Protein AF-0000000077859752 (afdb_homodimer)

Structure (mmCIF, N/CA/C/O backbone):
data_AF-0000000077859752-model_v1
#
loop_
_entity.id
_entity.type
_entity.pdbx_description
1 polymer 'Putative aspartyl-tRNA synthetase'
#
loop_
_atom_site.group_PDB
_atom_site.id
_atom_site.type_symbol
_atom_site.label_atom_id
_atom_site.label_alt_id
_atom_site.label_comp_id
_atom_site.label_asym_id
_atom_site.label_entity_id
_atom_site.label_seq_id
_atom_site.pdbx_PDB_ins_code
_atom_site.Cartn_x
_atom_site.Cartn_y
_atom_site.Cartn_z
_atom_site.occupancy
_atom_site.B_iso_or_equiv
_atom_site.auth_seq_id
_atom_site.auth_comp_id
_atom_site.auth_asym_id
_atom_site.auth_atom_id
_atom_site.pdbx_PDB_model_num
ATOM 1 N N . MET A 1 1 ? -51.375 60.125 11.898 1 24.7 1 MET A N 1
ATOM 2 C CA . MET A 1 1 ? -51.656 58.812 12.469 1 24.7 1 MET A CA 1
ATOM 3 C C . MET A 1 1 ? -50.688 57.781 11.891 1 24.7 1 MET A C 1
ATOM 5 O O . MET A 1 1 ? -50.75 57.469 10.695 1 24.7 1 MET A O 1
ATOM 9 N N . TYR A 1 2 ? -49.438 57.656 12.375 1 25.83 2 TYR A N 1
ATOM 10 C CA . TYR A 1 2 ? -48.125 57.094 12.039 1 25.83 2 TYR A CA 1
ATOM 11 C C . TYR A 1 2 ? -48.125 55.594 12.078 1 25.83 2 TYR A C 1
ATOM 13 O O . TYR A 1 2 ? -48.344 54.969 13.133 1 25.83 2 TYR A O 1
ATOM 21 N N . LEU A 1 3 ? -48.625 54.844 11.016 1 26.77 3 LEU A N 1
ATOM 22 C CA . LEU A 1 3 ? -48.812 53.406 10.844 1 26.77 3 LEU A CA 1
ATOM 23 C C . LEU A 1 3 ? -47.5 52.656 11.094 1 26.77 3 LEU A C 1
ATOM 25 O O . LEU A 1 3 ? -46.5 52.906 10.422 1 26.77 3 LEU A O 1
ATOM 29 N N . ALA A 1 4 ? -47.188 52.125 12.352 1 27.09 4 ALA A N 1
ATOM 30 C CA . ALA A 1 4 ? -46.062 51.469 12.969 1 27.09 4 ALA A CA 1
ATOM 31 C C . ALA A 1 4 ? -45.688 50.188 12.219 1 27.09 4 ALA A C 1
ATOM 33 O O . ALA A 1 4 ? -46.531 49.281 12.055 1 27.09 4 ALA A O 1
ATOM 34 N N . ARG A 1 5 ? -44.781 50.188 11.211 1 25.86 5 ARG A N 1
ATOM 35 C CA . ARG A 1 5 ? -44.281 49.125 10.336 1 25.86 5 ARG A CA 1
ATOM 36 C C . ARG A 1 5 ? -43.781 47.938 11.133 1 25.86 5 ARG A C 1
ATOM 38 O O . ARG A 1 5 ? -42.844 48.031 11.922 1 25.86 5 ARG A O 1
ATOM 45 N N . ALA A 1 6 ? -44.625 46.938 11.508 1 29.2 6 ALA A N 1
ATOM 46 C CA . ALA A 1 6 ? -44.375 45.75 12.32 1 29.2 6 ALA A CA 1
ATOM 47 C C . ALA A 1 6 ? -43.219 44.938 11.773 1 29.2 6 ALA A C 1
ATOM 49 O O . ALA A 1 6 ? -43.219 44.562 10.602 1 29.2 6 ALA A O 1
ATOM 50 N N . ALA A 1 7 ? -42.062 44.938 12.484 1 27.8 7 ALA A N 1
ATOM 51 C CA . ALA A 1 7 ? -40.75 44.281 12.344 1 27.8 7 ALA A CA 1
ATOM 52 C C . ALA A 1 7 ? -40.906 42.781 12.172 1 27.8 7 ALA A C 1
ATOM 54 O O . ALA A 1 7 ? -41.5 42.094 13.016 1 27.8 7 ALA A O 1
ATOM 55 N N . ARG A 1 8 ? -41.031 42.25 10.977 1 27.91 8 ARG A N 1
ATOM 56 C CA . ARG A 1 8 ? -41.188 40.844 10.648 1 27.91 8 ARG A CA 1
ATOM 57 C C . ARG A 1 8 ? -40.156 40 11.391 1 27.91 8 ARG A C 1
ATOM 59 O O . ARG A 1 8 ? -38.969 40.312 11.406 1 27.91 8 ARG A O 1
ATOM 66 N N . PRO A 1 9 ? -40.562 39.156 12.367 1 27.62 9 PRO A N 1
ATOM 67 C CA . PRO A 1 9 ? -39.656 38.375 13.195 1 27.62 9 PRO A CA 1
ATOM 68 C C . PRO A 1 9 ? -38.656 37.531 12.375 1 27.62 9 PRO A C 1
ATOM 70 O O . PRO A 1 9 ? -39 37.062 11.297 1 27.62 9 PRO A O 1
ATOM 73 N N . SER A 1 10 ? -37.344 37.938 12.344 1 27.72 10 SER A N 1
ATOM 74 C CA . SER A 1 10 ? -36.219 37.25 11.773 1 27.72 10 SER A CA 1
ATOM 75 C C . SER A 1 10 ? -36.281 35.75 12.078 1 27.72 10 SER A C 1
ATOM 77 O O . SER A 1 10 ? -36.344 35.344 13.242 1 27.72 10 SER A O 1
ATOM 79 N N . ARG A 1 11 ? -37.031 34.969 11.328 1 30.77 11 ARG A N 1
ATOM 80 C CA . ARG A 1 11 ? -37.219 33.531 11.406 1 30.77 11 ARG A CA 1
ATOM 81 C C . ARG A 1 11 ? -35.875 32.812 11.633 1 30.77 11 ARG A C 1
ATOM 83 O O . ARG A 1 11 ? -35 32.875 10.781 1 30.77 11 ARG A O 1
ATOM 90 N N . ARG A 1 12 ? -35.469 32.656 12.875 1 31.5 12 ARG A N 1
ATOM 91 C CA . ARG A 1 12 ? -34.344 31.828 13.297 1 31.5 12 ARG A CA 1
ATOM 92 C C . ARG A 1 12 ? -34.406 30.438 12.68 1 31.5 12 ARG A C 1
ATOM 94 O O . ARG A 1 12 ? -35.344 29.672 12.961 1 31.5 12 ARG A O 1
ATOM 101 N N . LEU A 1 13 ? -34.031 30.219 11.453 1 32.56 13 LEU A N 1
ATOM 102 C CA . LEU A 1 13 ? -33.844 28.922 10.828 1 32.56 13 LEU A CA 1
ATOM 103 C C . LEU A 1 13 ? -33.25 27.922 11.82 1 32.56 13 LEU A C 1
ATOM 105 O O . LEU A 1 13 ? -32.188 28.172 12.383 1 32.56 13 LEU A O 1
ATOM 109 N N . CYS A 1 14 ? -34.031 27.281 12.562 1 31.17 14 CYS A N 1
ATOM 110 C CA . CYS A 1 14 ? -33.688 26.25 13.531 1 31.17 14 CYS A CA 1
ATOM 111 C C . CYS A 1 14 ? -32.625 25.297 12.977 1 31.17 14 CYS A C 1
ATOM 113 O O . CYS A 1 14 ? -32.594 25.031 11.773 1 31.17 14 CYS A O 1
ATOM 115 N N . ALA A 1 15 ? -31.656 24.766 13.797 1 35.28 15 ALA A N 1
ATOM 116 C CA . ALA A 1 15 ? -30.312 24.172 13.852 1 35.28 15 ALA A CA 1
ATOM 117 C C . ALA A 1 15 ? -30.312 22.781 13.227 1 35.28 15 ALA A C 1
ATOM 119 O O . ALA A 1 15 ? -29.297 22.062 13.297 1 35.28 15 ALA A O 1
ATOM 120 N N . SER A 1 16 ? -31.5 22.156 12.953 1 36.81 16 SER A N 1
ATOM 121 C CA . SER A 1 16 ? -31.312 20.75 12.625 1 36.81 16 SER A CA 1
ATOM 122 C C . SER A 1 16 ? -31.031 20.547 11.141 1 36.81 16 SER A C 1
ATOM 124 O O . SER A 1 16 ? -31.438 21.375 10.312 1 36.81 16 SER A O 1
ATOM 126 N N . TYR A 1 17 ? -30.141 19.625 10.844 1 40.62 17 TYR A N 1
ATOM 127 C CA . TYR A 1 17 ? -29.906 19.25 9.453 1 40.62 17 TYR A CA 1
ATOM 128 C C . TYR A 1 17 ? -31.219 19.016 8.727 1 40.62 17 TYR A C 1
ATOM 130 O O . TYR A 1 17 ? -31.359 19.359 7.547 1 40.62 17 TYR A O 1
ATOM 138 N N . ILE A 1 18 ? -32.281 18.547 9.461 1 39.97 18 ILE A N 1
ATOM 139 C CA . ILE A 1 18 ? -33.562 18.234 8.852 1 39.97 18 ILE A CA 1
ATOM 140 C C . ILE A 1 18 ? -34.312 19.516 8.516 1 39.97 18 ILE A C 1
ATOM 142 O O . ILE A 1 18 ? -34.906 19.641 7.457 1 39.97 18 ILE A O 1
ATOM 146 N N . GLU A 1 19 ? -34.219 20.406 9.453 1 43.94 19 GLU A N 1
ATOM 147 C CA . GLU A 1 19 ? -34.938 21.641 9.18 1 43.94 19 GLU A CA 1
ATOM 148 C C . GLU A 1 19 ? -34.344 22.391 7.988 1 43.94 19 GLU A C 1
ATOM 150 O O . GLU A 1 19 ? -35.062 22.969 7.188 1 43.94 19 GLU A O 1
ATOM 155 N N . ILE A 1 20 ? -33.062 22.234 7.863 1 45.5 20 ILE A N 1
ATOM 156 C CA . ILE A 1 20 ? -32.438 22.797 6.656 1 45.5 20 ILE A CA 1
ATOM 157 C C . ILE A 1 20 ? -32.938 22.031 5.434 1 45.5 20 ILE A C 1
ATOM 159 O O . ILE A 1 20 ? -33.312 22.641 4.418 1 45.5 20 ILE A O 1
ATOM 163 N N . SER A 1 21 ? -33 20.688 5.562 1 43.78 21 SER A N 1
ATOM 164 C CA . SER A 1 21 ? -33.531 19.891 4.449 1 43.78 21 SER A CA 1
ATOM 165 C C . SER A 1 21 ? -34.969 20.266 4.121 1 43.78 21 SER A C 1
ATOM 167 O O . SER A 1 21 ? -35.312 20.406 2.951 1 43.78 21 SER A O 1
ATOM 169 N N . ASN A 1 22 ? -35.812 20.406 5.074 1 42.97 22 ASN A N 1
ATOM 170 C CA . ASN A 1 22 ? -37.188 20.812 4.852 1 42.97 22 ASN A CA 1
ATOM 171 C C . ASN A 1 22 ? -37.281 22.25 4.316 1 42.97 22 ASN A C 1
ATOM 173 O O . ASN A 1 22 ? -38.188 22.562 3.518 1 42.97 22 ASN A O 1
ATOM 177 N N . TYR A 1 23 ? -36.562 23.125 4.75 1 42.16 23 TYR A N 1
ATOM 178 C CA . TYR A 1 23 ? -36.562 24.5 4.23 1 42.16 23 TYR A CA 1
ATOM 179 C C . TYR A 1 23 ? -36.312 24.5 2.729 1 42.16 23 TYR A C 1
ATOM 181 O O . TYR A 1 23 ? -37 25.188 1.972 1 42.16 23 TYR A O 1
ATOM 189 N N . ILE A 1 24 ? -35.344 23.781 2.238 1 40.5 24 ILE A N 1
ATOM 190 C CA . ILE A 1 24 ? -34.969 23.828 0.828 1 40.5 24 ILE A CA 1
ATOM 191 C C . ILE A 1 24 ? -36.094 23.234 -0.023 1 40.5 24 ILE A C 1
ATOM 193 O O . ILE A 1 24 ? -36.25 23.609 -1.191 1 40.5 24 ILE A O 1
ATOM 197 N N . ARG A 1 25 ? -36.844 22.25 0.517 1 38.56 25 ARG A N 1
ATOM 198 C CA . ARG A 1 25 ? -37.906 21.656 -0.312 1 38.56 25 ARG A CA 1
ATOM 199 C C . ARG A 1 25 ? -39.156 22.531 -0.319 1 38.56 25 ARG A C 1
ATOM 201 O O . ARG A 1 25 ? -40.188 22.125 -0.818 1 38.56 25 ARG A O 1
ATOM 208 N N . GLY A 1 26 ? -39.188 23.781 -0.149 1 37.59 26 GLY A N 1
ATOM 209 C CA . GLY A 1 26 ? -40.312 24.688 -0.266 1 37.59 26 GLY A CA 1
ATOM 210 C C . GLY A 1 26 ? -41.438 24.375 0.689 1 37.59 26 GLY A C 1
ATOM 211 O O . GLY A 1 26 ? -42.562 24.875 0.522 1 37.59 26 GLY A O 1
ATOM 212 N N . ARG A 1 27 ? -41.719 23.203 1.232 1 33.94 27 ARG A N 1
ATOM 213 C CA . ARG A 1 27 ? -42.875 22.953 2.053 1 33.94 27 ARG A CA 1
ATOM 214 C C . ARG A 1 27 ? -42.938 23.922 3.23 1 33.94 27 ARG A C 1
ATOM 216 O O . ARG A 1 27 ? -41.938 24.219 3.85 1 33.94 27 ARG A O 1
ATOM 223 N N . GLU A 1 28 ? -43.969 24.891 3.234 1 33.53 28 GLU A N 1
ATOM 224 C CA . GLU A 1 28 ? -44.469 25.672 4.352 1 33.53 28 GLU A CA 1
ATOM 225 C C . GLU A 1 28 ? -44.438 24.875 5.652 1 33.53 28 GLU A C 1
ATOM 227 O O . GLU A 1 28 ? -45.219 23.953 5.844 1 33.53 28 GLU A O 1
ATOM 232 N N . THR A 1 29 ? -43.469 24.297 6.141 1 32.56 29 THR A N 1
ATOM 233 C CA . THR A 1 29 ? -43.625 23.703 7.465 1 32.56 29 THR A CA 1
ATOM 234 C C . THR A 1 29 ? -44.25 24.719 8.43 1 32.56 29 THR A C 1
ATOM 236 O O . THR A 1 29 ? -43.781 25.844 8.539 1 32.56 29 THR A O 1
ATOM 239 N N . THR A 1 30 ? -45.594 24.734 8.641 1 29.27 30 THR A N 1
ATOM 240 C CA . THR A 1 30 ? -46.062 25.125 9.969 1 29.27 30 THR A CA 1
ATOM 241 C C . THR A 1 30 ? -44.969 24.891 11.016 1 29.27 30 THR A C 1
ATOM 243 O O . THR A 1 30 ? -44.469 23.781 11.164 1 29.27 30 THR A O 1
ATOM 246 N N . LEU A 1 31 ? -44.219 25.844 11.383 1 32.81 31 LEU A N 1
ATOM 247 C CA . LEU A 1 31 ? -43.312 26.078 12.516 1 32.81 31 LEU A CA 1
ATOM 248 C C . LEU A 1 31 ? -43.812 25.344 13.758 1 32.81 31 LEU A C 1
ATOM 250 O O . LEU A 1 31 ? -43.344 25.594 14.867 1 32.81 31 LEU A O 1
ATOM 254 N N . ARG A 1 32 ? -45.125 24.938 13.836 1 28.42 32 ARG A N 1
ATOM 255 C CA . ARG A 1 32 ? -45.656 24.578 15.141 1 28.42 32 ARG A CA 1
ATOM 256 C C . ARG A 1 32 ? -44.844 23.453 15.781 1 28.42 32 ARG A C 1
ATOM 258 O O . ARG A 1 32 ? -44.656 23.438 17 1 28.42 32 ARG A O 1
ATOM 265 N N . THR A 1 33 ? -45.156 22.219 15.375 1 27.95 33 THR A N 1
ATOM 266 C CA . THR A 1 33 ? -44.906 21.203 16.391 1 27.95 33 THR A CA 1
ATOM 267 C C . THR A 1 33 ? -43.406 21.078 16.672 1 27.95 33 THR A C 1
ATOM 269 O O . THR A 1 33 ? -42.594 21.141 15.75 1 27.95 33 THR A O 1
ATOM 272 N N . GLY A 1 34 ? -42.938 21.297 17.859 1 26.88 34 GLY A N 1
ATOM 273 C CA . GLY A 1 34 ? -41.812 21.328 18.781 1 26.88 34 GLY A CA 1
ATOM 274 C C . GLY A 1 34 ? -40.688 20.359 18.406 1 26.88 34 GLY A C 1
ATOM 275 O O . GLY A 1 34 ? -39.5 20.719 18.438 1 26.88 34 GLY A O 1
ATOM 276 N N . LEU A 1 35 ? -41.094 19.047 18.656 1 27.31 35 LEU A N 1
ATOM 277 C CA . LEU A 1 35 ? -40.188 18.094 19.281 1 27.31 35 LEU A CA 1
ATOM 278 C C . LEU A 1 35 ? -38.969 17.828 18.422 1 27.31 35 LEU A C 1
ATOM 280 O O . LEU A 1 35 ? -37.844 17.938 18.891 1 27.31 35 LEU A O 1
ATOM 284 N N . HIS A 1 36 ? -38.969 16.562 17.75 1 31.38 36 HIS A N 1
ATOM 285 C CA . HIS A 1 36 ? -38.031 15.438 17.875 1 31.38 36 HIS A CA 1
ATOM 286 C C . HIS A 1 36 ? -36.906 15.547 16.859 1 31.38 36 HIS A C 1
ATOM 288 O O . HIS A 1 36 ? -35.781 15.039 17.109 1 31.38 36 HIS A O 1
ATOM 294 N N . THR A 1 37 ? -37.094 15.617 15.5 1 33 37 THR A N 1
ATOM 295 C CA . THR A 1 37 ? -35.969 14.93 14.859 1 33 37 THR A CA 1
ATOM 296 C C . THR A 1 37 ? -34.719 15.789 14.906 1 33 37 THR A C 1
ATOM 298 O O . THR A 1 37 ? -34.531 16.656 14.055 1 33 37 THR A O 1
ATOM 301 N N . TYR A 1 38 ? -34.375 16.516 15.711 1 38.09 38 TYR A N 1
ATOM 302 C CA . TYR A 1 38 ? -33.125 17.219 15.984 1 38.09 38 TYR A CA 1
ATOM 303 C C . TYR A 1 38 ? -31.922 16.375 15.562 1 38.09 38 TYR A C 1
ATOM 305 O O . TYR A 1 38 ? -31.516 15.453 16.281 1 38.09 38 TYR A O 1
ATOM 313 N N . ARG A 1 39 ? -31.875 15.688 14.508 1 45.66 39 ARG A N 1
ATOM 314 C CA . ARG A 1 39 ? -30.719 14.906 14.109 1 45.66 39 ARG A CA 1
ATOM 315 C C . ARG A 1 39 ? -29.422 15.688 14.359 1 45.66 39 ARG A C 1
ATOM 317 O O . ARG A 1 39 ? -29.219 16.75 13.773 1 45.66 39 ARG A O 1
ATOM 324 N N . LEU A 1 40 ? -28.797 15.633 15.617 1 52.09 40 LEU A N 1
ATOM 325 C CA . LEU A 1 40 ? -27.859 16.094 16.641 1 52.09 40 LEU A CA 1
ATOM 326 C C . LEU A 1 40 ? -26.422 16.047 16.125 1 52.09 40 LEU A C 1
ATOM 328 O O . LEU A 1 40 ? -25.891 14.984 15.805 1 52.09 40 LEU A O 1
ATOM 332 N N . PHE A 1 41 ? -26.016 17.062 15.328 1 63.28 41 PHE A N 1
ATOM 333 C CA . PHE A 1 41 ? -24.578 17.234 15.148 1 63.28 41 PHE A CA 1
ATOM 334 C C . PHE A 1 41 ? -23.828 16.844 16.422 1 63.28 41 PHE A C 1
ATOM 336 O O . PHE A 1 41 ? -22.734 16.281 16.344 1 63.28 41 PHE A O 1
ATOM 343 N N . GLU A 1 42 ? -24.656 16.984 17.453 1 80.56 42 GLU A N 1
ATOM 344 C CA . GLU A 1 42 ? -24.062 16.578 18.734 1 80.56 42 GLU A CA 1
ATOM 345 C C . GLU A 1 42 ? -24.781 15.344 19.281 1 80.56 42 GLU A C 1
ATOM 347 O O . GLU A 1 42 ? -26.016 15.25 19.219 1 80.56 42 GLU A O 1
ATOM 352 N N . PHE A 1 43 ? -24.156 14.32 19.594 1 87.31 43 PHE A N 1
ATOM 353 C CA . PHE A 1 43 ? -24.688 13.117 20.219 1 87.31 43 PHE A CA 1
ATOM 354 C C . PHE A 1 43 ? -23.844 12.703 21.406 1 87.31 43 PHE A C 1
ATOM 356 O O . PHE A 1 43 ? -22.656 13.008 21.469 1 87.31 43 PHE A O 1
ATOM 363 N N . PRO A 1 44 ? -24.484 12.172 22.391 1 91.94 44 PRO A N 1
ATOM 364 C CA . PRO A 1 44 ? -23.734 11.82 23.594 1 91.94 44 PRO A CA 1
ATOM 365 C C . PRO A 1 44 ? -22.703 10.719 23.359 1 91.94 44 PRO A C 1
ATOM 367 O O . PRO A 1 44 ? -22.969 9.789 22.578 1 91.94 44 PRO A O 1
ATOM 370 N N . PRO A 1 45 ? -21.594 10.883 24.016 1 92.44 45 PRO A N 1
ATOM 371 C CA . PRO A 1 45 ? -20.594 9.82 23.906 1 92.44 45 PRO A CA 1
ATOM 372 C C . PRO A 1 45 ? -21.031 8.508 24.547 1 92.44 45 PRO A C 1
ATOM 374 O O . PRO A 1 45 ? -21.734 8.523 25.562 1 92.44 45 PRO A O 1
ATOM 377 N N . ALA A 1 46 ? -20.609 7.457 23.984 1 94.56 46 ALA A N 1
ATOM 378 C CA . ALA A 1 46 ? -20.922 6.152 24.562 1 94.56 46 ALA A CA 1
ATOM 379 C C . ALA A 1 46 ? -20.172 5.93 25.859 1 94.56 46 ALA A C 1
ATOM 381 O O . ALA A 1 46 ? -19.016 6.328 26 1 94.56 46 ALA A O 1
ATOM 382 N N . THR A 1 47 ? -20.859 5.266 26.781 1 92.38 47 THR A N 1
ATOM 383 C CA . THR A 1 47 ? -20.234 4.934 28.062 1 92.38 47 THR A CA 1
ATOM 384 C C . THR A 1 47 ? -19.203 3.83 27.891 1 92.38 47 THR A C 1
ATOM 386 O O . THR A 1 47 ? -18.156 3.842 28.562 1 92.38 47 THR A O 1
ATOM 389 N N . TYR A 1 48 ? -19.562 2.84 27.109 1 85.12 48 TYR A N 1
ATOM 390 C CA . TYR A 1 48 ? -18.703 1.682 26.844 1 85.12 48 TYR A CA 1
ATOM 391 C C . TYR A 1 48 ? -18.781 1.266 25.375 1 85.12 48 TYR A C 1
ATOM 393 O O . TYR A 1 48 ? -19.766 1.559 24.703 1 85.12 48 TYR A O 1
ATOM 401 N N . ASP A 1 49 ? -17.656 0.664 25.078 1 86.38 49 ASP A N 1
ATOM 402 C CA . ASP A 1 49 ? -17.859 -0.197 23.922 1 86.38 49 ASP A CA 1
ATOM 403 C C . ASP A 1 49 ? -18.609 -1.467 24.297 1 86.38 49 ASP A C 1
ATOM 405 O O . ASP A 1 49 ? -18.688 -1.818 25.484 1 86.38 49 ASP A O 1
ATOM 409 N N . PHE A 1 50 ? -19.188 -2.133 23.391 1 87.25 50 PHE A N 1
ATOM 410 C CA . PHE A 1 50 ? -20.141 -3.217 23.641 1 87.25 50 PHE A CA 1
ATOM 411 C C . PHE A 1 50 ? -19.438 -4.383 24.344 1 87.25 50 PHE A C 1
ATOM 413 O O . PHE A 1 50 ? -20.016 -5.008 25.234 1 87.25 50 PHE A O 1
ATOM 420 N N . GLU A 1 51 ? -18.203 -4.66 23.906 1 86.88 51 GLU A N 1
ATOM 421 C CA . GLU A 1 51 ? -17.484 -5.762 24.547 1 86.88 51 GLU A CA 1
ATOM 422 C C . GLU A 1 51 ? -17.219 -5.469 26.016 1 86.88 51 GLU A C 1
ATOM 424 O O . GLU A 1 51 ? -17.391 -6.34 26.875 1 86.88 51 GLU A O 1
ATOM 429 N N . THR A 1 52 ? -16.844 -4.289 26.25 1 89.06 52 THR A N 1
ATOM 430 C CA . THR A 1 52 ? -16.641 -3.861 27.641 1 89.06 52 THR A CA 1
ATOM 431 C C . THR A 1 52 ? -17.969 -3.84 28.391 1 89.06 52 THR A C 1
ATOM 433 O O . THR A 1 52 ? -18.031 -4.262 29.562 1 89.06 52 THR A O 1
ATOM 436 N N . PHE A 1 53 ? -18.984 -3.422 27.781 1 90.19 53 PHE A N 1
ATOM 437 C CA . PHE A 1 53 ? -20.312 -3.361 28.391 1 90.19 53 PHE A CA 1
ATOM 438 C C . PHE A 1 53 ? -20.781 -4.75 28.797 1 90.19 53 PHE A C 1
ATOM 440 O O . PHE A 1 53 ? -21.234 -4.949 29.922 1 90.19 53 PHE A O 1
ATOM 447 N N . LEU A 1 54 ? -20.625 -5.664 27.906 1 87.81 54 LEU A N 1
ATOM 448 C CA . LEU A 1 54 ? -21.125 -7.016 28.172 1 87.81 54 LEU A CA 1
ATOM 449 C C . LEU A 1 54 ? -20.359 -7.66 29.312 1 87.81 54 LEU A C 1
ATOM 451 O O . LEU A 1 54 ? -20.922 -8.453 30.078 1 87.81 54 LEU A O 1
ATOM 455 N N . SER A 1 55 ? -19.109 -7.238 29.484 1 86.94 55 SER A N 1
ATOM 456 C CA . SER A 1 55 ? -18.266 -7.848 30.5 1 86.94 55 SER A CA 1
ATOM 457 C C . SER A 1 55 ? -18.391 -7.125 31.844 1 86.94 55 SER A C 1
ATOM 459 O O . SER A 1 55 ? -18.219 -7.73 32.906 1 86.94 55 SER A O 1
ATOM 461 N N . GLN A 1 56 ? -18.812 -5.832 31.828 1 88.25 56 GLN A N 1
ATOM 462 C CA . GLN A 1 56 ? -18.703 -5.059 33.062 1 88.25 56 GLN A CA 1
ATOM 463 C C . GLN A 1 56 ? -20.047 -4.492 33.469 1 88.25 56 GLN A C 1
ATOM 465 O O . GLN A 1 56 ? -20.172 -3.914 34.562 1 88.25 56 GLN A O 1
ATOM 470 N N . ALA A 1 57 ? -21 -4.688 32.688 1 87.38 57 ALA A N 1
ATOM 471 C CA . ALA A 1 57 ? -22.297 -4.074 32.969 1 87.38 57 ALA A CA 1
ATOM 472 C C . ALA A 1 57 ? -22.844 -4.566 34.312 1 87.38 57 ALA A C 1
ATOM 474 O O . ALA A 1 57 ? -22.641 -5.727 34.688 1 87.38 57 ALA A O 1
ATOM 475 N N . ALA A 1 58 ? -23.5 -3.643 35.062 1 90.5 58 ALA A N 1
ATOM 476 C CA . ALA A 1 58 ? -24.156 -3.938 36.344 1 90.5 58 ALA A CA 1
ATOM 477 C C . ALA A 1 58 ? -25.609 -3.488 36.312 1 90.5 58 ALA A C 1
ATOM 479 O O . ALA A 1 58 ? -25.953 -2.516 35.625 1 90.5 58 ALA A O 1
ATOM 480 N N . PRO A 1 59 ? -26.359 -4.176 37.062 1 91.56 59 PRO A N 1
ATOM 481 C CA . PRO A 1 59 ? -27.781 -3.795 37.094 1 91.56 59 PRO A CA 1
ATOM 482 C C . PRO A 1 59 ? -28 -2.354 37.531 1 91.56 59 PRO A C 1
ATOM 484 O O . PRO A 1 59 ? -27.312 -1.885 38.469 1 91.56 59 PRO A O 1
ATOM 487 N N . ASP A 1 60 ? -28.844 -1.704 36.844 1 93.12 60 ASP A N 1
ATOM 488 C CA . ASP A 1 60 ? -29.328 -0.37 37.188 1 93.12 60 ASP A CA 1
ATOM 489 C C . ASP A 1 60 ? -28.312 0.699 36.812 1 93.12 60 ASP A C 1
ATOM 491 O O . ASP A 1 60 ? -28.516 1.886 37.062 1 93.12 60 ASP A O 1
ATOM 495 N N . GLN A 1 61 ? -27.297 0.22 36.25 1 94.81 61 GLN A N 1
ATOM 496 C CA . GLN A 1 61 ? -26.312 1.18 35.75 1 94.81 61 GLN A CA 1
ATOM 497 C C . GLN A 1 61 ? -26.859 1.975 34.562 1 94.81 61 GLN A C 1
ATOM 499 O O . GLN A 1 61 ? -27.516 1.415 33.688 1 94.81 61 GLN A O 1
ATOM 504 N N . GLU A 1 62 ? -26.641 3.312 34.656 1 95.81 62 GLU A N 1
ATOM 505 C CA . GLU A 1 62 ? -26.984 4.141 33.5 1 95.81 62 GLU A CA 1
ATOM 506 C C . GLU A 1 62 ? -25.906 4.082 32.438 1 95.81 62 GLU A C 1
ATOM 508 O O . GLU A 1 62 ? -24.719 4.254 32.719 1 95.81 62 GLU A O 1
ATOM 513 N N . VAL A 1 63 ? -26.328 3.846 31.188 1 96.19 63 VAL A N 1
ATOM 514 C CA . VAL A 1 63 ? -25.344 3.711 30.109 1 96.19 63 VAL A CA 1
ATOM 515 C C . VAL A 1 63 ? -25.844 4.41 28.859 1 96.19 63 VAL A C 1
ATOM 517 O O . VAL A 1 63 ? -27.062 4.582 28.672 1 96.19 63 VAL A O 1
ATOM 520 N N . VAL A 1 64 ? -24.969 4.926 28.078 1 96.56 64 VAL A N 1
ATOM 521 C CA . VAL A 1 64 ? -25.219 5.352 26.703 1 96.56 64 VAL A CA 1
ATOM 522 C C . VAL A 1 64 ? -24.531 4.391 25.734 1 96.56 64 VAL A C 1
ATOM 524 O O . VAL A 1 64 ? -23.344 4.129 25.844 1 96.56 64 VAL A O 1
ATOM 527 N N . LEU A 1 65 ? -25.281 3.844 24.828 1 96.12 65 LEU A N 1
ATOM 528 C CA . LEU A 1 65 ? -24.734 2.932 23.812 1 96.12 65 LEU A CA 1
ATOM 529 C C . LEU A 1 65 ? -25.047 3.426 22.406 1 96.12 65 LEU A C 1
ATOM 531 O O . LEU A 1 65 ? -26.047 4.117 22.203 1 96.12 65 LEU A O 1
ATOM 535 N N . HIS A 1 66 ? -24.141 3.18 21.516 1 97 66 HIS A N 1
ATOM 536 C CA . HIS A 1 66 ? -24.328 3.486 20.094 1 97 66 HIS A CA 1
ATOM 537 C C . HIS A 1 66 ? -24.562 2.217 19.281 1 97 66 HIS A C 1
ATOM 539 O O . HIS A 1 66 ? -24 1.163 19.609 1 97 66 HIS A O 1
ATOM 545 N N . GLY A 1 67 ? -25.312 2.311 18.266 1 97.25 67 GLY A N 1
ATOM 546 C CA . GLY A 1 67 ? -25.516 1.176 17.375 1 97.25 67 GLY A CA 1
ATOM 547 C C . GLY A 1 67 ? -26.594 1.418 16.344 1 97.25 67 GLY A C 1
ATOM 548 O O . GLY A 1 67 ? -26.906 2.566 16 1 97.25 67 GLY A O 1
ATOM 549 N N . TYR A 1 68 ? -27.078 0.34 15.75 1 97.25 68 TYR A N 1
ATOM 550 C CA . TYR A 1 68 ? -28.125 0.383 14.742 1 97.25 68 TYR A CA 1
ATOM 551 C C . TYR A 1 68 ? -29.406 -0.252 15.266 1 97.25 68 TYR A C 1
ATOM 553 O O . TYR A 1 68 ? -29.375 -1.34 15.844 1 97.25 68 TYR A O 1
ATOM 561 N N . LEU A 1 69 ? -30.516 0.442 15 1 96.69 69 LEU A N 1
ATOM 562 C CA . LEU A 1 69 ? -31.812 -0.028 15.484 1 96.69 69 LEU A CA 1
ATOM 563 C C . LEU A 1 69 ? -32.312 -1.197 14.641 1 96.69 69 LEU A C 1
ATOM 565 O O . LEU A 1 69 ? -32.219 -1.162 13.414 1 96.69 69 LEU A O 1
ATOM 569 N N . GLY A 1 70 ? -32.812 -2.258 15.312 1 94.75 70 GLY A N 1
ATOM 570 C CA . GLY A 1 70 ? -33.438 -3.359 14.609 1 94.75 70 GLY A CA 1
ATOM 571 C C . GLY A 1 70 ? -34.938 -3.139 14.375 1 94.75 70 GLY A C 1
ATOM 572 O O . GLY A 1 70 ? -35.406 -2.006 14.453 1 94.75 70 GLY A O 1
ATOM 573 N N . VAL A 1 71 ? -35.594 -4.184 14.039 1 92.62 71 VAL A N 1
ATOM 574 C CA . VAL A 1 71 ? -37.031 -4.113 13.812 1 92.62 71 VAL A CA 1
ATOM 575 C C . VAL A 1 71 ? -37.781 -4.098 15.148 1 92.62 71 VAL A C 1
ATOM 577 O O . VAL A 1 71 ? -37.594 -4.992 15.977 1 92.62 71 VAL A O 1
ATOM 580 N N . ARG A 1 72 ? -38.594 -3.125 15.273 1 93.06 72 ARG A N 1
ATOM 581 C CA . ARG A 1 72 ? -39.312 -2.939 16.531 1 93.06 72 ARG A CA 1
ATOM 582 C C . ARG A 1 72 ? -40.469 -3.914 16.625 1 93.06 72 ARG A C 1
ATOM 584 O O . ARG A 1 72 ? -41.188 -4.141 15.641 1 93.06 72 ARG A O 1
ATOM 591 N N . LYS A 1 73 ? -40.656 -4.41 17.797 1 94.06 73 LYS A N 1
ATOM 592 C CA . LYS A 1 73 ? -41.812 -5.262 18.125 1 94.06 73 LYS A CA 1
ATOM 593 C C . LYS A 1 73 ? -42.688 -4.617 19.188 1 94.06 73 LYS A C 1
ATOM 595 O O . LYS A 1 73 ? -42.312 -4.566 20.359 1 94.06 73 LYS A O 1
ATOM 600 N N . ASP A 1 74 ? -43.812 -4.277 18.797 1 92.88 74 ASP A N 1
ATOM 601 C CA . ASP A 1 74 ? -44.781 -3.686 19.719 1 92.88 74 ASP A CA 1
ATOM 602 C C . ASP A 1 74 ? -45.562 -4.77 20.469 1 92.88 74 ASP A C 1
ATOM 604 O O . ASP A 1 74 ? -46.375 -5.477 19.875 1 92.88 74 ASP A O 1
ATOM 608 N N . ILE A 1 75 ? -45.281 -4.922 21.703 1 90.25 75 ILE A N 1
ATOM 609 C CA . ILE A 1 75 ? -45.969 -5.918 22.516 1 90.25 75 ILE A CA 1
ATOM 610 C C . ILE A 1 75 ? -47.344 -5.387 22.953 1 90.25 75 ILE A C 1
ATOM 612 O O . ILE A 1 75 ? -48.312 -6.145 23.016 1 90.25 75 ILE A O 1
ATOM 616 N N . SER A 1 76 ? -47.375 -4.152 23.359 1 91.06 76 SER A N 1
ATOM 617 C CA . SER A 1 76 ? -48.594 -3.434 23.688 1 91.06 76 SER A CA 1
ATOM 618 C C . SER A 1 76 ? -48.5 -1.957 23.328 1 91.06 76 SER A C 1
ATOM 620 O O . SER A 1 76 ? -47.5 -1.526 22.734 1 91.06 76 SER A O 1
ATOM 622 N N . LYS A 1 77 ? -49.562 -1.269 23.641 1 89.81 77 LYS A N 1
ATOM 623 C CA . LYS A 1 77 ? -49.562 0.171 23.391 1 89.81 77 LYS A CA 1
ATOM 624 C C . LYS A 1 77 ? -48.531 0.872 24.281 1 89.81 77 LYS A C 1
ATOM 626 O O . LYS A 1 77 ? -48.094 1.989 23.984 1 89.81 77 LYS A O 1
ATOM 631 N N . LYS A 1 78 ? -48.125 0.184 25.312 1 92.31 78 LYS A N 1
ATOM 632 C CA . LYS A 1 78 ? -47.312 0.849 26.312 1 92.31 78 LYS A CA 1
ATOM 633 C C . LYS A 1 78 ? -45.906 0.218 26.375 1 92.31 78 LYS A C 1
ATOM 635 O O . LYS A 1 78 ? -45.062 0.659 27.156 1 92.31 78 LYS A O 1
ATOM 640 N N . LEU A 1 79 ? -45.719 -0.798 25.562 1 92.56 79 LEU A N 1
ATOM 641 C CA . LEU A 1 79 ? -44.469 -1.547 25.688 1 92.56 79 LEU A CA 1
ATOM 642 C C . LEU A 1 79 ? -43.969 -2.021 24.328 1 92.56 79 LEU A C 1
ATOM 644 O O . LEU A 1 79 ? -44.75 -2.562 23.531 1 92.56 79 LEU A O 1
ATOM 648 N N . ALA A 1 80 ? -42.719 -1.737 24.016 1 94.69 80 ALA A N 1
ATOM 649 C CA . ALA A 1 80 ? -42.094 -2.217 22.797 1 94.69 80 ALA A CA 1
ATOM 650 C C . ALA A 1 80 ? -40.688 -2.773 23.078 1 94.69 80 ALA A C 1
ATOM 652 O O . ALA A 1 80 ? -40 -2.297 23.969 1 94.69 80 ALA A O 1
ATOM 653 N N . PHE A 1 81 ? -40.312 -3.828 22.344 1 94.62 81 PHE A N 1
ATOM 654 C CA . PHE A 1 81 ? -39 -4.398 22.344 1 94.62 81 PHE A CA 1
ATOM 655 C C . PHE A 1 81 ? -38.281 -4.176 21 1 94.62 81 PHE A C 1
ATOM 657 O O . PHE A 1 81 ? -38.938 -4.246 19.953 1 94.62 81 PHE A O 1
ATOM 664 N N . VAL A 1 82 ? -37.125 -3.771 21.047 1 95.81 82 VAL A N 1
ATOM 665 C CA . VAL A 1 82 ? -36.312 -3.648 19.828 1 95.81 82 VAL A CA 1
ATOM 666 C C . VAL A 1 82 ? -34.875 -4.051 20.109 1 95.81 82 VAL A C 1
ATOM 668 O O . VAL A 1 82 ? -34.344 -3.738 21.172 1 95.81 82 VAL A O 1
ATOM 671 N N . ARG A 1 83 ? -34.281 -4.758 19.234 1 95.44 83 ARG A N 1
ATOM 672 C CA . ARG A 1 83 ? -32.875 -5.078 19.375 1 95.44 83 ARG A CA 1
ATOM 673 C C . ARG A 1 83 ? -31.984 -4.02 18.719 1 95.44 83 ARG A C 1
ATOM 675 O O . ARG A 1 83 ? -32.344 -3.455 17.688 1 95.44 83 ARG A O 1
ATOM 682 N N . MET A 1 84 ? -30.891 -3.725 19.312 1 96.25 84 MET A N 1
ATOM 683 C CA . MET A 1 84 ? -29.875 -2.832 18.766 1 96.25 84 MET A CA 1
ATOM 684 C C . MET A 1 84 ? -28.578 -3.586 18.484 1 96.25 84 MET A C 1
ATOM 686 O O . MET A 1 84 ? -28.094 -4.312 19.344 1 96.25 84 MET A O 1
ATOM 690 N N . THR A 1 85 ? -28.109 -3.439 17.312 1 95.94 85 THR A N 1
ATOM 691 C CA . THR A 1 85 ? -26.844 -4.047 16.922 1 95.94 85 THR A CA 1
ATOM 692 C C . THR A 1 85 ? -25.688 -3.057 17.094 1 95.94 85 THR A C 1
ATOM 694 O O . THR A 1 85 ? -25.812 -1.885 16.734 1 95.94 85 THR A O 1
ATOM 697 N N . ASP A 1 86 ? -24.609 -3.516 17.688 1 95.88 86 ASP A N 1
ATOM 698 C CA . ASP A 1 86 ? -23.469 -2.625 17.953 1 95.88 86 ASP A CA 1
ATOM 699 C C . ASP A 1 86 ? -22.812 -2.18 16.656 1 95.88 86 ASP A C 1
ATOM 701 O O . ASP A 1 86 ? -23.062 -2.752 15.594 1 95.88 86 ASP A O 1
ATOM 705 N N . PRO A 1 87 ? -21.891 -1.245 16.656 1 95.81 87 PRO A N 1
ATOM 706 C CA . PRO A 1 87 ? -21.25 -0.719 15.445 1 95.81 87 PRO A CA 1
ATOM 707 C C . PRO A 1 87 ? -20.484 -1.79 14.664 1 95.81 87 PRO A C 1
ATOM 709 O O . PRO A 1 87 ? -20.391 -1.717 13.438 1 95.81 87 PRO A O 1
ATOM 712 N N . THR A 1 88 ? -19.938 -2.852 15.32 1 94.62 88 THR A N 1
ATOM 713 C CA . THR A 1 88 ? -19.172 -3.908 14.648 1 94.62 88 THR A CA 1
ATOM 714 C C . THR A 1 88 ? -20.125 -4.906 13.984 1 94.62 88 THR A C 1
ATOM 716 O O . THR A 1 88 ? -19.688 -5.75 13.203 1 94.62 88 THR A O 1
ATOM 719 N N . MET A 1 89 ? -21.391 -4.828 14.367 1 94 89 MET A N 1
ATOM 720 C CA . MET A 1 89 ? -22.453 -5.684 13.867 1 94 89 MET A CA 1
ATOM 721 C C . MET A 1 89 ? -22.266 -7.121 14.344 1 94 89 MET A C 1
ATOM 723 O O . MET A 1 89 ? -22.781 -8.055 13.734 1 94 89 MET A O 1
ATOM 727 N N . LYS A 1 90 ? -21.578 -7.328 15.438 1 92.12 90 LYS A N 1
ATOM 728 C CA . LYS A 1 90 ? -21.297 -8.664 15.945 1 92.12 90 LYS A CA 1
ATOM 729 C C . LYS A 1 90 ? -22.156 -8.969 17.172 1 92.12 90 LYS A C 1
ATOM 731 O O . LYS A 1 90 ? -22.375 -10.133 17.516 1 92.12 90 LYS A O 1
ATOM 736 N N . HIS A 1 91 ? -22.594 -7.867 17.828 1 92.06 91 HIS A N 1
ATOM 737 C CA . HIS A 1 91 ? -23.359 -8.023 19.062 1 92.06 91 HIS A CA 1
ATOM 738 C C . HIS A 1 91 ? -24.688 -7.289 18.984 1 92.06 91 HIS A C 1
ATOM 740 O O . HIS A 1 91 ? -24.844 -6.336 18.219 1 92.06 91 HIS A O 1
ATOM 746 N N . SER A 1 92 ? -25.656 -7.785 19.703 1 93.25 92 SER A N 1
ATOM 747 C CA . SER A 1 92 ? -26.953 -7.145 19.781 1 93.25 92 SER A CA 1
ATOM 748 C C . SER A 1 92 ? -27.484 -7.152 21.219 1 93.25 92 SER A C 1
ATOM 750 O O . SER A 1 92 ? -27.141 -8.031 22.016 1 93.25 92 SER A O 1
ATOM 752 N N . ILE A 1 93 ? -28.266 -6.191 21.531 1 93.81 93 ILE A N 1
ATOM 753 C CA . ILE A 1 93 ? -28.844 -6.074 22.859 1 93.81 93 ILE A CA 1
ATOM 754 C C . ILE A 1 93 ? -30.312 -5.645 22.75 1 93.81 93 ILE A C 1
ATOM 756 O O . ILE A 1 93 ? -30.688 -4.938 21.812 1 93.81 93 ILE A O 1
ATOM 760 N N . GLN A 1 94 ? -31.094 -6.129 23.641 1 95 94 GLN A N 1
ATOM 761 C CA . GLN A 1 94 ? -32.5 -5.785 23.625 1 95 94 GLN A CA 1
ATOM 762 C C . GLN A 1 94 ? -32.75 -4.449 24.312 1 95 94 GLN A C 1
ATOM 764 O O . GLN A 1 94 ? -32.219 -4.195 25.406 1 95 94 GLN A O 1
ATOM 769 N N . LEU A 1 95 ? -33.531 -3.609 23.688 1 96.19 95 LEU A N 1
ATOM 770 C CA . LEU A 1 95 ? -34.031 -2.363 24.25 1 96.19 95 LEU A CA 1
ATOM 771 C C . LEU A 1 95 ? -35.5 -2.506 24.656 1 96.19 95 LEU A C 1
ATOM 773 O O . LEU A 1 95 ? -36.281 -3.062 23.906 1 96.19 95 LEU A O 1
ATOM 777 N N . VAL A 1 96 ? -35.75 -2.084 25.828 1 95.25 96 VAL A N 1
ATOM 778 C CA . VAL A 1 96 ? -37.125 -2.088 26.328 1 95.25 96 VAL A CA 1
ATOM 779 C C . VAL A 1 96 ? -37.625 -0.654 26.484 1 95.25 96 VAL A C 1
ATOM 781 O O . VAL A 1 96 ? -37.031 0.135 27.219 1 95.25 96 VAL A O 1
ATOM 784 N N . SER A 1 97 ? -38.594 -0.333 25.781 1 94.62 97 SER A N 1
ATOM 785 C CA . SER A 1 97 ? -39.156 1.013 25.828 1 94.62 97 SER A CA 1
ATOM 786 C C . SER A 1 97 ? -40.594 0.99 26.328 1 94.62 97 SER A C 1
ATOM 788 O O . SER A 1 97 ? -41.406 0.167 25.875 1 94.62 97 SER A O 1
ATOM 790 N N . THR A 1 98 ? -40.875 1.881 27.234 1 91.12 98 THR A N 1
ATOM 791 C CA . THR A 1 98 ? -42.219 1.986 27.797 1 91.12 98 THR A CA 1
ATOM 792 C C . THR A 1 98 ? -42.781 3.367 27.531 1 91.12 98 THR A C 1
ATOM 794 O O . THR A 1 98 ? -42.062 4.32 27.25 1 91.12 98 THR A O 1
ATOM 797 N N . ALA A 1 99 ? -44.094 3.523 27.578 1 87 99 ALA A N 1
ATOM 798 C CA . ALA A 1 99 ? -44.812 4.777 27.312 1 87 99 ALA A CA 1
ATOM 799 C C . ALA A 1 99 ? -44.594 5.77 28.453 1 87 99 ALA A C 1
ATOM 801 O O . ALA A 1 99 ? -44.781 6.977 28.281 1 87 99 ALA A O 1
ATOM 802 N N . LYS A 1 100 ? -44.156 5.395 29.562 1 82.81 100 LYS A N 1
ATOM 803 C CA . LYS A 1 100 ? -44.125 6.199 30.781 1 82.81 100 LYS A CA 1
ATOM 804 C C . LYS A 1 100 ? -43.156 7.371 30.609 1 82.81 100 LYS A C 1
ATOM 806 O O . LYS A 1 100 ? -43.375 8.461 31.141 1 82.81 100 LYS A O 1
ATOM 811 N N . ASN A 1 101 ? -42.125 7.285 29.906 1 83.19 101 ASN A N 1
ATOM 812 C CA . ASN A 1 101 ? -41.094 8.328 29.875 1 83.19 101 ASN A CA 1
ATOM 813 C C . ASN A 1 101 ? -40.938 8.914 28.469 1 83.19 101 ASN A C 1
ATOM 815 O O . ASN A 1 101 ? -39.969 9.602 28.188 1 83.19 101 ASN A O 1
ATOM 819 N N . GLY A 1 102 ? -41.844 8.609 27.516 1 85.19 102 GLY A N 1
ATOM 820 C CA . GLY A 1 102 ? -41.844 9.211 26.188 1 85.19 102 GLY A CA 1
ATOM 821 C C . GLY A 1 102 ? -40.875 8.523 25.234 1 85.19 102 GLY A C 1
ATOM 822 O O . GLY A 1 102 ? -40.875 8.836 24.031 1 85.19 102 GLY A O 1
ATOM 823 N N . SER A 1 103 ? -40.094 7.691 25.688 1 87.5 103 SER A N 1
ATOM 824 C CA . SER A 1 103 ? -39.094 7 24.859 1 87.5 103 SER A CA 1
ATOM 825 C C . SER A 1 103 ? -39.781 6.18 23.766 1 87.5 103 SER A C 1
ATOM 827 O O . SER A 1 103 ? -39.25 6.055 22.656 1 87.5 103 SER A O 1
ATOM 829 N N . LEU A 1 104 ? -40.875 5.656 24.078 1 91.19 104 LEU A N 1
ATOM 830 C CA . LEU A 1 104 ? -41.594 4.82 23.125 1 91.19 104 LEU A CA 1
ATOM 831 C C . LEU A 1 104 ? -42.031 5.633 21.906 1 91.19 104 LEU A C 1
ATOM 833 O O . LEU A 1 104 ? -41.906 5.16 20.781 1 91.19 104 LEU A O 1
ATOM 837 N N . GLU A 1 105 ? -42.5 6.805 22.125 1 90.25 105 GLU A N 1
ATOM 838 C CA . GLU A 1 105 ? -42.938 7.676 21.031 1 90.25 105 GLU A CA 1
ATOM 839 C C . GLU A 1 105 ? -41.75 8.023 20.125 1 90.25 105 GLU A C 1
ATOM 841 O O . GLU A 1 105 ? -41.906 8.07 18.891 1 90.25 105 GLU A O 1
ATOM 846 N N . LYS A 1 106 ? -40.625 8.305 20.719 1 89.69 106 LYS A N 1
ATOM 847 C CA . LYS A 1 106 ? -39.406 8.602 19.953 1 89.69 106 LYS A CA 1
ATOM 848 C C . LYS A 1 106 ? -38.969 7.395 19.141 1 89.69 106 LYS A C 1
ATOM 850 O O . LYS A 1 106 ? -38.625 7.527 17.969 1 89.69 106 LYS A O 1
ATOM 855 N N . LEU A 1 107 ? -39.031 6.289 19.734 1 92.31 107 LEU A N 1
ATOM 856 C CA . LEU A 1 107 ? -38.594 5.047 19.109 1 92.31 107 LEU A CA 1
ATOM 857 C C . LEU A 1 107 ? -39.469 4.707 17.906 1 92.31 107 LEU A C 1
ATOM 859 O O . LEU A 1 107 ? -38.969 4.164 16.922 1 92.31 107 LEU A O 1
ATOM 863 N N . LYS A 1 108 ? -40.688 5.016 17.984 1 90.38 108 LYS A N 1
ATOM 864 C CA . LYS A 1 108 ? -41.656 4.707 16.938 1 90.38 108 LYS A CA 1
ATOM 865 C C . LYS A 1 108 ? -41.375 5.52 15.672 1 90.38 108 LYS A C 1
ATOM 867 O O . LYS A 1 108 ? -41.719 5.113 14.57 1 90.38 108 LYS A O 1
ATOM 872 N N . LEU A 1 109 ? -40.656 6.57 15.82 1 90 109 LEU A N 1
ATOM 873 C CA . LEU A 1 109 ? -40.375 7.465 14.703 1 90 109 LEU A CA 1
ATOM 874 C C . LEU A 1 109 ? -39.094 7.047 13.984 1 90 109 LEU A C 1
ATOM 876 O O . LEU A 1 109 ? -38.812 7.527 12.891 1 90 109 LEU A O 1
ATOM 880 N N . ILE A 1 110 ? -38.344 6.184 14.578 1 94.12 110 ILE A N 1
ATOM 881 C CA . ILE A 1 110 ? -37.031 5.793 14.023 1 94.12 110 ILE A CA 1
ATOM 882 C C . ILE A 1 110 ? -37.188 4.484 13.25 1 94.12 110 ILE A C 1
ATOM 884 O O . ILE A 1 110 ? -37.75 3.521 13.758 1 94.12 110 ILE A O 1
ATOM 888 N N . ARG A 1 111 ? -36.688 4.445 12.078 1 94.12 111 ARG A N 1
ATOM 889 C CA . ARG A 1 111 ? -36.781 3.254 11.242 1 94.12 111 ARG A CA 1
ATOM 890 C C . ARG A 1 111 ? -35.656 2.264 11.555 1 94.12 111 ARG A C 1
ATOM 892 O O . ARG A 1 111 ? -34.594 2.658 12.016 1 94.12 111 ARG A O 1
ATOM 899 N N . ALA A 1 112 ? -35.938 1.033 11.188 1 94.62 112 ALA A N 1
ATOM 900 C CA . ALA A 1 112 ? -34.906 -0.002 11.352 1 94.62 112 ALA A CA 1
ATOM 901 C C . ALA A 1 112 ? -33.656 0.312 10.516 1 94.62 112 ALA A C 1
ATOM 903 O O . ALA A 1 112 ? -33.781 0.893 9.43 1 94.62 112 ALA A O 1
ATOM 904 N N . ASN A 1 113 ? -32.5 -0.06 11.016 1 95.19 113 ASN A N 1
ATOM 905 C CA . ASN A 1 113 ? -31.172 0.081 10.383 1 95.19 113 ASN A CA 1
ATOM 906 C C . ASN A 1 113 ? -30.609 1.487 10.562 1 95.19 113 ASN A C 1
ATOM 908 O O . ASN A 1 113 ? -29.484 1.76 10.172 1 95.19 113 ASN A O 1
ATOM 912 N N . SER A 1 114 ? -31.359 2.367 11.242 1 96.19 114 SER A N 1
ATOM 913 C CA . SER A 1 114 ? -30.875 3.709 11.531 1 96.19 114 SER A CA 1
ATOM 914 C C . SER A 1 114 ? -29.844 3.686 12.664 1 96.19 114 SER A C 1
ATOM 916 O O . SER A 1 114 ? -30 2.934 13.633 1 96.19 114 SER A O 1
ATOM 918 N N . PRO A 1 115 ? -28.781 4.441 12.508 1 97 115 PRO A N 1
ATOM 919 C CA . PRO A 1 115 ? -27.875 4.602 13.641 1 97 115 PRO A CA 1
ATOM 920 C C . PRO A 1 115 ? -28.484 5.422 14.773 1 97 115 PRO A C 1
ATOM 922 O O . PRO A 1 115 ? -29.141 6.434 14.523 1 97 115 PRO A O 1
ATOM 925 N N . ILE A 1 116 ? -28.25 4.984 16.047 1 96.12 116 ILE A N 1
ATOM 926 C CA . ILE A 1 116 ? -28.875 5.66 17.188 1 96.12 116 ILE A CA 1
ATOM 927 C C . ILE A 1 116 ? -27.875 5.73 18.344 1 96.12 116 ILE A C 1
ATOM 929 O O . ILE A 1 116 ? -26.891 5 18.375 1 96.12 116 ILE A O 1
ATOM 933 N N . ALA A 1 117 ? -28.094 6.66 19.203 1 95.88 117 ALA A N 1
ATOM 934 C CA . ALA A 1 117 ? -27.547 6.707 20.562 1 95.88 117 ALA A CA 1
ATOM 935 C C . ALA A 1 117 ? -28.641 6.523 21.609 1 95.88 117 ALA A C 1
ATOM 937 O O . ALA A 1 117 ? -29.625 7.266 21.609 1 95.88 117 ALA A O 1
ATOM 938 N N . VAL A 1 118 ? -28.484 5.547 22.469 1 95.69 118 VAL A N 1
ATOM 939 C CA . VAL A 1 118 ? -29.547 5.223 23.422 1 95.69 118 VAL A CA 1
ATOM 940 C C . VAL A 1 118 ? -29.016 5.406 24.844 1 95.69 118 VAL A C 1
ATOM 942 O O . VAL A 1 118 ? -27.906 4.957 25.172 1 95.69 118 VAL A O 1
ATOM 945 N N . ARG A 1 119 ? -29.719 6.141 25.594 1 96.06 119 ARG A N 1
ATOM 946 C CA . ARG A 1 119 ? -29.469 6.266 27.031 1 96.06 119 ARG A CA 1
ATOM 947 C C . ARG A 1 119 ? -30.484 5.48 27.844 1 96.06 119 ARG A C 1
ATOM 949 O O . ARG A 1 119 ? -31.688 5.566 27.578 1 96.06 119 ARG A O 1
ATOM 956 N N . GLY A 1 120 ? -30.016 4.68 28.766 1 96 120 GLY A N 1
ATOM 957 C CA . GLY A 1 120 ? -30.938 3.896 29.578 1 96 120 GLY A CA 1
ATOM 958 C C . GLY A 1 120 ? -30.25 3.219 30.75 1 96 120 GLY A C 1
ATOM 959 O O . GLY A 1 120 ? -29.109 3.537 31.078 1 96 120 GLY A O 1
ATOM 960 N N . ARG A 1 121 ? -31.031 2.305 31.375 1 96.19 121 ARG A N 1
ATOM 961 C CA . ARG A 1 121 ? -30.562 1.57 32.531 1 96.19 121 ARG A CA 1
ATOM 962 C C . ARG A 1 121 ? -30.438 0.08 32.25 1 96.19 121 ARG A C 1
ATOM 964 O O . ARG A 1 121 ? -31.328 -0.502 31.609 1 96.19 121 ARG A O 1
ATOM 971 N N . VAL A 1 122 ? -29.359 -0.438 32.719 1 95.5 122 VAL A N 1
ATOM 972 C CA . VAL A 1 122 ? -29.094 -1.856 32.5 1 95.5 122 VAL A CA 1
ATOM 973 C C . VAL A 1 122 ? -29.984 -2.695 33.406 1 95.5 122 VAL A C 1
ATOM 975 O O . VAL A 1 122 ? -30.125 -2.395 34.594 1 95.5 122 VAL A O 1
ATOM 978 N N . GLN A 1 123 ? -30.625 -3.686 32.781 1 93.81 123 GLN A N 1
ATOM 979 C CA . GLN A 1 123 ? -31.438 -4.633 33.562 1 93.81 123 GLN A CA 1
ATOM 980 C C . GLN A 1 123 ? -31.078 -6.074 33.188 1 93.81 123 GLN A C 1
ATOM 982 O O . GLN A 1 123 ? -30.75 -6.363 32.031 1 93.81 123 GLN A O 1
ATOM 987 N N . ALA A 1 124 ? -31.141 -6.879 34.156 1 88.69 124 ALA A N 1
ATOM 988 C CA . ALA A 1 124 ? -30.969 -8.305 33.875 1 88.69 124 ALA A CA 1
ATOM 989 C C . ALA A 1 124 ? -32.188 -8.867 33.156 1 88.69 124 ALA A C 1
ATOM 991 O O . ALA A 1 124 ? -33.344 -8.531 33.5 1 88.69 124 ALA A O 1
ATOM 992 N N . LYS A 1 125 ? -31.922 -9.578 32.094 1 84.44 125 LYS A N 1
ATOM 993 C CA . LYS A 1 125 ? -33.031 -10.172 31.344 1 84.44 125 LYS A CA 1
ATOM 994 C C . LYS A 1 125 ? -33.688 -11.281 32.156 1 84.44 125 LYS A C 1
ATOM 996 O O . LYS A 1 125 ? -33 -12.078 32.781 1 84.44 125 LYS A O 1
ATOM 1001 N N . GLN A 1 126 ? -35 -11.141 32.281 1 72.38 126 GLN A N 1
ATOM 1002 C CA . GLN A 1 126 ? -35.781 -12.195 32.938 1 72.38 126 GLN A CA 1
ATOM 1003 C C . GLN A 1 126 ? -36.094 -13.336 31.984 1 72.38 126 GLN A C 1
ATOM 1005 O O . GLN A 1 126 ? -36.938 -13.195 31.094 1 72.38 126 GLN A O 1
ATOM 1010 N N . ALA A 1 127 ? -35.094 -14.008 31.422 1 62.12 127 ALA A N 1
ATOM 1011 C CA . ALA A 1 127 ? -35.344 -15.031 30.422 1 62.12 127 ALA A CA 1
ATOM 1012 C C . ALA A 1 127 ? -35.719 -16.359 31.062 1 62.12 127 ALA A C 1
ATOM 1014 O O . ALA A 1 127 ? -35.406 -16.609 32.219 1 62.12 127 ALA A O 1
ATOM 1015 N N . LYS A 1 128 ? -36.656 -17.062 30.172 1 54.44 128 LYS A N 1
ATOM 1016 C CA . LYS A 1 128 ? -37.031 -18.422 30.516 1 54.44 128 LYS A CA 1
ATOM 1017 C C . LYS A 1 128 ? -35.938 -19.406 30.141 1 54.44 128 LYS A C 1
ATOM 1019 O O . LYS A 1 128 ? -35.719 -19.656 28.953 1 54.44 128 LYS A O 1
ATOM 1024 N N . GLY A 1 129 ? -35 -19.656 31 1 58.06 129 GLY A N 1
ATOM 1025 C CA . GLY A 1 129 ? -34.031 -20.766 30.906 1 58.06 129 GLY A CA 1
ATOM 1026 C C . GLY A 1 129 ? -32.594 -20.312 31.031 1 58.06 129 GLY A C 1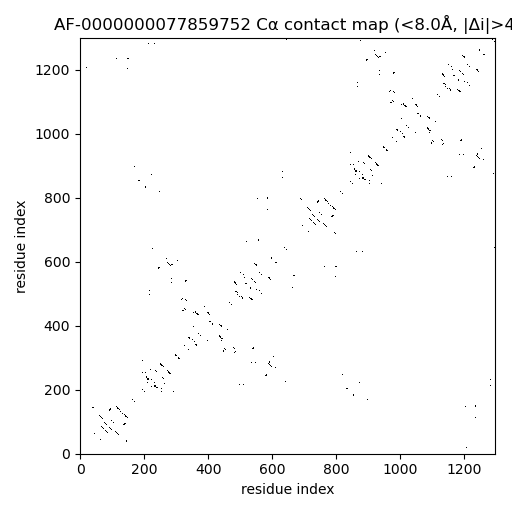
ATOM 1027 O O . GLY A 1 129 ? -32.25 -19.172 30.734 1 58.06 129 GLY A O 1
ATOM 1028 N N . SER A 1 130 ? -31.797 -21.094 31.656 1 57.56 130 SER A N 1
ATOM 1029 C CA . SER A 1 130 ? -30.422 -20.906 32.094 1 57.56 130 SER A CA 1
ATOM 1030 C C . SER A 1 130 ? -29.5 -20.547 30.938 1 57.56 130 SER A C 1
ATOM 1032 O O . SER A 1 130 ? -28.578 -19.734 31.078 1 57.56 130 SER A O 1
ATOM 1034 N N . GLU A 1 131 ? -29.781 -21.031 29.75 1 59.12 131 GLU A N 1
ATOM 1035 C CA . GLU A 1 131 ? -28.828 -20.875 28.641 1 59.12 131 GLU A CA 1
ATOM 1036 C C . GLU A 1 131 ? -28.922 -19.469 28.031 1 59.12 131 GLU A C 1
ATOM 1038 O O . GLU A 1 131 ? -27.906 -18.875 27.688 1 59.12 131 GLU A O 1
ATOM 1043 N N . MET A 1 132 ? -30.031 -18.953 27.891 1 61.03 132 MET A N 1
ATOM 1044 C CA . MET A 1 132 ? -30.234 -17.625 27.312 1 61.03 132 MET A CA 1
ATOM 1045 C C . MET A 1 132 ? -29.703 -16.531 28.234 1 61.03 132 MET A C 1
ATOM 1047 O O . MET A 1 132 ? -29.188 -15.523 27.781 1 61.03 132 MET A O 1
ATOM 1051 N N . GLU A 1 133 ? -29.859 -16.875 29.469 1 61.72 133 GLU A N 1
ATOM 1052 C CA . GLU A 1 133 ? -29.375 -15.914 30.453 1 61.72 133 GLU A CA 1
ATOM 1053 C C . GLU A 1 133 ? -27.859 -15.742 30.359 1 61.72 133 GLU A C 1
ATOM 1055 O O . GLU A 1 133 ? -27.328 -14.664 30.625 1 61.72 133 GLU A O 1
ATOM 1060 N N . LYS A 1 134 ? -27.266 -16.812 29.859 1 64.75 134 LYS A N 1
ATOM 1061 C CA . LYS A 1 134 ? -25.812 -16.766 29.766 1 64.75 134 LYS A CA 1
ATOM 1062 C C . LYS A 1 134 ? -25.375 -16.078 28.469 1 64.75 134 LYS A C 1
ATOM 1064 O O . LYS A 1 134 ? -24.453 -15.266 28.484 1 64.75 134 LYS A O 1
ATOM 1069 N N . THR A 1 135 ? -26.156 -16.234 27.375 1 71 135 THR A N 1
ATOM 1070 C CA . THR A 1 135 ? -25.719 -15.758 26.078 1 71 135 THR A CA 1
ATOM 1071 C C . THR A 1 135 ? -26.203 -14.328 25.828 1 71 135 THR A C 1
ATOM 1073 O O . THR A 1 135 ? -25.562 -13.57 25.094 1 71 135 THR A O 1
ATOM 1076 N N . ASP A 1 136 ? -27.344 -13.945 26.516 1 82.88 136 ASP A N 1
ATOM 1077 C CA . ASP A 1 136 ? -27.984 -12.648 26.359 1 82.88 136 ASP A CA 1
ATOM 1078 C C . ASP A 1 136 ? -28.531 -12.141 27.688 1 82.88 136 ASP A C 1
ATOM 1080 O O . ASP A 1 136 ? -29.734 -11.961 27.844 1 82.88 136 ASP A O 1
ATOM 1084 N N . PRO A 1 137 ? -27.672 -11.781 28.641 1 82.88 137 PRO A N 1
ATOM 1085 C CA . PRO A 1 137 ? -28.062 -11.562 30.031 1 82.88 137 PRO A CA 1
ATOM 1086 C C . PRO A 1 137 ? -28.656 -10.18 30.266 1 82.88 137 PRO A C 1
ATOM 1088 O O . PRO A 1 137 ? -29.359 -9.961 31.266 1 82.88 137 PRO A O 1
ATOM 1091 N N . TRP A 1 138 ? -28.391 -9.281 29.344 1 91.12 138 TRP A N 1
ATOM 1092 C CA . TRP A 1 138 ? -28.719 -7.902 29.688 1 91.12 138 TRP A CA 1
ATOM 1093 C C . TRP A 1 138 ? -29.766 -7.344 28.734 1 91.12 138 TRP A C 1
ATOM 1095 O O . TRP A 1 138 ? -29.891 -7.801 27.594 1 91.12 138 TRP A O 1
ATOM 1105 N N . GLU A 1 139 ? -30.531 -6.445 29.219 1 94.56 139 GLU A N 1
ATOM 1106 C CA . GLU A 1 139 ? -31.391 -5.562 28.438 1 94.56 139 GLU A CA 1
ATOM 1107 C C . GLU A 1 139 ? -31.312 -4.125 28.938 1 94.56 139 GLU A C 1
ATOM 1109 O O . GLU A 1 139 ? -30.828 -3.873 30.031 1 94.56 139 GLU A O 1
ATOM 1114 N N . ILE A 1 140 ? -31.656 -3.225 28.078 1 95.62 140 ILE A N 1
ATOM 1115 C CA . ILE A 1 140 ? -31.594 -1.813 28.438 1 95.62 140 ILE A CA 1
ATOM 1116 C C . ILE A 1 140 ? -33 -1.231 28.516 1 95.62 140 ILE A C 1
ATOM 1118 O O . ILE A 1 140 ? -33.75 -1.267 27.531 1 95.62 140 ILE A O 1
ATOM 1122 N N . GLN A 1 141 ? -33.344 -0.805 29.688 1 95.69 141 GLN A N 1
ATOM 1123 C CA . GLN A 1 141 ? -34.531 0.018 29.797 1 95.69 141 GLN A CA 1
ATOM 1124 C C . GLN A 1 141 ? -34.281 1.427 29.266 1 95.69 141 GLN A C 1
ATOM 1126 O O . GLN A 1 141 ? -33.562 2.211 29.891 1 95.69 141 GLN A O 1
ATOM 1131 N N . VAL A 1 142 ? -34.969 1.812 28.219 1 96.56 142 VAL A N 1
ATOM 1132 C CA . VAL A 1 142 ? -34.656 3.02 27.469 1 96.56 142 VAL A CA 1
ATOM 1133 C C . VAL A 1 142 ? -35.188 4.246 28.188 1 96.56 142 VAL A C 1
ATOM 1135 O O . VAL A 1 142 ? -36.375 4.289 28.531 1 96.56 142 VAL A O 1
ATOM 1138 N N . ASP A 1 143 ? -34.312 5.168 28.422 1 95.31 143 ASP A N 1
ATOM 1139 C CA . ASP A 1 143 ? -34.719 6.473 28.938 1 95.31 143 ASP A CA 1
ATOM 1140 C C . ASP A 1 143 ? -34.844 7.488 27.797 1 95.31 143 ASP A C 1
ATOM 1142 O O . ASP A 1 143 ? -35.75 8.312 27.812 1 95.31 143 ASP A O 1
ATOM 1146 N N . ASP A 1 144 ? -33.938 7.414 26.906 1 93.81 144 ASP A N 1
ATOM 1147 C CA . ASP A 1 144 ? -33.906 8.336 25.766 1 93.81 144 ASP A CA 1
ATOM 1148 C C . ASP A 1 144 ? -33.25 7.699 24.562 1 93.81 144 ASP A C 1
ATOM 1150 O O . ASP A 1 144 ? -32.406 6.816 24.703 1 93.81 144 ASP A O 1
ATOM 1154 N N . VAL A 1 145 ? -33.688 8.125 23.422 1 94.06 145 VAL A N 1
ATOM 1155 C CA . VAL A 1 145 ? -33.125 7.617 22.172 1 94.06 145 VAL A CA 1
ATOM 1156 C C . VAL A 1 145 ? -32.938 8.758 21.188 1 94.06 145 VAL A C 1
ATOM 1158 O O . VAL A 1 145 ? -33.844 9.602 21.031 1 94.06 145 VAL A O 1
ATOM 1161 N N . HIS A 1 146 ? -31.75 8.797 20.578 1 91.94 146 HIS A N 1
ATOM 1162 C CA . HIS A 1 146 ? -31.438 9.789 19.562 1 91.94 146 HIS A CA 1
ATOM 1163 C C . HIS A 1 146 ? -31.156 9.125 18.219 1 91.94 146 HIS A C 1
ATOM 1165 O O . HIS A 1 146 ? -30.219 8.336 18.094 1 91.94 146 HIS A O 1
ATOM 1171 N N . ALA A 1 147 ? -31.984 9.461 17.219 1 93.44 147 ALA A N 1
ATOM 1172 C CA . ALA A 1 147 ? -31.656 9.031 15.867 1 93.44 147 ALA A CA 1
ATOM 1173 C C . ALA A 1 147 ? -30.5 9.859 15.297 1 93.44 147 ALA A C 1
ATOM 1175 O O . ALA A 1 147 ? -30.547 11.094 15.328 1 93.44 147 ALA A O 1
ATOM 1176 N N . LEU A 1 148 ? -29.516 9.242 14.828 1 94.75 148 LEU A N 1
ATOM 1177 C CA . LEU A 1 148 ? -28.344 9.945 14.328 1 94.75 148 LEU A CA 1
ATOM 1178 C C . LEU A 1 148 ? -28.406 10.102 12.812 1 94.75 148 LEU A C 1
ATOM 1180 O O . LEU A 1 148 ? -27.656 10.891 12.234 1 94.75 148 LEU A O 1
ATOM 1184 N N . ASN A 1 149 ? -29.109 9.352 12.117 1 94.31 149 ASN A N 1
ATOM 1185 C CA . ASN A 1 149 ? -29.453 9.375 10.703 1 94.31 149 ASN A CA 1
ATOM 1186 C C . ASN A 1 149 ? -30.703 8.555 10.406 1 94.31 149 ASN A C 1
ATOM 1188 O O . ASN A 1 149 ? -31.188 7.828 11.273 1 94.31 149 ASN A O 1
ATOM 1192 N N . ASP A 1 150 ? -31.266 8.773 9.273 1 92.19 150 ASP A N 1
ATOM 1193 C CA . ASP A 1 150 ? -32.438 7.988 8.859 1 92.19 150 ASP A CA 1
ATOM 1194 C C . ASP A 1 150 ? -32.031 6.887 7.883 1 92.19 150 ASP A C 1
ATOM 1196 O O . ASP A 1 150 ? -30.922 6.906 7.336 1 92.19 150 ASP A O 1
ATOM 1200 N N . PHE A 1 151 ? -32.844 5.934 7.805 1 94.38 151 PHE A N 1
ATOM 1201 C CA . PHE A 1 151 ? -32.719 4.891 6.797 1 94.38 151 PHE A CA 1
ATOM 1202 C C . PHE A 1 151 ? -33.906 4.91 5.836 1 94.38 151 PHE A C 1
ATOM 1204 O O . PHE A 1 151 ? -35.062 4.855 6.266 1 94.38 151 PHE A O 1
ATOM 1211 N N . PRO A 1 152 ? -33.625 5.047 4.602 1 93 152 PRO A N 1
ATOM 1212 C CA . PRO A 1 152 ? -34.719 5.254 3.641 1 93 152 PRO A CA 1
ATOM 1213 C C . PRO A 1 152 ? -35.625 4.047 3.531 1 93 152 PRO A C 1
ATOM 1215 O O . PRO A 1 152 ? -35.188 2.902 3.598 1 93 152 PRO A O 1
ATOM 1218 N N . LYS A 1 153 ? -36.875 4.32 3.176 1 90.38 153 LYS A N 1
ATOM 1219 C CA . LYS A 1 153 ? -37.906 3.291 3.064 1 90.38 153 LYS A CA 1
ATOM 1220 C C . LYS A 1 153 ? -37.719 2.475 1.788 1 90.38 153 LYS A C 1
ATOM 1222 O O . LYS A 1 153 ? -38.156 1.321 1.718 1 90.38 153 LYS A O 1
ATOM 1227 N N . ASP A 1 154 ? -37.062 3.045 0.856 1 91.75 154 ASP A N 1
ATOM 1228 C CA . ASP A 1 154 ? -36.969 2.4 -0.449 1 91.75 154 ASP A CA 1
ATOM 1229 C C . ASP A 1 154 ? -35.844 1.365 -0.46 1 91.75 154 ASP A C 1
ATOM 1231 O O . ASP A 1 154 ? -35.719 0.573 -1.397 1 91.75 154 ASP A O 1
ATOM 1235 N N . ILE A 1 155 ? -35.031 1.352 0.556 1 92.94 155 ILE A N 1
ATOM 1236 C CA . ILE A 1 155 ? -34.031 0.311 0.689 1 92.94 155 ILE A CA 1
ATOM 1237 C C . ILE A 1 155 ? -34.562 -0.832 1.544 1 92.94 155 ILE A C 1
ATOM 1239 O O . ILE A 1 155 ? -34.781 -0.667 2.748 1 92.94 155 ILE A O 1
ATOM 1243 N N . LEU A 1 156 ? -34.781 -1.901 0.995 1 86.88 156 LEU A N 1
ATOM 1244 C CA . LEU A 1 156 ? -35.312 -3.061 1.707 1 86.88 156 LEU A CA 1
ATOM 1245 C C . LEU A 1 156 ? -34.188 -3.988 2.146 1 86.88 156 LEU A C 1
ATOM 1247 O O . LEU A 1 156 ? -33.531 -4.594 1.31 1 86.88 156 LEU A O 1
ATOM 1251 N N . MET A 1 157 ? -34.062 -4.059 3.389 1 84.38 157 MET A N 1
ATOM 1252 C CA . MET A 1 157 ? -33 -4.902 3.969 1 84.38 157 MET A CA 1
ATOM 1253 C C . MET A 1 157 ? -33.594 -6.219 4.469 1 84.38 157 MET A C 1
ATOM 1255 O O . MET A 1 157 ? -34.062 -6.301 5.598 1 84.38 157 MET A O 1
ATOM 1259 N N . LYS A 1 158 ? -33.844 -7.102 3.68 1 74.06 158 LYS A N 1
ATOM 1260 C CA . LYS A 1 158 ? -34.344 -8.414 4.09 1 74.06 158 LYS A CA 1
ATOM 1261 C C . LYS A 1 158 ? -33.219 -9.445 4.074 1 74.06 158 LYS A C 1
ATOM 1263 O O . LYS A 1 158 ? -32.188 -9.234 3.449 1 74.06 158 LYS A O 1
ATOM 1268 N N . SER A 1 159 ? -33.438 -10.508 4.812 1 69.62 159 SER A N 1
ATOM 1269 C CA . SER A 1 159 ? -32.438 -11.547 4.957 1 69.62 159 SER A CA 1
ATOM 1270 C C . SER A 1 159 ? -32.031 -12.117 3.605 1 69.62 159 SER A C 1
ATOM 1272 O O . SER A 1 159 ? -30.875 -12.516 3.41 1 69.62 159 SER A O 1
ATOM 1274 N N . ASP A 1 160 ? -32.875 -12.047 2.684 1 75.88 160 ASP A N 1
ATOM 1275 C CA . ASP A 1 160 ? -32.594 -12.711 1.409 1 75.88 160 ASP A CA 1
ATOM 1276 C C . ASP A 1 160 ? -32.312 -11.695 0.312 1 75.88 160 ASP A C 1
ATOM 1278 O O . ASP A 1 160 ? -32.156 -12.055 -0.858 1 75.88 160 ASP A O 1
ATOM 1282 N N . THR A 1 161 ? -32.156 -10.469 0.817 1 82.62 161 THR A N 1
ATOM 1283 C CA . THR A 1 161 ? -31.906 -9.445 -0.198 1 82.62 161 THR A CA 1
ATOM 1284 C C . THR A 1 161 ? -30.484 -9.547 -0.748 1 82.62 161 THR A C 1
ATOM 1286 O O . THR A 1 161 ? -29.531 -9.617 0.017 1 82.62 161 THR A O 1
ATOM 1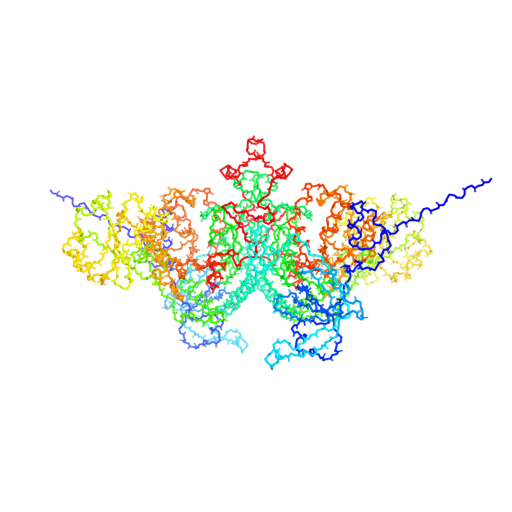289 N N . VAL A 1 162 ? -30.484 -9.758 -2.031 1 86.81 162 VAL A N 1
ATOM 1290 C CA . VAL A 1 162 ? -29.188 -9.742 -2.725 1 86.81 162 VAL A CA 1
ATOM 1291 C C . VAL A 1 162 ? -29 -8.398 -3.426 1 86.81 162 VAL A C 1
ATOM 1293 O O . VAL A 1 162 ? -29.734 -8.07 -4.359 1 86.81 162 VAL A O 1
ATOM 1296 N N . PHE A 1 163 ? -28.109 -7.617 -2.922 1 92.94 163 PHE A N 1
ATOM 1297 C CA . PHE A 1 163 ? -27.844 -6.305 -3.504 1 92.94 163 PHE A CA 1
ATOM 1298 C C . PHE A 1 163 ? -26.906 -6.418 -4.695 1 92.94 163 PHE A C 1
ATOM 1300 O O . PHE A 1 163 ? -25.984 -7.246 -4.691 1 92.94 163 PHE A O 1
ATOM 1307 N N . ALA A 1 164 ? -27.141 -5.562 -5.652 1 92.62 164 ALA A N 1
ATOM 1308 C CA . ALA A 1 164 ? -26.297 -5.5 -6.844 1 92.62 164 ALA A CA 1
ATOM 1309 C C . ALA A 1 164 ? -24.938 -4.879 -6.52 1 92.62 164 ALA A C 1
ATOM 1311 O O . ALA A 1 164 ? -24.766 -4.227 -5.484 1 92.62 164 ALA A O 1
ATOM 1312 N N . PRO A 1 165 ? -23.969 -5.059 -7.469 1 90.31 165 PRO A N 1
ATOM 1313 C CA . PRO A 1 165 ? -22.641 -4.504 -7.27 1 90.31 165 PRO A CA 1
ATOM 1314 C C . PRO A 1 165 ? -22.641 -2.982 -7.137 1 90.31 165 PRO A C 1
ATOM 1316 O O . PRO A 1 165 ? -21.766 -2.416 -6.465 1 90.31 165 PRO A O 1
ATOM 1319 N N . LYS A 1 166 ? -23.578 -2.324 -7.695 1 93.88 166 LYS A N 1
ATOM 1320 C CA . LYS A 1 166 ? -23.656 -0.869 -7.609 1 93.88 166 LYS A CA 1
ATOM 1321 C C . LYS A 1 166 ? -23.984 -0.419 -6.188 1 93.88 166 LYS A C 1
ATOM 1323 O O . LYS A 1 166 ? -23.812 0.754 -5.848 1 93.88 166 LYS A O 1
ATOM 1328 N N . HIS A 1 167 ? -24.453 -1.359 -5.383 1 95.88 167 HIS A N 1
ATOM 1329 C CA . HIS A 1 167 ? -24.734 -1.085 -3.977 1 95.88 167 HIS A CA 1
ATOM 1330 C C . HIS A 1 167 ? -23.797 -1.868 -3.064 1 95.88 167 HIS A C 1
ATOM 1332 O O . HIS A 1 167 ? -24.234 -2.479 -2.088 1 95.88 167 HIS A O 1
ATOM 1338 N N . ARG A 1 168 ? -22.516 -1.899 -3.426 1 96.75 168 ARG A N 1
ATOM 1339 C CA . ARG A 1 168 ? -21.516 -2.654 -2.682 1 96.75 168 ARG A CA 1
ATOM 1340 C C . ARG A 1 168 ? -21.547 -2.289 -1.201 1 96.75 168 ARG A C 1
ATOM 1342 O O . ARG A 1 168 ? -21.312 -3.141 -0.342 1 96.75 168 ARG A O 1
ATOM 1349 N N . TYR A 1 169 ? -21.859 -1.022 -0.779 1 97.06 169 TYR A N 1
ATOM 1350 C CA . TYR A 1 169 ? -21.922 -0.605 0.617 1 97.06 169 TYR A CA 1
ATOM 1351 C C . TYR A 1 169 ? -23.047 -1.338 1.347 1 97.06 169 TYR A C 1
ATOM 1353 O O . TYR A 1 169 ? -22.906 -1.677 2.525 1 97.06 169 TYR A O 1
ATOM 1361 N N . LEU A 1 170 ? -24.125 -1.638 0.668 1 96.69 170 LEU A N 1
ATOM 1362 C CA . LEU A 1 170 ? -25.219 -2.398 1.258 1 96.69 170 LEU A CA 1
ATOM 1363 C C . LEU A 1 170 ? -24.875 -3.881 1.338 1 96.69 170 LEU A C 1
ATOM 1365 O O . LEU A 1 170 ? -25.266 -4.562 2.289 1 96.69 170 LEU A O 1
ATOM 1369 N N . GLN A 1 171 ? -24.125 -4.418 0.274 1 95.69 171 GLN A N 1
ATOM 1370 C CA . GLN A 1 171 ? -23.656 -5.797 0.353 1 95.69 171 GLN A CA 1
ATOM 1371 C C . GLN A 1 171 ? -22.828 -6.023 1.617 1 95.69 171 GLN A C 1
ATOM 1373 O O . GLN A 1 171 ? -23.062 -6.988 2.35 1 95.69 171 GLN A O 1
ATOM 1378 N N . LEU A 1 172 ? -21.938 -5.137 1.84 1 95.81 172 LEU A N 1
ATOM 1379 C CA . LEU A 1 172 ? -21.062 -5.238 3.006 1 95.81 172 LEU A CA 1
ATOM 1380 C C . LEU A 1 172 ? -21.875 -5.125 4.297 1 95.81 172 LEU A C 1
ATOM 1382 O O . LEU A 1 172 ? -21.609 -5.848 5.262 1 95.81 172 LEU A O 1
ATOM 1386 N N . ARG A 1 173 ? -22.812 -4.254 4.289 1 94.25 173 ARG A N 1
ATOM 1387 C CA . ARG A 1 173 ? -23.594 -3.996 5.496 1 94.25 173 ARG A CA 1
ATOM 1388 C C . ARG A 1 173 ? -24.422 -5.223 5.895 1 94.25 173 ARG A C 1
ATOM 1390 O O . ARG A 1 173 ? -24.531 -5.531 7.082 1 94.25 173 ARG A O 1
ATOM 1397 N N . VAL A 1 174 ? -24.953 -5.934 4.922 1 93 174 VAL A N 1
ATOM 1398 C CA . VAL A 1 174 ? -25.891 -7.004 5.219 1 93 174 VAL A CA 1
ATOM 1399 C C . VAL A 1 174 ? -25.141 -8.336 5.344 1 93 174 VAL A C 1
ATOM 1401 O O . VAL A 1 174 ? -25.562 -9.219 6.094 1 93 174 VAL A O 1
ATOM 1404 N N . ASP A 1 175 ? -24.078 -8.484 4.641 1 93.38 175 ASP A N 1
ATOM 1405 C CA . ASP A 1 175 ? -23.391 -9.766 4.551 1 93.38 175 ASP A CA 1
ATOM 1406 C C . ASP A 1 175 ? -22.234 -9.844 5.543 1 93.38 175 ASP A C 1
ATOM 1408 O O . ASP A 1 175 ? -21.141 -9.336 5.277 1 93.38 175 ASP A O 1
ATOM 1412 N N . SER A 1 176 ? -22.453 -10.578 6.602 1 94.19 176 SER A N 1
ATOM 1413 C CA . SER A 1 176 ? -21.422 -10.711 7.621 1 94.19 176 SER A CA 1
ATOM 1414 C C . SER A 1 176 ? -20.203 -11.461 7.082 1 94.19 176 SER A C 1
ATOM 1416 O O . SER A 1 176 ? -19.078 -11.219 7.523 1 94.19 176 SER A O 1
ATOM 1418 N N . GLU A 1 177 ? -20.422 -12.344 6.094 1 95.19 177 GLU A N 1
ATOM 1419 C CA . GLU A 1 177 ? -19.312 -13.102 5.527 1 95.19 177 GLU A CA 1
ATOM 1420 C C . GLU A 1 177 ? -18.328 -12.195 4.797 1 95.19 177 GLU A C 1
ATOM 1422 O O . GLU A 1 177 ? -17.125 -12.406 4.848 1 95.19 177 GLU A O 1
ATOM 1427 N N . LEU A 1 178 ? -18.844 -11.18 4.145 1 96.31 178 LEU A N 1
ATOM 1428 C CA . LEU A 1 178 ? -17.984 -10.227 3.449 1 96.31 178 LEU A CA 1
ATOM 1429 C C . LEU A 1 178 ? -17.172 -9.414 4.441 1 96.31 178 LEU A C 1
ATOM 1431 O O . LEU A 1 178 ? -15.969 -9.195 4.234 1 96.31 178 LEU A O 1
ATOM 1435 N N . ARG A 1 179 ? -17.766 -8.961 5.504 1 97.06 179 ARG A N 1
ATOM 1436 C CA . ARG A 1 179 ? -17.062 -8.203 6.531 1 97.06 179 ARG A CA 1
ATOM 1437 C C . ARG A 1 179 ? -16 -9.055 7.207 1 97.06 179 ARG A C 1
ATOM 1439 O O . ARG A 1 179 ? -14.883 -8.594 7.453 1 97.06 179 ARG A O 1
ATOM 1446 N N . GLU A 1 180 ? -16.375 -10.273 7.496 1 97.5 180 GLU A N 1
ATOM 1447 C CA . GLU A 1 180 ? -15.43 -11.18 8.141 1 97.5 180 GLU A CA 1
ATOM 1448 C C . GLU A 1 180 ? -14.266 -11.508 7.211 1 97.5 180 GLU A C 1
ATOM 1450 O O . GLU A 1 180 ? -13.133 -11.695 7.664 1 97.5 180 GLU A O 1
ATOM 1455 N N . ALA A 1 181 ? -14.555 -11.609 5.934 1 98.38 181 ALA A N 1
ATOM 1456 C CA . ALA A 1 181 ? -13.484 -11.852 4.969 1 98.38 181 ALA A CA 1
ATOM 1457 C C . ALA A 1 181 ? -12.461 -10.719 4.996 1 98.38 181 ALA A C 1
ATOM 1459 O O . ALA A 1 181 ? -11.258 -10.969 4.895 1 98.38 181 ALA A O 1
ATOM 1460 N N . LEU A 1 182 ? -12.938 -9.492 5.133 1 98.44 182 LEU A N 1
ATOM 1461 C CA . LEU A 1 182 ? -12.039 -8.352 5.191 1 98.44 182 LEU A CA 1
ATOM 1462 C C . LEU A 1 182 ? -11.203 -8.383 6.465 1 98.44 182 LEU A C 1
ATOM 1464 O O . LEU A 1 182 ? -10.016 -8.039 6.441 1 98.44 182 LEU A O 1
ATOM 1468 N N . ARG A 1 183 ? -11.812 -8.75 7.574 1 97.94 183 ARG A N 1
ATOM 1469 C CA . ARG A 1 183 ? -11.07 -8.891 8.828 1 97.94 183 ARG A CA 1
ATOM 1470 C C . ARG A 1 183 ? -10.039 -10.008 8.727 1 97.94 183 ARG A C 1
ATOM 1472 O O . ARG A 1 183 ? -8.906 -9.852 9.18 1 97.94 183 ARG A O 1
ATOM 1479 N N . PHE A 1 184 ? -10.477 -11.141 8.141 1 98.56 184 PHE A N 1
ATOM 1480 C CA . PHE A 1 184 ? -9.586 -12.273 7.93 1 98.56 184 PHE A CA 1
ATOM 1481 C C . PHE A 1 184 ? -8.398 -11.867 7.07 1 98.56 184 PHE A C 1
ATOM 1483 O O . PHE A 1 184 ? -7.254 -12.227 7.367 1 98.56 184 PHE A O 1
ATOM 1490 N N . ARG A 1 185 ? -8.664 -11.141 6.031 1 98.75 185 ARG A N 1
ATOM 1491 C CA . ARG A 1 185 ? -7.621 -10.641 5.141 1 98.75 185 ARG A CA 1
ATOM 1492 C C . ARG A 1 185 ? -6.582 -9.836 5.91 1 98.75 185 ARG A C 1
ATOM 1494 O O . ARG A 1 185 ? -5.379 -9.992 5.691 1 98.75 185 ARG A O 1
ATOM 1501 N N . ALA A 1 186 ? -7.023 -8.961 6.758 1 98.5 186 ALA A N 1
ATOM 1502 C CA . ALA A 1 186 ? -6.125 -8.164 7.586 1 98.5 186 ALA A CA 1
ATOM 1503 C C . ALA A 1 186 ? -5.27 -9.055 8.484 1 98.5 186 ALA A C 1
ATOM 1505 O O . ALA A 1 186 ? -4.09 -8.781 8.703 1 98.5 186 ALA A O 1
ATOM 1506 N N . GLN A 1 187 ? -5.844 -10.086 9.008 1 98.44 187 GLN A N 1
ATOM 1507 C CA . GLN A 1 187 ? -5.102 -11.023 9.844 1 98.44 187 GLN A CA 1
ATOM 1508 C C . GLN A 1 187 ? -4.016 -11.734 9.047 1 98.44 187 GLN A C 1
ATOM 1510 O O . GLN A 1 187 ? -2.895 -11.906 9.531 1 98.44 187 GLN A O 1
ATOM 1515 N N . VAL A 1 188 ? -4.398 -12.188 7.852 1 98.81 188 VAL A N 1
ATOM 1516 C CA . VAL A 1 188 ? -3.432 -12.844 6.977 1 98.81 188 VAL A CA 1
ATOM 1517 C C . VAL A 1 188 ? -2.25 -11.914 6.719 1 98.81 188 VAL A C 1
ATOM 1519 O O . VAL A 1 188 ? -1.094 -12.344 6.77 1 98.81 188 VAL A O 1
ATOM 1522 N N . HIS A 1 189 ? -2.584 -10.656 6.445 1 98.69 189 HIS A N 1
ATOM 1523 C CA . HIS A 1 189 ? -1.562 -9.641 6.234 1 98.69 189 HIS A CA 1
ATOM 1524 C C . HIS A 1 189 ? -0.59 -9.586 7.41 1 98.69 189 HIS A C 1
ATOM 1526 O O . HIS A 1 189 ? 0.627 -9.594 7.211 1 98.69 189 HIS A O 1
ATOM 1532 N N . ASN A 1 190 ? -1.066 -9.547 8.594 1 98.44 190 ASN A N 1
ATOM 1533 C CA . ASN A 1 190 ? -0.257 -9.422 9.797 1 98.44 190 ASN A CA 1
ATOM 1534 C C . ASN A 1 190 ? 0.636 -10.641 10.008 1 98.44 190 ASN A C 1
ATOM 1536 O O . ASN A 1 190 ? 1.811 -10.5 10.352 1 98.44 190 ASN A O 1
ATOM 1540 N N . ILE A 1 191 ? 0.093 -11.789 9.789 1 98.62 191 ILE A N 1
ATOM 1541 C CA . ILE A 1 191 ? 0.831 -13.023 10.023 1 98.62 191 ILE A CA 1
ATOM 1542 C C . ILE A 1 191 ? 1.972 -13.141 9.016 1 98.62 191 ILE A C 1
ATOM 1544 O O . ILE A 1 191 ? 3.084 -13.539 9.367 1 98.62 191 ILE A O 1
ATOM 1548 N N . CYS A 1 192 ? 1.688 -12.836 7.754 1 98.75 192 CYS A N 1
ATOM 1549 C CA . CYS A 1 192 ? 2.74 -12.852 6.746 1 98.75 192 CYS A CA 1
ATOM 1550 C C . CYS A 1 192 ? 3.891 -11.93 7.148 1 98.75 192 CYS A C 1
ATOM 1552 O O . CYS A 1 192 ? 5.059 -12.32 7.066 1 98.75 192 CYS A O 1
ATOM 1554 N N . LYS A 1 193 ? 3.521 -10.734 7.52 1 98.19 193 LYS A N 1
ATOM 1555 C CA . LYS A 1 193 ? 4.512 -9.742 7.926 1 98.19 193 LYS A CA 1
ATOM 1556 C C . LYS A 1 193 ? 5.348 -10.25 9.094 1 98.19 193 LYS A C 1
ATOM 1558 O O . LYS A 1 193 ? 6.578 -10.172 9.07 1 98.19 193 LYS A O 1
ATOM 1563 N N . GLU A 1 194 ? 4.715 -10.758 10.078 1 98 194 GLU A N 1
ATOM 1564 C CA . GLU A 1 194 ? 5.398 -11.258 11.266 1 98 194 GLU A CA 1
ATOM 1565 C C . GLU A 1 194 ? 6.379 -12.375 10.914 1 98 194 GLU A C 1
ATOM 1567 O O . GLU A 1 194 ? 7.508 -12.391 11.406 1 98 194 GLU A O 1
ATOM 1572 N N . GLU A 1 195 ? 5.957 -13.297 10.062 1 98.56 195 GLU A N 1
ATOM 1573 C CA . GLU A 1 195 ? 6.805 -14.422 9.672 1 98.56 195 GLU A CA 1
ATOM 1574 C C . GLU A 1 195 ? 8.062 -13.938 8.953 1 98.56 195 GLU A C 1
ATOM 1576 O O . GLU A 1 195 ? 9.156 -14.438 9.211 1 98.56 195 GLU A O 1
ATOM 1581 N N . LEU A 1 196 ? 7.906 -13.023 8.086 1 98.75 196 LEU A N 1
ATOM 1582 C CA . LEU A 1 196 ? 9.023 -12.516 7.301 1 98.75 196 LEU A CA 1
ATOM 1583 C C . LEU A 1 196 ? 9.977 -11.703 8.172 1 98.75 196 LEU A C 1
ATOM 1585 O O . LEU A 1 196 ? 11.203 -11.828 8.047 1 98.75 196 LEU A O 1
ATOM 1589 N N . GLU A 1 197 ? 9.445 -10.906 9.078 1 98.19 197 GLU A N 1
ATOM 1590 C CA . GLU A 1 197 ? 10.273 -10.023 9.906 1 98.19 197 GLU A CA 1
ATOM 1591 C C . GLU A 1 197 ? 10.977 -10.812 11.008 1 98.19 197 GLU A C 1
ATOM 1593 O O . GLU A 1 197 ? 11.906 -10.305 11.633 1 98.19 197 GLU A O 1
ATOM 1598 N N . GLN A 1 198 ? 10.609 -12.031 11.203 1 97 198 GLN A N 1
ATOM 1599 C CA . GLN A 1 198 ? 11.258 -12.898 12.188 1 97 198 GLN A CA 1
ATOM 1600 C C . GLN A 1 198 ? 12.383 -13.711 11.547 1 97 198 GLN A C 1
ATOM 1602 O O . GLN A 1 198 ? 13.148 -14.375 12.25 1 97 198 GLN A O 1
ATOM 1607 N N . CYS A 1 199 ? 12.461 -13.617 10.234 1 96.56 199 CYS A N 1
ATOM 1608 C CA . CYS A 1 199 ? 13.562 -14.305 9.547 1 96.56 199 CYS A CA 1
ATOM 1609 C C . CYS A 1 199 ? 14.906 -13.734 9.984 1 96.56 199 CYS A C 1
ATOM 1611 O O . CYS A 1 199 ? 14.969 -12.68 10.625 1 96.56 199 CYS A O 1
ATOM 1613 N N . ARG A 1 200 ? 16.031 -14.516 9.555 1 92.81 200 ARG A N 1
ATOM 1614 C CA . ARG A 1 200 ? 17.391 -14.086 9.812 1 92.81 200 ARG A CA 1
ATOM 1615 C C . ARG A 1 200 ? 18.234 -14.156 8.539 1 92.81 200 ARG A C 1
ATOM 1617 O O . ARG A 1 200 ? 18.5 -15.25 8.031 1 92.81 200 ARG A O 1
ATOM 1624 N N . PRO A 1 201 ? 18.688 -13.016 8.094 1 94.56 201 PRO A N 1
ATOM 1625 C CA . PRO A 1 201 ? 18.344 -11.656 8.5 1 94.56 201 PRO A CA 1
ATOM 1626 C C . PRO A 1 201 ? 16.859 -11.328 8.289 1 94.56 201 PRO A C 1
ATOM 1628 O O . PRO A 1 201 ? 16.203 -11.969 7.469 1 94.56 201 PRO A O 1
ATOM 1631 N N . ALA A 1 202 ? 16.375 -10.32 9.008 1 96.88 202 ALA A N 1
ATOM 1632 C CA . ALA A 1 202 ? 14.961 -9.938 8.953 1 96.88 202 ALA A CA 1
ATOM 1633 C C . ALA A 1 202 ? 14.625 -9.266 7.625 1 96.88 202 ALA A C 1
ATOM 1635 O O . ALA A 1 202 ? 15.414 -8.469 7.109 1 96.88 202 ALA A O 1
ATOM 1636 N N . PHE A 1 203 ? 13.508 -9.664 7.066 1 98.69 203 PHE A N 1
ATOM 1637 C CA . PHE A 1 203 ? 12.977 -8.906 5.941 1 98.69 203 PHE A CA 1
ATOM 1638 C C . PHE A 1 203 ? 12.562 -7.504 6.383 1 98.69 203 PHE A C 1
ATOM 1640 O O . PHE A 1 203 ? 12.156 -7.305 7.531 1 98.69 203 PHE A O 1
ATOM 1647 N N . VAL A 1 204 ? 12.672 -6.566 5.488 1 98.5 204 VAL A N 1
ATOM 1648 C CA . VAL A 1 204 ? 12.281 -5.184 5.746 1 98.5 204 VAL A CA 1
ATOM 1649 C C . VAL A 1 204 ? 11.219 -4.746 4.734 1 98.5 204 VAL A C 1
ATOM 1651 O O . VAL A 1 204 ? 11.375 -4.969 3.531 1 98.5 204 VAL A O 1
ATOM 1654 N N . GLU A 1 205 ? 10.141 -4.207 5.234 1 98.62 205 GLU A N 1
ATOM 1655 C CA . GLU A 1 205 ? 9.109 -3.678 4.348 1 98.62 205 GLU A CA 1
ATOM 1656 C C . GLU A 1 205 ? 9.555 -2.373 3.697 1 98.62 205 GLU A C 1
ATOM 1658 O O . GLU A 1 205 ? 9.773 -1.372 4.387 1 98.62 205 GLU A O 1
ATOM 1663 N N . ILE A 1 206 ? 9.688 -2.355 2.377 1 98.62 206 ILE A N 1
ATOM 1664 C CA . ILE A 1 206 ? 10.109 -1.167 1.643 1 98.62 206 ILE A CA 1
ATOM 1665 C C . ILE A 1 206 ? 9.117 -0.877 0.519 1 98.62 206 ILE A C 1
ATOM 1667 O O . ILE A 1 206 ? 8.852 -1.741 -0.321 1 98.62 206 ILE A O 1
ATOM 1671 N N . GLU A 1 207 ? 8.57 0.291 0.531 1 97.5 207 GLU A N 1
ATOM 1672 C CA . GLU A 1 207 ? 7.625 0.72 -0.497 1 97.5 207 GLU A CA 1
ATOM 1673 C C . GLU A 1 207 ? 8.352 1.174 -1.76 1 97.5 207 GLU A C 1
ATOM 1675 O O . GLU A 1 207 ? 9.344 1.896 -1.683 1 97.5 207 GLU A O 1
ATOM 1680 N N . THR A 1 208 ? 7.883 0.754 -2.898 1 98 208 THR A N 1
ATOM 1681 C CA . THR A 1 208 ? 8.445 1.172 -4.176 1 98 208 THR A CA 1
ATOM 1682 C C . THR A 1 208 ? 7.461 2.053 -4.941 1 98 208 THR A C 1
ATOM 1684 O O . THR A 1 208 ? 6.254 1.991 -4.703 1 98 208 THR A O 1
ATOM 1687 N N . PRO A 1 209 ? 7.902 2.838 -5.852 1 97.25 209 PRO A N 1
ATOM 1688 C CA . PRO A 1 209 ? 7.051 3.777 -6.582 1 97.25 209 PRO A CA 1
ATOM 1689 C C . PRO A 1 209 ? 6.016 3.076 -7.461 1 97.25 209 PRO A C 1
ATOM 1691 O O . PRO A 1 209 ? 6.285 1.997 -7.996 1 97.25 209 PRO A O 1
ATOM 1694 N N . LEU A 1 210 ? 4.887 3.793 -7.609 1 97.88 210 LEU A N 1
ATOM 1695 C CA . LEU A 1 210 ? 3.852 3.332 -8.531 1 97.88 210 LEU A CA 1
ATOM 1696 C C . LEU A 1 210 ? 3.865 4.148 -9.82 1 97.88 210 LEU A C 1
ATOM 1698 O O . LEU A 1 210 ? 3.34 3.707 -10.844 1 97.88 210 LEU A O 1
ATOM 1702 N N . LEU A 1 211 ? 4.305 5.363 -9.742 1 97.19 211 LEU A N 1
ATOM 1703 C CA . LEU A 1 211 ? 4.535 6.148 -10.953 1 97.19 211 LEU A CA 1
ATOM 1704 C C . LEU A 1 211 ? 5.887 5.801 -11.578 1 97.19 211 LEU A C 1
ATOM 1706 O O . LEU A 1 211 ? 6.879 6.5 -11.344 1 97.19 211 LEU A O 1
ATOM 1710 N N . PHE A 1 212 ? 5.938 4.773 -12.336 1 95.94 212 PHE A N 1
ATOM 1711 C CA . PHE A 1 212 ? 7.125 4.215 -12.969 1 95.94 212 PHE A CA 1
ATOM 1712 C C . PHE A 1 212 ? 7.148 4.531 -14.461 1 95.94 212 PHE A C 1
ATOM 1714 O O . PHE A 1 212 ? 6.406 5.402 -14.93 1 95.94 212 PHE A O 1
ATOM 1721 N N . LYS A 1 213 ? 8.07 3.998 -15.156 1 93 213 LYS A N 1
ATOM 1722 C CA . LYS A 1 213 ? 8.133 4.172 -16.609 1 93 213 LYS A CA 1
ATOM 1723 C C . LYS A 1 213 ? 7.566 2.953 -17.328 1 93 213 LYS A C 1
ATOM 1725 O O . LYS A 1 213 ? 7.445 1.876 -16.75 1 93 213 LYS A O 1
ATOM 1730 N N . SER A 1 214 ? 7.184 3.113 -18.562 1 88.81 214 SER A N 1
ATOM 1731 C CA . SER A 1 214 ? 6.719 2.004 -19.391 1 88.81 214 SER A CA 1
ATOM 1732 C C . SER A 1 214 ? 7.867 1.087 -19.781 1 88.81 214 SER A C 1
ATOM 1734 O O . SER A 1 214 ? 8.883 1.55 -20.312 1 88.81 214 SER A O 1
ATOM 1736 N N . THR A 1 215 ? 7.746 -0.135 -19.391 1 81.19 215 THR A N 1
ATOM 1737 C CA . THR A 1 215 ? 8.703 -1.155 -19.797 1 81.19 215 THR A CA 1
ATOM 1738 C C . THR A 1 215 ? 7.984 -2.406 -20.297 1 81.19 215 THR A C 1
ATOM 1740 O O . THR A 1 215 ? 6.953 -2.795 -19.734 1 81.19 215 THR A O 1
ATOM 1743 N N . PRO A 1 216 ? 8.445 -2.988 -21.344 1 73.69 216 PRO A N 1
ATOM 1744 C CA . PRO A 1 216 ? 7.785 -4.188 -21.875 1 73.69 216 PRO A CA 1
ATOM 1745 C C . PRO A 1 216 ? 8.062 -5.434 -21.047 1 73.69 216 PRO A C 1
ATOM 1747 O O . PRO A 1 216 ? 9.008 -6.176 -21.328 1 73.69 216 PRO A O 1
ATOM 1750 N N . GLU A 1 217 ? 7.285 -5.699 -20.047 1 68.12 217 GLU A N 1
ATOM 1751 C CA . GLU A 1 217 ? 7.555 -6.852 -19.203 1 68.12 217 GLU A CA 1
ATOM 1752 C C . GLU A 1 217 ? 6.559 -7.977 -19.469 1 68.12 217 GLU A C 1
ATOM 1754 O O . GLU A 1 217 ? 6.684 -9.07 -18.906 1 68.12 217 GLU A O 1
ATOM 1759 N N . GLY A 1 218 ? 5.617 -7.836 -20.234 1 67.25 218 GLY A N 1
ATOM 1760 C CA . GLY A 1 218 ? 4.711 -8.938 -20.516 1 67.25 218 GLY A CA 1
ATOM 1761 C C . GLY A 1 218 ? 3.27 -8.5 -20.688 1 67.25 218 GLY A C 1
ATOM 1762 O O . GLY A 1 218 ? 2.617 -8.852 -21.672 1 67.25 218 GLY A O 1
ATOM 1763 N N . ALA A 1 219 ? 2.742 -7.859 -19.672 1 69.31 219 ALA A N 1
ATOM 1764 C CA . ALA A 1 219 ? 1.353 -7.414 -19.719 1 69.31 219 ALA A CA 1
ATOM 1765 C C . ALA A 1 219 ? 1.26 -5.961 -20.188 1 69.31 219 ALA A C 1
ATOM 1767 O O . ALA A 1 219 ? 2.26 -5.242 -20.188 1 69.31 219 ALA A O 1
ATOM 1768 N N . ARG A 1 220 ? 0.023 -5.621 -20.594 1 82 220 ARG A N 1
ATOM 1769 C CA . ARG A 1 220 ? -0.197 -4.23 -20.969 1 82 220 ARG A CA 1
ATOM 1770 C C . ARG A 1 220 ? -0.259 -3.332 -19.734 1 82 220 ARG A C 1
ATOM 1772 O O . ARG A 1 220 ? -0.868 -3.695 -18.734 1 82 220 ARG A O 1
ATOM 1779 N N . GLU A 1 221 ? 0.351 -2.246 -19.844 1 89.75 221 GLU A N 1
ATOM 1780 C CA . GLU A 1 221 ? 0.445 -1.317 -18.719 1 89.75 221 GLU A CA 1
ATOM 1781 C C . GLU A 1 221 ? -0.565 -0.181 -18.859 1 89.75 221 GLU A C 1
ATOM 1783 O O . GLU A 1 221 ? -0.953 0.181 -19.969 1 89.75 221 GLU A O 1
ATOM 1788 N N . PHE A 1 222 ? -1.008 0.356 -17.703 1 94.81 222 PHE A N 1
ATOM 1789 C CA . PHE A 1 222 ? -1.766 1.602 -17.688 1 94.81 222 PHE A CA 1
ATOM 1790 C C . PHE A 1 222 ? -0.835 2.805 -17.781 1 94.81 222 PHE A C 1
ATOM 1792 O O . PHE A 1 222 ? 0.174 2.877 -17.078 1 94.81 222 PHE A O 1
ATOM 1799 N N . LEU A 1 223 ? -1.158 3.705 -18.641 1 96.19 223 LEU A N 1
ATOM 1800 C CA . LEU A 1 223 ? -0.362 4.918 -18.781 1 96.19 223 LEU A CA 1
ATOM 1801 C C . LEU A 1 223 ? -0.938 6.051 -17.922 1 96.19 223 LEU A C 1
ATOM 1803 O O . LEU A 1 223 ? -2.152 6.125 -17.734 1 96.19 223 LEU A O 1
ATOM 1807 N N . VAL A 1 224 ? -0.099 6.922 -17.406 1 97.38 224 VAL A N 1
ATOM 1808 C CA . VAL A 1 224 ? -0.468 8.109 -16.641 1 97.38 224 VAL A CA 1
ATOM 1809 C C . VAL A 1 224 ? 0.176 9.344 -17.266 1 97.38 224 VAL A C 1
ATOM 1811 O O . VAL A 1 224 ? 1.297 9.719 -16.906 1 97.38 224 VAL A O 1
ATOM 1814 N N . PRO A 1 225 ? -0.488 10.031 -18.094 1 96.25 225 PRO A N 1
ATOM 1815 C CA . PRO A 1 225 ? 0.068 11.211 -18.766 1 96.25 225 PRO A CA 1
ATOM 1816 C C . PRO A 1 225 ? 0.514 12.289 -17.781 1 96.25 225 PRO A C 1
ATOM 1818 O O . PRO A 1 225 ? -0.085 12.438 -16.703 1 96.25 225 PRO A O 1
ATOM 1821 N N . THR A 1 226 ? 1.556 13.008 -18.172 1 95.31 226 THR A N 1
ATOM 1822 C CA . THR A 1 226 ? 2.055 14.102 -17.344 1 95.31 226 THR A CA 1
ATOM 1823 C C . THR A 1 226 ? 1.825 15.453 -18.031 1 95.31 226 THR A C 1
ATOM 1825 O O . THR A 1 226 ? 1.398 15.5 -19.188 1 95.31 226 THR A O 1
ATOM 1828 N N . ARG A 1 227 ? 2.105 16.547 -17.328 1 93.31 227 ARG A N 1
ATOM 1829 C CA . ARG A 1 227 ? 1.933 17.891 -17.859 1 93.31 227 ARG A CA 1
ATOM 1830 C C . ARG A 1 227 ? 3.01 18.203 -18.891 1 93.31 227 ARG A C 1
ATOM 1832 O O . ARG A 1 227 ? 2.891 19.172 -19.641 1 93.31 227 ARG A O 1
ATOM 1839 N N . LYS A 1 228 ? 4.062 17.453 -18.875 1 93.19 228 LYS A N 1
ATOM 1840 C CA . LYS A 1 228 ? 5.055 17.578 -19.938 1 93.19 228 LYS A CA 1
ATOM 1841 C C . LYS A 1 228 ? 4.605 16.859 -21.203 1 93.19 228 LYS A C 1
ATOM 1843 O O . LYS A 1 228 ? 4.379 15.648 -21.188 1 93.19 228 LYS A O 1
ATOM 1848 N N . LYS A 1 229 ? 4.562 17.562 -22.266 1 94.88 229 LYS A N 1
ATOM 1849 C CA . LYS A 1 229 ? 3.99 17.078 -23.531 1 94.88 229 LYS A CA 1
ATOM 1850 C C . LYS A 1 229 ? 4.68 15.805 -23.984 1 94.88 229 LYS A C 1
ATOM 1852 O O . LYS A 1 229 ? 5.906 15.75 -24.078 1 94.88 229 LYS A O 1
ATOM 1857 N N . GLY A 1 230 ? 3.912 14.781 -24.172 1 95 230 GLY A N 1
ATOM 1858 C CA . GLY A 1 230 ? 4.387 13.547 -24.781 1 95 230 GLY A CA 1
ATOM 1859 C C . GLY A 1 230 ? 4.949 12.562 -23.766 1 95 230 GLY A C 1
ATOM 1860 O O . GLY A 1 230 ? 5.289 11.43 -24.125 1 95 230 GLY A O 1
ATOM 1861 N N . LEU A 1 231 ? 5.066 12.953 -22.547 1 95.81 231 LEU A N 1
ATOM 1862 C CA . LEU A 1 231 ? 5.656 12.094 -21.531 1 95.81 231 LEU A CA 1
ATOM 1863 C C . LEU A 1 231 ? 4.578 11.516 -20.625 1 95.81 231 LEU A C 1
ATOM 1865 O O . LEU A 1 231 ? 3.594 12.195 -20.312 1 95.81 231 LEU A O 1
ATOM 1869 N N . ALA A 1 232 ? 4.742 10.281 -20.188 1 96.62 232 ALA A N 1
ATOM 1870 C CA . ALA A 1 232 ? 3.805 9.617 -19.281 1 96.62 232 ALA A CA 1
ATOM 1871 C C . ALA A 1 232 ? 4.535 8.68 -18.328 1 96.62 232 ALA A C 1
ATOM 1873 O O . ALA A 1 232 ? 5.594 8.148 -18.656 1 96.62 232 ALA A O 1
ATOM 1874 N N . TYR A 1 233 ? 3.998 8.594 -17.109 1 97.19 233 TYR A N 1
ATOM 1875 C CA . TYR A 1 233 ? 4.336 7.457 -16.266 1 97.19 233 TYR A CA 1
ATOM 1876 C C . TYR A 1 233 ? 3.576 6.207 -16.688 1 97.19 233 TYR A C 1
ATOM 1878 O O . TYR A 1 233 ? 2.717 6.27 -17.578 1 97.19 233 TYR A O 1
ATOM 1886 N N . ALA A 1 234 ? 3.891 5.098 -16.141 1 96.44 234 ALA A N 1
ATOM 1887 C CA . ALA A 1 234 ? 3.156 3.842 -16.281 1 96.44 234 ALA A CA 1
ATOM 1888 C C . ALA A 1 234 ? 3.002 3.148 -14.93 1 96.44 234 ALA A C 1
ATOM 1890 O O . ALA A 1 234 ? 3.936 3.125 -14.125 1 96.44 234 ALA A O 1
ATOM 1891 N N . LEU A 1 235 ? 1.751 2.738 -14.641 1 97.19 235 LEU A N 1
ATOM 1892 C CA . LEU A 1 235 ? 1.544 1.962 -13.422 1 97.19 235 LEU A CA 1
ATOM 1893 C C . LEU A 1 235 ? 2.178 0.581 -13.547 1 97.19 235 LEU A C 1
ATOM 1895 O O . LEU A 1 235 ? 2.014 -0.095 -14.562 1 97.19 235 LEU A O 1
ATOM 1899 N N . PRO A 1 236 ? 2.898 0.151 -12.547 1 95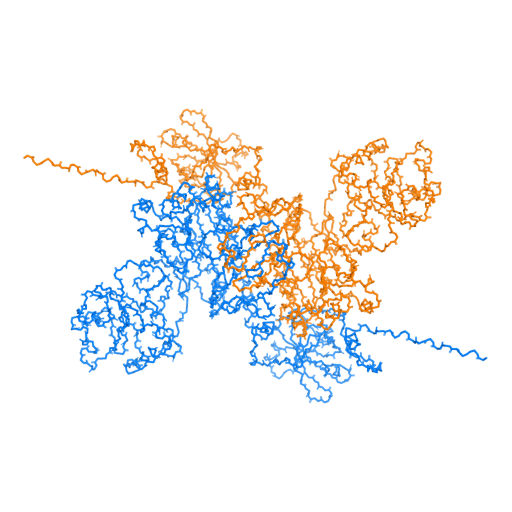.88 236 PRO A N 1
ATOM 1900 C CA . PRO A 1 236 ? 3.699 -1.068 -12.68 1 95.88 236 PRO A CA 1
ATOM 1901 C C . PRO A 1 236 ? 2.855 -2.338 -12.594 1 95.88 236 PRO A C 1
ATOM 1903 O O . PRO A 1 236 ? 1.907 -2.404 -11.805 1 95.88 236 PRO A O 1
ATOM 1906 N N . GLN A 1 237 ? 3.25 -3.357 -13.398 1 93.25 237 GLN A N 1
ATOM 1907 C CA . GLN A 1 237 ? 2.639 -4.68 -13.32 1 93.25 237 GLN A CA 1
ATOM 1908 C C . GLN A 1 237 ? 3.129 -5.441 -12.086 1 93.25 237 GLN A C 1
ATOM 1910 O O . GLN A 1 237 ? 2.475 -6.379 -11.625 1 93.25 237 GLN A O 1
ATOM 1915 N N . SER A 1 238 ? 4.266 -5.152 -11.648 1 94.25 238 SER A N 1
ATOM 1916 C CA . SER A 1 238 ? 4.922 -5.664 -10.453 1 94.25 238 SER A CA 1
ATOM 1917 C C . SER A 1 238 ? 6.117 -4.797 -10.062 1 94.25 238 SER A C 1
ATOM 1919 O O . SER A 1 238 ? 6.602 -4.004 -10.867 1 94.25 238 SER A O 1
ATOM 1921 N N . PRO A 1 239 ? 6.621 -4.914 -8.836 1 96.5 239 PRO A N 1
ATOM 1922 C CA . PRO A 1 239 ? 7.789 -4.125 -8.445 1 96.5 239 PRO A CA 1
ATOM 1923 C C . PRO A 1 239 ? 9.109 -4.805 -8.805 1 96.5 239 PRO A C 1
ATOM 1925 O O . PRO A 1 239 ? 10.117 -4.613 -8.117 1 96.5 239 PRO A O 1
ATOM 1928 N N . GLN A 1 240 ? 9.164 -5.621 -9.805 1 95.75 240 GLN A N 1
ATOM 1929 C CA . GLN A 1 240 ? 10.266 -6.523 -10.125 1 95.75 240 GLN A CA 1
ATOM 1930 C C . GLN A 1 240 ? 11.578 -5.758 -10.297 1 95.75 240 GLN A C 1
ATOM 1932 O O . GLN A 1 240 ? 12.594 -6.129 -9.711 1 95.75 240 GLN A O 1
ATOM 1937 N N . GLN A 1 241 ? 11.602 -4.688 -11.023 1 96.5 241 GLN A N 1
ATOM 1938 C CA . GLN A 1 241 ? 12.844 -3.969 -11.281 1 96.5 241 GLN A CA 1
ATOM 1939 C C . GLN A 1 241 ? 13.352 -3.279 -10.016 1 96.5 241 GLN A C 1
ATOM 1941 O O . GLN A 1 241 ? 14.547 -3.332 -9.711 1 96.5 241 GLN A O 1
ATOM 1946 N N . TYR A 1 242 ? 12.453 -2.654 -9.25 1 97.88 242 TYR A N 1
ATOM 1947 C CA . TYR A 1 242 ? 12.852 -1.952 -8.031 1 97.88 242 TYR A CA 1
ATOM 1948 C C . TYR A 1 242 ? 13.391 -2.926 -6.992 1 97.88 242 TYR A C 1
ATOM 1950 O O . TYR A 1 242 ? 14.328 -2.607 -6.254 1 97.88 242 TYR A O 1
ATOM 1958 N N . LYS A 1 243 ? 12.695 -4.066 -6.844 1 98.12 243 LYS A N 1
ATOM 1959 C CA . LYS A 1 243 ? 13.18 -4.996 -5.824 1 98.12 243 LYS A CA 1
ATOM 1960 C C . LYS A 1 243 ? 14.562 -5.535 -6.18 1 98.12 243 LYS A C 1
ATOM 1962 O O . LYS A 1 243 ? 15.375 -5.801 -5.297 1 98.12 243 LYS A O 1
ATOM 1967 N N . GLN A 1 244 ? 14.914 -5.715 -7.496 1 98.19 244 GLN A N 1
ATOM 1968 C CA . GLN A 1 244 ? 16.266 -6.09 -7.898 1 98.19 244 GLN A CA 1
ATOM 1969 C C . GLN A 1 244 ? 17.25 -4.973 -7.598 1 98.19 244 GLN A C 1
ATOM 1971 O O . GLN A 1 244 ? 18.359 -5.23 -7.125 1 98.19 244 GLN A O 1
ATOM 1976 N N . ILE A 1 245 ? 16.844 -3.771 -7.836 1 98.38 245 ILE A N 1
ATOM 1977 C CA . ILE A 1 245 ? 17.703 -2.627 -7.555 1 98.38 245 ILE A CA 1
ATOM 1978 C C . ILE A 1 245 ? 18.016 -2.566 -6.062 1 98.38 245 ILE A C 1
ATOM 1980 O O . ILE A 1 245 ? 19.125 -2.229 -5.668 1 98.38 245 ILE A O 1
ATOM 1984 N N . LEU A 1 246 ? 17.031 -2.848 -5.258 1 98.69 246 LEU A N 1
ATOM 1985 C CA . LEU A 1 246 ? 17.234 -2.867 -3.814 1 98.69 246 LEU A CA 1
ATOM 1986 C C . LEU A 1 246 ? 18.297 -3.887 -3.432 1 98.69 246 LEU A C 1
ATOM 1988 O O . LEU A 1 246 ? 19.094 -3.652 -2.516 1 98.69 246 LEU A O 1
ATOM 1992 N N . MET A 1 247 ? 18.375 -5.094 -4.117 1 98.44 247 MET A N 1
ATOM 1993 C CA . MET A 1 247 ? 19.422 -6.078 -3.865 1 98.44 247 MET A CA 1
ATOM 1994 C C . MET A 1 247 ? 20.812 -5.5 -4.172 1 98.44 247 MET A C 1
ATOM 1996 O O . MET A 1 247 ? 21.75 -5.684 -3.4 1 98.44 247 MET A O 1
ATOM 2000 N N . ALA A 1 248 ? 20.875 -4.793 -5.23 1 97.44 248 ALA A N 1
ATOM 2001 C CA . ALA A 1 248 ? 22.125 -4.148 -5.621 1 97.44 248 ALA A CA 1
ATOM 2002 C C . ALA A 1 248 ? 22.5 -3.043 -4.641 1 97.44 248 ALA A C 1
ATOM 2004 O O . ALA A 1 248 ? 23.672 -2.682 -4.527 1 97.44 248 ALA A O 1
ATOM 2005 N N . SER A 1 249 ? 21.516 -2.498 -3.908 1 97.25 249 SER A N 1
ATOM 2006 C CA . SER A 1 249 ? 21.672 -1.342 -3.033 1 97.25 249 SER A CA 1
ATOM 2007 C C . SER A 1 249 ? 22.109 -1.767 -1.634 1 97.25 249 SER A C 1
ATOM 2009 O O . SER A 1 249 ? 22.25 -0.93 -0.738 1 97.25 249 SER A O 1
ATOM 2011 N N . GLY A 1 250 ? 22.312 -3.014 -1.441 1 95.88 250 GLY A N 1
ATOM 2012 C CA . GLY A 1 250 ? 22.734 -3.482 -0.135 1 95.88 250 GLY A CA 1
ATOM 2013 C C . GLY A 1 250 ? 21.594 -3.754 0.815 1 95.88 250 GLY A C 1
ATOM 2014 O O . GLY A 1 250 ? 21.75 -3.674 2.035 1 95.88 250 GLY A O 1
ATOM 2015 N N . ILE A 1 251 ? 20.422 -4 0.323 1 97.88 251 ILE A N 1
ATOM 2016 C CA . ILE A 1 251 ? 19.266 -4.434 1.101 1 97.88 251 ILE A CA 1
ATOM 2017 C C . ILE A 1 251 ? 19.031 -5.926 0.883 1 97.88 251 ILE A C 1
ATOM 2019 O O . ILE A 1 251 ? 18.375 -6.32 -0.08 1 97.88 251 ILE A O 1
ATOM 2023 N N . PRO A 1 252 ? 19.391 -6.711 1.79 1 97.62 252 PRO A N 1
ATOM 2024 C CA . PRO A 1 252 ? 19.469 -8.148 1.505 1 97.62 252 PRO A CA 1
ATOM 2025 C C . PRO A 1 252 ? 18.109 -8.836 1.553 1 97.62 252 PRO A C 1
ATOM 2027 O O . PRO A 1 252 ? 17.938 -9.93 1.009 1 97.62 252 PRO A O 1
ATOM 2030 N N . ARG A 1 253 ? 17.172 -8.289 2.32 1 98.44 253 ARG A N 1
ATOM 2031 C CA . ARG A 1 253 ? 15.836 -8.852 2.498 1 98.44 253 ARG A CA 1
ATOM 2032 C C . ARG A 1 253 ? 14.773 -7.777 2.334 1 98.44 253 ARG A C 1
ATOM 2034 O O . ARG A 1 253 ? 14.68 -6.852 3.146 1 98.44 253 ARG A O 1
ATOM 2041 N N . TYR A 1 254 ? 14.008 -7.961 1.312 1 98.5 254 TYR A N 1
ATOM 2042 C CA . TYR A 1 254 ? 12.93 -7.031 0.977 1 98.5 254 TYR A CA 1
ATOM 2043 C C . TYR A 1 254 ? 11.586 -7.746 0.944 1 98.5 254 TYR A C 1
ATOM 2045 O O . TYR A 1 254 ? 11.484 -8.875 0.471 1 98.5 254 TYR A O 1
ATOM 2053 N N . TYR A 1 255 ? 10.547 -7.098 1.455 1 98.81 255 TYR A N 1
ATOM 2054 C CA . TYR A 1 255 ? 9.188 -7.496 1.104 1 98.81 255 TYR A CA 1
ATOM 2055 C C . TYR A 1 255 ? 8.266 -6.285 1.03 1 98.81 255 TYR A C 1
ATOM 2057 O O . TYR A 1 255 ? 8.625 -5.195 1.481 1 98.81 255 TYR A O 1
ATOM 2065 N N . GLN A 1 256 ? 7.121 -6.469 0.399 1 98.56 256 GLN A N 1
ATOM 2066 C CA . GLN A 1 256 ? 6.094 -5.441 0.269 1 98.56 256 GLN A CA 1
ATOM 2067 C C . GLN A 1 256 ? 4.75 -6.055 -0.121 1 98.56 256 GLN A C 1
ATOM 2069 O O . GLN A 1 256 ? 4.703 -7.016 -0.892 1 98.56 256 GLN A O 1
ATOM 2074 N N . PHE A 1 257 ? 3.688 -5.566 0.523 1 98.5 257 PHE A N 1
ATOM 2075 C CA . PHE A 1 257 ? 2.383 -5.773 -0.097 1 98.5 257 PHE A CA 1
ATOM 2076 C C . PHE A 1 257 ? 2.158 -4.777 -1.229 1 98.5 257 PHE A C 1
ATOM 2078 O O . PHE A 1 257 ? 1.648 -3.68 -1.003 1 98.5 257 PHE A O 1
ATOM 2085 N N . ALA A 1 258 ? 2.506 -5.207 -2.4 1 98.31 258 ALA A N 1
ATOM 2086 C CA . ALA A 1 258 ? 2.605 -4.32 -3.555 1 98.31 258 ALA A CA 1
ATOM 2087 C C . ALA A 1 258 ? 1.278 -4.238 -4.305 1 98.31 258 ALA A C 1
ATOM 2089 O O . ALA A 1 258 ? 0.656 -5.266 -4.586 1 98.31 258 ALA A O 1
ATOM 2090 N N . ARG A 1 259 ? 0.844 -3.014 -4.57 1 97.75 259 ARG A N 1
ATOM 2091 C CA . ARG A 1 259 ? -0.25 -2.816 -5.516 1 97.75 259 ARG A CA 1
ATOM 2092 C C . ARG A 1 259 ? 0.241 -2.938 -6.953 1 97.75 259 ARG A C 1
ATOM 2094 O O . ARG A 1 259 ? 1.227 -2.305 -7.336 1 97.75 259 ARG A O 1
ATOM 2101 N N . CYS A 1 260 ? -0.402 -3.725 -7.75 1 96.88 260 CYS A N 1
ATOM 2102 C CA . CYS A 1 260 ? -0.014 -3.984 -9.133 1 96.88 260 CYS A CA 1
ATOM 2103 C C . CYS A 1 260 ? -1.173 -3.715 -10.086 1 96.88 260 CYS A C 1
ATOM 2105 O O . CYS A 1 260 ? -2.336 -3.77 -9.688 1 96.88 260 CYS A O 1
ATOM 2107 N N . PHE A 1 261 ? -0.857 -3.461 -11.367 1 96.06 261 PHE A N 1
ATOM 2108 C CA . PHE A 1 261 ? -1.854 -3.057 -12.352 1 96.06 261 PHE A CA 1
ATOM 2109 C C . PHE A 1 261 ? -1.636 -3.781 -13.68 1 96.06 261 PHE A C 1
ATOM 2111 O O . PHE A 1 261 ? -0.515 -3.828 -14.188 1 96.06 261 PHE A O 1
ATOM 2118 N N . ARG A 1 262 ? -2.574 -4.344 -14.172 1 91.75 262 ARG A N 1
ATOM 2119 C CA . ARG A 1 262 ? -2.535 -4.973 -15.492 1 91.75 262 ARG A CA 1
ATOM 2120 C C . ARG A 1 262 ? -3.777 -4.617 -16.297 1 91.75 262 ARG A C 1
ATOM 2122 O O . ARG A 1 262 ? -4.902 -4.883 -15.875 1 91.75 262 ARG A O 1
ATOM 2129 N N . ASP A 1 263 ? -3.58 -3.986 -17.406 1 90.44 263 ASP A N 1
ATOM 2130 C CA . ASP A 1 263 ? -4.688 -3.611 -18.281 1 90.44 263 ASP A CA 1
ATOM 2131 C C . ASP A 1 263 ? -5.133 -4.793 -19.141 1 90.44 263 ASP A C 1
ATOM 2133 O O . ASP A 1 263 ? -4.926 -4.801 -20.359 1 90.44 263 ASP A O 1
ATOM 2137 N N . GLU A 1 264 ? -5.645 -5.746 -18.531 1 82.19 264 GLU A N 1
ATOM 2138 C CA . GLU A 1 264 ? -6.176 -6.961 -19.141 1 82.19 264 GLU A CA 1
ATOM 2139 C C . GLU A 1 264 ? -7.648 -7.152 -18.797 1 82.19 264 GLU A C 1
ATOM 2141 O O . GLU A 1 264 ? -8.172 -6.48 -17.891 1 82.19 264 GLU A O 1
ATOM 2146 N N . ASP A 1 265 ? -8.25 -7.973 -19.547 1 76.75 265 ASP A N 1
ATOM 2147 C CA . ASP A 1 265 ? -9.656 -8.25 -19.266 1 76.75 265 ASP A CA 1
ATOM 2148 C C . ASP A 1 265 ? -9.82 -8.969 -17.922 1 76.75 265 ASP A C 1
ATOM 2150 O O . ASP A 1 265 ? -9.008 -9.836 -17.578 1 76.75 265 ASP A O 1
ATOM 2154 N N . LEU A 1 266 ? -10.922 -8.641 -17.312 1 75.88 266 LEU A N 1
ATOM 2155 C CA . LEU A 1 266 ? -11.188 -9.164 -15.977 1 75.88 266 LEU A CA 1
ATOM 2156 C C . LEU A 1 266 ? -11.711 -10.594 -16.047 1 75.88 266 LEU A C 1
ATOM 2158 O O . LEU A 1 266 ? -12.352 -10.984 -17.031 1 75.88 266 LEU A O 1
ATOM 2162 N N . ARG A 1 267 ? -11.344 -11.367 -15.055 1 74.25 267 ARG A N 1
ATOM 2163 C CA . ARG A 1 267 ? -11.844 -12.711 -14.773 1 74.25 267 ARG A CA 1
ATOM 2164 C C . ARG A 1 267 ? -12.133 -12.883 -13.281 1 74.25 267 ARG A C 1
ATOM 2166 O O . ARG A 1 267 ? -11.977 -11.938 -12.5 1 74.25 267 ARG A O 1
ATOM 2173 N N . ALA A 1 268 ? -12.734 -13.984 -12.945 1 75.12 268 ALA A N 1
ATOM 2174 C CA . ALA A 1 268 ? -13.086 -14.266 -11.555 1 75.12 268 ALA A CA 1
ATOM 2175 C C . ALA A 1 268 ? -11.867 -14.133 -10.641 1 75.12 268 ALA A C 1
ATOM 2177 O O . ALA A 1 268 ? -12 -13.727 -9.484 1 75.12 268 ALA A O 1
ATOM 2178 N N . ASP A 1 269 ? -10.781 -14.328 -11.125 1 79.06 269 ASP A N 1
ATOM 2179 C CA . ASP A 1 269 ? -9.594 -14.328 -10.281 1 79.06 269 ASP A CA 1
ATOM 2180 C C . ASP A 1 269 ? -8.641 -13.203 -10.672 1 79.06 269 ASP A C 1
ATOM 2182 O O . ASP A 1 269 ? -7.465 -13.227 -10.305 1 79.06 269 ASP A O 1
ATOM 2186 N N . ARG A 1 270 ? -9.195 -12.32 -11.445 1 85.56 270 ARG A N 1
ATOM 2187 C CA . ARG A 1 270 ? -8.297 -11.281 -11.945 1 85.56 270 ARG A CA 1
ATOM 2188 C C . ARG A 1 270 ? -8.938 -9.906 -11.828 1 85.56 270 ARG A C 1
ATOM 2190 O O . ARG A 1 270 ? -10.109 -9.727 -12.172 1 85.56 270 ARG A O 1
ATOM 2197 N N . GLN A 1 271 ? -8.273 -9.023 -11.219 1 93.88 271 GLN A N 1
ATOM 2198 C CA . GLN A 1 271 ? -8.609 -7.609 -11.102 1 93.88 271 GLN A CA 1
ATOM 2199 C C . GLN A 1 271 ? -7.59 -6.734 -11.82 1 93.88 271 GLN A C 1
ATOM 2201 O O . GLN A 1 271 ? -6.41 -7.078 -11.898 1 93.88 271 GLN A O 1
ATOM 2206 N N . PRO A 1 272 ? -7.977 -5.633 -12.461 1 94.5 272 PRO A N 1
ATOM 2207 C CA . PRO A 1 272 ? -7.004 -4.746 -13.102 1 94.5 272 PRO A CA 1
ATOM 2208 C C . PRO A 1 272 ? -6.008 -4.152 -12.109 1 94.5 272 PRO A C 1
ATOM 2210 O O . PRO A 1 272 ? -4.898 -3.775 -12.492 1 94.5 272 PRO A O 1
ATOM 2213 N N . GLU A 1 273 ? -6.43 -3.971 -10.914 1 96.31 273 GLU A N 1
ATOM 2214 C CA . GLU A 1 273 ? -5.555 -3.639 -9.797 1 96.31 273 GLU A CA 1
ATOM 2215 C C . GLU A 1 273 ? -5.648 -4.688 -8.695 1 96.31 273 GLU A C 1
ATOM 2217 O O . GLU A 1 273 ? -6.742 -5.109 -8.32 1 96.31 273 GLU A O 1
ATOM 2222 N N . PHE A 1 274 ? -4.578 -5.219 -8.266 1 96.44 274 PHE A N 1
ATOM 2223 C CA . PHE A 1 274 ? -4.562 -6.297 -7.285 1 96.44 274 PHE A CA 1
ATOM 2224 C C . PHE A 1 274 ? -3.34 -6.188 -6.383 1 96.44 274 PHE A C 1
ATOM 2226 O O . PHE A 1 274 ? -2.473 -5.34 -6.602 1 96.44 274 PHE A O 1
ATOM 2233 N N . THR A 1 275 ? -3.328 -6.91 -5.258 1 98.19 275 THR A N 1
ATOM 2234 C CA . THR A 1 275 ? -2.252 -6.852 -4.277 1 98.19 275 THR A CA 1
ATOM 2235 C C . THR A 1 275 ? -1.441 -8.148 -4.289 1 98.19 275 THR A C 1
ATOM 2237 O O . THR A 1 275 ? -2.006 -9.234 -4.367 1 98.19 275 THR A O 1
ATOM 2240 N N . GLN A 1 276 ? -0.136 -8.008 -4.297 1 98 276 GLN A N 1
ATOM 2241 C CA . GLN A 1 276 ? 0.785 -9.133 -4.176 1 98 276 GLN A CA 1
ATOM 2242 C C . GLN A 1 276 ? 1.663 -8.992 -2.938 1 98 276 GLN A C 1
ATOM 2244 O O . GLN A 1 276 ? 2.041 -7.883 -2.559 1 98 276 GLN A O 1
ATOM 2249 N N . LEU A 1 277 ? 1.875 -10.102 -2.236 1 98.75 277 LEU A N 1
ATOM 2250 C CA . LEU A 1 277 ? 3.004 -10.141 -1.314 1 98.75 277 LEU A CA 1
ATOM 2251 C C . LEU A 1 277 ? 4.305 -10.438 -2.059 1 98.75 277 LEU A C 1
ATOM 2253 O O . LEU A 1 277 ? 4.547 -11.57 -2.469 1 98.75 277 LEU A O 1
ATOM 2257 N N . ASP A 1 278 ? 5.09 -9.43 -2.199 1 98.69 278 ASP A N 1
ATOM 2258 C CA . ASP A 1 278 ? 6.32 -9.5 -2.986 1 98.69 278 ASP A CA 1
ATOM 2259 C C . ASP A 1 278 ? 7.547 -9.555 -2.082 1 98.69 278 ASP A C 1
ATOM 2261 O O . ASP A 1 278 ? 7.613 -8.859 -1.066 1 98.69 278 ASP A O 1
ATOM 2265 N N . LEU A 1 279 ? 8.492 -10.445 -2.361 1 98.81 279 LEU A N 1
ATOM 2266 C CA . LEU A 1 279 ? 9.719 -10.523 -1.574 1 98.81 279 LEU A CA 1
ATOM 2267 C C . LEU A 1 279 ? 10.922 -10.797 -2.469 1 98.81 279 LEU A C 1
ATOM 2269 O O . LEU A 1 279 ? 10.773 -11.297 -3.584 1 98.81 279 LEU A O 1
ATOM 2273 N N . GLU A 1 280 ? 12.055 -10.422 -2.08 1 98.75 280 GLU A N 1
ATOM 2274 C CA . GLU A 1 280 ? 13.336 -10.625 -2.746 1 98.75 280 GLU A CA 1
ATOM 2275 C C . GLU A 1 280 ? 14.469 -10.797 -1.734 1 98.75 280 GLU A C 1
ATOM 2277 O O . GLU A 1 280 ? 14.453 -10.18 -0.667 1 98.75 280 GLU A O 1
ATOM 2282 N N . MET A 1 281 ? 15.391 -11.672 -2.074 1 98.19 281 MET A N 1
ATOM 2283 C CA . MET A 1 281 ? 16.5 -12.008 -1.188 1 98.19 281 MET A CA 1
ATOM 2284 C C . MET A 1 281 ? 17.828 -12 -1.946 1 98.19 281 MET A C 1
ATOM 2286 O O . MET A 1 281 ? 17.953 -12.617 -3.004 1 98.19 281 MET A O 1
ATOM 2290 N N . SER A 1 282 ? 18.812 -11.328 -1.41 1 97.88 282 SER A N 1
ATOM 2291 C CA . SER A 1 282 ? 20.141 -11.406 -1.996 1 97.88 282 SER A CA 1
ATOM 2292 C C . SER A 1 282 ? 20.922 -12.586 -1.437 1 97.88 282 SER A C 1
ATOM 2294 O O . SER A 1 282 ? 20.594 -13.117 -0.374 1 97.88 282 SER A O 1
ATOM 2296 N N . PHE A 1 283 ? 21.969 -13.023 -2.172 1 96.81 283 PHE A N 1
ATOM 2297 C CA . PHE A 1 283 ? 22.766 -14.195 -1.839 1 96.81 283 PHE A CA 1
ATOM 2298 C C . PHE A 1 283 ? 21.875 -15.406 -1.609 1 96.81 283 PHE A C 1
ATOM 2300 O O . PHE A 1 283 ? 22.016 -16.125 -0.618 1 96.81 283 PHE A O 1
ATOM 2307 N N . ALA A 1 284 ? 20.922 -15.539 -2.518 1 96.19 284 ALA A N 1
ATOM 2308 C CA . ALA A 1 284 ? 19.891 -16.562 -2.352 1 96.19 284 ALA A CA 1
ATOM 2309 C C . ALA A 1 284 ? 19.609 -17.266 -3.674 1 96.19 284 ALA A C 1
ATOM 2311 O O . ALA A 1 284 ? 19.781 -16.688 -4.746 1 96.19 284 ALA A O 1
ATOM 2312 N N . THR A 1 285 ? 19.156 -18.469 -3.58 1 94.5 285 THR A N 1
ATOM 2313 C CA . THR A 1 285 ? 18.703 -19.266 -4.715 1 94.5 285 THR A CA 1
ATOM 2314 C C . THR A 1 285 ? 17.203 -19.484 -4.656 1 94.5 285 THR A C 1
ATOM 2316 O O . THR A 1 285 ? 16.547 -19.031 -3.715 1 94.5 285 THR A O 1
ATOM 2319 N N . GLY A 1 286 ? 16.719 -20.172 -5.684 1 95.94 286 GLY A N 1
ATOM 2320 C CA . GLY A 1 286 ? 15.312 -20.531 -5.676 1 95.94 286 GLY A CA 1
ATOM 2321 C C . GLY A 1 286 ? 14.914 -21.375 -4.488 1 95.94 286 GLY A C 1
ATOM 2322 O O . GLY A 1 286 ? 13.82 -21.219 -3.943 1 95.94 286 GLY A O 1
ATOM 2323 N N . ASP A 1 287 ? 15.805 -22.219 -4.066 1 95.69 287 ASP A N 1
ATOM 2324 C CA . ASP A 1 287 ? 15.547 -23.094 -2.922 1 95.69 287 ASP A CA 1
ATOM 2325 C C . ASP A 1 287 ? 15.312 -22.266 -1.653 1 95.69 287 ASP A C 1
ATOM 2327 O O . ASP A 1 287 ? 14.453 -22.609 -0.842 1 95.69 287 ASP A O 1
ATOM 2331 N N . ASP A 1 288 ? 16.109 -21.234 -1.487 1 96.56 288 ASP A N 1
ATOM 2332 C CA . ASP A 1 288 ? 15.969 -20.359 -0.327 1 96.56 288 ASP A CA 1
ATOM 2333 C C . ASP A 1 288 ? 14.602 -19.688 -0.314 1 96.56 288 ASP A C 1
ATOM 2335 O O . ASP A 1 288 ? 13.969 -19.578 0.738 1 96.56 288 ASP A O 1
ATOM 2339 N N . VAL A 1 289 ? 14.164 -19.25 -1.47 1 98.25 289 VAL A N 1
ATOM 2340 C CA . VAL A 1 289 ? 12.883 -18.562 -1.591 1 98.25 289 VAL A CA 1
ATOM 2341 C C . VAL A 1 289 ? 11.742 -19.531 -1.289 1 98.25 289 VAL A C 1
ATOM 2343 O O . VAL A 1 289 ? 10.82 -19.188 -0.542 1 98.25 289 VAL A O 1
ATOM 2346 N N . MET A 1 290 ? 11.805 -20.734 -1.863 1 98.5 290 MET A N 1
ATOM 2347 C CA . MET A 1 290 ? 10.758 -21.734 -1.645 1 98.5 290 MET A CA 1
ATOM 2348 C C . MET A 1 290 ? 10.641 -22.078 -0.165 1 98.5 290 MET A C 1
ATOM 2350 O O . MET A 1 290 ? 9.539 -22.188 0.367 1 98.5 290 MET A O 1
ATOM 2354 N N . ARG A 1 291 ? 11.758 -22.219 0.507 1 97.75 291 ARG A N 1
ATOM 2355 C CA . ARG A 1 291 ? 11.742 -22.5 1.938 1 97.75 291 ARG A CA 1
ATOM 2356 C C . ARG A 1 291 ? 11.094 -21.359 2.719 1 97.75 291 ARG A C 1
ATOM 2358 O O . ARG A 1 291 ? 10.32 -21.609 3.652 1 97.75 291 ARG A O 1
ATOM 2365 N N . THR A 1 292 ? 11.453 -20.141 2.371 1 98.31 292 THR A N 1
ATOM 2366 C CA . THR A 1 292 ? 10.891 -18.969 3.029 1 98.31 292 THR A CA 1
ATOM 2367 C C . THR A 1 292 ? 9.375 -18.922 2.852 1 98.31 292 THR A C 1
ATOM 2369 O O . THR A 1 292 ? 8.641 -18.703 3.814 1 98.31 292 THR A O 1
ATOM 2372 N N . VAL A 1 293 ? 8.914 -19.188 1.652 1 98.69 293 VAL A N 1
ATOM 2373 C CA . VAL A 1 293 ? 7.488 -19.125 1.337 1 98.69 293 VAL A CA 1
ATOM 2374 C C . VAL A 1 293 ? 6.758 -20.266 2.049 1 98.69 293 VAL A C 1
ATOM 2376 O O . VAL A 1 293 ? 5.641 -20.078 2.535 1 98.69 293 VAL A O 1
ATOM 2379 N N . GLU A 1 294 ? 7.363 -21.453 2.066 1 98.62 294 GLU A N 1
ATOM 2380 C CA . GLU A 1 294 ? 6.785 -22.562 2.824 1 98.62 294 GLU A CA 1
ATOM 2381 C C . GLU A 1 294 ? 6.59 -22.172 4.289 1 98.62 294 GLU A C 1
ATOM 2383 O O . GLU A 1 294 ? 5.598 -22.562 4.91 1 98.62 294 GLU A O 1
ATOM 2388 N N . GLY A 1 295 ? 7.555 -21.453 4.824 1 98.25 295 GLY A N 1
ATOM 2389 C CA . GLY A 1 295 ? 7.402 -20.953 6.184 1 98.25 295 GLY A CA 1
ATOM 2390 C C . GLY A 1 295 ? 6.191 -20.062 6.367 1 98.25 295 GLY A C 1
ATOM 2391 O O . GLY A 1 295 ? 5.461 -20.203 7.352 1 98.25 295 GLY A O 1
ATOM 2392 N N . ILE A 1 296 ? 5.945 -19.172 5.457 1 98.62 296 ILE A N 1
ATOM 2393 C CA . ILE A 1 296 ? 4.789 -18.281 5.488 1 98.62 296 ILE A CA 1
ATOM 2394 C C . ILE A 1 296 ? 3.504 -19.109 5.469 1 98.62 296 ILE A C 1
ATOM 2396 O O . ILE A 1 296 ? 2.615 -18.906 6.301 1 98.62 296 ILE A O 1
ATOM 2400 N N . ILE A 1 297 ? 3.432 -20.047 4.5 1 98.62 297 ILE A N 1
ATOM 2401 C CA . ILE A 1 297 ? 2.234 -20.859 4.312 1 98.62 297 ILE A CA 1
ATOM 2402 C C . ILE A 1 297 ? 1.964 -21.688 5.57 1 98.62 297 ILE A C 1
ATOM 2404 O O . ILE A 1 297 ? 0.828 -21.75 6.043 1 98.62 297 ILE A O 1
ATOM 2408 N N . ARG A 1 298 ? 2.969 -22.281 6.113 1 98.31 298 ARG A N 1
ATOM 2409 C CA . ARG A 1 298 ? 2.811 -23.109 7.312 1 98.31 298 ARG A CA 1
ATOM 2410 C C . ARG A 1 298 ? 2.303 -22.266 8.484 1 98.31 298 ARG A C 1
ATOM 2412 O O . ARG A 1 298 ? 1.427 -22.703 9.234 1 98.31 298 ARG A O 1
ATOM 2419 N N . ARG A 1 299 ? 2.854 -21.078 8.641 1 98.19 299 ARG A N 1
ATOM 2420 C CA . ARG A 1 299 ? 2.41 -20.203 9.719 1 98.19 299 ARG A CA 1
ATOM 2421 C C . ARG A 1 299 ? 0.954 -19.797 9.531 1 98.19 299 ARG A C 1
ATOM 2423 O O . ARG A 1 299 ? 0.18 -19.766 10.492 1 98.19 299 ARG A O 1
ATOM 2430 N N . LEU A 1 300 ? 0.581 -19.469 8.344 1 98.69 300 LEU A N 1
ATOM 2431 C CA . LEU A 1 300 ? -0.793 -19.078 8.039 1 98.69 300 LEU A CA 1
ATOM 2432 C C . LEU A 1 300 ? -1.762 -20.203 8.367 1 98.69 300 LEU A C 1
ATOM 2434 O O . LEU A 1 300 ? -2.773 -20 9.039 1 98.69 300 LEU A O 1
ATOM 2438 N N . TRP A 1 301 ? -1.455 -21.406 7.887 1 98.31 301 TRP A N 1
ATOM 2439 C CA . TRP A 1 301 ? -2.363 -22.531 8.047 1 98.31 301 TRP A CA 1
ATOM 2440 C C . TRP A 1 301 ? -2.414 -23 9.492 1 98.31 301 TRP A C 1
ATOM 2442 O O . TRP A 1 301 ? -3.463 -23.438 9.977 1 98.31 301 TRP A O 1
ATOM 2452 N N . SER A 1 302 ? -1.34 -22.891 10.188 1 97.56 302 SER A N 1
ATOM 2453 C CA . SER A 1 302 ? -1.33 -23.281 11.594 1 97.56 302 SER A CA 1
ATOM 2454 C C . SER A 1 302 ? -2.078 -22.281 12.461 1 97.56 302 SER A C 1
ATOM 2456 O O . SER A 1 302 ? -2.672 -22.641 13.477 1 97.56 302 SER A O 1
ATOM 2458 N N . SER A 1 303 ? -2.109 -21.047 12.023 1 97.88 303 SER A N 1
ATOM 2459 C CA . SER A 1 303 ? -2.689 -19.984 12.844 1 97.88 303 SER A CA 1
ATOM 2460 C C . SER A 1 303 ? -4.172 -19.797 12.539 1 97.88 303 SER A C 1
ATOM 2462 O O . SER A 1 303 ? -4.957 -19.453 13.43 1 97.88 303 SER A O 1
ATOM 2464 N N . LEU A 1 304 ? -4.551 -19.984 11.289 1 98.12 304 LEU A N 1
ATOM 2465 C CA . LEU A 1 304 ? -5.867 -19.484 10.906 1 98.12 304 LEU A CA 1
ATOM 2466 C C . LEU A 1 304 ? -6.738 -20.609 10.359 1 98.12 304 LEU A C 1
ATOM 2468 O O . LEU A 1 304 ? -7.953 -20.453 10.219 1 98.12 304 LEU A O 1
ATOM 2472 N N . MET A 1 305 ? -6.117 -21.719 9.969 1 97.38 305 MET A N 1
ATOM 2473 C CA . MET A 1 305 ? -6.871 -22.797 9.336 1 97.38 305 MET A CA 1
ATOM 2474 C C . MET A 1 305 ? -7.051 -23.969 10.289 1 97.38 305 MET A C 1
ATOM 2476 O O . MET A 1 305 ? -6.32 -24.094 11.273 1 97.38 305 MET A O 1
ATOM 2480 N N . LYS A 1 306 ? -8.023 -24.766 10.008 1 94.81 306 LYS A N 1
ATOM 2481 C CA . LYS A 1 306 ? -8.312 -25.938 10.828 1 94.81 306 LYS A CA 1
ATOM 2482 C C . LYS A 1 306 ? -7.195 -26.984 10.711 1 94.81 306 LYS A C 1
ATOM 2484 O O . LYS A 1 306 ? -6.742 -27.516 11.719 1 94.81 306 LYS A O 1
ATOM 2489 N N . ASP A 1 307 ? -6.789 -27.219 9.453 1 92.94 307 ASP A N 1
ATOM 2490 C CA . ASP A 1 307 ? -5.738 -28.188 9.195 1 92.94 307 ASP A CA 1
ATOM 2491 C C . ASP A 1 307 ? -4.426 -27.516 8.82 1 92.94 307 ASP A C 1
ATOM 2493 O O . ASP A 1 307 ? -4.414 -26.594 7.992 1 92.94 307 ASP A O 1
ATOM 2497 N N . PRO A 1 308 ? -3.357 -28.031 9.375 1 93.69 308 PRO A N 1
ATOM 2498 C CA . PRO A 1 308 ? -2.057 -27.422 9.07 1 93.69 308 PRO A CA 1
ATOM 2499 C C . PRO A 1 308 ? -1.543 -27.812 7.684 1 93.69 308 PRO A C 1
ATOM 2501 O O . PRO A 1 308 ? -1.972 -28.812 7.113 1 93.69 308 PRO A O 1
ATOM 2504 N N . ALA A 1 309 ? -0.644 -27.016 7.168 1 94.81 309 ALA A N 1
ATOM 2505 C CA . ALA A 1 309 ? 0.098 -27.359 5.961 1 94.81 309 ALA A CA 1
ATOM 2506 C C . ALA A 1 309 ? 1.138 -28.438 6.25 1 94.81 309 ALA A C 1
ATOM 2508 O O . ALA A 1 309 ? 1.479 -28.688 7.41 1 94.81 309 ALA A O 1
ATOM 2509 N N . PRO A 1 310 ? 1.655 -29.047 5.234 1 91.94 310 PRO A N 1
ATOM 2510 C CA . PRO A 1 310 ? 2.654 -30.109 5.445 1 91.94 310 PRO A CA 1
ATOM 2511 C C . PRO A 1 310 ? 3.887 -29.609 6.195 1 91.94 310 PRO A C 1
ATOM 2513 O O . PRO A 1 310 ? 4.352 -28.484 5.949 1 91.94 310 PRO A O 1
ATOM 2516 N N . SER A 1 311 ? 4.453 -30.391 7.051 1 90.62 311 SER A N 1
ATOM 2517 C CA . SER A 1 311 ? 5.609 -30.016 7.855 1 90.62 311 SER A CA 1
ATOM 2518 C C . SER A 1 311 ? 6.895 -30.047 7.031 1 90.62 311 SER A C 1
ATOM 2520 O O . SER A 1 311 ? 7.809 -29.266 7.258 1 90.62 311 SER A O 1
ATOM 2522 N N . GLY A 1 312 ? 7.012 -30.922 6.066 1 91.12 312 GLY A N 1
ATOM 2523 C CA . GLY A 1 312 ? 8.195 -31.016 5.227 1 91.12 312 GLY A CA 1
ATOM 2524 C C . GLY A 1 312 ? 8.102 -30.172 3.973 1 91.12 312 GLY A C 1
ATOM 2525 O O . GLY A 1 312 ? 7.117 -29.453 3.771 1 91.12 312 GLY A O 1
ATOM 2526 N N . PRO A 1 313 ? 9.203 -30.172 3.213 1 96.19 313 PRO A N 1
ATOM 2527 C CA . PRO A 1 313 ? 9.164 -29.422 1.953 1 96.19 313 PRO A CA 1
ATOM 2528 C C . PRO A 1 313 ? 7.992 -29.812 1.06 1 96.19 313 PRO A C 1
ATOM 2530 O O . PRO A 1 313 ? 7.633 -31 1.001 1 96.19 313 PRO A O 1
ATOM 2533 N N . PHE A 1 314 ? 7.379 -28.891 0.46 1 98.19 314 PHE A N 1
ATOM 2534 C CA . PHE A 1 314 ? 6.301 -29.188 -0.477 1 98.19 314 PHE A CA 1
ATOM 2535 C C . PHE A 1 314 ? 6.812 -30.016 -1.651 1 98.19 314 PHE A C 1
ATOM 2537 O O . PHE A 1 314 ? 7.973 -29.875 -2.049 1 98.19 314 PHE A O 1
ATOM 2544 N N . HIS A 1 315 ? 5.988 -30.844 -2.143 1 97.31 315 HIS A N 1
ATOM 2545 C CA . HIS A 1 315 ? 6.344 -31.688 -3.281 1 97.31 315 HIS A CA 1
ATOM 2546 C C . HIS A 1 315 ? 6.703 -30.844 -4.5 1 97.31 315 HIS A C 1
ATOM 2548 O O . HIS A 1 315 ? 6.027 -29.859 -4.801 1 97.31 315 HIS A O 1
ATOM 2554 N N . ARG A 1 316 ? 7.801 -31.219 -5.141 1 98.19 316 ARG A N 1
ATOM 2555 C CA . ARG A 1 316 ? 8.234 -30.516 -6.348 1 98.19 316 ARG A CA 1
ATOM 2556 C C . ARG A 1 316 ? 7.969 -31.359 -7.59 1 98.19 316 ARG A C 1
ATOM 2558 O O . ARG A 1 316 ? 8.273 -32.562 -7.609 1 98.19 316 ARG A O 1
ATOM 2565 N N . VAL A 1 317 ? 7.344 -30.781 -8.586 1 98.38 317 VAL A N 1
ATOM 2566 C CA . VAL A 1 317 ? 7.066 -31.422 -9.867 1 98.38 317 VAL A CA 1
ATOM 2567 C C . VAL A 1 317 ? 7.633 -30.578 -11 1 98.38 317 VAL A C 1
ATOM 2569 O O . VAL A 1 317 ? 7.402 -29.375 -11.062 1 98.38 317 VAL A O 1
ATOM 2572 N N . ALA A 1 318 ? 8.391 -31.172 -11.852 1 98.25 318 ALA A N 1
ATOM 2573 C CA . ALA A 1 318 ? 8.914 -30.438 -13.008 1 98.25 318 ALA A CA 1
ATOM 2574 C C . ALA A 1 318 ? 7.789 -30.062 -13.961 1 98.25 318 ALA A C 1
ATOM 2576 O O . ALA A 1 318 ? 6.812 -30.797 -14.117 1 98.25 318 ALA A O 1
ATOM 2577 N N . TYR A 1 319 ? 7.945 -28.938 -14.617 1 98.06 319 TYR A N 1
ATOM 2578 C CA . TYR A 1 319 ? 6.992 -28.469 -15.609 1 98.06 319 TYR A CA 1
ATOM 2579 C C . TYR A 1 319 ? 6.652 -29.562 -16.609 1 98.06 319 TYR A C 1
ATOM 2581 O O . TYR A 1 319 ? 5.477 -29.812 -16.891 1 98.06 319 TYR A O 1
ATOM 2589 N N . GLN A 1 320 ? 7.609 -30.297 -17.094 1 97.38 320 GLN A N 1
ATOM 2590 C CA . GLN A 1 320 ? 7.406 -31.359 -18.078 1 97.38 320 GLN A CA 1
ATOM 2591 C C . GLN A 1 320 ? 6.539 -32.469 -17.516 1 97.38 320 GLN A C 1
ATOM 2593 O O . GLN A 1 320 ? 5.664 -33 -18.203 1 97.38 320 GLN A O 1
ATOM 2598 N N . ASP A 1 321 ? 6.816 -32.781 -16.312 1 98.19 321 ASP A N 1
ATOM 2599 C CA . ASP A 1 321 ? 6.039 -33.844 -15.664 1 98.19 321 ASP A CA 1
ATOM 2600 C C . ASP A 1 321 ? 4.598 -33.406 -15.422 1 98.19 321 ASP A C 1
ATOM 2602 O O . ASP A 1 321 ? 3.664 -34.188 -15.617 1 98.19 321 ASP A O 1
ATOM 2606 N N . ALA A 1 322 ? 4.457 -32.188 -14.961 1 98.44 322 ALA A N 1
ATOM 2607 C CA . ALA A 1 322 ? 3.117 -31.672 -14.703 1 98.44 322 ALA A CA 1
ATOM 2608 C C . ALA A 1 322 ? 2.281 -31.656 -15.984 1 98.44 322 ALA A C 1
ATOM 2610 O O . ALA A 1 322 ? 1.117 -32.062 -15.969 1 98.44 322 ALA A O 1
ATOM 2611 N N . MET A 1 323 ? 2.91 -31.203 -17.047 1 98.19 323 MET A N 1
ATOM 2612 C CA . MET A 1 323 ? 2.213 -31.125 -18.328 1 98.19 323 MET A CA 1
ATOM 2613 C C . MET A 1 323 ? 1.887 -32.531 -18.859 1 98.19 323 MET A C 1
ATOM 2615 O O . MET A 1 323 ? 0.808 -32.75 -19.406 1 98.19 323 MET A O 1
ATOM 2619 N N . SER A 1 324 ? 2.766 -33.438 -18.688 1 98 324 SER A N 1
ATOM 2620 C CA . SER A 1 324 ? 2.59 -34.812 -19.188 1 98 324 SER A CA 1
ATOM 2621 C C . SER A 1 324 ? 1.553 -35.562 -18.375 1 98 324 SER A C 1
ATOM 2623 O O . SER A 1 324 ? 0.737 -36.312 -18.922 1 98 324 SER A O 1
ATOM 2625 N N . ARG A 1 325 ? 1.553 -35.375 -17.125 1 98 325 ARG A N 1
ATOM 2626 C CA . ARG A 1 325 ? 0.738 -36.188 -16.234 1 98 325 ARG A CA 1
ATOM 2627 C C . ARG A 1 325 ? -0.631 -35.562 -16 1 98 325 ARG A C 1
ATOM 2629 O O . ARG A 1 325 ? -1.608 -36.25 -15.734 1 98 325 ARG A O 1
ATOM 2636 N N . TYR A 1 326 ? -0.649 -34.219 -16.078 1 98.31 326 TYR A N 1
ATOM 2637 C CA . TYR A 1 326 ? -1.896 -33.562 -15.703 1 98.31 326 TYR A CA 1
ATOM 2638 C C . TYR A 1 326 ? -2.365 -32.625 -16.797 1 98.31 326 TYR A C 1
ATOM 2640 O O . TYR A 1 326 ? -3.498 -32.125 -16.766 1 98.31 326 TYR A O 1
ATOM 2648 N N . GLY A 1 327 ? -1.505 -32.312 -17.781 1 98.19 327 GLY A N 1
ATOM 2649 C CA . GLY A 1 327 ? -1.848 -31.406 -18.859 1 98.19 327 GLY A CA 1
ATOM 2650 C C . GLY A 1 327 ? -1.964 -29.969 -18.422 1 98.19 327 GLY A C 1
ATOM 2651 O O . GLY A 1 327 ? -2.697 -29.188 -19.016 1 98.19 327 GLY A O 1
ATOM 2652 N N . SER A 1 328 ? -1.372 -29.594 -17.328 1 98.31 328 SER A N 1
ATOM 2653 C CA . SER A 1 328 ? -1.45 -28.25 -16.766 1 98.31 328 SER A CA 1
ATOM 2654 C C . SER A 1 328 ? -0.206 -27.906 -15.945 1 98.31 328 SER A C 1
ATOM 2656 O O . SER A 1 328 ? 0.347 -28.781 -15.266 1 98.31 328 SER A O 1
ATOM 2658 N N . ASP A 1 329 ? 0.172 -26.594 -16.047 1 97.88 329 ASP A N 1
ATOM 2659 C CA . ASP A 1 329 ? 1.29 -26.141 -15.227 1 97.88 329 ASP A CA 1
ATOM 2660 C C . ASP A 1 329 ? 0.82 -25.781 -13.82 1 97.88 329 ASP A C 1
ATOM 2662 O O . ASP A 1 329 ? 1.613 -25.328 -12.992 1 97.88 329 ASP A O 1
ATOM 2666 N N . LYS A 1 330 ? -0.394 -25.891 -13.594 1 98.12 330 LYS A N 1
ATOM 2667 C CA . LYS A 1 330 ? -0.965 -25.703 -12.258 1 98.12 330 LYS A CA 1
ATOM 2668 C C . LYS A 1 330 ? -2.016 -26.766 -11.961 1 98.12 330 LYS A C 1
ATOM 2670 O O . LYS A 1 330 ? -3.191 -26.453 -11.773 1 98.12 330 LYS A O 1
ATOM 2675 N N . PRO A 1 331 ? -1.658 -27.953 -11.82 1 97.88 331 PRO A N 1
ATOM 2676 C CA . PRO A 1 331 ? -2.594 -29.078 -11.688 1 97.88 331 PRO A CA 1
ATOM 2677 C C . PRO A 1 331 ? -3.248 -29.141 -10.312 1 97.88 331 PRO A C 1
ATOM 2679 O O . PRO A 1 331 ? -2.633 -28.75 -9.312 1 97.88 331 PRO A O 1
ATOM 2682 N N . ASP A 1 332 ? -4.441 -29.5 -10.281 1 97.38 332 ASP A N 1
ATOM 2683 C CA . ASP A 1 332 ? -5.043 -30 -9.047 1 97.38 332 ASP A CA 1
ATOM 2684 C C . ASP A 1 332 ? -4.844 -31.516 -8.922 1 97.38 332 ASP A C 1
ATOM 2686 O O . ASP A 1 332 ? -5.586 -32.281 -9.523 1 97.38 332 ASP A O 1
ATOM 2690 N N . THR A 1 333 ? -3.955 -31.859 -8.164 1 96.31 333 THR A N 1
ATOM 2691 C CA . THR A 1 333 ? -3.557 -33.281 -8.094 1 96.31 333 THR A CA 1
ATOM 2692 C C . THR A 1 333 ? -4.562 -34.062 -7.285 1 96.31 333 THR A C 1
ATOM 2694 O O . THR A 1 333 ? -4.48 -35.312 -7.23 1 96.31 333 THR A O 1
ATOM 2697 N N . ARG A 1 334 ? -5.543 -33.469 -6.625 1 94.31 334 ARG A N 1
ATOM 2698 C CA . ARG A 1 334 ? -6.559 -34.156 -5.84 1 94.31 334 ARG A CA 1
ATOM 2699 C C . ARG A 1 334 ? -7.512 -34.938 -6.742 1 94.31 334 ARG A C 1
ATOM 2701 O O . ARG A 1 334 ? -8.211 -35.844 -6.281 1 94.31 334 ARG A O 1
ATOM 2708 N N . PHE A 1 335 ? -7.496 -34.594 -8.07 1 94.06 335 PHE A N 1
ATOM 2709 C CA . PHE A 1 335 ? -8.445 -35.188 -9.008 1 94.06 335 PHE A CA 1
ATOM 2710 C C . PHE A 1 335 ? -8.031 -36.594 -9.367 1 94.06 335 PHE A C 1
ATOM 2712 O O . PHE A 1 335 ? -8.852 -37.406 -9.82 1 94.06 335 PHE A O 1
ATOM 2719 N N . GLY A 1 336 ? -6.746 -36.812 -9.273 1 93.5 336 GLY A N 1
ATOM 2720 C CA . GLY A 1 336 ? -6.234 -38 -9.93 1 93.5 336 GLY A CA 1
ATOM 2721 C C . GLY A 1 336 ? -6.273 -37.906 -11.445 1 93.5 336 GLY A C 1
ATOM 2722 O O . GLY A 1 336 ? -5.734 -36.969 -12.023 1 93.5 336 GLY A O 1
ATOM 2723 N N . MET A 1 337 ? -6.98 -38.844 -12.062 1 96.31 337 MET A N 1
ATOM 2724 C CA . MET A 1 337 ? -7.18 -38.781 -13.508 1 96.31 337 MET A CA 1
ATOM 2725 C C . MET A 1 337 ? -5.875 -38.469 -14.219 1 96.31 337 MET A C 1
ATOM 2727 O O . MET A 1 337 ? -5.828 -37.531 -15.039 1 96.31 337 MET A O 1
ATOM 2731 N N . GLU A 1 338 ? -4.84 -39.125 -13.938 1 97.75 338 GLU A N 1
ATOM 2732 C CA . GLU A 1 338 ? -3.549 -38.812 -14.547 1 97.75 338 GLU A CA 1
ATOM 2733 C C . GLU A 1 338 ? -3.531 -39.188 -16.031 1 97.75 338 GLU A C 1
ATOM 2735 O O . GLU A 1 338 ? -4.156 -40.188 -16.422 1 97.75 338 GLU A O 1
ATOM 2740 N N . ILE A 1 339 ? -2.809 -38.469 -16.781 1 98.38 339 ILE A N 1
ATOM 2741 C CA . ILE A 1 339 ? -2.74 -38.625 -18.234 1 98.38 339 ILE A CA 1
ATOM 2742 C C . ILE A 1 339 ? -1.556 -39.5 -18.609 1 98.38 339 ILE A C 1
ATOM 2744 O O . ILE A 1 339 ? -0.483 -39.406 -18.016 1 98.38 339 ILE A O 1
ATOM 2748 N N . SER A 1 340 ? -1.769 -40.375 -19.578 1 97.62 340 SER A N 1
ATOM 2749 C CA . SER A 1 340 ? -0.708 -41.188 -20.141 1 97.62 340 SER A CA 1
ATOM 2750 C C . SER A 1 340 ? -0.692 -41.125 -21.656 1 97.62 340 SER A C 1
ATOM 2752 O O . SER A 1 340 ? -1.743 -41 -22.297 1 97.62 340 SER A O 1
ATOM 2754 N N . ARG A 1 341 ? 0.462 -41.188 -22.188 1 96.81 341 ARG A N 1
ATOM 2755 C CA . ARG A 1 341 ? 0.605 -41.219 -23.641 1 96.81 341 ARG A CA 1
ATOM 2756 C C . ARG A 1 341 ? 0.437 -42.656 -24.156 1 96.81 341 ARG A C 1
ATOM 2758 O O . ARG A 1 341 ? 1.002 -43.594 -23.594 1 96.81 341 ARG A O 1
ATOM 2765 N N . ILE A 1 342 ? -0.375 -42.875 -25.328 1 95.62 342 ILE A N 1
ATOM 2766 C CA . ILE A 1 342 ? -0.663 -44.25 -25.75 1 95.62 342 ILE A CA 1
ATOM 2767 C C . ILE A 1 342 ? -0.667 -44.312 -27.281 1 95.62 342 ILE A C 1
ATOM 2769 O O . ILE A 1 342 ? -1.169 -45.281 -27.844 1 95.62 342 ILE A O 1
ATOM 2773 N N . ASP A 1 343 ? -0.216 -43.312 -27.938 1 92.38 343 ASP A N 1
ATOM 2774 C CA . ASP A 1 343 ? -0.292 -43.312 -29.391 1 92.38 343 ASP A CA 1
ATOM 2775 C C . ASP A 1 343 ? 0.392 -44.531 -30 1 92.38 343 ASP A C 1
ATOM 2777 O O . ASP A 1 343 ? -0.067 -45.062 -31 1 92.38 343 ASP A O 1
ATOM 2781 N N . TYR A 1 344 ? 1.346 -45.062 -29.375 1 90.69 344 TYR A N 1
ATOM 2782 C CA . TYR A 1 344 ? 2.121 -46.188 -29.906 1 90.69 344 TYR A CA 1
ATOM 2783 C C . TYR A 1 344 ? 1.325 -47.5 -29.812 1 90.69 344 TYR A C 1
ATOM 2785 O O . TYR A 1 344 ? 1.658 -48.469 -30.484 1 90.69 344 TYR A O 1
ATOM 2793 N N . LEU A 1 345 ? 0.269 -47.5 -29.031 1 91.12 345 LEU A N 1
ATOM 2794 C CA . LEU A 1 345 ? -0.518 -48.719 -28.812 1 91.12 345 LEU A CA 1
ATOM 2795 C C . LEU A 1 345 ? -1.73 -48.75 -29.734 1 91.12 345 LEU A C 1
ATOM 2797 O O . LEU A 1 345 ? -2.336 -49.812 -29.922 1 91.12 345 LEU A O 1
ATOM 2801 N N . LEU A 1 346 ? -2.059 -47.688 -30.406 1 92.88 346 LEU A N 1
ATOM 2802 C CA . LEU A 1 346 ? -3.357 -47.594 -31.062 1 92.88 346 LEU A CA 1
ATOM 2803 C C . LEU A 1 346 ? -3.252 -47.938 -32.531 1 92.88 346 LEU A C 1
ATOM 2805 O O . LEU A 1 346 ? -2.254 -47.594 -33.188 1 92.88 346 LEU A O 1
ATOM 2809 N N . PRO A 1 347 ? -4.324 -48.531 -33 1 91.62 347 PRO A N 1
ATOM 2810 C CA . PRO A 1 347 ? -4.359 -48.75 -34.469 1 91.62 347 PRO A CA 1
ATOM 2811 C C . PRO A 1 347 ? -4.473 -47.438 -35.25 1 91.62 347 PRO A C 1
ATOM 2813 O O . PRO A 1 347 ? -5.129 -46.5 -34.812 1 91.62 347 PRO A O 1
ATOM 2816 N N . VAL A 1 348 ? -3.953 -47.438 -36.375 1 91 348 VAL A N 1
ATOM 2817 C CA . VAL A 1 348 ? -3.9 -46.25 -37.25 1 91 348 VAL A CA 1
ATOM 2818 C C . VAL A 1 348 ? -5.316 -45.781 -37.562 1 91 348 VAL A C 1
ATOM 2820 O O . VAL A 1 348 ? -5.578 -44.594 -37.656 1 91 348 VAL A O 1
ATOM 2823 N N . ASP A 1 349 ? -6.184 -46.75 -37.75 1 90.88 349 ASP A N 1
ATOM 2824 C CA . ASP A 1 349 ? -7.562 -46.469 -38.125 1 90.88 349 ASP A CA 1
ATOM 2825 C C . ASP A 1 349 ? -8.25 -45.625 -37.031 1 90.88 349 ASP A C 1
ATOM 2827 O O . ASP A 1 349 ? -8.984 -44.688 -37.344 1 90.88 349 ASP A O 1
ATOM 2831 N N . LEU A 1 350 ? -8.008 -46.031 -35.875 1 92.81 350 LEU A N 1
ATOM 2832 C CA . LEU A 1 350 ? -8.609 -45.281 -34.75 1 92.81 350 LEU A CA 1
ATOM 2833 C C . LEU A 1 350 ? -8.023 -43.875 -34.656 1 92.81 350 LEU A C 1
ATOM 2835 O O . LEU A 1 350 ? -8.758 -42.906 -34.438 1 92.81 350 LEU A O 1
ATOM 2839 N N . VAL A 1 351 ? -6.734 -43.719 -34.781 1 93.75 351 VAL A N 1
ATOM 2840 C CA . VAL A 1 351 ? -6.047 -42.438 -34.688 1 93.75 351 VAL A CA 1
ATOM 2841 C C . VAL A 1 351 ? -6.59 -41.5 -35.75 1 93.75 351 VAL A C 1
ATOM 2843 O O . VAL A 1 351 ? -6.816 -40.312 -35.5 1 93.75 351 VAL A O 1
ATOM 2846 N N . GLN A 1 352 ? -6.867 -42 -36.938 1 92.38 352 GLN A N 1
ATOM 2847 C CA . GLN A 1 352 ? -7.375 -41.219 -38.031 1 92.38 352 GLN A CA 1
ATOM 2848 C C . GLN A 1 352 ? -8.805 -40.75 -37.781 1 92.38 352 GLN A C 1
ATOM 2850 O O . GLN A 1 352 ? -9.234 -39.688 -38.25 1 92.38 352 GLN A O 1
ATOM 2855 N N . LYS A 1 353 ? -9.445 -41.5 -37 1 91.56 353 LYS A N 1
ATOM 2856 C CA . LYS A 1 353 ? -10.836 -41.156 -36.719 1 91.56 353 LYS A CA 1
ATOM 2857 C C . LYS A 1 353 ? -10.922 -40.094 -35.656 1 91.56 353 LYS A C 1
ATOM 2859 O O . LYS A 1 353 ? -11.875 -39.312 -35.625 1 91.56 353 LYS A O 1
ATOM 2864 N N . ILE A 1 354 ? -9.906 -40.062 -34.781 1 92.81 354 ILE A N 1
ATOM 2865 C CA . ILE A 1 354 ? -10.039 -39.125 -33.656 1 92.81 354 ILE A CA 1
ATOM 2866 C C . ILE A 1 354 ? -9.266 -37.844 -33.938 1 92.81 354 ILE A C 1
ATOM 2868 O O . ILE A 1 354 ? -9.383 -36.875 -33.188 1 92.81 354 ILE A O 1
ATOM 2872 N N . SER A 1 355 ? -8.438 -37.781 -35 1 95.56 355 SER A N 1
ATOM 2873 C CA . SER A 1 355 ? -7.66 -36.562 -35.281 1 95.56 355 SER A CA 1
ATOM 2874 C C . SER A 1 355 ? -7.348 -36.438 -36.75 1 95.56 355 SER A C 1
ATOM 2876 O O . SER A 1 355 ? -7.113 -37.406 -37.438 1 95.56 355 SER A O 1
ATOM 2878 N N . PRO A 1 356 ? -7.309 -35.219 -37.312 1 94.81 356 PRO A N 1
ATOM 2879 C CA . PRO A 1 356 ? -6.879 -34.969 -38.688 1 94.81 356 PRO A CA 1
ATOM 2880 C C . PRO A 1 356 ? -5.359 -34.938 -38.812 1 94.81 356 PRO A C 1
ATOM 2882 O O . PRO A 1 356 ? -4.844 -34.875 -39.938 1 94.81 356 PRO A O 1
ATOM 2885 N N . LEU A 1 357 ? -4.703 -35 -37.75 1 94.94 357 LEU A N 1
ATOM 2886 C CA . LEU A 1 357 ? -3.248 -34.906 -37.75 1 94.94 357 LEU A CA 1
ATOM 2887 C C . LEU A 1 357 ? -2.635 -36.219 -38.281 1 94.94 357 LEU A C 1
ATOM 2889 O O . LEU A 1 357 ? -3.145 -37.312 -38 1 94.94 357 LEU A O 1
ATOM 2893 N N . THR A 1 358 ? -1.557 -36.219 -38.969 1 91.25 358 THR A N 1
ATOM 2894 C CA . THR A 1 358 ? -0.932 -37.375 -39.594 1 91.25 358 THR A CA 1
ATOM 2895 C C . THR A 1 358 ? -0.203 -38.219 -38.562 1 91.25 358 THR A C 1
ATOM 2897 O O . THR A 1 358 ? -0.32 -39.469 -38.562 1 91.25 358 THR A O 1
ATOM 2900 N N . THR A 1 359 ? 0.547 -37.562 -37.719 1 92.19 359 THR A N 1
ATOM 2901 C CA . THR A 1 359 ? 1.288 -38.281 -36.688 1 92.19 359 THR A CA 1
ATOM 2902 C C . THR A 1 359 ? 1.112 -37.625 -35.312 1 92.19 359 THR A C 1
ATOM 2904 O O . THR A 1 359 ? 2.074 -37.094 -34.75 1 92.19 359 THR A O 1
ATOM 2907 N N . PRO A 1 360 ? -0.062 -37.719 -34.781 1 96.31 360 PRO A N 1
ATOM 2908 C CA . PRO A 1 360 ? -0.314 -37.031 -33.531 1 96.31 360 PRO A CA 1
ATOM 2909 C C . PRO A 1 360 ? 0.151 -37.844 -32.312 1 96.31 360 PRO A C 1
ATOM 2911 O O . PRO A 1 360 ? 0.352 -39.062 -32.406 1 96.31 360 PRO A O 1
ATOM 2914 N N . ILE A 1 361 ? 0.395 -37.125 -31.234 1 97.06 361 ILE A N 1
ATOM 2915 C CA . ILE A 1 361 ? 0.411 -37.719 -29.922 1 97.06 361 ILE A CA 1
ATOM 2916 C C . ILE A 1 361 ? -1.019 -38 -29.469 1 97.06 361 ILE A C 1
ATOM 2918 O O . ILE A 1 361 ? -1.915 -37.188 -29.672 1 97.06 361 ILE A O 1
ATOM 2922 N N . VAL A 1 362 ? -1.252 -39.156 -28.938 1 97.19 362 VAL A N 1
ATOM 2923 C CA . VAL A 1 362 ? -2.551 -39.469 -28.344 1 97.19 362 VAL A CA 1
ATOM 2924 C C . VAL A 1 362 ? -2.387 -39.781 -26.859 1 97.19 362 VAL A C 1
ATOM 2926 O O . VAL A 1 362 ? -1.538 -40.594 -26.484 1 97.19 362 VAL A O 1
ATOM 2929 N N . GLU A 1 363 ? -3.158 -39.094 -26.078 1 98 363 GLU A N 1
ATOM 2930 C CA . GLU A 1 363 ? -3.105 -39.25 -24.625 1 98 363 GLU A CA 1
ATOM 2931 C C . GLU A 1 363 ? -4.445 -39.719 -24.062 1 98 363 GLU A C 1
ATOM 2933 O O . GLU A 1 363 ? -5.477 -39.594 -24.719 1 98 363 GLU A O 1
ATOM 2938 N N . VAL A 1 364 ? -4.336 -40.312 -22.828 1 97.94 364 VAL A N 1
ATOM 2939 C CA . VAL A 1 364 ? -5.539 -40.906 -22.266 1 97.94 364 VAL A CA 1
ATOM 2940 C C . VAL A 1 364 ? -5.602 -40.625 -20.766 1 97.94 364 VAL A C 1
ATOM 2942 O O . VAL A 1 364 ? -4.566 -40.5 -20.109 1 97.94 364 VAL A O 1
ATOM 2945 N N . PHE A 1 365 ? -6.816 -40.469 -20.188 1 98.12 365 PHE A N 1
ATOM 2946 C CA . PHE A 1 365 ? -7.074 -40.531 -18.75 1 98.12 365 PHE A CA 1
ATOM 2947 C C . PHE A 1 365 ? -8.422 -41.188 -18.484 1 98.12 365 PHE A C 1
ATOM 2949 O O . PHE A 1 365 ? -9.211 -41.406 -19.406 1 98.12 365 PHE A O 1
ATOM 2956 N N . LYS A 1 366 ? -8.664 -41.562 -17.266 1 97.81 366 LYS A N 1
ATOM 2957 C CA . LYS A 1 366 ? -9.938 -42.188 -16.906 1 97.81 366 LYS A CA 1
ATOM 2958 C C . LYS A 1 366 ? -10.648 -41.375 -15.828 1 97.81 366 LYS A C 1
ATOM 2960 O O . LYS A 1 366 ? -10 -40.75 -14.984 1 97.81 366 LYS A O 1
ATOM 2965 N N . LEU A 1 367 ? -11.898 -41.312 -15.906 1 97.44 367 LEU A N 1
ATOM 2966 C CA . LEU A 1 367 ? -12.766 -40.875 -14.828 1 97.44 367 LEU A CA 1
ATOM 2967 C C . LEU A 1 367 ? -13.445 -42.062 -14.156 1 97.44 367 LEU A C 1
ATOM 2969 O O . LEU A 1 367 ? -14.125 -42.844 -14.812 1 97.44 367 LEU A O 1
ATOM 2973 N N . GLU A 1 368 ? -13.25 -42.156 -12.945 1 95.5 368 GLU A N 1
ATOM 2974 C CA . GLU A 1 368 ? -13.75 -43.312 -12.203 1 95.5 368 GLU A CA 1
ATOM 2975 C C . GLU A 1 368 ? -15.281 -43.375 -12.234 1 95.5 368 GLU A C 1
ATOM 2977 O O . GLU A 1 368 ? -15.938 -42.344 -12.172 1 95.5 368 GLU A O 1
ATOM 2982 N N . ASN A 1 369 ? -15.781 -44.5 -12.18 1 90.12 369 ASN A N 1
ATOM 2983 C CA . ASN A 1 369 ? -17.219 -44.75 -12.25 1 90.12 369 ASN A CA 1
ATOM 2984 C C . ASN A 1 369 ? -17.922 -44.281 -10.977 1 90.12 369 ASN A C 1
ATOM 2986 O O . ASN A 1 369 ? -17.266 -43.875 -10.008 1 90.12 369 ASN A O 1
ATOM 2990 N N . ASN A 1 370 ? -19.141 -44.156 -11.117 1 88.38 370 ASN A N 1
ATOM 2991 C CA . ASN A 1 370 ? -20.016 -43.938 -9.977 1 88.38 370 ASN A CA 1
ATOM 2992 C C . ASN A 1 370 ? -20.906 -45.156 -9.719 1 88.38 370 ASN A C 1
ATOM 2994 O O . ASN A 1 370 ? -21.984 -45.25 -10.312 1 88.38 370 ASN A O 1
ATOM 2998 N N . ASP A 1 371 ? -20.656 -46 -8.828 1 90.44 371 ASP A N 1
ATOM 2999 C CA . ASP A 1 371 ? -21.453 -47.156 -8.406 1 90.44 371 ASP A CA 1
ATOM 3000 C C . ASP A 1 371 ? -21.469 -48.219 -9.492 1 90.44 371 ASP A C 1
ATOM 3002 O O . ASP A 1 371 ? -22.516 -48.844 -9.742 1 90.44 371 ASP A O 1
ATOM 3006 N N . ASN A 1 372 ? -20.453 -48.281 -10.273 1 92.44 372 ASN A N 1
ATOM 3007 C CA . ASN A 1 372 ? -20.328 -49.312 -11.297 1 92.44 372 ASN A CA 1
ATOM 3008 C C . ASN A 1 372 ? -21.531 -49.312 -12.242 1 92.44 372 ASN A C 1
ATOM 3010 O O . ASN A 1 372 ? -22.125 -50.375 -12.508 1 92.44 372 ASN A O 1
ATOM 3014 N N . ASP A 1 373 ? -21.859 -48.125 -12.664 1 94.62 373 ASP A N 1
ATOM 3015 C CA . ASP A 1 373 ? -23.016 -47.969 -13.531 1 94.62 373 ASP A CA 1
ATOM 3016 C C . ASP A 1 373 ? -22.625 -47.344 -14.859 1 94.62 373 ASP A C 1
ATOM 3018 O O . ASP A 1 373 ? -22.625 -46.094 -15 1 94.62 373 ASP A O 1
ATOM 3022 N N . PRO A 1 374 ? -22.422 -48.156 -15.828 1 96.06 374 PRO A N 1
ATOM 3023 C CA . PRO A 1 374 ? -22.031 -47.625 -17.141 1 96.06 374 PRO A CA 1
ATOM 3024 C C . PRO A 1 374 ? -23.094 -46.75 -17.75 1 96.06 374 PRO A C 1
ATOM 3026 O O . PRO A 1 374 ? -22.781 -45.812 -18.5 1 96.06 374 PRO A O 1
ATOM 3029 N N . SER A 1 375 ? -24.344 -47 -17.5 1 95.75 375 SER A N 1
ATOM 3030 C CA . SER A 1 375 ? -25.438 -46.219 -18.047 1 95.75 375 SER A CA 1
ATOM 3031 C C . SER A 1 375 ? -25.422 -44.781 -17.484 1 95.75 375 SER A C 1
ATOM 3033 O O . SER A 1 375 ? -25.625 -43.812 -18.219 1 95.75 375 SER A O 1
ATOM 3035 N N . ALA A 1 376 ? -25.172 -44.75 -16.219 1 96.19 376 ALA A N 1
ATOM 3036 C CA . ALA A 1 376 ? -25.062 -43.438 -15.57 1 96.19 376 ALA A CA 1
ATOM 3037 C C . ALA A 1 376 ? -23.906 -42.656 -16.141 1 96.19 376 ALA A C 1
ATOM 3039 O O . ALA A 1 376 ? -24.016 -41.438 -16.328 1 96.19 376 ALA A O 1
ATOM 3040 N N . MET A 1 377 ? -22.844 -43.281 -16.344 1 97.19 377 MET A N 1
ATOM 3041 C CA . MET A 1 377 ? -21.672 -42.625 -16.906 1 97.19 377 MET A CA 1
ATOM 3042 C C . MET A 1 377 ? -21.953 -42.125 -18.328 1 97.19 377 MET A C 1
ATOM 3044 O O . MET A 1 377 ? -21.578 -41.031 -18.688 1 97.19 377 MET A O 1
ATOM 3048 N N . SER A 1 378 ? -22.594 -42.969 -19.109 1 96.62 378 SER A N 1
ATOM 3049 C CA . SER A 1 378 ? -22.938 -42.594 -20.469 1 96.62 378 SER A CA 1
ATOM 3050 C C . SER A 1 378 ? -23.828 -41.375 -20.516 1 96.62 378 SER A C 1
ATOM 3052 O O . SER A 1 378 ? -23.656 -40.5 -21.359 1 96.62 378 SER A O 1
ATOM 3054 N N . GLU A 1 379 ? -24.703 -41.375 -19.609 1 96.94 379 GLU A N 1
ATOM 3055 C CA . GLU A 1 379 ? -25.594 -40.219 -19.516 1 96.94 379 GLU A CA 1
ATOM 3056 C C . GLU A 1 379 ? -24.844 -38.938 -19.125 1 96.94 379 GLU A C 1
ATOM 3058 O O . GLU A 1 379 ? -25.047 -37.875 -19.703 1 96.94 379 GLU A O 1
ATOM 3063 N N . PHE A 1 380 ? -24.016 -39.094 -18.156 1 97 380 PHE A N 1
ATOM 3064 C CA . PHE A 1 380 ? -23.234 -37.969 -17.656 1 97 380 PHE A CA 1
ATOM 3065 C C . PHE A 1 380 ? -22.375 -37.344 -18.766 1 97 380 PHE A C 1
ATOM 3067 O O . PHE A 1 380 ? -22.422 -36.156 -19 1 97 380 PHE A O 1
ATOM 3074 N N . ILE A 1 381 ? -21.625 -38.188 -19.469 1 97.5 381 ILE A N 1
ATOM 3075 C CA . ILE A 1 381 ? -20.672 -37.719 -20.453 1 97.5 381 ILE A CA 1
ATOM 3076 C C . ILE A 1 381 ? -21.406 -37.125 -21.656 1 97.5 381 ILE A C 1
ATOM 3078 O O . ILE A 1 381 ? -20.969 -36.156 -22.25 1 97.5 381 ILE A O 1
ATOM 3082 N N . THR A 1 382 ? -22.531 -37.719 -22.047 1 97.12 382 THR A N 1
ATOM 3083 C CA . THR A 1 382 ? -23.344 -37.188 -23.141 1 97.12 382 THR A CA 1
ATOM 3084 C C . THR A 1 382 ? -23.875 -35.781 -22.781 1 97.12 382 THR A C 1
ATOM 3086 O O . THR A 1 382 ? -23.797 -34.875 -23.609 1 97.12 382 THR A O 1
ATOM 3089 N N . GLN A 1 383 ? -24.344 -35.688 -21.594 1 97.12 383 GLN A N 1
ATOM 3090 C CA . GLN A 1 383 ? -24.844 -34.406 -21.125 1 97.12 383 GLN A CA 1
ATOM 3091 C C . GLN A 1 383 ? -23.75 -33.344 -21.125 1 97.12 383 GLN A C 1
ATOM 3093 O O . GLN A 1 383 ? -23.969 -32.188 -21.5 1 97.12 383 GLN A O 1
ATOM 3098 N N . PHE A 1 384 ? -22.609 -33.75 -20.688 1 97.5 384 PHE A N 1
ATOM 3099 C CA . PHE A 1 384 ? -21.484 -32.812 -20.641 1 97.5 384 PHE A CA 1
ATOM 3100 C C . PHE A 1 384 ? -21.094 -32.375 -22.047 1 97.5 384 PHE A C 1
ATOM 3102 O O . PHE A 1 384 ? -20.953 -31.172 -22.312 1 97.5 384 PHE A O 1
ATOM 3109 N N . LEU A 1 385 ? -20.891 -33.25 -22.984 1 97.06 385 LEU A N 1
ATOM 3110 C CA . LEU A 1 385 ? -20.406 -32.969 -24.328 1 97.06 385 LEU A CA 1
ATOM 3111 C C . LEU A 1 385 ? -21.438 -32.156 -25.094 1 97.06 385 LEU A C 1
ATOM 3113 O O . LEU A 1 385 ? -21.078 -31.359 -25.984 1 97.06 385 LEU A O 1
ATOM 3117 N N . ASP A 1 386 ? -22.688 -32.281 -24.703 1 96.12 386 ASP A N 1
ATOM 3118 C CA . ASP A 1 386 ? -23.75 -31.547 -25.375 1 96.12 386 ASP A CA 1
ATOM 3119 C C . ASP A 1 386 ? -23.953 -30.172 -24.734 1 96.12 386 ASP A C 1
ATOM 3121 O O . ASP A 1 386 ? -24.688 -29.328 -25.266 1 96.12 386 ASP A O 1
ATOM 3125 N N . SER A 1 387 ? -23.328 -29.969 -23.641 1 96.06 387 SER A N 1
ATOM 3126 C CA . SER A 1 387 ? -23.453 -28.703 -22.922 1 96.06 387 SER A CA 1
ATOM 3127 C C . SER A 1 387 ? -22.531 -27.641 -23.516 1 96.06 387 SER A C 1
ATOM 3129 O O . SER A 1 387 ? -21.625 -27.938 -24.281 1 96.06 387 SER A O 1
ATOM 3131 N N . PRO A 1 388 ? -22.75 -26.391 -23.172 1 94.06 388 PRO A N 1
ATOM 3132 C CA . PRO A 1 388 ? -21.859 -25.297 -23.594 1 94.06 388 PRO A CA 1
ATOM 3133 C C . PRO A 1 388 ? -20.422 -25.484 -23.094 1 94.06 388 PRO A C 1
ATOM 3135 O O . PRO A 1 388 ? -19.469 -25.094 -23.781 1 94.06 388 PRO A O 1
ATOM 3138 N N . ALA A 1 389 ? -20.281 -26.109 -22 1 93.5 389 ALA A N 1
ATOM 3139 C CA . ALA A 1 389 ? -18.969 -26.344 -21.422 1 93.5 389 ALA A CA 1
ATOM 3140 C C . ALA A 1 389 ? -18.188 -27.375 -22.234 1 93.5 389 ALA A C 1
ATOM 3142 O O . ALA A 1 389 ? -16.953 -27.344 -22.297 1 93.5 389 ALA A O 1
ATOM 3143 N N . GLY A 1 390 ? -18.859 -28.25 -22.859 1 95.38 390 GLY A N 1
ATOM 3144 C CA . GLY A 1 390 ? -18.234 -29.328 -23.625 1 95.38 390 GLY A CA 1
ATOM 3145 C C . GLY A 1 390 ? -18 -28.969 -25.078 1 95.38 390 GLY A C 1
ATOM 3146 O O . GLY A 1 390 ? -17.172 -29.594 -25.75 1 95.38 390 GLY A O 1
ATOM 3147 N N . ALA A 1 391 ? -18.625 -27.984 -25.578 1 95.44 391 ALA A N 1
ATOM 3148 C CA . ALA A 1 391 ? -18.641 -27.625 -27 1 95.44 391 ALA A CA 1
ATOM 3149 C C . ALA A 1 391 ? -17.234 -27.312 -27.484 1 95.44 391 ALA A C 1
ATOM 3151 O O . ALA A 1 391 ? -16.828 -27.75 -28.578 1 95.44 391 ALA A O 1
ATOM 3152 N N . PRO A 1 392 ? -16.453 -26.594 -26.734 1 95.5 392 PRO A N 1
ATOM 3153 C CA . PRO A 1 392 ? -15.109 -26.266 -27.219 1 95.5 392 PRO A CA 1
ATOM 3154 C C . PRO A 1 392 ? -14.25 -27.5 -27.438 1 95.5 392 PRO A C 1
ATOM 3156 O O . PRO A 1 392 ? -13.359 -27.5 -28.297 1 95.5 392 PRO A O 1
ATOM 3159 N N . PHE A 1 393 ? -14.531 -28.5 -26.75 1 96.56 393 PHE A N 1
ATOM 3160 C CA . PHE A 1 393 ? -13.727 -29.703 -26.875 1 96.56 393 PHE A CA 1
ATOM 3161 C C . PHE A 1 393 ? -14.148 -30.516 -28.094 1 96.56 393 PHE A C 1
ATOM 3163 O O . PHE A 1 393 ? -13.312 -31.125 -28.766 1 96.56 393 PHE A O 1
ATOM 3170 N N . ASN A 1 394 ? -15.383 -30.438 -28.406 1 95 394 ASN A N 1
ATOM 3171 C CA . ASN A 1 394 ? -15.883 -31.078 -29.625 1 95 394 ASN A CA 1
ATOM 3172 C C . ASN A 1 394 ? -15.336 -30.406 -30.875 1 95 394 ASN A C 1
ATOM 3174 O O . ASN A 1 394 ? -15.133 -31.062 -31.906 1 95 394 ASN A O 1
ATOM 3178 N N . GLU A 1 395 ? -15.102 -29.188 -30.734 1 95 395 GLU A N 1
ATOM 3179 C CA . GLU A 1 395 ? -14.711 -28.375 -31.891 1 95 395 GLU A CA 1
ATOM 3180 C C . GLU A 1 395 ? -13.195 -28.203 -31.953 1 95 395 GLU A C 1
ATOM 3182 O O . GLU A 1 395 ? -12.688 -27.375 -32.719 1 95 395 GLU A O 1
ATOM 3187 N N . ASN A 1 396 ? -12.5 -28.938 -31.156 1 95.5 396 ASN A N 1
ATOM 3188 C CA . ASN A 1 396 ? -11.039 -28.891 -31.188 1 95.5 396 ASN A CA 1
ATOM 3189 C C . ASN A 1 396 ? -10.5 -29.188 -32.594 1 95.5 396 ASN A C 1
ATOM 3191 O O . ASN A 1 396 ? -10.742 -30.266 -33.125 1 95.5 396 ASN A O 1
ATOM 3195 N N . PRO A 1 397 ? -9.734 -28.266 -33.219 1 93.88 397 PRO A N 1
ATOM 3196 C CA . PRO A 1 397 ? -9.242 -28.453 -34.594 1 93.88 397 PRO A CA 1
ATOM 3197 C C . PRO A 1 397 ? -8.289 -29.656 -34.688 1 93.88 397 PRO A C 1
ATOM 3199 O O . PRO A 1 397 ? -8.109 -30.188 -35.781 1 93.88 397 PRO A O 1
ATOM 3202 N N . GLU A 1 398 ? -7.688 -30.031 -33.594 1 94.81 398 GLU A N 1
ATOM 3203 C CA . GLU A 1 398 ? -6.762 -31.156 -33.625 1 94.81 398 GLU A CA 1
ATOM 3204 C C . GLU A 1 398 ? -7.496 -32.469 -33.406 1 94.81 398 GLU A C 1
ATOM 3206 O O . GLU A 1 398 ? -6.883 -33.531 -33.438 1 94.81 398 GLU A O 1
ATOM 3211 N N . GLY A 1 399 ? -8.805 -32.375 -33.25 1 95 399 GLY A N 1
ATOM 3212 C CA . GLY A 1 399 ? -9.641 -33.531 -33.062 1 95 399 GLY A CA 1
ATOM 3213 C C . GLY A 1 399 ? -10.43 -33.531 -31.766 1 95 399 GLY A C 1
ATOM 3214 O O . GLY A 1 399 ? -9.922 -33.062 -30.734 1 95 399 GLY A O 1
ATOM 3215 N N . GLY A 1 400 ? -11.562 -34 -31.828 1 95.06 400 GLY A N 1
ATOM 3216 C CA . GLY A 1 400 ? -12.367 -34.125 -30.625 1 95.06 400 GLY A CA 1
ATOM 3217 C C . GLY A 1 400 ? -11.93 -35.312 -29.766 1 95.06 400 GLY A C 1
ATOM 3218 O O . GLY A 1 400 ? -11.094 -36.125 -30.172 1 95.06 400 GLY A O 1
ATOM 3219 N N . PRO A 1 401 ? -12.516 -35.375 -28.625 1 97.31 401 PRO A N 1
ATOM 3220 C CA . PRO A 1 401 ? -12.102 -36.469 -27.719 1 97.31 401 PRO A CA 1
ATOM 3221 C C . PRO A 1 401 ? -12.695 -37.812 -28.125 1 97.31 401 PRO A C 1
ATOM 3223 O O . PRO A 1 401 ? -13.828 -37.875 -28.594 1 97.31 401 PRO A O 1
ATOM 3226 N N . GLY A 1 402 ? -11.906 -38.875 -27.984 1 96.31 402 GLY A N 1
ATOM 3227 C CA . GLY A 1 402 ? -12.43 -40.219 -28.016 1 96.31 402 GLY A CA 1
ATOM 3228 C C . GLY A 1 402 ? -13.008 -40.688 -26.688 1 96.31 402 GLY A C 1
ATOM 3229 O O . GLY A 1 402 ? -12.32 -40.688 -25.672 1 96.31 402 GLY A O 1
ATOM 3230 N N . ILE A 1 403 ? -14.266 -41.125 -26.75 1 96.88 403 ILE A N 1
ATOM 3231 C CA . ILE A 1 403 ? -14.977 -41.406 -25.516 1 96.88 403 ILE A CA 1
ATOM 3232 C C . ILE A 1 403 ? -15.383 -42.875 -25.484 1 96.88 403 ILE A C 1
ATOM 3234 O O . ILE A 1 403 ? -16.031 -43.375 -26.406 1 96.88 403 ILE A O 1
ATOM 3238 N N . PHE A 1 404 ? -15.023 -43.5 -24.391 1 96.5 404 PHE A N 1
ATOM 3239 C CA . PHE A 1 404 ? -15.406 -44.906 -24.203 1 96.5 404 PHE A CA 1
ATOM 3240 C C . PHE A 1 404 ? -15.859 -45.125 -22.766 1 96.5 404 PHE A C 1
ATOM 3242 O O . PHE A 1 404 ? -15.273 -44.594 -21.828 1 96.5 404 PHE A O 1
ATOM 3249 N N . VAL A 1 405 ? -16.891 -45.906 -22.641 1 96.75 405 VAL A N 1
ATOM 3250 C CA . VAL A 1 405 ? -17.328 -46.344 -21.312 1 96.75 405 VAL A CA 1
ATOM 3251 C C . VAL A 1 405 ? -17.031 -47.844 -21.125 1 96.75 405 VAL A C 1
ATOM 3253 O O . VAL A 1 405 ? -17.469 -48.656 -21.922 1 96.75 405 VAL A O 1
ATOM 3256 N N . TYR A 1 406 ? -16.297 -48.094 -20.109 1 96.56 406 TYR A N 1
ATOM 3257 C CA . TYR A 1 406 ? -15.93 -49.469 -19.844 1 96.56 406 TYR A CA 1
ATOM 3258 C C . TYR A 1 406 ? -17.141 -50.281 -19.359 1 96.56 406 TYR A C 1
ATOM 3260 O O . TYR A 1 406 ? -17.703 -49.969 -18.297 1 96.56 406 TYR A O 1
ATOM 3268 N N . ASP A 1 407 ? -17.5 -51.188 -20.109 1 95.75 407 ASP A N 1
ATOM 3269 C CA . ASP A 1 407 ? -18.641 -52.031 -19.812 1 95.75 407 ASP A CA 1
ATOM 3270 C C . ASP A 1 407 ? -18.297 -53.5 -19.953 1 95.75 407 ASP A C 1
ATOM 3272 O O . ASP A 1 407 ? -18.219 -54.031 -21.062 1 95.75 407 ASP A O 1
ATOM 3276 N N . ALA A 1 408 ? -18.156 -54.188 -18.844 1 91.44 408 ALA A N 1
ATOM 3277 C CA . ALA A 1 408 ? -17.719 -55.594 -18.812 1 91.44 408 ALA A CA 1
ATOM 3278 C C . ALA A 1 408 ? -18.734 -56.5 -19.531 1 91.44 408 ALA A C 1
ATOM 3280 O O . ALA A 1 408 ? -18.406 -57.625 -19.891 1 91.44 408 ALA A O 1
ATOM 3281 N N . LYS A 1 409 ? -19.906 -56.031 -19.828 1 93.25 409 LYS A N 1
ATOM 3282 C CA . LYS A 1 409 ? -20.953 -56.844 -20.453 1 93.25 409 LYS A CA 1
ATOM 3283 C C . LYS A 1 409 ? -20.875 -56.75 -21.969 1 93.25 409 LYS A C 1
ATOM 3285 O O . LYS A 1 409 ? -21.547 -57.531 -22.672 1 93.25 409 LYS A O 1
ATOM 3290 N N . LYS A 1 410 ? -20.078 -55.969 -22.422 1 93.19 410 LYS A N 1
ATOM 3291 C CA . LYS A 1 410 ? -19.953 -55.781 -23.859 1 93.19 410 LYS A CA 1
ATOM 3292 C C . LYS A 1 410 ? -18.703 -56.438 -24.406 1 93.19 410 LYS A C 1
ATOM 3294 O O . LYS A 1 410 ? -17.766 -56.75 -23.656 1 93.19 410 LYS A O 1
ATOM 3299 N N . PRO A 1 411 ? -18.734 -56.656 -25.703 1 90.81 411 PRO A N 1
ATOM 3300 C CA . PRO A 1 411 ? -17.516 -57.188 -26.312 1 90.81 411 PRO A CA 1
ATOM 3301 C C . PRO A 1 411 ? -16.297 -56.312 -26.078 1 90.81 411 PRO A C 1
ATOM 3303 O O . PRO A 1 411 ? -16.359 -55.094 -26.297 1 90.81 411 PRO A O 1
ATOM 3306 N N . LEU A 1 412 ? -15.297 -57 -25.672 1 93.44 412 LEU A N 1
ATOM 3307 C CA . LEU A 1 412 ? -14.047 -56.312 -25.328 1 93.44 412 LEU A CA 1
ATOM 3308 C C . LEU A 1 412 ? -14.297 -55.156 -24.375 1 93.44 412 LEU A C 1
ATOM 3310 O O . LEU A 1 412 ? -13.695 -54.094 -24.5 1 93.44 412 LEU A O 1
ATOM 3314 N N . CYS A 1 413 ? -15.383 -55.312 -23.609 1 93.75 413 CYS A N 1
ATOM 3315 C CA . CYS A 1 413 ? -15.758 -54.375 -22.547 1 93.75 413 CYS A CA 1
ATOM 3316 C C . CYS A 1 413 ? -16.062 -53 -23.125 1 93.75 413 CYS A C 1
ATOM 3318 O O . CYS A 1 413 ? -15.789 -52 -22.469 1 93.75 413 CYS A O 1
ATOM 3320 N N . GLY A 1 414 ? -16.422 -52.906 -24.328 1 91.31 414 GLY A N 1
ATOM 3321 C CA . GLY A 1 414 ? -16.781 -51.656 -24.953 1 91.31 414 GLY A CA 1
ATOM 3322 C C . GLY A 1 414 ? -15.633 -51 -25.688 1 91.31 414 GLY A C 1
ATOM 3323 O O . GLY A 1 414 ? -15.773 -49.875 -26.203 1 91.31 414 GLY A O 1
ATOM 3324 N N . LEU A 1 415 ? -14.414 -51.656 -25.859 1 94.12 415 LEU A N 1
ATOM 3325 C CA . LEU A 1 415 ? -13.203 -51.062 -26.422 1 94.12 415 LEU A CA 1
ATOM 3326 C C . LEU A 1 415 ? -12.852 -51.688 -27.766 1 94.12 415 LEU A C 1
ATOM 3328 O O . LEU A 1 415 ? -11.688 -51.719 -28.156 1 94.12 415 LEU A O 1
ATOM 3332 N N . THR A 1 416 ? -13.805 -52.094 -28.469 1 90.31 416 THR A N 1
ATOM 3333 C CA . THR A 1 416 ? -13.594 -52.75 -29.734 1 90.31 416 THR A CA 1
ATOM 3334 C C . THR A 1 416 ? -12.805 -51.875 -30.703 1 90.31 416 THR A C 1
ATOM 3336 O O . THR A 1 416 ? -11.875 -52.344 -31.359 1 90.31 416 THR A O 1
ATOM 3339 N N . PRO A 1 417 ? -13.141 -50.594 -30.766 1 89.75 417 PRO A N 1
ATOM 3340 C CA . PRO A 1 417 ? -12.422 -49.75 -31.703 1 89.75 417 PRO A CA 1
ATOM 3341 C C . PRO A 1 417 ? -10.945 -49.594 -31.359 1 89.75 417 PRO A C 1
ATOM 3343 O O . PRO A 1 417 ? -10.133 -49.219 -32.219 1 89.75 417 PRO A O 1
ATOM 3346 N N . VAL A 1 418 ? -10.547 -49.844 -30.141 1 91.62 418 VAL A N 1
ATOM 3347 C CA . VAL A 1 418 ? -9.172 -49.688 -29.672 1 91.62 418 VAL A CA 1
ATOM 3348 C C . VAL A 1 418 ? -8.336 -50.906 -30.031 1 91.62 418 VAL A C 1
ATOM 3350 O O . VAL A 1 418 ? -7.109 -50.812 -30.125 1 91.62 418 VAL A O 1
ATOM 3353 N N . GLY A 1 419 ? -8.977 -51.969 -30.297 1 88.31 419 GLY A N 1
ATOM 3354 C CA . GLY A 1 419 ? -8.281 -53.219 -30.625 1 88.31 419 GLY A CA 1
ATOM 3355 C C . GLY A 1 419 ? -7.961 -54.062 -29.391 1 88.31 419 GLY A C 1
ATOM 3356 O O . GLY A 1 419 ? -7.844 -53.531 -28.281 1 88.31 419 GLY A O 1
ATOM 3357 N N . PHE A 1 420 ? -7.73 -55.25 -29.625 1 89.94 420 PHE A N 1
ATOM 3358 C CA . PHE A 1 420 ? -7.562 -56.219 -28.547 1 89.94 420 PHE A CA 1
ATOM 3359 C C . PHE A 1 420 ? -6.309 -55.906 -27.734 1 89.94 420 PHE A C 1
ATOM 3361 O O . PHE A 1 420 ? -6.363 -55.812 -26.5 1 89.94 420 PHE A O 1
ATOM 3368 N N . GLU A 1 421 ? -5.266 -55.75 -28.438 1 89.75 421 GLU A N 1
ATOM 3369 C CA . GLU A 1 421 ? -3.99 -55.531 -27.766 1 89.75 421 GLU A CA 1
ATOM 3370 C C . GLU A 1 421 ? -4.012 -54.219 -26.969 1 89.75 421 GLU A C 1
ATOM 3372 O O . GLU A 1 421 ? -3.592 -54.188 -25.812 1 89.75 421 GLU A O 1
ATOM 3377 N N . ALA A 1 422 ? -4.457 -53.219 -27.562 1 91.75 422 ALA A N 1
ATOM 3378 C CA . ALA A 1 422 ? -4.52 -51.906 -26.922 1 91.75 422 ALA A CA 1
ATOM 3379 C C . ALA A 1 422 ? -5.504 -51.938 -25.75 1 91.75 422 ALA A C 1
ATOM 3381 O O . ALA A 1 422 ? -5.273 -51.281 -24.734 1 91.75 422 ALA A O 1
ATOM 3382 N N . ALA A 1 423 ? -6.543 -52.594 -25.859 1 93.56 423 ALA A N 1
ATOM 3383 C CA . ALA A 1 423 ? -7.547 -52.688 -24.812 1 93.56 423 ALA A CA 1
ATOM 3384 C C . ALA A 1 423 ? -6.973 -53.344 -23.547 1 93.56 423 ALA A C 1
ATOM 3386 O O . ALA A 1 423 ? -7.223 -52.906 -22.438 1 93.56 423 ALA A O 1
ATOM 3387 N N . GLU A 1 424 ? -6.254 -54.406 -23.812 1 92 424 GLU A N 1
ATOM 3388 C CA . GLU A 1 424 ? -5.629 -55.094 -22.688 1 92 424 GLU A CA 1
ATOM 3389 C C . GLU A 1 424 ? -4.629 -54.219 -21.969 1 92 424 GLU A C 1
ATOM 3391 O O . GLU A 1 424 ? -4.582 -54.188 -20.734 1 92 424 GLU A O 1
ATOM 3396 N N . HIS A 1 425 ? -3.918 -53.531 -22.703 1 93.69 425 HIS A N 1
ATOM 3397 C CA . HIS A 1 425 ? -2.932 -52.625 -22.141 1 93.69 425 HIS A CA 1
ATOM 3398 C C . HIS A 1 425 ? -3.607 -51.469 -21.375 1 93.69 425 HIS A C 1
ATOM 3400 O O . HIS A 1 425 ? -3.135 -51.094 -20.297 1 93.69 425 HIS A O 1
ATOM 3406 N N . LEU A 1 426 ? -4.609 -50.969 -21.906 1 94.44 426 LEU A N 1
ATOM 3407 C CA . LEU A 1 426 ? -5.352 -49.875 -21.281 1 94.44 426 LEU A CA 1
ATOM 3408 C C . LEU A 1 426 ? -5.949 -50.344 -19.953 1 94.44 426 LEU A C 1
ATOM 3410 O O . LEU A 1 426 ? -5.992 -49.562 -18.984 1 94.44 426 LEU A O 1
ATOM 3414 N N . GLU A 1 427 ? -6.496 -51.5 -19.953 1 93.69 427 GLU A N 1
ATOM 3415 C CA . GLU A 1 427 ? -7.086 -52.031 -18.734 1 93.69 427 GLU A CA 1
ATOM 3416 C C . GLU A 1 427 ? -6.059 -52.125 -17.609 1 93.69 427 GLU A C 1
ATOM 3418 O O . GLU A 1 427 ? -6.371 -51.781 -16.453 1 93.69 427 GLU A O 1
ATOM 3423 N N . GLU A 1 428 ? -4.918 -52.562 -18 1 93.62 428 GLU A N 1
ATOM 3424 C CA . GLU A 1 428 ? -3.85 -52.656 -17.016 1 93.62 428 GLU A CA 1
ATOM 3425 C C . GLU A 1 428 ? -3.324 -51.281 -16.625 1 93.62 428 GLU A C 1
ATOM 3427 O O . GLU A 1 428 ? -3.148 -50.969 -15.445 1 93.62 428 GLU A O 1
ATOM 3432 N N . LEU A 1 429 ? -3.076 -50.438 -17.609 1 94.19 429 LEU A N 1
ATOM 3433 C CA . LEU A 1 429 ? -2.498 -49.125 -17.422 1 94.19 429 LEU A CA 1
ATOM 3434 C C . LEU A 1 429 ? -3.402 -48.25 -16.547 1 94.19 429 LEU A C 1
ATOM 3436 O O . LEU A 1 429 ? -2.92 -47.5 -15.688 1 94.19 429 LEU A O 1
ATOM 3440 N N . LEU A 1 430 ? -4.719 -48.312 -16.719 1 96.12 430 LEU A N 1
ATOM 3441 C CA . LEU A 1 430 ? -5.668 -47.438 -16.078 1 96.12 430 LEU A CA 1
ATOM 3442 C C . LEU A 1 430 ? -6.438 -48.156 -14.977 1 96.12 430 LEU A C 1
ATOM 3444 O O . LEU A 1 430 ? -7.246 -47.531 -14.273 1 96.12 430 LEU A O 1
ATOM 3448 N N . ASP A 1 431 ? -6.191 -49.438 -14.766 1 94.81 431 ASP A N 1
ATOM 3449 C CA . ASP A 1 431 ? -6.93 -50.219 -13.789 1 94.81 431 ASP A CA 1
ATOM 3450 C C . ASP A 1 431 ? -8.438 -50 -13.945 1 94.81 431 ASP A C 1
ATOM 3452 O O . ASP A 1 431 ? -9.117 -49.625 -12.992 1 94.81 431 ASP A O 1
ATOM 3456 N N . LEU A 1 432 ? -8.953 -50.344 -15.047 1 95.69 432 LEU A N 1
ATOM 3457 C CA . LEU A 1 432 ? -10.32 -50.031 -15.453 1 95.69 432 LEU A CA 1
ATOM 3458 C C . LEU A 1 432 ? -11.32 -50.906 -14.695 1 95.69 432 LEU A C 1
ATOM 3460 O O . LEU A 1 432 ? -11.062 -52.062 -14.438 1 95.69 432 LEU A O 1
ATOM 3464 N N . ASP A 1 433 ? -12.398 -50.281 -14.336 1 94.88 433 ASP A N 1
ATOM 3465 C CA . ASP A 1 433 ? -13.531 -50.969 -13.688 1 94.88 433 ASP A CA 1
ATOM 3466 C C . ASP A 1 433 ? -14.836 -50.656 -14.43 1 94.88 433 ASP A C 1
ATOM 3468 O O . ASP A 1 433 ? -14.922 -49.656 -15.172 1 94.88 433 ASP A O 1
ATOM 3472 N N . HIS A 1 434 ? -15.852 -51.531 -14.109 1 95.88 434 HIS A N 1
ATOM 3473 C CA . HIS A 1 434 ? -17.156 -51.406 -14.75 1 95.88 434 HIS A CA 1
ATOM 3474 C C . HIS A 1 434 ? -17.766 -50.031 -14.531 1 95.88 434 HIS A C 1
ATOM 3476 O O . HIS A 1 434 ? -17.969 -49.594 -13.383 1 95.88 434 HIS A O 1
ATOM 3482 N N . GLY A 1 435 ? -17.922 -49.281 -15.602 1 96.62 435 GLY A N 1
ATOM 3483 C CA . GLY A 1 435 ? -18.531 -47.969 -15.523 1 96.62 435 GLY A CA 1
ATOM 3484 C C . GLY A 1 435 ? -17.531 -46.844 -15.633 1 96.62 435 GLY A C 1
ATOM 3485 O O . GLY A 1 435 ? -17.922 -45.656 -15.688 1 96.62 435 GLY A O 1
ATOM 3486 N N . ASP A 1 436 ? -16.297 -47.125 -15.766 1 97.62 436 ASP A N 1
ATOM 3487 C CA . ASP A 1 436 ? -15.281 -46.094 -15.898 1 97.62 436 ASP A CA 1
ATOM 3488 C C . ASP A 1 436 ? -15.375 -45.375 -17.266 1 97.62 436 ASP A C 1
ATOM 3490 O O . ASP A 1 436 ? -15.789 -46 -18.25 1 97.62 436 ASP A O 1
ATOM 3494 N N . LEU A 1 437 ? -15.008 -44.156 -17.219 1 97.88 437 LEU A N 1
ATOM 3495 C CA . LEU A 1 437 ? -14.938 -43.406 -18.469 1 97.88 437 LEU A CA 1
ATOM 3496 C C . LEU A 1 437 ? -13.5 -43.312 -18.969 1 97.88 437 LEU A C 1
ATOM 3498 O O . LEU A 1 437 ? -12.586 -43 -18.203 1 97.88 437 LEU A O 1
ATOM 3502 N N . ILE A 1 438 ? -13.297 -43.656 -20.219 1 97.62 438 ILE A N 1
ATOM 3503 C CA . ILE A 1 438 ? -12 -43.5 -20.859 1 97.62 438 ILE A CA 1
ATOM 3504 C C . ILE A 1 438 ? -12.047 -42.375 -21.875 1 97.62 438 ILE A C 1
ATOM 3506 O O . ILE A 1 438 ? -12.883 -42.344 -22.781 1 97.62 438 ILE A O 1
ATOM 3510 N N . VAL A 1 439 ? -11.094 -41.438 -21.688 1 98 439 VAL A N 1
ATOM 3511 C CA . VAL A 1 439 ? -11.07 -40.25 -22.562 1 98 439 VAL A CA 1
ATOM 3512 C C . VAL A 1 439 ? -9.742 -40.188 -23.312 1 98 439 VAL A C 1
ATOM 3514 O O . VAL A 1 439 ? -8.672 -40.188 -22.703 1 98 439 VAL A O 1
ATOM 3517 N N . LEU A 1 440 ? -9.789 -40.188 -24.625 1 97.31 440 LEU A N 1
ATOM 3518 C CA . LEU A 1 440 ? -8.625 -40.031 -25.5 1 97.31 440 LEU A CA 1
ATOM 3519 C C . LEU A 1 440 ? -8.602 -38.625 -26.125 1 97.31 440 LEU A C 1
ATOM 3521 O O . LEU A 1 440 ? -9.648 -38.094 -26.5 1 97.31 440 LEU A O 1
ATOM 3525 N N . GLN A 1 441 ? -7.438 -38.062 -26.25 1 97.94 441 GLN A N 1
ATOM 3526 C CA . GLN A 1 441 ? -7.277 -36.781 -26.922 1 97.94 441 GLN A CA 1
ATOM 3527 C C . GLN A 1 441 ? -5.965 -36.719 -27.703 1 97.94 441 GLN A C 1
ATOM 3529 O O . GLN A 1 441 ? -4.91 -37.062 -27.172 1 97.94 441 GLN A O 1
ATOM 3534 N N . ALA A 1 442 ? -6.055 -36.406 -28.969 1 97.12 442 ALA A N 1
ATOM 3535 C CA . ALA A 1 442 ? -4.875 -36.25 -29.812 1 97.12 442 ALA A CA 1
ATOM 3536 C C . ALA A 1 442 ? -4.359 -34.812 -29.766 1 97.12 442 ALA A C 1
ATOM 3538 O O . ALA A 1 442 ? -5.125 -33.875 -29.531 1 97.12 442 ALA A O 1
ATOM 3539 N N . ARG A 1 443 ? -3.061 -34.594 -29.953 1 96.25 443 ARG A N 1
ATOM 3540 C CA . ARG A 1 443 ? -2.447 -33.281 -30.094 1 96.25 443 ARG A CA 1
ATOM 3541 C C . ARG A 1 443 ? -1.234 -33.344 -31.016 1 96.25 443 ARG A C 1
ATOM 3543 O O . ARG A 1 443 ? -0.721 -34.438 -31.312 1 96.25 443 ARG A O 1
ATOM 3550 N N . LYS A 1 444 ? -0.788 -32.219 -31.453 1 94.94 444 LYS A N 1
ATOM 3551 C CA . LYS A 1 444 ? 0.377 -32.125 -32.312 1 94.94 444 LYS A CA 1
ATOM 3552 C C . LYS A 1 444 ? 1.62 -32.688 -31.641 1 94.94 444 LYS A C 1
ATOM 3554 O O . LYS A 1 444 ? 1.829 -32.5 -30.438 1 94.94 444 LYS A O 1
ATOM 3559 N N . GLN A 1 445 ? 2.404 -33.375 -32.438 1 94.56 445 GLN A N 1
ATOM 3560 C CA . GLN A 1 445 ? 3.682 -33.875 -31.938 1 94.56 445 GLN A CA 1
ATOM 3561 C C . GLN A 1 445 ? 4.695 -32.75 -31.797 1 94.56 445 GLN A C 1
ATOM 3563 O O . GLN A 1 445 ? 5.566 -32.562 -32.656 1 94.56 445 GLN A O 1
ATOM 3568 N N . ALA A 1 446 ? 4.668 -32.031 -30.703 1 91.88 446 ALA A N 1
ATOM 3569 C CA . ALA A 1 446 ? 5.508 -30.875 -30.391 1 91.88 446 ALA A CA 1
ATOM 3570 C C . ALA A 1 446 ? 5.785 -30.781 -28.891 1 91.88 446 ALA A C 1
ATOM 3572 O O . ALA A 1 446 ? 5.043 -31.344 -28.094 1 91.88 446 ALA A O 1
ATOM 3573 N N . PRO A 1 447 ? 6.922 -30.125 -28.547 1 91.81 447 PRO A N 1
ATOM 3574 C CA . PRO A 1 447 ? 7.172 -29.922 -27.125 1 91.81 447 PRO A CA 1
ATOM 3575 C C . PRO A 1 447 ? 6.051 -29.141 -26.422 1 91.81 447 PRO A C 1
ATOM 3577 O O . PRO A 1 447 ? 5.328 -28.391 -27.078 1 91.81 447 PRO A O 1
ATOM 3580 N N . PHE A 1 448 ? 5.922 -29.391 -25.125 1 94.25 448 PHE A N 1
ATOM 3581 C CA . PHE A 1 448 ? 4.926 -28.656 -24.359 1 94.25 448 PHE A CA 1
ATOM 3582 C C . PHE A 1 448 ? 5.223 -27.156 -24.375 1 94.25 448 PHE A C 1
ATOM 3584 O O . PHE A 1 448 ? 6.387 -26.75 -24.328 1 94.25 448 PHE A O 1
ATOM 3591 N N . ALA A 1 449 ? 4.207 -26.406 -24.5 1 90 449 ALA A N 1
ATOM 3592 C CA . ALA A 1 449 ? 4.281 -24.953 -24.406 1 90 449 ALA A CA 1
ATOM 3593 C C . ALA A 1 449 ? 3.027 -24.375 -23.75 1 90 449 ALA A C 1
ATOM 3595 O O . ALA A 1 449 ? 1.935 -24.922 -23.906 1 90 449 ALA A O 1
ATOM 3596 N N . GLY A 1 450 ? 3.27 -23.359 -22.969 1 89.94 450 GLY A N 1
ATOM 3597 C CA . GLY A 1 450 ? 2.123 -22.703 -22.375 1 89.94 450 GLY A CA 1
ATOM 3598 C C . GLY A 1 450 ? 1.701 -23.312 -21.047 1 89.94 450 GLY A C 1
ATOM 3599 O O . GLY A 1 450 ? 2.488 -24.016 -20.406 1 89.94 450 GLY A O 1
ATOM 3600 N N . GLY A 1 451 ? 0.42 -23 -20.719 1 93.81 451 GLY A N 1
ATOM 3601 C CA . GLY A 1 451 ? -0.004 -23.328 -19.375 1 93.81 451 GLY A CA 1
ATOM 3602 C C . GLY A 1 451 ? -0.85 -24.594 -19.297 1 93.81 451 GLY A C 1
ATOM 3603 O O . GLY A 1 451 ? -1.017 -25.172 -18.234 1 93.81 451 GLY A O 1
ATOM 3604 N N . SER A 1 452 ? -1.379 -25.047 -20.5 1 96.38 452 SER A N 1
ATOM 3605 C CA . SER A 1 452 ? -2.213 -26.234 -20.484 1 96.38 452 SER A CA 1
ATOM 3606 C C . SER A 1 452 ? -2.299 -26.875 -21.859 1 96.38 452 SER A C 1
ATOM 3608 O O . SER A 1 452 ? -1.884 -26.281 -22.859 1 96.38 452 SER A O 1
ATOM 3610 N N . THR A 1 453 ? -2.77 -28.125 -21.922 1 96.69 453 THR A N 1
ATOM 3611 C CA . THR A 1 453 ? -3.064 -28.891 -23.125 1 96.69 453 THR A CA 1
ATOM 3612 C C . THR A 1 453 ? -4.566 -29.125 -23.266 1 96.69 453 THR A C 1
ATOM 3614 O O . THR A 1 453 ? -5.309 -29 -22.297 1 96.69 453 THR A O 1
ATOM 3617 N N . PRO A 1 454 ? -4.98 -29.453 -24.422 1 96.31 454 PRO A N 1
ATOM 3618 C CA . PRO A 1 454 ? -6.41 -29.734 -24.594 1 96.31 454 PRO A CA 1
ATOM 3619 C C . PRO A 1 454 ? -6.918 -30.828 -23.656 1 96.31 454 PRO A C 1
ATOM 3621 O O . PRO A 1 454 ? -8.008 -30.703 -23.094 1 96.31 454 PRO A O 1
ATOM 3624 N N . ILE A 1 455 ? -6.168 -31.875 -23.531 1 97.88 455 ILE A N 1
ATOM 3625 C CA . ILE A 1 455 ? -6.613 -32.969 -22.672 1 97.88 455 ILE A CA 1
ATOM 3626 C C . ILE A 1 455 ? -6.641 -32.5 -21.219 1 97.88 455 ILE A C 1
ATOM 3628 O O . ILE A 1 455 ? -7.496 -32.938 -20.438 1 97.88 455 ILE A O 1
ATOM 3632 N N . GLY A 1 456 ? -5.648 -31.703 -20.828 1 98.06 456 GLY A N 1
ATOM 3633 C CA . GLY A 1 456 ? -5.656 -31.141 -19.484 1 98.06 456 GLY A CA 1
ATOM 3634 C C . GLY A 1 456 ? -6.875 -30.281 -19.203 1 98.06 456 GLY A C 1
ATOM 3635 O O . GLY A 1 456 ? -7.453 -30.344 -18.125 1 98.06 456 GLY A O 1
ATOM 3636 N N . ASP A 1 457 ? -7.25 -29.469 -20.172 1 97.62 457 ASP A N 1
ATOM 3637 C CA . ASP A 1 457 ? -8.438 -28.625 -20.047 1 97.62 457 ASP A CA 1
ATOM 3638 C C . ASP A 1 457 ? -9.703 -29.469 -19.922 1 97.62 457 ASP A C 1
ATOM 3640 O O . ASP A 1 457 ? -10.602 -29.156 -19.141 1 97.62 457 ASP A O 1
ATOM 3644 N N . LEU A 1 458 ? -9.742 -30.438 -20.719 1 97.75 458 LEU A N 1
ATOM 3645 C CA . LEU A 1 458 ? -10.875 -31.359 -20.688 1 97.75 458 LEU A CA 1
ATOM 3646 C C . LEU A 1 458 ? -10.977 -32.031 -19.328 1 97.75 458 LEU A C 1
ATOM 3648 O O . LEU A 1 458 ? -12.07 -32.188 -18.781 1 97.75 458 LEU A O 1
ATOM 3652 N N . ARG A 1 459 ? -9.844 -32.5 -18.859 1 97.81 459 ARG A N 1
ATOM 3653 C CA . ARG A 1 459 ? -9.758 -33.125 -17.547 1 97.81 459 ARG A CA 1
ATOM 3654 C C . ARG A 1 459 ? -10.359 -32.219 -16.469 1 97.81 459 ARG A C 1
ATOM 3656 O O . ARG A 1 459 ? -11.18 -32.688 -15.664 1 97.81 459 ARG A O 1
ATOM 3663 N N . ARG A 1 460 ? -10.008 -31.031 -16.453 1 96.69 460 ARG A N 1
ATOM 3664 C CA . ARG A 1 460 ? -10.492 -30.062 -15.477 1 96.69 460 ARG A CA 1
ATOM 3665 C C . ARG A 1 460 ? -11.992 -29.812 -15.648 1 96.69 460 ARG A C 1
ATOM 3667 O O . ARG A 1 460 ? -12.734 -29.75 -14.664 1 96.69 460 ARG A O 1
ATOM 3674 N N . ALA A 1 461 ? -12.438 -29.609 -16.875 1 97.12 461 ALA A N 1
ATOM 3675 C CA . ALA A 1 461 ? -13.844 -29.328 -17.172 1 97.12 461 ALA A CA 1
ATOM 3676 C C . ALA A 1 461 ? -14.734 -30.5 -16.766 1 97.12 461 ALA A C 1
ATOM 3678 O O . ALA A 1 461 ? -15.82 -30.297 -16.219 1 97.12 461 ALA A O 1
ATOM 3679 N N . LEU A 1 462 ? -14.273 -31.656 -17.047 1 97.25 462 LEU A N 1
ATOM 3680 C CA . LEU A 1 462 ? -15.039 -32.844 -16.703 1 97.25 462 LEU A CA 1
ATOM 3681 C C . LEU A 1 462 ? -15.172 -33 -15.195 1 97.25 462 LEU A C 1
ATOM 3683 O O . LEU A 1 462 ? -16.234 -33.375 -14.688 1 97.25 462 LEU A O 1
ATOM 3687 N N . HIS A 1 463 ? -14.086 -32.844 -14.57 1 96.94 463 HIS A N 1
ATOM 3688 C CA . HIS A 1 463 ? -14.141 -32.906 -13.109 1 96.94 463 HIS A CA 1
ATOM 3689 C C . HIS A 1 463 ? -15.117 -31.875 -12.547 1 96.94 463 HIS A C 1
ATOM 3691 O O . HIS A 1 463 ? -15.922 -32.188 -11.664 1 96.94 463 HIS A O 1
ATOM 3697 N N . SER A 1 464 ? -15.031 -30.688 -12.984 1 95.69 464 SER A N 1
ATOM 3698 C CA . SER A 1 464 ? -15.93 -29.625 -12.539 1 95.69 464 SER A CA 1
ATOM 3699 C C . SER A 1 464 ? -17.391 -29.984 -12.781 1 95.69 464 SER A C 1
ATOM 3701 O O . SER A 1 464 ? -18.234 -29.797 -11.914 1 95.69 464 SER A O 1
ATOM 3703 N N . ALA A 1 465 ? -17.672 -30.5 -13.93 1 96.69 465 ALA A N 1
ATOM 3704 C CA . ALA A 1 465 ? -19.031 -30.922 -14.273 1 96.69 465 ALA A CA 1
ATOM 3705 C C . ALA A 1 465 ? -19.5 -32.062 -13.367 1 96.69 465 ALA A C 1
ATOM 3707 O O . ALA A 1 465 ? -20.672 -32.062 -12.961 1 96.69 465 ALA A O 1
ATOM 3708 N N . ALA A 1 466 ? -18.625 -32.969 -13.133 1 96.75 466 ALA A N 1
ATOM 3709 C CA . ALA A 1 466 ? -18.969 -34.125 -12.281 1 96.75 466 ALA A CA 1
ATOM 3710 C C . ALA A 1 466 ? -19.328 -33.656 -10.867 1 96.75 466 ALA A C 1
ATOM 3712 O O . ALA A 1 466 ? -20.266 -34.156 -10.266 1 96.75 466 ALA A O 1
ATOM 3713 N N . VAL A 1 467 ? -18.625 -32.719 -10.406 1 95.38 467 VAL A N 1
ATOM 3714 C CA . VAL A 1 467 ? -18.859 -32.219 -9.062 1 95.38 467 VAL A CA 1
ATOM 3715 C C . VAL A 1 467 ? -20.141 -31.375 -9.031 1 95.38 467 VAL A C 1
ATOM 3717 O O . VAL A 1 467 ? -20.984 -31.547 -8.148 1 95.38 467 VAL A O 1
ATOM 3720 N N . THR A 1 468 ? -20.297 -30.531 -9.969 1 95 468 THR A N 1
ATOM 3721 C CA . THR A 1 468 ? -21.438 -29.625 -10.016 1 95 468 THR A CA 1
ATOM 3722 C C . THR A 1 468 ? -22.75 -30.391 -10.18 1 95 468 THR A C 1
ATOM 3724 O O . THR A 1 468 ? -23.781 -29.984 -9.633 1 95 468 THR A O 1
ATOM 3727 N N . SER A 1 469 ? -22.688 -31.5 -10.875 1 94.81 469 SER A N 1
ATOM 3728 C CA . SER A 1 469 ? -23.891 -32.312 -11.117 1 94.81 469 SER A CA 1
ATOM 3729 C C . SER A 1 469 ? -24.141 -33.281 -9.977 1 94.81 469 SER A C 1
ATOM 3731 O O . SER A 1 469 ? -25.172 -33.969 -9.938 1 94.81 469 SER A O 1
ATOM 3733 N N . GLY A 1 470 ? -23.172 -33.438 -9.117 1 94.12 470 GLY A N 1
ATOM 3734 C CA . GLY A 1 470 ? -23.297 -34.344 -8.008 1 94.12 470 GLY A CA 1
ATOM 3735 C C . GLY A 1 470 ? -22.844 -35.75 -8.352 1 94.12 470 GLY A C 1
ATOM 3736 O O . GLY A 1 470 ? -23.016 -36.688 -7.555 1 94.12 470 GLY A O 1
ATOM 3737 N N . PHE A 1 471 ? -22.344 -35.906 -9.555 1 95.19 471 PHE A N 1
ATOM 3738 C CA . PHE A 1 471 ? -21.875 -37.219 -9.992 1 95.19 471 PHE A CA 1
ATOM 3739 C C . PHE A 1 471 ? -20.688 -37.688 -9.141 1 95.19 471 PHE A C 1
ATOM 3741 O O . PHE A 1 471 ? -20.562 -38.875 -8.859 1 95.19 471 PHE A O 1
ATOM 3748 N N . LYS A 1 472 ? -19.812 -36.75 -8.781 1 94.44 472 LYS A N 1
ATOM 3749 C CA . LYS A 1 472 ? -18.688 -37 -7.879 1 94.44 472 LYS A CA 1
ATOM 3750 C C . LYS A 1 472 ? -18.656 -35.969 -6.75 1 94.44 472 LYS A C 1
ATOM 3752 O O . LYS A 1 472 ? -19.141 -34.844 -6.918 1 94.44 472 LYS A O 1
ATOM 3757 N N . PRO A 1 473 ? -18.156 -36.312 -5.641 1 94.62 473 PRO A N 1
ATOM 3758 C CA . PRO A 1 473 ? -17.984 -35.344 -4.578 1 94.62 473 PRO A CA 1
ATOM 3759 C C . PRO A 1 473 ? -16.844 -34.344 -4.855 1 94.62 473 PRO A C 1
ATOM 3761 O O . PRO A 1 473 ? -15.891 -34.719 -5.555 1 94.62 473 PRO A O 1
ATOM 3764 N N . ALA A 1 474 ? -16.984 -33.156 -4.309 1 94.06 474 ALA A N 1
ATOM 3765 C CA . ALA A 1 474 ? -15.898 -32.188 -4.41 1 94.06 474 ALA A CA 1
ATOM 3766 C C . ALA A 1 474 ? -14.664 -32.656 -3.645 1 94.06 474 ALA A C 1
ATOM 3768 O O . ALA A 1 474 ? -14.781 -33.25 -2.57 1 94.06 474 ALA A O 1
ATOM 3769 N N . PRO A 1 475 ? -13.5 -32.344 -4.254 1 93.81 475 PRO A N 1
ATOM 3770 C CA . PRO A 1 475 ? -12.289 -32.719 -3.51 1 93.81 475 PRO A CA 1
ATOM 3771 C C . PRO A 1 475 ? -12.148 -31.906 -2.213 1 93.81 475 PRO A C 1
ATOM 3773 O O . PRO A 1 475 ? -12.609 -30.781 -2.125 1 93.81 475 PRO A O 1
ATOM 3776 N N . THR A 1 476 ? -11.508 -32.531 -1.227 1 92.5 476 THR A N 1
ATOM 3777 C CA . THR A 1 476 ? -11.344 -31.875 0.07 1 92.5 476 THR A CA 1
ATOM 3778 C C . THR A 1 476 ? -9.867 -31.641 0.364 1 92.5 476 THR A C 1
ATOM 3780 O O . THR A 1 476 ? -8.992 -32.25 -0.25 1 92.5 476 THR A O 1
ATOM 3783 N N . GLY A 1 477 ? -9.625 -30.656 1.236 1 93.31 477 GLY A N 1
ATOM 3784 C CA . GLY A 1 477 ? -8.273 -30.406 1.708 1 93.31 477 GLY A CA 1
ATOM 3785 C C . GLY A 1 477 ? -7.473 -29.516 0.776 1 93.31 477 GLY A C 1
ATOM 3786 O O . GLY A 1 477 ? -8.008 -28.984 -0.2 1 93.31 477 GLY A O 1
ATOM 3787 N N . PHE A 1 478 ? -6.195 -29.297 1.148 1 96.38 478 PHE A N 1
ATOM 3788 C CA . PHE A 1 478 ? -5.27 -28.469 0.387 1 96.38 478 PHE A CA 1
ATOM 3789 C C . PHE A 1 478 ? -4.07 -29.281 -0.085 1 96.38 478 PHE A C 1
ATOM 3791 O O . PHE A 1 478 ? -3.438 -29.984 0.709 1 96.38 478 PHE A O 1
ATOM 3798 N N . ASP A 1 479 ? -3.836 -29.266 -1.319 1 96.69 479 ASP A N 1
ATOM 3799 C CA . ASP A 1 479 ? -2.658 -29.906 -1.896 1 96.69 479 ASP A CA 1
ATOM 3800 C C . ASP A 1 479 ? -1.649 -28.875 -2.381 1 96.69 479 ASP A C 1
ATOM 3802 O O . ASP A 1 479 ? -1.896 -28.172 -3.365 1 96.69 479 ASP A O 1
ATOM 3806 N N . PHE A 1 480 ? -0.498 -28.844 -1.668 1 97.94 480 PHE A N 1
ATOM 3807 C CA . PHE A 1 480 ? 0.547 -27.859 -1.953 1 97.94 480 PHE A CA 1
ATOM 3808 C C . PHE A 1 480 ? 1.634 -28.469 -2.83 1 97.94 480 PHE A C 1
ATOM 3810 O O . PHE A 1 480 ? 2.207 -29.516 -2.486 1 97.94 480 PHE A O 1
ATOM 3817 N N . LEU A 1 481 ? 2.023 -27.828 -3.943 1 97.38 481 LEU A N 1
ATOM 3818 C CA . LEU A 1 481 ? 3.133 -28.328 -4.746 1 97.38 481 LEU A CA 1
ATOM 3819 C C . LEU A 1 481 ? 3.855 -27.188 -5.453 1 97.38 481 LEU A C 1
ATOM 3821 O O . LEU A 1 481 ? 3.25 -26.156 -5.746 1 97.38 481 LEU A O 1
ATOM 3825 N N . TRP A 1 482 ? 5.102 -27.359 -5.609 1 98.75 482 TRP A N 1
ATOM 3826 C CA . TRP A 1 482 ? 5.914 -26.469 -6.438 1 98.75 482 TRP A CA 1
ATOM 3827 C C . TRP A 1 482 ? 6.035 -27.016 -7.859 1 98.75 482 TRP A C 1
ATOM 3829 O O . TRP A 1 482 ? 6.371 -28.188 -8.055 1 98.75 482 TRP A O 1
ATOM 3839 N N . ILE A 1 483 ? 5.691 -26.25 -8.859 1 98.75 483 ILE A N 1
ATOM 3840 C CA . ILE A 1 483 ? 6.09 -26.547 -10.227 1 98.75 483 ILE A CA 1
ATOM 3841 C C . ILE A 1 483 ? 7.43 -25.891 -10.539 1 98.75 483 ILE A C 1
ATOM 3843 O O . ILE A 1 483 ? 7.566 -24.672 -10.406 1 98.75 483 ILE A O 1
ATOM 3847 N N . VAL A 1 484 ? 8.414 -26.688 -10.938 1 98.38 484 VAL A N 1
ATOM 3848 C CA . VAL A 1 484 ? 9.773 -26.172 -11.141 1 98.38 484 VAL A CA 1
ATOM 3849 C C . VAL A 1 484 ? 10.25 -26.547 -12.547 1 98.38 484 VAL A C 1
ATOM 3851 O O . VAL A 1 484 ? 9.539 -27.203 -13.297 1 98.38 484 VAL A O 1
ATOM 3854 N N . ASP A 1 485 ? 11.391 -26.016 -12.953 1 97.31 485 ASP A N 1
ATOM 3855 C CA . ASP A 1 485 ? 12.094 -26.359 -14.188 1 97.31 485 ASP A CA 1
ATOM 3856 C C . ASP A 1 485 ? 11.273 -25.969 -15.414 1 97.31 485 ASP A C 1
ATOM 3858 O O . ASP A 1 485 ? 11.109 -26.766 -16.344 1 97.31 485 ASP A O 1
ATOM 3862 N N . PHE A 1 486 ? 10.75 -24.781 -15.352 1 97.62 486 PHE A N 1
ATOM 3863 C CA . PHE A 1 486 ? 10.078 -24.234 -16.516 1 97.62 486 PHE A CA 1
ATOM 3864 C C . PHE A 1 486 ? 11.07 -23.969 -17.641 1 97.62 486 PHE A C 1
ATOM 3866 O O . PHE A 1 486 ? 12.258 -23.719 -17.375 1 97.62 486 PHE A O 1
ATOM 3873 N N . PRO A 1 487 ? 10.586 -24.062 -18.906 1 96.19 487 PRO A N 1
ATOM 3874 C CA . PRO A 1 487 ? 11.453 -23.531 -19.953 1 96.19 487 PRO A CA 1
ATOM 3875 C C . PRO A 1 487 ? 11.727 -22.031 -19.766 1 96.19 487 PRO A C 1
ATOM 3877 O O . PRO A 1 487 ? 10.836 -21.281 -19.391 1 96.19 487 PRO A O 1
ATOM 3880 N N . LEU A 1 488 ? 12.93 -21.625 -19.969 1 95.81 488 LEU A N 1
ATOM 3881 C CA . LEU A 1 488 ? 13.273 -20.203 -19.844 1 95.81 488 LEU A CA 1
ATOM 3882 C C . LEU A 1 488 ? 12.562 -19.375 -20.906 1 95.81 488 LEU A C 1
ATOM 3884 O O . LEU A 1 488 ? 12.156 -18.25 -20.656 1 95.81 488 LEU A O 1
ATOM 3888 N N . PHE A 1 489 ? 12.406 -19.938 -22.109 1 93.5 489 PHE A N 1
ATOM 3889 C CA . PHE A 1 489 ? 11.758 -19.266 -23.219 1 93.5 489 PHE A CA 1
ATOM 3890 C C . PHE A 1 489 ? 10.609 -20.109 -23.766 1 93.5 489 PHE A C 1
ATOM 3892 O O . PHE A 1 489 ? 10.656 -21.344 -23.734 1 93.5 489 PHE A O 1
ATOM 3899 N N . SER A 1 490 ? 9.625 -19.469 -24.156 1 90.69 490 SER A N 1
ATOM 3900 C CA . SER A 1 490 ? 8.469 -20.078 -24.797 1 90.69 490 SER A CA 1
ATOM 3901 C C . SER A 1 490 ? 8.172 -19.422 -26.141 1 90.69 490 SER A C 1
ATOM 3903 O O . SER A 1 490 ? 8.508 -18.266 -26.359 1 90.69 490 SER A O 1
ATOM 3905 N N . PRO A 1 491 ? 7.594 -20.203 -27.016 1 86.62 491 PRO A N 1
ATOM 3906 C CA . PRO A 1 491 ? 7.191 -19.578 -28.266 1 86.62 491 PRO A CA 1
ATOM 3907 C C . PRO A 1 491 ? 6.238 -18.406 -28.062 1 86.62 491 PRO A C 1
ATOM 3909 O O . PRO A 1 491 ? 5.371 -18.453 -27.188 1 86.62 491 PRO A O 1
ATOM 3912 N N . SER A 1 492 ? 6.523 -17.375 -28.844 1 79.88 492 SER A N 1
ATOM 3913 C CA . SER A 1 492 ? 5.684 -16.188 -28.734 1 79.88 492 SER A CA 1
ATOM 3914 C C . SER A 1 492 ? 4.285 -16.453 -29.281 1 79.88 492 SER A C 1
ATOM 3916 O O . SER A 1 492 ? 4.113 -17.266 -30.203 1 79.88 492 SER A O 1
ATOM 3918 N N . SER A 1 493 ? 3.363 -16.016 -28.547 1 69.19 493 SER A N 1
ATOM 3919 C CA . SER A 1 493 ? 1.986 -16.094 -29.016 1 69.19 493 SER A CA 1
ATOM 3920 C C . SER A 1 493 ? 1.415 -14.711 -29.297 1 69.19 493 SER A C 1
ATOM 3922 O O . SER A 1 493 ? 1.876 -13.719 -28.734 1 69.19 493 SER A O 1
ATOM 3924 N N . ASP A 1 494 ? 0.531 -14.523 -30.281 1 57.22 494 ASP A N 1
ATOM 3925 C CA . ASP A 1 494 ? -0.11 -13.258 -30.641 1 57.22 494 ASP A CA 1
ATOM 3926 C C . ASP A 1 494 ? -0.906 -12.695 -29.469 1 57.22 494 ASP A C 1
ATOM 3928 O O . ASP A 1 494 ? -1.175 -11.492 -29.422 1 57.22 494 ASP A O 1
ATOM 3932 N N . ALA A 1 495 ? -1.362 -13.531 -28.719 1 52.38 495 ALA A N 1
ATOM 3933 C CA . ALA A 1 495 ? -2.297 -13.109 -27.672 1 52.38 495 ALA A CA 1
ATOM 3934 C C . ALA A 1 495 ? -1.588 -12.297 -26.594 1 52.38 495 ALA A C 1
ATOM 3936 O O . ALA A 1 495 ? -2.23 -11.578 -25.828 1 52.38 495 ALA A O 1
ATOM 3937 N N . GLU A 1 496 ? -0.406 -12.477 -26.469 1 56.38 496 GLU A N 1
ATOM 3938 C CA . GLU A 1 496 ? 0.308 -11.773 -25.406 1 56.38 496 GLU A CA 1
ATOM 3939 C C . GLU A 1 496 ? 1.391 -10.859 -25.969 1 56.38 496 GLU A C 1
ATOM 3941 O O . GLU A 1 496 ? 2.166 -11.273 -26.844 1 56.38 496 GLU A O 1
ATOM 3946 N N . PRO A 1 497 ? 1.223 -9.492 -25.578 1 57.06 497 PRO A N 1
ATOM 3947 C CA . PRO A 1 497 ? 2.271 -8.602 -26.078 1 57.06 497 PRO A CA 1
ATOM 3948 C C . PRO A 1 497 ? 3.668 -9.023 -25.625 1 57.06 497 PRO A C 1
ATOM 3950 O O . PRO A 1 497 ? 3.854 -9.43 -24.484 1 57.06 497 PRO A O 1
ATOM 3953 N N . GLY A 1 498 ? 4.293 -9.852 -26.359 1 59.22 498 GLY A N 1
ATOM 3954 C CA . GLY A 1 498 ? 5.652 -10.266 -26.062 1 59.22 498 GLY A CA 1
ATOM 3955 C C . GLY A 1 498 ? 6.492 -9.156 -25.453 1 59.22 498 GLY A C 1
ATOM 3956 O O . GLY A 1 498 ? 5.953 -8.195 -24.906 1 59.22 498 GLY A O 1
ATOM 3957 N N . GLN A 1 499 ? 7.676 -9.391 -24.984 1 66.5 499 GLN A N 1
ATOM 3958 C CA . GLN A 1 499 ? 8.656 -8.508 -24.375 1 66.5 499 GLN A CA 1
ATOM 3959 C C . GLN A 1 499 ? 9.375 -7.664 -25.422 1 66.5 499 GLN A C 1
ATOM 3961 O O . GLN A 1 499 ? 10.508 -7.238 -25.219 1 66.5 499 GLN A O 1
ATOM 3966 N N . GLY A 1 500 ? 8.641 -7.59 -26.609 1 64.69 500 GLY A N 1
ATOM 3967 C CA . GLY A 1 500 ? 9.148 -6.699 -27.641 1 64.69 500 GLY A CA 1
ATOM 3968 C C . GLY A 1 500 ? 10.281 -7.309 -28.438 1 64.69 500 GLY A C 1
ATOM 3969 O O . GLY A 1 500 ? 10.984 -6.602 -29.172 1 64.69 500 GLY A O 1
ATOM 3970 N N . GLY A 1 501 ? 10.523 -8.633 -28.297 1 73 501 GLY A N 1
ATOM 3971 C CA . GLY A 1 501 ? 11.586 -9.281 -29.047 1 73 501 GLY A CA 1
ATOM 3972 C C . GLY A 1 501 ? 11.141 -9.781 -30.406 1 73 501 GLY A C 1
ATOM 3973 O O . GLY A 1 501 ? 9.938 -9.945 -30.641 1 73 501 GLY A O 1
ATOM 3974 N N . ALA A 1 502 ? 12.141 -9.93 -31.266 1 73.06 502 ALA A N 1
ATOM 3975 C CA . ALA A 1 502 ? 11.844 -10.32 -32.656 1 73.06 502 ALA A CA 1
ATOM 3976 C C . ALA A 1 502 ? 12.242 -11.773 -32.906 1 73.06 502 ALA A C 1
ATOM 3978 O O . ALA A 1 502 ? 12.188 -12.242 -34.031 1 73.06 502 ALA A O 1
ATOM 3979 N N . ALA A 1 503 ? 12.602 -12.531 -31.906 1 80.06 503 ALA A N 1
ATOM 3980 C CA . ALA A 1 503 ? 13.164 -13.867 -32.094 1 80.06 503 ALA A CA 1
ATOM 3981 C C . ALA A 1 503 ? 12.062 -14.914 -32.219 1 80.06 503 ALA A C 1
ATOM 3983 O O . ALA A 1 503 ? 12.344 -16.078 -32.469 1 80.06 503 ALA A O 1
ATOM 3984 N N . GLY A 1 504 ? 10.828 -14.508 -32 1 83.62 504 GLY A N 1
ATOM 3985 C CA . GLY A 1 504 ? 9.734 -15.469 -32 1 83.62 504 GLY A CA 1
ATOM 3986 C C . GLY A 1 504 ? 9.602 -16.234 -30.703 1 83.62 504 GLY A C 1
ATOM 3987 O O . GLY A 1 504 ? 8.812 -17.172 -30.609 1 83.62 504 GLY A O 1
ATOM 3988 N N . ILE A 1 505 ? 10.461 -15.922 -29.781 1 87.06 505 ILE A N 1
ATOM 3989 C CA . ILE A 1 505 ? 10.383 -16.5 -28.438 1 87.06 505 ILE A CA 1
ATOM 3990 C C . ILE A 1 505 ? 10.312 -15.391 -27.391 1 87.06 505 ILE A C 1
ATOM 3992 O O . ILE A 1 505 ? 10.75 -14.266 -27.656 1 87.06 505 ILE A O 1
ATOM 3996 N N . SER A 1 506 ? 9.688 -15.68 -26.312 1 87.75 506 SER A N 1
ATOM 3997 C CA . SER A 1 506 ? 9.602 -14.781 -25.156 1 87.75 506 SER A CA 1
ATOM 3998 C C . SER A 1 506 ? 9.984 -15.5 -23.875 1 87.75 506 SER A C 1
ATOM 4000 O O . SER A 1 506 ? 9.945 -16.734 -23.812 1 87.75 506 SER A O 1
ATOM 4002 N N . SER A 1 507 ? 10.445 -14.742 -22.969 1 89.31 507 SER A N 1
ATOM 4003 C CA . SER A 1 507 ? 10.695 -15.352 -21.656 1 89.31 507 SER A CA 1
ATOM 4004 C C . SER A 1 507 ? 9.398 -15.891 -21.047 1 89.31 507 SER A C 1
ATOM 4006 O O . SER A 1 507 ? 8.359 -15.227 -21.094 1 89.31 507 SER A O 1
ATOM 4008 N N . THR A 1 508 ? 9.477 -17.062 -20.5 1 89.25 508 THR A N 1
ATOM 4009 C CA . THR A 1 508 ? 8.289 -17.719 -19.969 1 89.25 508 THR A CA 1
ATOM 4010 C C . THR A 1 508 ? 7.762 -16.969 -18.75 1 89.25 508 THR A C 1
ATOM 4012 O O . THR A 1 508 ? 6.566 -16.672 -18.656 1 89.25 508 THR A O 1
ATOM 4015 N N . HIS A 1 509 ? 8.594 -16.688 -17.797 1 88.69 509 HIS A N 1
ATOM 4016 C CA . HIS A 1 509 ? 8.219 -15.938 -16.609 1 88.69 509 HIS A CA 1
ATOM 4017 C C . HIS A 1 509 ? 8.391 -14.438 -16.828 1 88.69 509 HIS A C 1
ATOM 4019 O O . HIS A 1 509 ? 7.406 -13.711 -17.016 1 88.69 509 HIS A O 1
ATOM 4025 N N . HIS A 1 510 ? 9.555 -13.906 -16.875 1 88.06 510 HIS A N 1
ATOM 4026 C CA . HIS A 1 510 ? 9.953 -12.555 -17.25 1 88.06 510 HIS A CA 1
ATOM 4027 C C . HIS A 1 510 ? 11.398 -12.508 -17.719 1 88.06 510 HIS A C 1
ATOM 4029 O O . HIS A 1 510 ? 12.156 -13.461 -17.5 1 88.06 510 HIS A O 1
ATOM 4035 N N . PRO A 1 511 ? 11.797 -11.477 -18.359 1 90.44 511 PRO A N 1
ATOM 4036 C CA . PRO A 1 511 ? 13.102 -11.445 -19.016 1 90.44 511 PRO A CA 1
ATOM 4037 C C . PRO A 1 511 ? 14.266 -11.461 -18.031 1 90.44 511 PRO A C 1
ATOM 4039 O O . PRO A 1 511 ? 15.422 -11.633 -18.438 1 90.44 511 PRO A O 1
ATOM 4042 N N . PHE A 1 512 ? 14.023 -11.32 -16.766 1 94.69 512 PHE A N 1
ATOM 4043 C CA . PHE A 1 512 ? 15.078 -11.219 -15.773 1 94.69 512 PHE A CA 1
ATOM 4044 C C . PHE A 1 512 ? 15.344 -12.562 -15.117 1 94.69 512 PHE A C 1
ATOM 4046 O O . PHE A 1 512 ? 16.172 -12.672 -14.211 1 94.69 512 PHE A O 1
ATOM 4053 N N . THR A 1 513 ? 14.719 -13.625 -15.594 1 95.19 513 THR A N 1
ATOM 4054 C CA . THR A 1 513 ? 14.812 -14.953 -15 1 95.19 513 THR A CA 1
ATOM 4055 C C . THR A 1 513 ? 16.125 -15.625 -15.398 1 95.19 513 THR A C 1
ATOM 4057 O O . THR A 1 513 ? 16.5 -15.633 -16.578 1 95.19 513 THR A O 1
ATOM 4060 N N . ALA A 1 514 ? 16.781 -16.234 -14.453 1 94.94 514 ALA A N 1
ATOM 4061 C CA . ALA A 1 514 ? 18.062 -16.891 -14.68 1 94.94 514 ALA A CA 1
ATOM 4062 C C . ALA A 1 514 ? 17.875 -18.328 -15.156 1 94.94 514 ALA A C 1
ATOM 4064 O O . ALA A 1 514 ? 16.906 -18.984 -14.805 1 94.94 514 ALA A O 1
ATOM 4065 N N . PRO A 1 515 ? 18.859 -18.766 -16.047 1 93.06 515 PRO A N 1
ATOM 4066 C CA . PRO A 1 515 ? 18.922 -20.203 -16.281 1 93.06 515 PRO A CA 1
ATOM 4067 C C . PRO A 1 515 ? 19.188 -21 -15.008 1 93.06 515 PRO A C 1
ATOM 4069 O O . PRO A 1 515 ? 19.766 -20.469 -14.055 1 93.06 515 PRO A O 1
ATOM 4072 N N . LYS A 1 516 ? 18.859 -22.188 -15.016 1 92.75 516 LYS A N 1
ATOM 4073 C CA . LYS A 1 516 ? 18.906 -22.984 -13.797 1 92.75 516 LYS A CA 1
ATOM 4074 C C . LYS A 1 516 ? 20.328 -23.438 -13.5 1 92.75 516 LYS A C 1
ATOM 4076 O O . LYS A 1 516 ? 20.766 -23.438 -12.344 1 92.75 516 LYS A O 1
ATOM 4081 N N . THR A 1 517 ? 21.047 -23.938 -14.508 1 87.62 517 THR A N 1
ATOM 4082 C CA . THR A 1 517 ? 22.375 -24.5 -14.312 1 87.62 517 THR A CA 1
ATOM 4083 C C . THR A 1 517 ? 23.359 -23.906 -15.32 1 87.62 517 THR A C 1
ATOM 4085 O O . THR A 1 517 ? 22.969 -23.234 -16.266 1 87.62 517 THR A O 1
ATOM 4088 N N . ALA A 1 518 ? 24.594 -24.203 -15.055 1 82.19 518 ALA A N 1
ATOM 4089 C CA . ALA A 1 518 ? 25.641 -23.797 -15.984 1 82.19 518 ALA A CA 1
ATOM 4090 C C . ALA A 1 518 ? 25.422 -24.406 -17.359 1 82.19 518 ALA A C 1
ATOM 4092 O O . ALA A 1 518 ? 25.703 -23.781 -18.391 1 82.19 518 ALA A O 1
ATOM 4093 N N . ALA A 1 519 ? 24.969 -25.609 -17.375 1 84.44 519 ALA A N 1
ATOM 4094 C CA . ALA A 1 519 ? 24.688 -26.297 -18.641 1 84.44 519 ALA A CA 1
ATOM 4095 C C . ALA A 1 519 ? 23.609 -25.547 -19.422 1 84.44 519 ALA A C 1
ATOM 4097 O O . ALA A 1 519 ? 23.656 -25.5 -20.656 1 84.44 519 ALA A O 1
ATOM 4098 N N . ASP A 1 520 ? 22.656 -25 -18.75 1 89.81 520 ASP A N 1
ATOM 4099 C CA . ASP A 1 520 ? 21.594 -24.234 -19.391 1 89.81 520 ASP A CA 1
ATOM 4100 C C . ASP A 1 520 ? 22.141 -22.938 -19.984 1 89.81 520 ASP A C 1
ATOM 4102 O O . ASP A 1 520 ? 21.656 -22.469 -21.031 1 89.81 520 ASP A O 1
ATOM 4106 N N . VAL A 1 521 ? 23.047 -22.391 -19.328 1 84.44 521 VAL A N 1
ATOM 4107 C CA . VAL A 1 521 ? 23.656 -21.172 -19.828 1 84.44 521 VAL A CA 1
ATOM 4108 C C . VAL A 1 521 ? 24.328 -21.438 -21.172 1 84.44 521 VAL A C 1
ATOM 4110 O O . VAL A 1 521 ? 24.266 -20.609 -22.094 1 84.44 521 VAL A O 1
ATOM 4113 N N . ASP A 1 522 ? 24.891 -22.594 -21.297 1 83.25 522 ASP A N 1
ATOM 4114 C CA . ASP A 1 522 ? 25.594 -22.984 -22.516 1 83.25 522 ASP A CA 1
ATOM 4115 C C . ASP A 1 522 ? 24.625 -23.109 -23.688 1 83.25 522 ASP A C 1
ATOM 4117 O O . ASP A 1 522 ? 25 -22.938 -24.844 1 83.25 522 ASP A O 1
ATOM 4121 N N . LEU A 1 523 ? 23.484 -23.359 -23.344 1 89 523 LEU A N 1
ATOM 4122 C CA . LEU A 1 523 ? 22.469 -23.594 -24.375 1 89 523 LEU A CA 1
ATOM 4123 C C . LEU A 1 523 ? 21.844 -22.281 -24.828 1 89 523 LEU A C 1
ATOM 4125 O O . LEU A 1 523 ? 21.141 -22.25 -25.844 1 89 523 LEU A O 1
ATOM 4129 N N . LEU A 1 524 ? 22.094 -21.141 -24.172 1 87.88 524 LEU A N 1
ATOM 4130 C CA . LEU A 1 524 ? 21.406 -19.875 -24.406 1 87.88 524 LEU A CA 1
ATOM 4131 C C . LEU A 1 524 ? 21.531 -19.453 -25.859 1 87.88 524 LEU A C 1
ATOM 4133 O O . LEU A 1 524 ? 20.547 -18.984 -26.453 1 87.88 524 LEU A O 1
ATOM 4137 N N . LEU A 1 525 ? 22.703 -19.641 -26.438 1 84.06 525 LEU A N 1
ATOM 4138 C CA . LEU A 1 525 ? 22.938 -19.156 -27.781 1 84.06 525 LEU A CA 1
ATOM 4139 C C . LEU A 1 525 ? 22.734 -20.266 -28.812 1 84.06 525 LEU A C 1
ATOM 4141 O O . LEU A 1 525 ? 22.344 -20 -29.953 1 84.06 525 LEU A O 1
ATOM 4145 N N . SER A 1 526 ? 22.953 -21.5 -28.406 1 87.69 526 SER A N 1
ATOM 4146 C CA . SER A 1 526 ? 22.875 -22.609 -29.359 1 87.69 526 SER A CA 1
ATOM 4147 C C . SER A 1 526 ? 21.453 -23.125 -29.5 1 87.69 526 SER A C 1
ATOM 4149 O O . SER A 1 526 ? 21 -23.406 -30.609 1 87.69 526 SER A O 1
ATOM 4151 N N . ASP A 1 527 ? 20.828 -23.266 -28.375 1 91 527 ASP A N 1
ATOM 4152 C CA . ASP A 1 527 ? 19.469 -23.797 -28.406 1 91 527 ASP A CA 1
ATOM 4153 C C . ASP A 1 527 ? 18.641 -23.203 -27.266 1 91 527 ASP A C 1
ATOM 4155 O O . ASP A 1 527 ? 18.266 -23.922 -26.328 1 91 527 ASP A O 1
ATOM 4159 N N . PRO A 1 528 ? 18.219 -21.984 -27.406 1 90.94 528 PRO A N 1
ATOM 4160 C CA . PRO A 1 528 ? 17.531 -21.281 -26.312 1 90.94 528 PRO A CA 1
ATOM 4161 C C . PRO A 1 528 ? 16.234 -21.984 -25.891 1 90.94 528 PRO A C 1
ATOM 4163 O O . PRO A 1 528 ? 15.836 -21.891 -24.734 1 90.94 528 PRO A O 1
ATOM 4166 N N . THR A 1 529 ? 15.555 -22.734 -26.672 1 89.69 529 THR A N 1
ATOM 4167 C CA . THR A 1 529 ? 14.266 -23.359 -26.375 1 89.69 529 THR A CA 1
ATOM 4168 C C . THR A 1 529 ? 14.445 -24.547 -25.422 1 89.69 529 THR A C 1
ATOM 4170 O O . THR A 1 529 ? 13.469 -25.031 -24.859 1 89.69 529 THR A O 1
ATOM 4173 N N . LYS A 1 530 ? 15.695 -24.969 -25.25 1 92.06 530 LYS A N 1
ATOM 4174 C CA . LYS A 1 530 ? 15.969 -26.109 -24.375 1 92.06 530 LYS A CA 1
ATOM 4175 C C . LYS A 1 530 ? 16.469 -25.641 -23.016 1 92.06 530 LYS A C 1
ATOM 4177 O O . LYS A 1 530 ? 16.672 -26.453 -22.109 1 92.06 530 LYS A O 1
ATOM 4182 N N . VAL A 1 531 ? 16.641 -24.359 -22.875 1 94.31 531 VAL A N 1
ATOM 4183 C CA . VAL A 1 531 ? 17.172 -23.828 -21.641 1 94.31 531 VAL A CA 1
ATOM 4184 C C . VAL A 1 531 ? 16.125 -23.938 -20.531 1 94.31 531 VAL A C 1
ATOM 4186 O O . VAL A 1 531 ? 14.969 -23.547 -20.734 1 94.31 531 VAL A O 1
ATOM 4189 N N . VAL A 1 532 ? 16.5 -24.531 -19.406 1 95.44 532 VAL A N 1
ATOM 4190 C CA . VAL A 1 532 ? 15.641 -24.641 -18.234 1 95.44 532 VAL A CA 1
ATOM 4191 C C . VAL A 1 532 ? 15.875 -23.453 -17.312 1 95.44 532 VAL A C 1
ATOM 4193 O O . VAL A 1 532 ? 17.016 -23.062 -17.062 1 95.44 532 VAL A O 1
ATOM 4196 N N . ALA A 1 533 ? 14.789 -22.844 -16.859 1 96.06 533 ALA A N 1
ATOM 4197 C CA . ALA A 1 533 ? 14.852 -21.656 -16 1 96.06 533 ALA A CA 1
ATOM 4198 C C . ALA A 1 533 ? 14.852 -22.047 -14.531 1 96.06 533 ALA A C 1
ATOM 4200 O O . ALA A 1 533 ? 14.266 -23.062 -14.148 1 96.06 533 ALA A O 1
ATOM 4201 N N . ASP A 1 534 ? 15.555 -21.25 -13.672 1 95.5 534 ASP A N 1
ATOM 4202 C CA . ASP A 1 534 ? 15.32 -21.312 -12.234 1 95.5 534 ASP A CA 1
ATOM 4203 C C . ASP A 1 534 ? 14.016 -20.609 -11.859 1 95.5 534 ASP A C 1
ATOM 4205 O O . ASP A 1 534 ? 14.039 -19.562 -11.211 1 95.5 534 ASP A O 1
ATOM 4209 N N . HIS A 1 535 ? 12.938 -21.109 -12.305 1 97.19 535 HIS A N 1
ATOM 4210 C CA . HIS A 1 535 ? 11.555 -20.641 -12.203 1 97.19 535 HIS A CA 1
ATOM 4211 C C . HIS A 1 535 ? 10.711 -21.625 -11.398 1 97.19 535 HIS A C 1
ATOM 4213 O O . HIS A 1 535 ? 10.805 -22.844 -11.594 1 97.19 535 HIS A O 1
ATOM 4219 N N . TYR A 1 536 ? 9.953 -21.141 -10.445 1 98.56 536 TYR A N 1
ATOM 4220 C CA . TYR A 1 536 ? 9.148 -21.984 -9.57 1 98.56 536 TYR A CA 1
ATOM 4221 C C . TYR A 1 536 ? 7.812 -21.328 -9.266 1 98.56 536 TYR A C 1
ATOM 4223 O O . TYR A 1 536 ? 7.754 -20.141 -8.953 1 98.56 536 TYR A O 1
ATOM 4231 N N . ASP A 1 537 ? 6.738 -22.062 -9.352 1 98.62 537 ASP A N 1
ATOM 4232 C CA . ASP A 1 537 ? 5.387 -21.609 -9.031 1 98.62 537 ASP A CA 1
ATOM 4233 C C . ASP A 1 537 ? 4.801 -22.438 -7.883 1 98.62 537 ASP A C 1
ATOM 4235 O O . ASP A 1 537 ? 4.891 -23.656 -7.875 1 98.62 537 ASP A O 1
ATOM 4239 N N . LEU A 1 538 ? 4.262 -21.75 -6.941 1 98.81 538 LEU A N 1
ATOM 4240 C CA . LEU A 1 538 ? 3.496 -22.438 -5.906 1 98.81 538 LEU A CA 1
ATOM 4241 C C . LEU A 1 538 ? 2.049 -22.641 -6.348 1 98.81 538 LEU A C 1
ATOM 4243 O O . LEU A 1 538 ? 1.339 -21.672 -6.625 1 98.81 538 LEU A O 1
ATOM 4247 N N . VAL A 1 539 ? 1.638 -23.891 -6.395 1 98.62 539 VAL A N 1
ATOM 4248 C CA . VAL A 1 539 ? 0.285 -24.25 -6.805 1 98.62 539 VAL A CA 1
ATOM 4249 C C . VAL A 1 539 ? -0.445 -24.938 -5.652 1 98.62 539 VAL A C 1
ATOM 4251 O O . VAL A 1 539 ? 0.097 -25.844 -5.02 1 98.62 539 VAL A O 1
ATOM 4254 N N . VAL A 1 540 ? -1.647 -24.469 -5.359 1 98.06 540 VAL A N 1
ATOM 4255 C CA . VAL A 1 540 ? -2.504 -25.094 -4.355 1 98.06 540 VAL A CA 1
ATOM 4256 C C . VAL A 1 540 ? -3.885 -25.359 -4.945 1 98.06 540 VAL A C 1
ATOM 4258 O O . VAL A 1 540 ? -4.574 -24.422 -5.379 1 98.06 540 VAL A O 1
ATOM 4261 N N . ASN A 1 541 ? -4.273 -26.594 -4.988 1 96.56 541 ASN A N 1
ATOM 4262 C CA . ASN A 1 541 ? -5.586 -26.984 -5.488 1 96.56 541 ASN A CA 1
ATOM 4263 C C . ASN A 1 541 ? -5.828 -26.469 -6.902 1 96.56 541 ASN A C 1
ATOM 4265 O O . ASN A 1 541 ? -6.898 -25.938 -7.195 1 96.56 541 ASN A O 1
ATOM 4269 N N . GLY A 1 542 ? -4.805 -26.484 -7.746 1 96.25 542 GLY A N 1
ATOM 4270 C CA . GLY A 1 542 ? -4.957 -26.094 -9.133 1 96.25 542 GLY A CA 1
ATOM 4271 C C . GLY A 1 542 ? -4.848 -24.594 -9.344 1 96.25 542 GLY A C 1
ATOM 4272 O O . GLY A 1 542 ? -5.035 -24.094 -10.461 1 96.25 542 GLY A O 1
ATOM 4273 N N . VAL A 1 543 ? -4.578 -23.828 -8.289 1 95.81 543 VAL A N 1
ATOM 4274 C CA . VAL A 1 543 ? -4.441 -22.375 -8.359 1 95.81 543 VAL A CA 1
ATOM 4275 C C . VAL A 1 543 ? -2.975 -21.984 -8.203 1 95.81 543 VAL A C 1
ATOM 4277 O O . VAL A 1 543 ? -2.318 -22.391 -7.238 1 95.81 543 VAL A O 1
ATOM 4280 N N . GLU A 1 544 ? -2.486 -21.266 -9.188 1 96.88 544 GLU A N 1
ATOM 4281 C CA . GLU A 1 544 ? -1.163 -20.672 -9.008 1 96.88 544 GLU A CA 1
ATOM 4282 C C . GLU A 1 544 ? -1.198 -19.547 -7.98 1 96.88 544 GLU A C 1
ATOM 4284 O O . GLU A 1 544 ? -1.621 -18.422 -8.289 1 96.88 544 GLU A O 1
ATOM 4289 N N . LEU A 1 545 ? -0.708 -19.719 -6.852 1 97.06 545 LEU A N 1
ATOM 4290 C CA . LEU A 1 545 ? -0.739 -18.734 -5.773 1 97.06 545 LEU A CA 1
ATOM 4291 C C . LEU A 1 545 ? 0.386 -17.719 -5.934 1 97.06 545 LEU A C 1
ATOM 4293 O O . LEU A 1 545 ? 0.267 -16.578 -5.48 1 97.06 545 LEU A O 1
ATOM 4297 N N . GLY A 1 546 ? 1.451 -18.266 -6.426 1 97.56 546 GLY A N 1
ATOM 4298 C CA . GLY A 1 546 ? 2.586 -17.375 -6.598 1 97.56 546 GLY A CA 1
ATOM 4299 C C . GLY A 1 546 ? 3.648 -17.922 -7.527 1 97.56 546 GLY A C 1
ATOM 4300 O O . GLY A 1 546 ? 3.74 -19.141 -7.719 1 97.56 546 GLY A O 1
ATOM 4301 N N . GLY A 1 547 ? 4.422 -17.031 -8.086 1 97.69 547 GLY A N 1
ATOM 4302 C CA . GLY A 1 547 ? 5.531 -17.359 -8.961 1 97.69 547 GLY A CA 1
ATOM 4303 C C . GLY A 1 547 ? 6.793 -16.578 -8.656 1 97.69 547 GLY A C 1
ATOM 4304 O O . GLY A 1 547 ? 6.723 -15.414 -8.227 1 97.69 547 GLY A O 1
ATOM 4305 N N . GLY A 1 548 ? 7.887 -17.25 -8.844 1 98 548 GLY A N 1
ATOM 4306 C CA . GLY A 1 548 ? 9.18 -16.625 -8.602 1 98 548 GLY A CA 1
ATOM 4307 C C . GLY A 1 548 ? 10.297 -17.219 -9.43 1 98 548 GLY A C 1
ATOM 4308 O O . GLY A 1 548 ? 10.078 -18.172 -10.188 1 98 548 GLY A O 1
ATOM 4309 N N . SER A 1 549 ? 11.422 -16.594 -9.383 1 98.06 549 SER A N 1
ATOM 4310 C CA . SER A 1 549 ? 12.617 -17.078 -10.07 1 98.06 549 SER A CA 1
ATOM 4311 C C . SER A 1 549 ? 13.875 -16.453 -9.469 1 98.06 549 SER A C 1
ATOM 4313 O O . SER A 1 549 ? 13.805 -15.469 -8.734 1 98.06 549 SER A O 1
ATOM 4315 N N . ARG A 1 550 ? 14.938 -17.156 -9.68 1 97.31 550 ARG A N 1
ATOM 4316 C CA . ARG A 1 550 ? 16.219 -16.5 -9.516 1 97.31 550 ARG A CA 1
ATOM 4317 C C . ARG A 1 550 ? 16.484 -15.523 -10.664 1 97.31 550 ARG A C 1
ATOM 4319 O O . ARG A 1 550 ? 16.109 -15.789 -11.805 1 97.31 550 ARG A O 1
ATOM 4326 N N . ARG A 1 551 ? 17.125 -14.398 -10.336 1 97.25 551 ARG A N 1
ATOM 4327 C CA . ARG A 1 551 ? 17.312 -13.352 -11.336 1 97.25 551 ARG A CA 1
ATOM 4328 C C . ARG A 1 551 ? 18.703 -13.453 -11.969 1 97.25 551 ARG A C 1
ATOM 4330 O O . ARG A 1 551 ? 19.625 -14.023 -11.375 1 97.25 551 ARG A O 1
ATOM 4337 N N . ILE A 1 552 ? 18.781 -12.961 -13.156 1 95.06 552 ILE A N 1
ATOM 4338 C CA . ILE A 1 552 ? 20.094 -12.695 -13.75 1 95.06 552 ILE A CA 1
ATOM 4339 C C . ILE A 1 552 ? 20.719 -11.484 -13.078 1 95.06 552 ILE A C 1
ATOM 4341 O O . ILE A 1 552 ? 20.266 -10.352 -13.266 1 95.06 552 ILE A O 1
ATOM 4345 N N . HIS A 1 553 ? 21.719 -11.734 -12.273 1 95.5 553 HIS A N 1
ATOM 4346 C CA . HIS A 1 553 ? 22.266 -10.633 -11.492 1 95.5 553 HIS A CA 1
ATOM 4347 C C . HIS A 1 553 ? 23.484 -10.016 -12.188 1 95.5 553 HIS A C 1
ATOM 4349 O O . HIS A 1 553 ? 23.938 -8.945 -11.797 1 95.5 553 HIS A O 1
ATOM 4355 N N . ASP A 1 554 ? 23.953 -10.641 -13.266 1 92.44 554 ASP A N 1
ATOM 4356 C CA . ASP A 1 554 ? 25.062 -10.125 -14.055 1 92.44 554 ASP A CA 1
ATOM 4357 C C . ASP A 1 554 ? 24.562 -9.273 -15.227 1 92.44 554 ASP A C 1
ATOM 4359 O O . ASP A 1 554 ? 23.812 -9.758 -16.078 1 92.44 554 ASP A O 1
ATOM 4363 N N . ALA A 1 555 ? 25.047 -8.07 -15.328 1 94.88 555 ALA A N 1
ATOM 4364 C CA . ALA A 1 555 ? 24.547 -7.121 -16.312 1 94.88 555 ALA A CA 1
ATOM 4365 C C . ALA A 1 555 ? 24.844 -7.602 -17.734 1 94.88 555 ALA A C 1
ATOM 4367 O O . ALA A 1 555 ? 24.031 -7.434 -18.641 1 94.88 555 ALA A O 1
ATOM 4368 N N . ALA A 1 556 ? 25.984 -8.109 -17.938 1 90 556 ALA A N 1
ATOM 4369 C CA . ALA A 1 556 ? 26.391 -8.555 -19.266 1 90 556 ALA A CA 1
ATOM 4370 C C . ALA A 1 556 ? 25.516 -9.711 -19.75 1 90 556 ALA A C 1
ATOM 4372 O O . ALA A 1 556 ? 25.109 -9.742 -20.906 1 90 556 ALA A O 1
ATOM 4373 N N . VAL A 1 557 ? 25.281 -10.664 -18.859 1 89.5 557 VAL A N 1
ATOM 4374 C CA . VAL A 1 557 ? 24.438 -11.797 -19.203 1 89.5 557 VAL A CA 1
ATOM 4375 C C . VAL A 1 557 ? 23.016 -11.312 -19.469 1 89.5 557 VAL A C 1
ATOM 4377 O O . VAL A 1 557 ? 22.359 -11.773 -20.422 1 89.5 557 VAL A O 1
ATOM 4380 N N . GLN A 1 558 ? 22.516 -10.445 -18.656 1 93.56 558 GLN A N 1
ATOM 4381 C CA . GLN A 1 558 ? 21.188 -9.883 -18.844 1 93.56 558 GLN A CA 1
ATOM 4382 C C . GLN A 1 558 ? 21.062 -9.211 -20.219 1 93.56 558 GLN A C 1
ATOM 4384 O O . GLN A 1 558 ? 20.078 -9.414 -20.922 1 93.56 558 GLN A O 1
ATOM 4389 N N . GLU A 1 559 ? 22.031 -8.445 -20.531 1 93.06 559 GLU A N 1
ATOM 4390 C CA . GLU A 1 559 ? 22.047 -7.754 -21.812 1 93.06 559 GLU A CA 1
ATOM 4391 C C . GLU A 1 559 ? 22.109 -8.75 -22.969 1 93.06 559 GLU A C 1
ATOM 4393 O O . GLU A 1 559 ? 21.453 -8.562 -24 1 93.06 559 GLU A O 1
ATOM 4398 N N . LEU A 1 560 ? 22.906 -9.75 -22.844 1 90.19 560 LEU A N 1
ATOM 4399 C CA . LEU A 1 560 ? 23.047 -10.781 -23.859 1 90.19 560 LEU A CA 1
ATOM 4400 C C . LEU A 1 560 ? 21.703 -11.445 -24.141 1 90.19 560 LEU A C 1
ATOM 4402 O O . LEU A 1 560 ? 21.328 -11.625 -25.312 1 90.19 560 LEU A O 1
ATOM 4406 N N . ILE A 1 561 ? 21.047 -11.836 -23.125 1 91 561 ILE A N 1
ATOM 4407 C CA . ILE A 1 561 ? 19.766 -12.516 -23.281 1 91 561 ILE A CA 1
ATOM 4408 C C . ILE A 1 561 ? 18.781 -11.586 -23.984 1 91 561 ILE A C 1
ATOM 4410 O O . ILE A 1 561 ? 18.094 -12 -24.922 1 91 561 ILE A O 1
ATOM 4414 N N . MET A 1 562 ? 18.719 -10.344 -23.594 1 91.62 562 MET A N 1
ATOM 4415 C CA . MET A 1 562 ? 17.781 -9.391 -24.188 1 91.62 562 MET A CA 1
ATOM 4416 C C . MET A 1 562 ? 18.141 -9.102 -25.641 1 91.62 562 MET A C 1
ATOM 4418 O O . MET A 1 562 ? 17.266 -9.094 -26.516 1 91.62 562 MET A O 1
ATOM 4422 N N . ARG A 1 563 ? 19.375 -8.93 -25.891 1 91.56 563 ARG A N 1
ATOM 4423 C CA . ARG A 1 563 ? 19.844 -8.516 -27.219 1 91.56 563 ARG A CA 1
ATOM 4424 C C . ARG A 1 563 ? 19.938 -9.703 -28.172 1 91.56 563 ARG A C 1
ATOM 4426 O O . ARG A 1 563 ? 19.406 -9.656 -29.266 1 91.56 563 ARG A O 1
ATOM 4433 N N . ASP A 1 564 ? 20.594 -10.75 -27.75 1 90.56 564 ASP A N 1
ATOM 4434 C CA . ASP A 1 564 ? 21.016 -11.812 -28.672 1 90.56 564 ASP A CA 1
ATOM 4435 C C . ASP A 1 564 ? 20.016 -12.961 -28.672 1 90.56 564 ASP A C 1
ATOM 4437 O O . ASP A 1 564 ? 19.859 -13.648 -29.688 1 90.56 564 ASP A O 1
ATOM 4441 N N . VAL A 1 565 ? 19.438 -13.219 -27.594 1 90.94 565 VAL A N 1
ATOM 4442 C CA . VAL A 1 565 ? 18.5 -14.336 -27.516 1 90.94 565 VAL A CA 1
ATOM 4443 C C . VAL A 1 565 ? 17.094 -13.867 -27.875 1 90.94 565 VAL A C 1
ATOM 4445 O O . VAL A 1 565 ? 16.469 -14.375 -28.812 1 90.94 565 VAL A O 1
ATO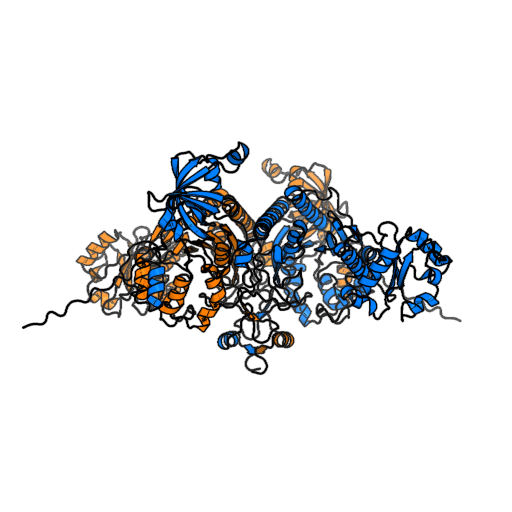M 4448 N N . LEU A 1 566 ? 16.641 -12.812 -27.172 1 89.62 566 LEU A N 1
ATOM 4449 C CA . LEU A 1 566 ? 15.281 -12.305 -27.391 1 89.62 566 LEU A CA 1
ATOM 4450 C C . LEU A 1 566 ? 15.25 -11.336 -28.562 1 89.62 566 LEU A C 1
ATOM 4452 O O . LEU A 1 566 ? 14.172 -11.016 -29.078 1 89.62 566 LEU A O 1
ATOM 4456 N N . LYS A 1 567 ? 16.422 -10.844 -28.984 1 90.31 567 LYS A N 1
ATOM 4457 C CA . LYS A 1 567 ? 16.562 -9.938 -30.125 1 90.31 567 LYS A CA 1
ATOM 4458 C C . LYS A 1 567 ? 15.75 -8.664 -29.906 1 90.31 567 LYS A C 1
ATOM 4460 O O . LYS A 1 567 ? 15.023 -8.227 -30.812 1 90.31 567 LYS A O 1
ATOM 4465 N N . MET A 1 568 ? 15.906 -8.18 -28.719 1 88.06 568 MET A N 1
ATOM 4466 C CA . MET A 1 568 ? 15.273 -6.902 -28.406 1 88.06 568 MET A CA 1
ATOM 4467 C C . MET A 1 568 ? 15.945 -5.762 -29.172 1 88.06 568 MET A C 1
ATOM 4469 O O . MET A 1 568 ? 17.172 -5.688 -29.203 1 88.06 568 MET A O 1
ATOM 4473 N N . PRO A 1 569 ? 15.148 -4.914 -29.781 1 88 569 PRO A N 1
ATOM 4474 C CA . PRO A 1 569 ? 15.766 -3.752 -30.422 1 88 569 PRO A CA 1
ATOM 4475 C C . PRO A 1 569 ? 16.516 -2.859 -29.438 1 88 569 PRO A C 1
ATOM 4477 O O . PRO A 1 569 ? 16.219 -2.861 -28.25 1 88 569 PRO A O 1
ATOM 4480 N N . ALA A 1 570 ? 17.406 -2.105 -29.938 1 88.12 570 ALA A N 1
ATOM 4481 C CA . ALA A 1 570 ? 18.281 -1.261 -29.141 1 88.12 570 ALA A CA 1
ATOM 4482 C C . ALA A 1 570 ? 17.469 -0.26 -28.312 1 88.12 570 ALA A C 1
ATOM 4484 O O . ALA A 1 570 ? 17.812 0.036 -27.172 1 88.12 570 ALA A O 1
ATOM 4485 N N . GLU A 1 571 ? 16.453 0.255 -28.875 1 84 571 GLU A N 1
ATOM 4486 C CA . GLU A 1 571 ? 15.617 1.238 -28.188 1 84 571 GLU A CA 1
ATOM 4487 C C . GLU A 1 571 ? 14.93 0.627 -26.969 1 84 571 GLU A C 1
ATOM 4489 O O . GLU A 1 571 ? 14.82 1.271 -25.938 1 84 571 GLU A O 1
ATOM 4494 N N . ARG A 1 572 ? 14.531 -0.549 -27.125 1 83.81 572 ARG A N 1
ATOM 4495 C CA . ARG A 1 572 ? 13.859 -1.244 -26.031 1 83.81 572 ARG A CA 1
ATOM 4496 C C . ARG A 1 572 ? 14.859 -1.666 -24.969 1 83.81 572 ARG A C 1
ATOM 4498 O O . ARG A 1 572 ? 14.531 -1.689 -23.781 1 83.81 572 ARG A O 1
ATOM 4505 N N . LEU A 1 573 ? 15.992 -2.047 -25.438 1 88.44 573 LEU A N 1
ATOM 4506 C CA . LEU A 1 573 ? 17.047 -2.398 -24.5 1 88.44 573 LEU A CA 1
ATOM 4507 C C . LEU A 1 573 ? 17.406 -1.212 -23.609 1 88.44 573 LEU A C 1
ATOM 4509 O O . LEU A 1 573 ? 17.672 -1.382 -22.406 1 88.44 573 LEU A O 1
ATOM 4513 N N . ALA A 1 574 ? 17.359 -0.063 -24.156 1 88.94 574 ALA A N 1
ATOM 4514 C CA . ALA A 1 574 ? 17.703 1.163 -23.453 1 88.94 574 ALA A CA 1
ATOM 4515 C C . ALA A 1 574 ? 16.703 1.436 -22.328 1 88.94 574 ALA A C 1
ATOM 4517 O O . ALA A 1 574 ? 17.047 2.08 -21.328 1 88.94 574 ALA A O 1
ATOM 4518 N N . ASP A 1 575 ? 15.531 0.914 -22.469 1 88.38 575 ASP A N 1
ATOM 4519 C CA . ASP A 1 575 ? 14.5 1.076 -21.453 1 88.38 575 ASP A CA 1
ATOM 4520 C C . ASP A 1 575 ? 14.898 0.375 -20.156 1 88.38 575 ASP A C 1
ATOM 4522 O O . ASP A 1 575 ? 14.336 0.659 -19.094 1 88.38 575 ASP A O 1
ATOM 4526 N N . PHE A 1 576 ? 15.883 -0.498 -20.203 1 92.88 576 PHE A N 1
ATOM 4527 C CA . PHE A 1 576 ? 16.297 -1.264 -19.031 1 92.88 576 PHE A CA 1
ATOM 4528 C C . PHE A 1 576 ? 17.672 -0.823 -18.547 1 92.88 576 PHE A C 1
ATOM 4530 O O . PHE A 1 576 ? 18.281 -1.485 -17.703 1 92.88 576 PHE A O 1
ATOM 4537 N N . SER A 1 577 ? 18.156 0.326 -19.031 1 94.38 577 SER A N 1
ATOM 4538 C CA . SER A 1 577 ? 19.5 0.791 -18.719 1 94.38 577 SER A CA 1
ATOM 4539 C C . SER A 1 577 ? 19.688 0.985 -17.219 1 94.38 577 SER A C 1
ATOM 4541 O O . SER A 1 577 ? 20.75 0.694 -16.672 1 94.38 577 SER A O 1
ATOM 4543 N N . HIS A 1 578 ? 18.688 1.545 -16.531 1 95.31 578 HIS A N 1
ATOM 4544 C CA . HIS A 1 578 ? 18.766 1.769 -15.094 1 95.31 578 HIS A CA 1
ATOM 4545 C C . HIS A 1 578 ? 19 0.46 -14.352 1 95.31 578 HIS A C 1
ATOM 4547 O O . HIS A 1 578 ? 19.797 0.41 -13.406 1 95.31 578 HIS A O 1
ATOM 4553 N N . LEU A 1 579 ? 18.312 -0.582 -14.727 1 96.31 579 LEU A N 1
ATOM 4554 C CA . LEU A 1 579 ? 18.469 -1.883 -14.086 1 96.31 579 LEU A CA 1
ATOM 4555 C C . LEU A 1 579 ? 19.859 -2.457 -14.375 1 96.31 579 LEU A C 1
ATOM 4557 O O . LEU A 1 579 ? 20.516 -2.965 -13.477 1 96.31 579 LEU A O 1
ATOM 4561 N N . LEU A 1 580 ? 20.297 -2.369 -15.664 1 96.19 580 LEU A N 1
ATOM 4562 C CA . LEU A 1 580 ? 21.609 -2.877 -16.047 1 96.19 580 LEU A CA 1
ATOM 4563 C C . LEU A 1 580 ? 22.719 -2.168 -15.289 1 96.19 580 LEU A C 1
ATOM 4565 O O . LEU A 1 580 ? 23.688 -2.801 -14.867 1 96.19 580 LEU A O 1
ATOM 4569 N N . ASP A 1 581 ? 22.516 -0.907 -15.07 1 96.38 581 ASP A N 1
ATOM 4570 C CA . ASP A 1 581 ? 23.5 -0.135 -14.305 1 96.38 581 ASP A CA 1
ATOM 4571 C C . ASP A 1 581 ? 23.562 -0.619 -12.852 1 96.38 581 ASP A C 1
ATOM 4573 O O . ASP A 1 581 ? 24.656 -0.726 -12.281 1 96.38 581 ASP A O 1
ATOM 4577 N N . ALA A 1 582 ? 22.453 -0.866 -12.289 1 97.25 582 ALA A N 1
ATOM 4578 C CA . ALA A 1 582 ? 22.422 -1.361 -10.914 1 97.25 582 ALA A CA 1
ATOM 4579 C C . ALA A 1 582 ? 23.047 -2.748 -10.812 1 97.25 582 ALA A C 1
ATOM 4581 O O . ALA A 1 582 ? 23.781 -3.039 -9.867 1 97.25 582 ALA A O 1
ATOM 4582 N N . LEU A 1 583 ? 22.781 -3.621 -11.797 1 97 583 LEU A N 1
ATOM 4583 C CA . LEU A 1 583 ? 23.297 -4.984 -11.797 1 97 583 LEU A CA 1
ATOM 4584 C C . LEU A 1 583 ? 24.812 -4.992 -11.938 1 97 583 LEU A C 1
ATOM 4586 O O . LEU A 1 583 ? 25.5 -5.805 -11.312 1 97 583 LEU A O 1
ATOM 4590 N N . ARG A 1 584 ? 25.391 -4.141 -12.727 1 96 584 ARG A N 1
ATOM 4591 C CA . ARG A 1 584 ? 26.828 -4.137 -12.984 1 96 584 ARG A CA 1
ATOM 4592 C C . ARG A 1 584 ? 27.609 -3.682 -11.75 1 96 584 ARG A C 1
ATOM 4594 O O . ARG A 1 584 ? 28.797 -3.955 -11.625 1 96 584 ARG A O 1
ATOM 4601 N N . ALA A 1 585 ? 26.859 -3.023 -10.852 1 96 585 ALA A N 1
ATOM 4602 C CA . ALA A 1 585 ? 27.516 -2.465 -9.672 1 96 585 ALA A CA 1
ATOM 4603 C C . ALA A 1 585 ? 27.562 -3.49 -8.539 1 96 585 ALA A C 1
ATOM 4605 O O . ALA A 1 585 ? 27.125 -3.213 -7.418 1 96 585 ALA A O 1
ATOM 4606 N N . GLY A 1 586 ? 28.109 -4.648 -8.867 1 95.75 586 GLY A N 1
ATOM 4607 C CA . GLY A 1 586 ? 28.344 -5.664 -7.848 1 95.75 586 GLY A CA 1
ATOM 4608 C C . GLY A 1 586 ? 27.047 -6.234 -7.281 1 95.75 586 GLY A C 1
ATOM 4609 O O . GLY A 1 586 ? 26.953 -6.492 -6.078 1 95.75 586 GLY A O 1
ATOM 4610 N N . CYS A 1 587 ? 25.969 -6.344 -8.023 1 97.19 587 CYS A N 1
ATOM 4611 C CA . CYS A 1 587 ? 24.734 -6.938 -7.547 1 97.19 587 CYS A CA 1
ATOM 4612 C C . CYS A 1 587 ? 24.922 -8.406 -7.195 1 97.19 587 CYS A C 1
ATOM 4614 O O . CYS A 1 587 ? 25.438 -9.18 -8 1 97.19 587 CYS A O 1
ATOM 4616 N N . PRO A 1 588 ? 24.578 -8.844 -6.008 1 97.56 588 PRO A N 1
ATOM 4617 C CA . PRO A 1 588 ? 24.703 -10.25 -5.641 1 97.56 588 PRO A CA 1
ATOM 4618 C C . PRO A 1 588 ? 23.656 -11.133 -6.309 1 97.56 588 PRO A C 1
ATOM 4620 O O . PRO A 1 588 ? 22.641 -10.625 -6.785 1 97.56 588 PRO A O 1
ATOM 4623 N N . PRO A 1 589 ? 23.953 -12.438 -6.395 1 96.69 589 PRO A N 1
ATOM 4624 C CA . PRO A 1 589 ? 22.859 -13.312 -6.797 1 96.69 589 PRO A CA 1
ATOM 4625 C C . PRO A 1 589 ? 21.609 -13.156 -5.914 1 96.69 589 PRO A C 1
ATOM 4627 O O . PRO A 1 589 ? 21.734 -12.953 -4.703 1 96.69 589 PRO A O 1
ATOM 4630 N N . HIS A 1 590 ? 20.484 -13.109 -6.523 1 98.06 590 HIS A N 1
ATOM 4631 C CA . HIS A 1 590 ? 19.266 -12.898 -5.75 1 98.06 590 HIS A CA 1
ATOM 4632 C C . HIS A 1 590 ? 18.078 -13.586 -6.398 1 98.06 590 HIS A C 1
ATOM 4634 O O . HIS A 1 590 ? 18.125 -13.961 -7.574 1 98.06 590 HIS A O 1
ATOM 4640 N N . ALA A 1 591 ? 17.125 -13.852 -5.648 1 98.25 591 ALA A N 1
ATOM 4641 C CA . ALA A 1 591 ? 15.906 -14.547 -6.043 1 98.25 591 ALA A CA 1
ATOM 4642 C C . ALA A 1 591 ? 14.695 -14.031 -5.266 1 98.25 591 ALA A C 1
ATOM 4644 O O . ALA A 1 591 ? 14.852 -13.391 -4.223 1 98.25 591 ALA A O 1
ATOM 4645 N N . GLY A 1 592 ? 13.531 -14.242 -5.832 1 98.38 592 GLY A N 1
ATOM 4646 C CA . GLY A 1 592 ? 12.328 -13.742 -5.188 1 98.38 592 GLY A CA 1
ATOM 4647 C C . GLY A 1 592 ? 11.062 -14.422 -5.68 1 98.38 592 GLY A C 1
ATOM 4648 O O . GLY A 1 592 ? 11.125 -15.398 -6.43 1 98.38 592 GLY A O 1
ATOM 4649 N N . LEU A 1 593 ? 9.992 -13.953 -5.195 1 98.62 593 LEU A N 1
ATOM 4650 C CA . LEU A 1 593 ? 8.672 -14.477 -5.516 1 98.62 593 LEU A CA 1
ATOM 4651 C C . LEU A 1 593 ? 7.578 -13.484 -5.133 1 98.62 593 LEU A C 1
ATOM 4653 O O . LEU A 1 593 ? 7.793 -12.617 -4.277 1 98.62 593 LEU A O 1
ATOM 4657 N N . ALA A 1 594 ? 6.426 -13.555 -5.809 1 98.5 594 ALA A N 1
ATOM 4658 C CA . ALA A 1 594 ? 5.227 -12.82 -5.418 1 98.5 594 ALA A CA 1
ATOM 4659 C C . ALA A 1 594 ? 4.039 -13.758 -5.23 1 98.5 594 ALA A C 1
ATOM 4661 O O . ALA A 1 594 ? 3.76 -14.602 -6.09 1 98.5 594 ALA A O 1
ATOM 4662 N N . LEU A 1 595 ? 3.393 -13.68 -4.105 1 98.62 595 LEU A N 1
ATOM 4663 C CA . LEU A 1 595 ? 2.127 -14.367 -3.865 1 98.62 595 LEU A CA 1
ATOM 4664 C C . LEU A 1 595 ? 0.947 -13.461 -4.207 1 98.62 595 LEU A C 1
ATOM 4666 O O . LEU A 1 595 ? 0.903 -12.305 -3.787 1 98.62 595 LEU A O 1
ATOM 4670 N N . GLY A 1 596 ? 0.073 -13.977 -5.074 1 98.06 596 GLY A N 1
ATOM 4671 C CA . GLY A 1 596 ? -1.171 -13.242 -5.215 1 98.06 596 GLY A CA 1
ATOM 4672 C C . GLY A 1 596 ? -1.962 -13.148 -3.922 1 98.06 596 GLY A C 1
ATOM 4673 O O . GLY A 1 596 ? -2.646 -14.102 -3.541 1 98.06 596 GLY A O 1
ATOM 4674 N N . PHE A 1 597 ? -1.929 -12.094 -3.281 1 98.56 597 PHE A N 1
ATOM 4675 C CA . PHE A 1 597 ? -2.473 -11.945 -1.936 1 98.56 597 PHE A CA 1
ATOM 4676 C C . PHE A 1 597 ? -3.982 -12.164 -1.937 1 98.56 597 PHE A C 1
ATOM 4678 O O . PHE A 1 597 ? -4.523 -12.812 -1.042 1 98.56 597 PHE A O 1
ATOM 4685 N N . ASP A 1 598 ? -4.68 -11.57 -2.918 1 98 598 ASP A N 1
ATOM 4686 C CA . ASP A 1 598 ? -6.129 -11.727 -3.037 1 98 598 ASP A CA 1
ATOM 4687 C C . ASP A 1 598 ? -6.504 -13.195 -3.232 1 98 598 ASP A C 1
ATOM 4689 O O . ASP A 1 598 ? -7.426 -13.695 -2.584 1 98 598 ASP A O 1
ATOM 4693 N N . ARG A 1 599 ? -5.766 -13.852 -4.09 1 97.25 599 ARG A N 1
ATOM 4694 C CA . ARG A 1 599 ? -6.02 -15.266 -4.348 1 97.25 599 ARG A CA 1
ATOM 4695 C C . ARG A 1 599 ? -5.738 -16.109 -3.111 1 97.25 599 ARG A C 1
ATOM 4697 O O . ARG A 1 599 ? -6.453 -17.078 -2.84 1 97.25 599 ARG A O 1
ATOM 4704 N N . LEU A 1 600 ? -4.672 -15.789 -2.436 1 98.5 600 LEU A N 1
ATOM 4705 C CA . LEU A 1 600 ? -4.32 -16.5 -1.213 1 98.5 600 LEU A CA 1
ATOM 4706 C C . LEU A 1 600 ? -5.469 -16.469 -0.209 1 98.5 600 LEU A C 1
ATOM 4708 O O . LEU A 1 600 ? -5.879 -17.5 0.318 1 98.5 600 LEU A O 1
ATOM 4712 N N . VAL A 1 601 ? -6.004 -15.297 0.028 1 98.5 601 VAL A N 1
ATOM 4713 C CA . VAL A 1 601 ? -7.082 -15.125 0.997 1 98.5 601 VAL A CA 1
ATOM 4714 C C . VAL A 1 601 ? -8.336 -15.852 0.514 1 98.5 601 VAL A C 1
ATOM 4716 O O . VAL A 1 601 ? -9 -16.531 1.293 1 98.5 601 VAL A O 1
ATOM 4719 N N . ALA A 1 602 ? -8.656 -15.688 -0.782 1 97.88 602 ALA A N 1
ATOM 4720 C CA . ALA A 1 602 ? -9.82 -16.359 -1.343 1 97.88 602 ALA A CA 1
ATOM 4721 C C . ALA A 1 602 ? -9.711 -17.875 -1.192 1 97.88 602 ALA A C 1
ATOM 4723 O O . ALA A 1 602 ? -10.68 -18.531 -0.806 1 97.88 602 ALA A O 1
ATOM 4724 N N . LEU A 1 603 ? -8.531 -18.391 -1.488 1 97.19 603 LEU A N 1
ATOM 4725 C CA . LEU A 1 603 ? -8.289 -19.828 -1.384 1 97.19 603 LEU A CA 1
ATOM 4726 C C . LEU A 1 603 ? -8.453 -20.297 0.0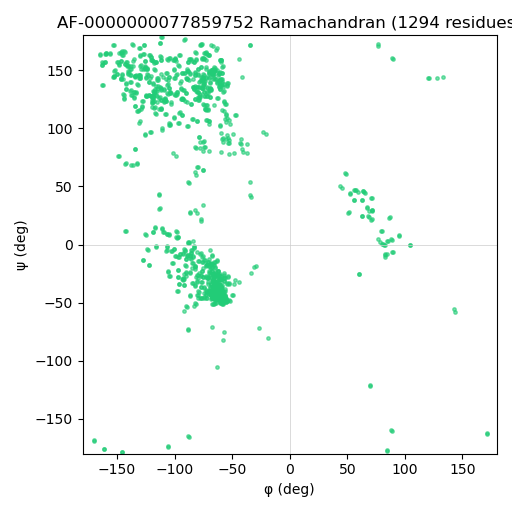55 1 97.19 603 LEU A C 1
ATOM 4728 O O . LEU A 1 603 ? -9.102 -21.312 0.308 1 97.19 603 LEU A O 1
ATOM 4732 N N . MET A 1 604 ? -7.895 -19.641 0.993 1 98.06 604 MET A N 1
ATOM 4733 C CA . MET A 1 604 ? -7.953 -20.016 2.402 1 98.06 604 MET A CA 1
ATOM 4734 C C . MET A 1 604 ? -9.391 -20.031 2.902 1 98.06 604 MET A C 1
ATOM 4736 O O . MET A 1 604 ? -9.766 -20.891 3.711 1 98.06 604 MET A O 1
ATOM 4740 N N . LEU A 1 605 ? -10.203 -19.094 2.352 1 97.44 605 LEU A N 1
ATOM 4741 C CA . LEU A 1 605 ? -11.578 -18.969 2.812 1 97.44 605 LEU A CA 1
ATOM 4742 C C . LEU A 1 605 ? -12.516 -19.844 1.97 1 97.44 605 LEU A C 1
ATOM 4744 O O . LEU A 1 605 ? -13.719 -19.875 2.219 1 97.44 605 LEU A O 1
ATOM 4748 N N . GLY A 1 606 ? -11.969 -20.453 0.954 1 95 606 GLY A N 1
ATOM 4749 C CA . GLY A 1 606 ? -12.766 -21.297 0.082 1 95 606 GLY A CA 1
ATOM 4750 C C . GLY A 1 606 ? -13.719 -20.516 -0.802 1 95 606 GLY A C 1
ATOM 4751 O O . GLY A 1 606 ? -14.836 -20.953 -1.076 1 95 606 GLY A O 1
ATOM 4752 N N . LYS A 1 607 ? -13.289 -19.281 -1.116 1 95 607 LYS A N 1
ATOM 4753 C CA . LYS A 1 607 ? -14.102 -18.453 -2 1 95 607 LYS A CA 1
ATOM 4754 C C . LYS A 1 607 ? -13.75 -18.703 -3.465 1 95 607 LYS A C 1
ATOM 4756 O O . LYS A 1 607 ? -12.586 -18.922 -3.801 1 95 607 LYS A O 1
ATOM 4761 N N . GLU A 1 608 ? -14.672 -18.562 -4.363 1 90.5 608 GLU A N 1
ATOM 4762 C CA . GLU A 1 608 ? -14.477 -18.812 -5.789 1 90.5 608 GLU A CA 1
ATOM 4763 C C . GLU A 1 608 ? -13.945 -17.578 -6.5 1 90.5 608 GLU A C 1
ATOM 4765 O O . GLU A 1 608 ? -13.328 -17.672 -7.562 1 90.5 608 GLU A O 1
ATOM 4770 N N . SER A 1 609 ? -14.211 -16.438 -5.91 1 93.56 609 SER A N 1
ATOM 4771 C CA . SER A 1 609 ? -13.828 -15.188 -6.551 1 93.56 609 SER A CA 1
ATOM 4772 C C . SER A 1 609 ? -13.062 -14.281 -5.582 1 93.56 609 SER A C 1
ATOM 4774 O O . SER A 1 609 ? -13.414 -14.195 -4.402 1 93.56 609 SER A O 1
ATOM 4776 N N . VAL A 1 610 ? -12.086 -13.602 -6.18 1 95.69 610 VAL A N 1
ATOM 4777 C CA . VAL A 1 610 ? -11.328 -12.672 -5.348 1 95.69 610 VAL A CA 1
ATOM 4778 C C . VAL A 1 610 ? -12.203 -11.469 -4.988 1 95.69 610 VAL A C 1
ATOM 4780 O O . VAL A 1 610 ? -11.875 -10.711 -4.074 1 95.69 610 VAL A O 1
ATOM 4783 N N . ARG A 1 611 ? -13.328 -11.219 -5.641 1 94.56 611 ARG A N 1
ATOM 4784 C CA . ARG A 1 611 ? -14.242 -10.117 -5.352 1 94.56 611 ARG A CA 1
ATOM 4785 C C . ARG A 1 611 ? -14.82 -10.242 -3.943 1 94.56 611 ARG A C 1
ATOM 4787 O O . ARG A 1 611 ? -15.203 -9.242 -3.334 1 94.56 611 ARG A O 1
ATOM 4794 N N . ASP A 1 612 ? -14.812 -11.461 -3.414 1 96.38 612 ASP A N 1
ATOM 4795 C CA . ASP A 1 612 ? -15.422 -11.727 -2.117 1 96.38 612 ASP A CA 1
ATOM 4796 C C . ASP A 1 612 ? -14.453 -11.43 -0.978 1 96.38 612 ASP A C 1
ATOM 4798 O O . ASP A 1 612 ? -14.82 -11.508 0.196 1 96.38 612 ASP A O 1
ATOM 4802 N N . VAL A 1 613 ? -13.219 -11.078 -1.33 1 97.88 613 VAL A N 1
ATOM 4803 C CA . VAL A 1 613 ? -12.234 -10.828 -0.278 1 97.88 613 VAL A CA 1
ATOM 4804 C C . VAL A 1 613 ? -11.633 -9.438 -0.456 1 97.88 613 VAL A C 1
ATOM 4806 O O . VAL A 1 613 ? -10.633 -9.102 0.188 1 97.88 613 VAL A O 1
ATOM 4809 N N . ILE A 1 614 ? -12.156 -8.664 -1.342 1 96.94 614 ILE A N 1
ATOM 4810 C CA . ILE A 1 614 ? -11.766 -7.285 -1.611 1 96.94 614 ILE A CA 1
ATOM 4811 C C . ILE A 1 614 ? -12.914 -6.344 -1.262 1 96.94 614 ILE A C 1
ATOM 4813 O O . ILE A 1 614 ? -14.078 -6.652 -1.53 1 96.94 614 ILE A O 1
ATOM 4817 N N . ALA A 1 615 ? -12.641 -5.188 -0.693 1 97.81 615 ALA A N 1
ATOM 4818 C CA . ALA A 1 615 ? -13.688 -4.281 -0.221 1 97.81 615 ALA A CA 1
ATOM 4819 C C . ALA A 1 615 ? -14.492 -3.713 -1.389 1 97.81 615 ALA A C 1
ATOM 4821 O O . ALA A 1 615 ? -15.719 -3.729 -1.368 1 97.81 615 ALA A O 1
ATOM 4822 N N . PHE A 1 616 ? -13.773 -3.268 -2.426 1 97.38 616 PHE A N 1
ATOM 4823 C CA . PHE A 1 616 ? -14.422 -2.631 -3.566 1 97.38 616 PHE A CA 1
ATOM 4824 C C . PHE A 1 616 ? -13.859 -3.172 -4.875 1 97.38 616 PHE A C 1
ATOM 4826 O O . PHE A 1 616 ? -13.086 -2.492 -5.551 1 97.38 616 PHE A O 1
ATOM 4833 N N . PRO A 1 617 ? -14.281 -4.277 -5.383 1 95.56 617 PRO A N 1
ATOM 4834 C CA . PRO A 1 617 ? -13.75 -4.906 -6.594 1 95.56 617 PRO A CA 1
ATOM 4835 C C . PRO A 1 617 ? -14.289 -4.27 -7.871 1 95.56 617 PRO A C 1
ATOM 4837 O O . PRO A 1 617 ? -15.383 -3.689 -7.863 1 95.56 617 PRO A O 1
ATOM 4840 N N . LYS A 1 618 ? -13.539 -4.301 -8.93 1 95.19 618 LYS A N 1
ATOM 4841 C CA . LYS A 1 618 ? -14.031 -3.994 -10.266 1 95.19 618 LYS A CA 1
ATOM 4842 C C . LYS A 1 618 ? -14.828 -5.164 -10.836 1 95.19 618 LYS A C 1
ATOM 4844 O O . LYS A 1 618 ? -14.633 -6.312 -10.438 1 95.19 618 LYS A O 1
ATOM 4849 N N . ILE A 1 619 ? -15.703 -4.82 -11.672 1 89.44 619 ILE A N 1
ATOM 4850 C CA . ILE A 1 619 ? -16.531 -5.867 -12.266 1 89.44 619 ILE A CA 1
ATOM 4851 C C . ILE A 1 619 ? -16.547 -5.719 -13.781 1 89.44 619 ILE A C 1
ATOM 4853 O O . ILE A 1 619 ? -16.156 -4.672 -14.312 1 89.44 619 ILE A O 1
ATOM 4857 N N . GLY A 1 620 ? -16.938 -6.762 -14.461 1 79.19 620 GLY A N 1
ATOM 4858 C CA . GLY A 1 620 ? -17.094 -6.75 -15.906 1 79.19 620 GLY A CA 1
ATOM 4859 C C . GLY A 1 620 ? -15.781 -6.832 -16.656 1 79.19 620 GLY A C 1
ATOM 4860 O O . GLY A 1 620 ? -14.711 -6.621 -16.062 1 79.19 620 GLY A O 1
ATOM 4861 N N . LYS A 1 621 ? -15.836 -6.996 -17.891 1 76.19 621 LYS A N 1
ATOM 4862 C CA . LYS A 1 621 ? -14.656 -7.168 -18.734 1 76.19 621 LYS A CA 1
ATOM 4863 C C . LYS A 1 621 ? -13.844 -5.879 -18.828 1 76.19 621 LYS A C 1
ATOM 4865 O O . LYS A 1 621 ? -12.617 -5.914 -18.922 1 76.19 621 LYS A O 1
ATOM 4870 N N . GLY A 1 622 ? -14.5 -4.762 -18.594 1 80.75 622 GLY A N 1
ATOM 4871 C CA . GLY A 1 622 ? -13.828 -3.49 -18.797 1 80.75 622 GLY A CA 1
ATOM 4872 C C . GLY A 1 622 ? -13.266 -2.883 -17.531 1 80.75 622 GLY A C 1
ATOM 4873 O O . GLY A 1 622 ? -12.734 -1.772 -17.547 1 80.75 622 GLY A O 1
ATOM 4874 N N . GLY A 1 623 ? -13.336 -3.605 -16.438 1 89.88 623 GLY A N 1
ATOM 4875 C CA . GLY A 1 623 ? -12.781 -3.086 -15.203 1 89.88 623 GLY A CA 1
ATOM 4876 C C . GLY A 1 623 ? -13.594 -1.943 -14.625 1 89.88 623 GLY A C 1
ATOM 4877 O O . GLY A 1 623 ? -13.023 -0.972 -14.117 1 89.88 623 GLY A O 1
ATOM 4878 N N . GLU A 1 624 ? -14.852 -2.004 -14.664 1 91.56 624 GLU A N 1
ATOM 4879 C CA . GLU A 1 624 ? -15.727 -0.94 -14.188 1 91.56 624 GLU A CA 1
ATOM 4880 C C . GLU A 1 624 ? -16.047 -1.115 -12.703 1 91.56 624 GLU A C 1
ATOM 4882 O O . GLU A 1 624 ? -16.094 -2.24 -12.203 1 91.56 624 GLU A O 1
ATOM 4887 N N . ASP A 1 625 ? -16.125 -0.061 -12.031 1 93.81 625 ASP A N 1
ATOM 4888 C CA . ASP A 1 625 ? -16.719 0.009 -10.703 1 93.81 625 ASP A CA 1
ATOM 4889 C C . ASP A 1 625 ? -18.094 0.649 -10.75 1 93.81 625 ASP A C 1
ATOM 4891 O O . ASP A 1 625 ? -18.219 1.875 -10.781 1 93.81 625 ASP A O 1
ATOM 4895 N N . GLN A 1 626 ? -19.078 -0.131 -10.641 1 92.25 626 GLN A N 1
ATOM 4896 C CA . GLN A 1 626 ? -20.453 0.333 -10.844 1 92.25 626 GLN A CA 1
ATOM 4897 C C . GLN A 1 626 ? -20.891 1.222 -9.688 1 92.25 626 GLN A C 1
ATOM 4899 O O . GLN A 1 626 ? -21.781 2.061 -9.852 1 92.25 626 GLN A O 1
ATOM 4904 N N . MET A 1 627 ? -20.328 0.982 -8.539 1 94.94 627 MET A N 1
ATOM 4905 C CA . MET A 1 627 ? -20.75 1.768 -7.379 1 94.94 627 MET A CA 1
ATOM 4906 C C . MET A 1 627 ? -20.344 3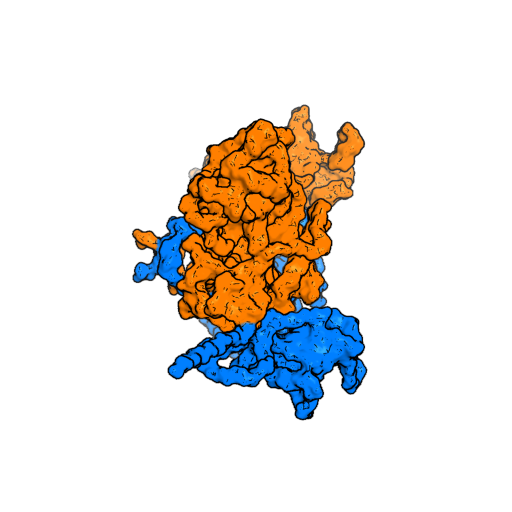.23 -7.543 1 94.94 627 MET A C 1
ATOM 4908 O O . MET A 1 627 ? -21.172 4.129 -7.348 1 94.94 627 MET A O 1
ATOM 4912 N N . VAL A 1 628 ? -19.109 3.473 -7.996 1 95 628 VAL A N 1
ATOM 4913 C CA . VAL A 1 628 ? -18.625 4.844 -8.078 1 95 628 VAL A CA 1
ATOM 4914 C C . VAL A 1 628 ? -18.672 5.32 -9.531 1 95 628 VAL A C 1
ATOM 4916 O O . VAL A 1 628 ? -18.375 6.484 -9.82 1 95 628 VAL A O 1
ATOM 4919 N N . LYS A 1 629 ? -19.016 4.441 -10.445 1 92.56 629 LYS A N 1
ATOM 4920 C CA . LYS A 1 629 ? -19.109 4.754 -11.867 1 92.56 629 LYS A CA 1
ATOM 4921 C C . LYS A 1 629 ? -17.75 5.152 -12.445 1 92.56 629 LYS A C 1
ATOM 4923 O O . LYS A 1 629 ? -17.625 6.203 -13.07 1 92.56 629 LYS A O 1
ATOM 4928 N N . ALA A 1 630 ? -16.75 4.445 -12.156 1 94.12 630 ALA A N 1
ATOM 4929 C CA . ALA A 1 630 ? -15.406 4.566 -12.711 1 94.12 630 ALA A CA 1
ATOM 4930 C C . ALA A 1 630 ? -15.164 3.523 -13.797 1 94.12 630 ALA A C 1
ATOM 4932 O O . ALA A 1 630 ? -15.617 2.381 -13.68 1 94.12 630 ALA A O 1
ATOM 4933 N N . PRO A 1 631 ? -14.445 3.814 -14.883 1 94.94 631 PRO A N 1
ATOM 4934 C CA . PRO A 1 631 ? -13.867 5.102 -15.273 1 94.94 631 PRO A CA 1
ATOM 4935 C C . PRO A 1 631 ? -14.922 6.121 -15.688 1 94.94 631 PRO A C 1
ATOM 4937 O O . PRO A 1 631 ? -16.094 5.77 -15.867 1 94.94 631 PRO A O 1
ATOM 4940 N N . SER A 1 632 ? -14.523 7.375 -15.711 1 93.81 632 SER A N 1
ATOM 4941 C CA . SER A 1 632 ? -15.438 8.461 -16.062 1 93.81 632 SER A CA 1
ATOM 4942 C C . SER A 1 632 ? -14.938 9.234 -17.281 1 93.81 632 SER A C 1
ATOM 4944 O O . SER A 1 632 ? -13.773 9.109 -17.656 1 93.81 632 SER A O 1
ATOM 4946 N N . PRO A 1 633 ? -15.805 10.008 -17.969 1 93 633 PRO A N 1
ATOM 4947 C CA . PRO A 1 633 ? -15.406 10.758 -19.156 1 93 633 PRO A CA 1
ATOM 4948 C C . PRO A 1 633 ? -14.352 11.82 -18.844 1 93 633 PRO A C 1
ATOM 4950 O O . PRO A 1 633 ? -14.422 12.484 -17.812 1 93 633 PRO A O 1
ATOM 4953 N N . MET A 1 634 ? -13.398 11.945 -19.719 1 92.44 634 MET A N 1
ATOM 4954 C CA . MET A 1 634 ? -12.398 13.008 -19.609 1 92.44 634 MET A CA 1
ATOM 4955 C C . MET A 1 634 ? -12.938 14.312 -20.188 1 92.44 634 MET A C 1
ATOM 4957 O O . MET A 1 634 ? -13.555 14.32 -21.25 1 92.44 634 MET A O 1
ATOM 4961 N N . THR A 1 635 ? -12.711 15.367 -19.5 1 89.31 635 THR A N 1
ATOM 4962 C CA . THR A 1 635 ? -13.117 16.672 -20 1 89.31 635 THR A CA 1
ATOM 4963 C C . THR A 1 635 ? -12.086 17.203 -21 1 89.31 635 THR A C 1
ATOM 4965 O O . THR A 1 635 ? -10.938 16.781 -21 1 89.31 635 THR A O 1
ATOM 4968 N N . LYS A 1 636 ? -12.523 18.141 -21.844 1 91.06 636 LYS A N 1
ATOM 4969 C CA . LYS A 1 636 ? -11.609 18.797 -22.781 1 91.06 636 LYS A CA 1
ATOM 4970 C C . LYS A 1 636 ? -10.492 19.531 -22.031 1 91.06 636 LYS A C 1
ATOM 4972 O O . LYS A 1 636 ? -9.344 19.516 -22.484 1 91.06 636 LYS A O 1
ATOM 4977 N N . GLU A 1 637 ? -10.812 20.172 -20.938 1 87.88 637 GLU A N 1
ATOM 4978 C CA . GLU A 1 637 ? -9.836 20.906 -20.125 1 87.88 637 GLU A CA 1
ATOM 4979 C C . GLU A 1 637 ? -8.773 19.969 -19.562 1 87.88 637 GLU A C 1
ATOM 4981 O O . GLU A 1 637 ? -7.59 20.297 -19.547 1 87.88 637 GLU A O 1
ATOM 4986 N N . ALA A 1 638 ? -9.234 18.859 -19.125 1 89 638 ALA A N 1
ATOM 4987 C CA . ALA A 1 638 ? -8.305 17.859 -18.578 1 89 638 ALA A CA 1
ATOM 4988 C C . ALA A 1 638 ? -7.355 17.359 -19.656 1 89 638 ALA A C 1
ATOM 4990 O O . ALA A 1 638 ? -6.156 17.188 -19.422 1 89 638 ALA A O 1
ATOM 4991 N N . LEU A 1 639 ? -7.91 17.094 -20.844 1 94.06 639 LEU A N 1
ATOM 4992 C CA . LEU A 1 639 ? -7.102 16.625 -21.969 1 94.06 639 LEU A CA 1
ATOM 4993 C C . LEU A 1 639 ? -6.066 17.656 -22.359 1 94.06 639 LEU A C 1
ATOM 4995 O O . LEU A 1 639 ? -4.91 17.328 -22.625 1 94.06 639 LEU A O 1
ATOM 4999 N N . GLU A 1 640 ? -6.457 18.875 -22.359 1 92.88 640 GLU A N 1
ATOM 5000 C CA . GLU A 1 640 ? -5.559 19.969 -22.734 1 92.88 640 GLU A CA 1
ATOM 5001 C C . GLU A 1 640 ? -4.402 20.094 -21.734 1 92.88 640 GLU A C 1
ATOM 5003 O O . GLU A 1 640 ? -3.277 20.406 -22.125 1 92.88 640 GLU A O 1
ATOM 5008 N N . THR A 1 641 ? -4.688 19.922 -20.484 1 91.06 641 THR A N 1
ATOM 5009 C CA . THR A 1 641 ? -3.672 19.984 -19.438 1 91.06 641 THR A CA 1
ATOM 5010 C C . THR A 1 641 ? -2.527 19.031 -19.734 1 91.06 641 THR A C 1
ATOM 5012 O O . THR A 1 641 ? -1.368 19.312 -19.438 1 91.06 641 THR A O 1
ATOM 5015 N N . TYR A 1 642 ? -2.834 17.891 -20.344 1 93.94 642 TYR A N 1
ATOM 5016 C CA . TYR A 1 642 ? -1.833 16.875 -20.609 1 93.94 642 TYR A CA 1
ATOM 5017 C C . TYR A 1 642 ? -1.442 16.844 -22.078 1 93.94 642 TYR A C 1
ATOM 5019 O O . TYR A 1 642 ? -0.812 15.898 -22.547 1 93.94 642 TYR A O 1
ATOM 5027 N N . HIS A 1 643 ? -1.935 17.859 -22.812 1 95.62 643 HIS A N 1
ATOM 5028 C CA . HIS A 1 643 ? -1.606 18.031 -24.234 1 95.62 643 HIS A CA 1
ATOM 5029 C C . HIS A 1 643 ? -2.105 16.859 -25.062 1 95.62 643 HIS A C 1
ATOM 5031 O O . HIS A 1 643 ? -1.382 16.344 -25.922 1 95.62 643 HIS A O 1
ATOM 5037 N N . LEU A 1 644 ? -3.275 16.375 -24.703 1 95.94 644 LEU A N 1
ATOM 5038 C CA . LEU A 1 644 ? -3.863 15.219 -25.375 1 95.94 644 LEU A CA 1
ATOM 5039 C C . LEU A 1 644 ? -5.184 15.602 -26.047 1 95.94 644 LEU A C 1
ATOM 5041 O O . LEU A 1 644 ? -5.793 16.609 -25.703 1 95.94 644 LEU A O 1
ATOM 5045 N N . GLN A 1 645 ? -5.586 14.898 -27.016 1 94.94 645 GLN A N 1
ATOM 5046 C CA . GLN A 1 645 ? -6.898 14.961 -27.641 1 94.94 645 GLN A CA 1
ATOM 5047 C C . GLN A 1 645 ? -7.371 13.57 -28.062 1 94.94 645 GLN A C 1
ATOM 5049 O O . GLN A 1 645 ? -6.559 12.648 -28.219 1 94.94 645 GLN A O 1
ATOM 5054 N N . LEU A 1 646 ? -8.719 13.43 -28.156 1 94.44 646 LEU A N 1
ATOM 5055 C CA . LEU A 1 646 ? -9.258 12.148 -28.609 1 94.44 646 LEU A CA 1
ATOM 5056 C C . LEU A 1 646 ? -9.086 11.992 -30.109 1 94.44 646 LEU A C 1
ATOM 5058 O O . LEU A 1 646 ? -9.234 12.961 -30.859 1 94.44 646 LEU A O 1
ATOM 5062 N N . THR A 1 647 ? -8.766 10.797 -30.422 1 91.31 647 THR A N 1
ATOM 5063 C CA . THR A 1 647 ? -8.641 10.555 -31.859 1 91.31 647 THR A CA 1
ATOM 5064 C C . THR A 1 647 ? -9.953 10.859 -32.562 1 91.31 647 THR A C 1
ATOM 5066 O O . THR A 1 647 ? -11.031 10.539 -32.062 1 91.31 647 THR A O 1
ATOM 5069 N N . GLY A 1 648 ? -9.914 11.469 -33.75 1 81.44 648 GLY A N 1
ATOM 5070 C CA . GLY A 1 648 ? -11.078 11.789 -34.562 1 81.44 648 GLY A CA 1
ATOM 5071 C C . GLY A 1 648 ? -11.766 13.07 -34.156 1 81.44 648 GLY A C 1
ATOM 5072 O O . GLY A 1 648 ? -12.727 13.508 -34.781 1 81.44 648 GLY A O 1
ATOM 5073 N N . GLU A 1 649 ? -11.406 13.711 -33.062 1 74 649 GLU A N 1
ATOM 5074 C CA . GLU A 1 649 ? -11.992 14.977 -32.656 1 74 649 GLU A CA 1
ATOM 5075 C C . GLU A 1 649 ? -11 16.125 -32.812 1 74 649 GLU A C 1
ATOM 5077 O O . GLU A 1 649 ? -9.789 15.922 -32.719 1 74 649 GLU A O 1
ATOM 5082 N N . MET B 1 1 ? 42.75 -41.188 -54.281 1 24.28 1 MET B N 1
ATOM 5083 C CA . MET B 1 1 ? 43.406 -40.75 -53.062 1 24.28 1 MET B CA 1
ATOM 5084 C C . MET B 1 1 ? 42.531 -39.75 -52.312 1 24.28 1 MET B C 1
ATOM 5086 O O . MET B 1 1 ? 42.281 -38.656 -52.781 1 24.28 1 MET B O 1
ATOM 5090 N N . TYR B 1 2 ? 41.5 -40.125 -51.5 1 26.84 2 TYR B N 1
ATOM 5091 C CA . TYR B 1 2 ? 40.281 -39.688 -50.875 1 26.84 2 TYR B CA 1
ATOM 5092 C C . TYR B 1 2 ? 40.531 -38.781 -49.688 1 26.84 2 TYR B C 1
ATOM 5094 O O . TYR B 1 2 ? 41.156 -39.188 -48.719 1 26.84 2 TYR B O 1
ATOM 5102 N N . LEU B 1 3 ? 40.812 -37.406 -49.875 1 26.33 3 LEU B N 1
ATOM 5103 C CA . LEU B 1 3 ? 41.25 -36.375 -48.938 1 26.33 3 LEU B CA 1
ATOM 5104 C C . LEU B 1 3 ? 40.219 -36.219 -47.812 1 26.33 3 LEU B C 1
ATOM 5106 O O . LEU B 1 3 ? 39.031 -35.938 -48.062 1 26.33 3 LEU B O 1
ATOM 5110 N N . ALA B 1 4 ? 40.375 -36.875 -46.625 1 28.36 4 ALA B N 1
ATOM 5111 C CA . ALA B 1 4 ? 39.594 -37.031 -45.375 1 28.36 4 ALA B CA 1
ATOM 5112 C C . ALA B 1 4 ? 39.312 -35.656 -44.75 1 28.36 4 ALA B C 1
ATOM 5114 O O . ALA B 1 4 ? 40.25 -34.938 -44.375 1 28.36 4 ALA B O 1
ATOM 5115 N N . ARG B 1 5 ? 38.188 -34.938 -45.031 1 25.84 5 ARG B N 1
ATOM 5116 C CA . ARG B 1 5 ? 37.719 -33.625 -44.594 1 25.84 5 ARG B CA 1
ATOM 5117 C C . ARG B 1 5 ? 37.656 -33.531 -43.062 1 25.84 5 ARG B C 1
ATOM 5119 O O . ARG B 1 5 ? 36.938 -34.281 -42.406 1 25.84 5 ARG B O 1
ATOM 5126 N N . ALA B 1 6 ? 38.688 -33.094 -42.375 1 28.94 6 ALA B N 1
ATOM 5127 C CA . ALA B 1 6 ? 38.906 -33 -40.938 1 28.94 6 ALA B CA 1
ATOM 5128 C C . ALA B 1 6 ? 37.812 -32.188 -40.281 1 28.94 6 ALA B C 1
ATOM 5130 O O . ALA B 1 6 ? 37.531 -31.031 -40.656 1 28.94 6 ALA B O 1
ATOM 5131 N N . ALA B 1 7 ? 36.875 -32.812 -39.5 1 26.95 7 ALA B N 1
ATOM 5132 C CA . ALA B 1 7 ? 35.719 -32.438 -38.719 1 26.95 7 ALA B CA 1
ATOM 5133 C C . ALA B 1 7 ? 36.062 -31.344 -37.719 1 26.95 7 ALA B C 1
ATOM 5135 O O . ALA B 1 7 ? 36.969 -31.5 -36.906 1 26.95 7 ALA B O 1
ATOM 5136 N N . ARG B 1 8 ? 35.938 -30.078 -38 1 27.38 8 ARG B N 1
ATOM 5137 C CA . ARG B 1 8 ? 36.188 -28.906 -37.188 1 27.38 8 ARG B CA 1
ATOM 5138 C C . ARG B 1 8 ? 35.562 -29.062 -35.812 1 27.38 8 ARG B C 1
ATOM 5140 O O . ARG B 1 8 ? 34.375 -29.422 -35.688 1 27.38 8 ARG B O 1
ATOM 5147 N N . PRO B 1 9 ? 36.312 -29.188 -34.719 1 27.06 9 PRO B N 1
ATOM 5148 C CA . PRO B 1 9 ? 35.812 -29.438 -33.375 1 27.06 9 PRO B CA 1
ATOM 5149 C C . PRO B 1 9 ? 34.781 -28.406 -32.938 1 27.06 9 PRO B C 1
ATOM 5151 O O . PRO B 1 9 ? 34.875 -27.234 -33.281 1 27.06 9 PRO B O 1
ATOM 5154 N N . SER B 1 10 ? 33.469 -28.781 -32.906 1 27.44 10 SER B N 1
ATOM 5155 C CA . SER B 1 10 ? 32.312 -28.062 -32.375 1 27.44 10 SER B CA 1
ATOM 5156 C C . SER B 1 10 ? 32.656 -27.359 -31.062 1 27.44 10 SER B C 1
ATOM 5158 O O . SER B 1 10 ? 33.094 -28 -30.094 1 27.44 10 SER B O 1
ATOM 5160 N N . ARG B 1 11 ? 33.312 -26.203 -31.094 1 30.78 11 ARG B N 1
ATOM 5161 C CA . ARG B 1 11 ? 33.719 -25.344 -29.984 1 30.78 11 ARG B CA 1
ATOM 5162 C C . ARG B 1 11 ? 32.594 -25.234 -28.953 1 30.78 11 ARG B C 1
ATOM 5164 O O . ARG B 1 11 ? 31.531 -24.703 -29.25 1 30.78 11 ARG B O 1
ATOM 5171 N N . ARG B 1 12 ? 32.594 -26.109 -27.984 1 31.62 12 ARG B N 1
ATOM 5172 C CA . ARG B 1 12 ? 31.734 -26.078 -26.812 1 31.62 12 ARG B CA 1
ATOM 5173 C C . ARG B 1 12 ? 31.812 -24.734 -26.109 1 31.62 12 ARG B C 1
ATOM 5175 O O . ARG B 1 12 ? 32.875 -24.344 -25.609 1 31.62 12 ARG B O 1
ATOM 5182 N N . LEU B 1 13 ? 31.188 -23.703 -26.562 1 32.62 13 LEU B N 1
ATOM 5183 C CA . LEU B 1 13 ? 30.969 -22.422 -25.891 1 32.62 13 LEU B CA 1
ATOM 5184 C C . LEU B 1 13 ? 30.719 -22.641 -24.406 1 32.62 13 LEU B C 1
ATOM 5186 O O . LEU B 1 13 ? 29.719 -23.25 -24.016 1 32.62 13 LEU B O 1
ATOM 5190 N N . CYS B 1 14 ? 31.688 -22.859 -23.641 1 30 14 CYS B N 1
ATOM 5191 C CA . CYS B 1 14 ? 31.703 -23.047 -22.188 1 30 14 CYS B CA 1
ATOM 5192 C C . CYS B 1 14 ? 30.812 -22.031 -21.5 1 30 14 CYS B C 1
ATOM 5194 O O . CYS B 1 14 ? 30.625 -20.922 -22 1 30 14 CYS B O 1
ATOM 5196 N N . ALA B 1 15 ? 30.344 -22.281 -20.188 1 34.41 15 ALA B N 1
ATOM 5197 C CA . ALA B 1 15 ? 29.266 -22.125 -19.219 1 34.41 15 ALA B CA 1
ATOM 5198 C C . ALA B 1 15 ? 29.281 -20.719 -18.609 1 34.41 15 ALA B C 1
ATOM 5200 O O . ALA B 1 15 ? 28.469 -20.406 -17.734 1 34.41 15 ALA B O 1
ATOM 5201 N N . SER B 1 16 ? 30.469 -19.969 -18.578 1 36.72 16 SER B N 1
ATOM 5202 C CA . SER B 1 16 ? 30.391 -18.859 -17.641 1 36.72 16 SER B CA 1
ATOM 5203 C C . SER B 1 16 ? 29.734 -17.641 -18.266 1 36.72 16 SER B C 1
ATOM 5205 O O . SER B 1 16 ? 29.766 -17.469 -19.484 1 36.72 16 SER B O 1
ATOM 5207 N N . TYR B 1 17 ? 28.953 -16.938 -17.469 1 39.97 17 TYR B N 1
ATOM 5208 C CA . TYR B 1 17 ? 28.391 -15.672 -17.922 1 39.97 17 TYR B CA 1
ATOM 5209 C C . TYR B 1 17 ? 29.453 -14.781 -18.531 1 39.97 17 TYR B C 1
ATOM 5211 O O . TYR B 1 17 ? 29.219 -14.094 -19.531 1 39.97 17 TYR B O 1
ATOM 5219 N N . ILE B 1 18 ? 30.703 -14.859 -17.984 1 39.41 18 ILE B N 1
ATOM 5220 C CA . ILE B 1 18 ? 31.781 -14.008 -18.469 1 39.41 18 ILE B CA 1
ATOM 5221 C C . ILE B 1 18 ? 32.25 -14.477 -19.859 1 39.41 18 ILE B C 1
ATOM 5223 O O . ILE B 1 18 ? 32.5 -13.664 -20.734 1 39.41 18 ILE B O 1
ATOM 5227 N N . GLU B 1 19 ? 32.312 -15.773 -19.953 1 43.31 19 GLU B N 1
ATOM 5228 C CA . GLU B 1 19 ? 32.781 -16.25 -21.25 1 43.31 19 GLU B CA 1
ATOM 5229 C C . GLU B 1 19 ? 31.781 -15.906 -22.359 1 43.31 19 GLU B C 1
ATOM 5231 O O . GLU B 1 19 ? 32.188 -15.562 -23.469 1 43.31 19 GLU B O 1
ATOM 5236 N N . ILE B 1 20 ? 30.562 -15.953 -21.984 1 44.88 20 ILE B N 1
ATOM 5237 C CA . ILE B 1 20 ? 29.578 -15.469 -22.953 1 44.88 20 ILE B CA 1
ATOM 5238 C C . ILE B 1 20 ? 29.812 -13.984 -23.219 1 44.88 20 ILE B C 1
ATOM 5240 O O . ILE B 1 20 ? 29.781 -13.539 -24.375 1 44.88 20 ILE B O 1
ATOM 5244 N N . SER B 1 21 ? 30.094 -13.219 -22.109 1 43.69 21 SER B N 1
ATOM 5245 C CA . SER B 1 21 ? 30.375 -11.805 -22.312 1 43.69 21 SER B CA 1
ATOM 5246 C C . SER B 1 21 ? 31.609 -11.594 -23.188 1 43.69 21 SER B C 1
ATOM 5248 O O . SER B 1 21 ? 31.594 -10.742 -24.078 1 43.69 21 SER B O 1
ATOM 5250 N N . ASN B 1 22 ? 32.688 -12.289 -22.953 1 42.69 22 ASN B N 1
ATOM 5251 C CA . ASN B 1 22 ? 33.875 -12.188 -23.781 1 42.69 22 ASN B CA 1
ATOM 5252 C C . ASN B 1 22 ? 33.625 -12.695 -25.203 1 42.69 22 ASN B C 1
ATOM 5254 O O . ASN B 1 22 ? 34.219 -12.18 -26.156 1 42.69 22 ASN B O 1
ATOM 5258 N N . TYR B 1 23 ? 32.969 -13.703 -25.422 1 41.53 23 TYR B N 1
ATOM 5259 C CA . TYR B 1 23 ? 32.656 -14.203 -26.75 1 41.53 23 TYR B CA 1
ATOM 5260 C C . TYR B 1 23 ? 31.969 -13.125 -27.594 1 41.53 23 TYR B C 1
ATOM 5262 O O . TYR B 1 23 ? 32.312 -12.914 -28.75 1 41.53 23 TYR B O 1
ATOM 5270 N N . ILE B 1 24 ? 30.984 -12.43 -27.047 1 40.16 24 ILE B N 1
ATOM 5271 C CA . ILE B 1 24 ? 30.234 -11.453 -27.844 1 40.16 24 ILE B CA 1
ATOM 5272 C C . ILE B 1 24 ? 31.156 -10.289 -28.219 1 40.16 24 ILE B C 1
ATOM 5274 O O . ILE B 1 24 ? 30.938 -9.633 -29.234 1 40.16 24 ILE B O 1
ATOM 5278 N N . ARG B 1 25 ? 32.156 -9.945 -27.375 1 38.41 25 ARG B N 1
ATOM 5279 C CA . ARG B 1 25 ? 32.969 -8.797 -27.719 1 38.41 25 ARG B CA 1
ATOM 5280 C C . ARG B 1 25 ? 34.062 -9.188 -28.719 1 38.41 25 ARG B C 1
ATOM 5282 O O . ARG B 1 25 ? 35 -8.406 -28.984 1 38.41 25 ARG B O 1
ATOM 5289 N N . GLY B 1 26 ? 34 -10.117 -29.594 1 37.31 26 GLY B N 1
ATOM 5290 C CA . GLY B 1 26 ? 34.906 -10.469 -30.656 1 37.31 26 GLY B CA 1
ATOM 5291 C C . GLY B 1 26 ? 36.281 -10.836 -30.141 1 37.31 26 GLY B C 1
ATOM 5292 O O . GLY B 1 26 ? 37.25 -10.883 -30.922 1 37.31 26 GLY B O 1
ATOM 5293 N N . ARG B 1 27 ? 36.875 -10.453 -29.016 1 34.31 27 ARG B N 1
ATOM 5294 C CA . ARG B 1 27 ? 38.25 -10.773 -28.672 1 34.31 27 ARG B CA 1
ATOM 5295 C C . ARG B 1 27 ? 38.5 -12.281 -28.719 1 34.31 27 ARG B C 1
ATOM 5297 O O . ARG B 1 27 ? 37.625 -13.062 -28.297 1 34.31 27 ARG B O 1
ATOM 5304 N N . GLU B 1 28 ? 39.344 -12.812 -29.688 1 33.41 28 GLU B N 1
ATOM 5305 C CA . GLU B 1 28 ? 40.031 -14.094 -29.781 1 33.41 28 GLU B CA 1
ATOM 5306 C C . GLU B 1 28 ? 40.469 -14.578 -28.406 1 33.41 28 GLU B C 1
ATOM 5308 O O . GLU B 1 28 ? 41.469 -14.109 -27.859 1 33.41 28 GLU B O 1
ATOM 5313 N N . THR B 1 29 ? 39.812 -14.547 -27.344 1 32.12 29 THR B N 1
ATOM 5314 C CA . THR B 1 29 ? 40.469 -15.133 -26.172 1 32.12 29 THR B CA 1
ATOM 5315 C C . THR B 1 29 ? 40.969 -16.531 -26.484 1 32.12 29 THR B C 1
ATOM 5317 O O . THR B 1 29 ? 40.25 -17.344 -27.078 1 32.12 29 THR B O 1
ATOM 5320 N N . THR B 1 30 ? 42.281 -16.766 -26.703 1 29.38 30 THR B N 1
ATOM 5321 C CA . THR B 1 30 ? 42.938 -18.031 -26.328 1 29.38 30 THR B CA 1
ATOM 5322 C C . THR B 1 30 ? 42.125 -18.75 -25.266 1 29.38 30 THR B C 1
ATOM 5324 O O . THR B 1 30 ? 41.875 -18.188 -24.188 1 29.38 30 THR B O 1
ATOM 5327 N N . LEU B 1 31 ? 41.281 -19.656 -25.531 1 32.81 31 LEU B N 1
ATOM 5328 C CA . LEU B 1 31 ? 40.594 -20.734 -24.828 1 32.81 31 LEU B CA 1
ATOM 5329 C C . LEU B 1 31 ? 41.469 -21.25 -23.672 1 32.81 31 LEU B C 1
ATOM 5331 O O . LEU B 1 31 ? 41.188 -22.312 -23.109 1 32.81 31 LEU B O 1
ATOM 5335 N N . ARG B 1 32 ? 42.812 -21 -23.641 1 28.69 32 ARG B N 1
ATOM 5336 C CA . ARG B 1 32 ? 43.656 -21.766 -22.75 1 28.69 32 ARG B CA 1
ATOM 5337 C C . ARG B 1 32 ? 43.188 -21.641 -21.297 1 28.69 32 ARG B C 1
ATOM 5339 O O . ARG B 1 32 ? 43.344 -22.578 -20.516 1 28.69 32 ARG B O 1
ATOM 5346 N N . THR B 1 33 ? 43.438 -20.516 -20.656 1 28.48 33 THR B N 1
ATOM 5347 C CA . THR B 1 33 ? 43.5 -20.703 -19.219 1 28.48 33 THR B CA 1
ATOM 5348 C C . THR B 1 33 ? 42.125 -21 -18.641 1 28.48 33 THR B C 1
ATOM 5350 O O . THR B 1 33 ? 41.156 -20.312 -18.953 1 28.48 33 THR B O 1
ATOM 5353 N N . GLY B 1 34 ? 41.75 -22.297 -18.266 1 27.2 34 GLY B N 1
ATOM 5354 C CA . GLY B 1 34 ? 40.812 -23.219 -17.641 1 27.2 34 GLY B CA 1
ATOM 5355 C C . GLY B 1 34 ? 39.844 -22.531 -16.703 1 27.2 34 GLY B C 1
ATOM 5356 O O . GLY B 1 34 ? 38.625 -22.797 -16.781 1 27.2 34 GLY B O 1
ATOM 5357 N N . LEU B 1 35 ? 40.344 -22.25 -15.477 1 28.39 35 LEU B N 1
ATOM 5358 C CA . LEU B 1 35 ? 39.812 -22.406 -14.125 1 28.39 35 LEU B CA 1
ATOM 5359 C C . LEU B 1 35 ? 38.656 -21.469 -13.898 1 28.39 35 LEU B C 1
ATOM 5361 O O . LEU B 1 35 ? 37.625 -21.859 -13.328 1 28.39 35 LEU B O 1
ATOM 5365 N N . HIS B 1 36 ? 38.875 -20.141 -13.781 1 31.67 36 HIS B N 1
ATOM 5366 C CA . HIS B 1 36 ? 38.375 -19.359 -12.664 1 31.67 36 HIS B CA 1
ATOM 5367 C C . HIS B 1 36 ? 36.906 -18.938 -12.914 1 31.67 36 HIS B C 1
ATOM 5369 O O . HIS B 1 36 ? 36.125 -18.828 -11.977 1 31.67 36 HIS B O 1
ATOM 5375 N N . THR B 1 37 ? 36.5 -18.297 -14.039 1 34.38 37 THR B N 1
ATOM 5376 C CA . THR B 1 37 ? 35.312 -17.438 -13.875 1 34.38 37 THR B CA 1
ATOM 5377 C C . THR B 1 37 ? 34.031 -18.25 -13.984 1 34.38 37 THR B C 1
ATOM 5379 O O . THR B 1 37 ? 32.969 -17.703 -14.219 1 34.38 37 THR B O 1
ATOM 5382 N N . TYR B 1 38 ? 33.938 -19.531 -14.133 1 38.09 38 TYR B N 1
ATOM 5383 C CA . TYR B 1 38 ? 32.812 -20.438 -14.273 1 38.09 38 TYR B CA 1
ATOM 5384 C C . TYR B 1 38 ? 31.719 -20.109 -13.273 1 38.09 38 TYR B C 1
ATOM 5386 O O . TYR B 1 38 ? 30.75 -20.859 -13.125 1 38.09 38 TYR B O 1
ATOM 5394 N N . ARG B 1 39 ? 32 -19.594 -12.016 1 44.97 39 ARG B N 1
ATOM 5395 C CA . ARG B 1 39 ? 31.422 -19.781 -10.695 1 44.97 39 ARG B CA 1
ATOM 5396 C C . ARG B 1 39 ? 30.031 -19.172 -10.617 1 44.97 39 ARG B C 1
ATOM 5398 O O . ARG B 1 39 ? 29.5 -18.938 -9.523 1 44.97 39 ARG B O 1
ATOM 5405 N N . LEU B 1 40 ? 29.516 -18.469 -11.672 1 52.59 40 LEU B N 1
ATOM 5406 C CA . LEU B 1 40 ? 28.625 -17.391 -11.234 1 52.59 40 LEU B CA 1
ATOM 5407 C C . LEU B 1 40 ? 27.234 -17.938 -10.945 1 52.59 40 LEU B C 1
ATOM 5409 O O . LEU B 1 40 ? 26.5 -17.391 -10.117 1 52.59 40 LEU B O 1
ATOM 5413 N N . PHE B 1 41 ? 26.891 -19.078 -11.492 1 63.97 41 PHE B N 1
ATOM 5414 C CA . PHE B 1 41 ? 25.469 -19.375 -11.352 1 63.97 41 PHE B CA 1
ATOM 5415 C C . PHE B 1 41 ? 25.219 -20.234 -10.117 1 63.97 41 PHE B C 1
ATOM 5417 O O . PHE B 1 41 ? 24.203 -20.078 -9.445 1 63.97 41 PHE B O 1
ATOM 5424 N N . GLU B 1 42 ? 26.297 -21 -9.875 1 80.81 42 GLU B N 1
ATOM 5425 C CA . GLU B 1 42 ? 26.188 -21.797 -8.664 1 80.81 42 GLU B CA 1
ATOM 5426 C C . GLU B 1 42 ? 27.188 -21.344 -7.605 1 80.81 42 GLU B C 1
ATOM 5428 O O . GLU B 1 42 ? 28.344 -21.047 -7.922 1 80.81 42 GLU B O 1
ATOM 5433 N N . PHE B 1 43 ? 26.766 -21.062 -6.469 1 87.44 43 PHE B N 1
ATOM 5434 C CA . PHE B 1 43 ? 27.625 -20.703 -5.344 1 87.44 43 PHE B CA 1
ATOM 5435 C C . PHE B 1 43 ? 27.219 -21.453 -4.086 1 87.44 43 PHE B C 1
ATOM 5437 O O . PHE B 1 43 ? 26.062 -21.859 -3.941 1 87.44 43 PHE B O 1
ATOM 5444 N N . PRO B 1 44 ? 28.188 -21.781 -3.293 1 91.81 44 PRO B N 1
ATOM 5445 C CA . PRO B 1 44 ? 27.875 -22.562 -2.098 1 91.81 44 PRO B CA 1
ATOM 5446 C C . PRO B 1 44 ? 26.969 -21.812 -1.115 1 91.81 44 PRO B C 1
ATOM 5448 O O . PRO B 1 44 ? 27.109 -20.609 -0.946 1 91.81 44 PRO B O 1
ATOM 5451 N N . PRO B 1 45 ? 26.078 -22.594 -0.526 1 92.25 45 PRO B N 1
ATOM 5452 C CA . PRO B 1 45 ? 25.234 -21.953 0.493 1 92.25 45 PRO B CA 1
ATOM 5453 C C . PRO B 1 45 ? 26.031 -21.547 1.734 1 92.25 45 PRO B C 1
ATOM 5455 O O . PRO B 1 45 ? 26.984 -22.219 2.119 1 92.25 45 PRO B O 1
ATOM 5458 N N . ALA B 1 46 ? 25.609 -20.484 2.316 1 94.56 46 ALA B N 1
ATOM 5459 C CA . ALA B 1 46 ? 26.25 -20.047 3.549 1 94.56 46 ALA B CA 1
ATOM 5460 C C . ALA B 1 46 ? 25.953 -21 4.703 1 94.56 46 ALA B C 1
ATOM 5462 O O . ALA B 1 46 ? 24.828 -21.5 4.812 1 94.56 46 ALA B O 1
ATOM 5463 N N . THR B 1 47 ? 26.953 -21.156 5.547 1 92.56 47 THR B N 1
ATOM 5464 C CA . THR B 1 47 ? 26.781 -22 6.727 1 92.56 47 THR B CA 1
ATOM 5465 C C . THR B 1 47 ? 25.891 -21.312 7.758 1 92.56 47 THR B C 1
ATOM 5467 O O . THR B 1 47 ? 25.109 -21.969 8.438 1 92.56 47 THR B O 1
ATOM 5470 N N . TYR B 1 48 ? 26.141 -20.031 7.945 1 85.44 48 TYR B N 1
ATOM 5471 C CA . TYR B 1 48 ? 25.406 -19.219 8.906 1 85.44 48 TYR B CA 1
ATOM 5472 C C . TYR B 1 48 ? 25.125 -17.828 8.336 1 85.44 48 TYR B C 1
ATOM 5474 O O . TYR B 1 48 ? 25.812 -17.359 7.434 1 85.44 48 TYR B O 1
ATOM 5482 N N . ASP B 1 49 ? 24.031 -17.375 8.938 1 86.56 49 ASP B N 1
ATOM 5483 C CA . ASP B 1 49 ? 24.016 -15.914 8.844 1 86.56 49 ASP B CA 1
ATOM 5484 C C . ASP B 1 49 ? 25.016 -15.289 9.805 1 86.56 49 ASP B C 1
ATOM 5486 O O . ASP B 1 49 ? 25.484 -15.945 10.742 1 86.56 49 ASP B O 1
ATOM 5490 N N . PHE B 1 50 ? 25.406 -14.094 9.609 1 87.5 50 PHE B N 1
ATOM 5491 C CA . PHE B 1 50 ? 26.531 -13.469 10.305 1 87.5 50 PHE B CA 1
ATOM 5492 C C . PHE B 1 50 ? 26.234 -13.336 11.797 1 87.5 50 PHE B C 1
ATOM 5494 O O . PHE B 1 50 ? 27.109 -13.531 12.625 1 87.5 50 PHE B O 1
ATOM 5501 N N . GLU B 1 51 ? 24.969 -13 12.109 1 87.06 51 GLU B N 1
ATOM 5502 C CA . GLU B 1 51 ? 24.625 -12.875 13.523 1 87.06 51 GLU B CA 1
ATOM 5503 C C . GLU B 1 51 ? 24.766 -14.211 14.242 1 87.06 51 GLU B C 1
ATOM 5505 O O . GLU B 1 51 ? 25.281 -14.273 15.359 1 87.06 51 GLU B O 1
ATOM 5510 N N . THR B 1 52 ? 24.312 -15.195 13.602 1 89.25 52 THR B N 1
ATOM 5511 C CA . THR B 1 52 ? 24.453 -16.531 14.148 1 89.25 52 THR B CA 1
ATOM 5512 C C . THR B 1 52 ? 25.922 -16.953 14.203 1 89.25 52 THR B C 1
ATOM 5514 O O . THR B 1 52 ? 26.375 -17.547 15.18 1 89.25 52 THR B O 1
ATOM 5517 N N . PHE B 1 53 ? 26.656 -16.609 13.227 1 90.38 53 PHE B N 1
ATOM 5518 C CA . PHE B 1 53 ? 28.078 -16.922 13.148 1 90.38 53 PHE B CA 1
ATOM 5519 C C . PHE B 1 53 ? 28.844 -16.281 14.297 1 90.38 53 PHE B C 1
ATOM 5521 O O . PHE B 1 53 ? 29.625 -16.938 14.984 1 90.38 53 PHE B O 1
ATOM 5528 N N . LEU B 1 54 ? 28.578 -15.031 14.508 1 87.88 54 LEU B N 1
ATOM 5529 C CA . LEU B 1 54 ? 29.297 -14.297 15.531 1 87.88 54 LEU B CA 1
ATOM 5530 C C . LEU B 1 54 ? 28.984 -14.852 16.922 1 87.88 54 LEU B C 1
ATOM 5532 O O . LEU B 1 54 ? 29.859 -14.836 17.797 1 87.88 54 LEU B O 1
ATOM 5536 N N . SER B 1 55 ? 27.797 -15.422 17.062 1 87 55 SER B N 1
ATOM 5537 C CA . SER B 1 55 ? 27.375 -15.914 18.375 1 87 55 SER B CA 1
ATOM 5538 C C . SER B 1 55 ? 27.797 -17.359 18.578 1 87 55 SER B C 1
ATOM 5540 O O . SER B 1 55 ? 28.016 -17.797 19.703 1 87 55 SER B O 1
ATOM 5542 N N . GLN B 1 56 ? 28 -18.125 17.469 1 88.25 56 GLN B N 1
ATOM 5543 C CA . GLN B 1 56 ? 28.141 -19.578 17.656 1 88.25 56 GLN B CA 1
ATOM 5544 C C . GLN B 1 56 ? 29.453 -20.078 17.094 1 88.25 56 GLN B C 1
ATOM 5546 O O . GLN B 1 56 ? 29.812 -21.25 17.25 1 88.25 56 GLN B O 1
ATOM 5551 N N . ALA B 1 57 ? 30.156 -19.234 16.484 1 87.38 57 ALA B N 1
ATOM 5552 C CA . ALA B 1 57 ? 31.391 -19.672 15.82 1 87.38 57 ALA B CA 1
ATOM 5553 C C . ALA B 1 57 ? 32.375 -20.281 16.812 1 87.38 57 ALA B C 1
ATOM 5555 O O . ALA B 1 57 ? 32.438 -19.828 17.969 1 87.38 57 ALA B O 1
ATOM 5556 N N . ALA B 1 58 ? 33.062 -21.344 16.391 1 90.56 58 ALA B N 1
ATOM 5557 C CA . ALA B 1 58 ? 34.094 -22.016 17.156 1 90.56 58 ALA B CA 1
ATOM 5558 C C . ALA B 1 58 ? 35.406 -22.078 16.391 1 90.56 58 ALA B C 1
ATOM 5560 O O . ALA B 1 58 ? 35.406 -22.156 15.156 1 90.56 58 ALA B O 1
ATOM 5561 N N . PRO B 1 59 ? 36.438 -22.109 17.141 1 91.5 59 PRO B N 1
ATOM 5562 C CA . PRO B 1 59 ? 37.75 -22.172 16.453 1 91.5 59 PRO B CA 1
ATOM 5563 C C . PRO B 1 59 ? 37.875 -23.406 15.578 1 91.5 59 PRO B C 1
ATOM 5565 O O . PRO B 1 59 ? 37.438 -24.5 15.961 1 91.5 59 PRO B O 1
ATOM 5568 N N . ASP B 1 60 ? 38.406 -23.188 14.422 1 93.12 60 ASP B N 1
ATOM 5569 C CA . ASP B 1 60 ? 38.781 -24.219 13.469 1 93.12 60 ASP B CA 1
ATOM 5570 C C . ASP B 1 60 ? 37.531 -24.781 12.75 1 93.12 60 ASP B C 1
ATOM 5572 O O . ASP B 1 60 ? 37.656 -25.703 11.945 1 93.12 60 ASP B O 1
ATOM 5576 N N . GLN B 1 61 ? 36.469 -24.172 13.062 1 94.81 61 GLN B N 1
ATOM 5577 C CA . GLN B 1 61 ? 35.25 -24.562 12.336 1 94.81 61 GLN B CA 1
ATOM 5578 C C . GLN B 1 61 ? 35.344 -24.109 10.883 1 94.81 61 GLN B C 1
ATOM 5580 O O . GLN B 1 61 ? 35.781 -22.984 10.594 1 94.81 61 GLN B O 1
ATOM 5585 N N . GLU B 1 62 ? 34.969 -25.062 9.992 1 95.81 62 GLU B N 1
ATOM 5586 C CA . GLU B 1 62 ? 34.844 -24.672 8.594 1 95.81 62 GLU B CA 1
ATOM 5587 C C . GLU B 1 62 ? 33.531 -23.969 8.312 1 95.81 62 GLU B C 1
ATOM 5589 O O . GLU B 1 62 ? 32.469 -24.469 8.703 1 95.81 62 GLU B O 1
ATOM 5594 N N . VAL B 1 63 ? 33.594 -22.828 7.637 1 96.25 63 VAL B N 1
ATOM 5595 C CA . VAL B 1 63 ? 32.375 -22.078 7.391 1 96.25 63 VAL B CA 1
ATOM 5596 C C . VAL B 1 63 ? 32.406 -21.5 5.973 1 96.25 63 VAL B C 1
ATOM 5598 O O . VAL B 1 63 ? 33.469 -21.312 5.391 1 96.25 63 VAL B O 1
ATOM 5601 N N . VAL B 1 64 ? 31.266 -21.359 5.391 1 96.44 64 VAL B N 1
ATOM 5602 C CA . VAL B 1 64 ? 31.047 -20.562 4.184 1 96.44 64 VAL B CA 1
ATOM 5603 C C . VAL B 1 64 ? 30.25 -19.312 4.531 1 96.44 64 VAL B C 1
ATOM 5605 O O . VAL B 1 64 ? 29.188 -19.391 5.148 1 96.44 64 VAL B O 1
ATOM 5608 N N . LEU B 1 65 ? 30.766 -18.172 4.188 1 96.12 65 LEU B N 1
ATOM 5609 C CA . LEU B 1 65 ? 30.094 -16.906 4.438 1 96.12 65 LEU B CA 1
ATOM 5610 C C . LEU B 1 65 ? 29.922 -16.125 3.145 1 96.12 65 LEU B C 1
ATOM 5612 O O . LEU B 1 65 ? 30.719 -16.266 2.209 1 96.12 65 LEU B O 1
ATOM 5616 N N . HIS B 1 66 ? 28.844 -15.406 3.064 1 97 66 HIS B N 1
ATOM 5617 C CA . HIS B 1 66 ? 28.562 -14.508 1.946 1 97 66 HIS B CA 1
ATOM 5618 C C . HIS B 1 66 ? 28.719 -13.047 2.357 1 97 66 HIS B C 1
ATOM 5620 O O . HIS B 1 66 ? 28.438 -12.688 3.502 1 97 66 HIS B O 1
ATOM 5626 N N . GLY B 1 67 ? 29.125 -12.227 1.465 1 97.25 67 GLY B N 1
ATOM 5627 C CA . GLY B 1 67 ? 29.219 -10.805 1.737 1 97.25 67 GLY B CA 1
ATOM 5628 C C . GLY B 1 67 ? 29.906 -10.023 0.632 1 97.25 67 GLY B C 1
ATOM 5629 O O . GLY B 1 67 ? 29.953 -10.477 -0.516 1 97.25 67 GLY B O 1
ATOM 5630 N N . TYR B 1 68 ? 30.328 -8.828 0.963 1 97.25 68 TYR B N 1
ATOM 5631 C CA . TYR B 1 68 ? 31.031 -7.945 0.033 1 97.25 68 TYR B CA 1
ATOM 5632 C C . TYR B 1 68 ? 32.5 -7.75 0.449 1 97.25 68 TYR B C 1
ATOM 5634 O O . TYR B 1 68 ? 32.781 -7.492 1.62 1 97.25 68 TYR B O 1
ATOM 5642 N N . LEU B 1 69 ? 33.375 -7.844 -0.545 1 96.69 69 LEU B N 1
ATOM 5643 C CA . LEU B 1 69 ? 34.781 -7.73 -0.279 1 96.69 69 LEU B CA 1
ATOM 5644 C C . LEU B 1 69 ? 35.188 -6.277 -0.035 1 96.69 69 LEU B C 1
ATOM 5646 O O . LEU B 1 69 ? 34.75 -5.383 -0.765 1 96.69 69 LEU B O 1
ATOM 5650 N N . GLY B 1 70 ? 36 -6.035 1.012 1 94.81 70 GLY B N 1
ATOM 5651 C CA . GLY B 1 70 ? 36.562 -4.715 1.247 1 94.81 70 GLY B CA 1
ATOM 5652 C C . GLY B 1 70 ? 37.875 -4.473 0.517 1 94.81 70 GLY B C 1
ATOM 5653 O O . GLY B 1 70 ? 38.188 -5.188 -0.434 1 94.81 70 GLY B O 1
ATOM 5654 N N . VAL B 1 71 ? 38.531 -3.459 0.921 1 92.62 71 VAL B N 1
ATOM 5655 C CA . VAL B 1 71 ? 39.812 -3.131 0.317 1 92.62 71 VAL B CA 1
ATOM 5656 C C . VAL B 1 71 ? 40.906 -4.047 0.878 1 92.62 71 VAL B C 1
ATOM 5658 O O . VAL B 1 71 ? 41.094 -4.121 2.094 1 92.62 71 VAL B O 1
ATOM 5661 N N . ARG B 1 72 ? 41.594 -4.664 -0.019 1 93.12 72 ARG B N 1
ATOM 5662 C CA . ARG B 1 72 ? 42.594 -5.625 0.368 1 93.12 72 ARG B CA 1
ATOM 5663 C C . ARG B 1 72 ? 43.875 -4.914 0.825 1 93.12 72 ARG B C 1
ATOM 5665 O O . ARG B 1 72 ? 44.312 -3.93 0.214 1 93.12 72 ARG B O 1
ATOM 5672 N N . LYS B 1 73 ? 44.438 -5.453 1.848 1 94.06 73 LYS B N 1
ATOM 5673 C CA . LYS B 1 73 ? 45.719 -4.996 2.355 1 94.06 73 LYS B CA 1
ATOM 5674 C C . LYS B 1 73 ? 46.781 -6.09 2.236 1 94.06 73 LYS B C 1
ATOM 5676 O O . LYS B 1 73 ? 46.781 -7.059 2.994 1 94.06 73 LYS B O 1
ATOM 5681 N N . ASP B 1 74 ? 47.688 -5.855 1.413 1 92.94 74 ASP B N 1
ATOM 5682 C CA . ASP B 1 74 ? 48.812 -6.805 1.235 1 92.94 74 ASP B CA 1
ATOM 5683 C C . ASP B 1 74 ? 49.906 -6.57 2.266 1 92.94 74 ASP B C 1
ATOM 5685 O O . ASP B 1 74 ? 50.594 -5.555 2.217 1 92.94 74 ASP B O 1
ATOM 5689 N N . ILE B 1 75 ? 50.031 -7.438 3.182 1 90.25 75 ILE B N 1
ATOM 5690 C CA . ILE B 1 75 ? 51.031 -7.328 4.223 1 90.25 75 ILE B CA 1
ATOM 5691 C C . ILE B 1 75 ? 52.375 -7.801 3.68 1 90.25 75 ILE B C 1
ATOM 5693 O O . ILE B 1 75 ? 53.438 -7.227 4 1 90.25 75 ILE B O 1
ATOM 5697 N N . SER B 1 76 ? 52.375 -8.883 2.971 1 91.06 76 SER B N 1
ATOM 5698 C CA . SER B 1 76 ? 53.531 -9.43 2.273 1 91.06 76 SER B CA 1
ATOM 5699 C C . SER B 1 76 ? 53.125 -10.109 0.973 1 91.06 76 SER B C 1
ATOM 5701 O O . SER B 1 76 ? 51.969 -10.086 0.591 1 91.06 76 SER B O 1
ATOM 5703 N N . LYS B 1 77 ? 54.125 -10.641 0.332 1 89.94 77 LYS B N 1
ATOM 5704 C CA . LYS B 1 77 ? 53.844 -11.383 -0.894 1 89.94 77 LYS B CA 1
ATOM 5705 C C . LYS B 1 77 ? 53.062 -12.648 -0.6 1 89.94 77 LYS B C 1
ATOM 5707 O O . LYS B 1 77 ? 52.406 -13.203 -1.495 1 89.94 77 LYS B O 1
ATOM 5712 N N . LYS B 1 78 ? 53.062 -13.039 0.648 1 92.38 78 LYS B N 1
ATOM 5713 C CA . LYS B 1 78 ? 52.5 -14.336 0.979 1 92.38 78 LYS B CA 1
ATOM 5714 C C . LYS B 1 78 ? 51.281 -14.172 1.89 1 92.38 78 LYS B C 1
ATOM 5716 O O . LYS B 1 78 ? 50.625 -15.148 2.258 1 92.38 78 LYS B O 1
ATOM 5721 N N . LEU B 1 79 ? 51 -12.938 2.236 1 92.62 79 LEU B N 1
ATOM 5722 C CA . LEU B 1 79 ? 49.938 -12.727 3.236 1 92.62 79 LEU B CA 1
ATOM 5723 C C . LEU B 1 79 ? 49.156 -11.461 2.932 1 92.62 79 LEU B C 1
ATOM 5725 O O . LEU B 1 79 ? 49.719 -10.406 2.65 1 92.62 79 LEU B O 1
ATOM 5729 N N . ALA B 1 80 ? 47.812 -11.586 2.896 1 94.75 80 ALA B N 1
ATOM 5730 C CA . ALA B 1 80 ? 46.938 -10.438 2.715 1 94.75 80 ALA B CA 1
ATOM 5731 C C . ALA B 1 80 ? 45.781 -10.477 3.701 1 94.75 80 ALA B C 1
ATOM 5733 O O . ALA B 1 80 ? 45.312 -11.555 4.07 1 94.75 80 ALA B O 1
ATOM 5734 N N . PHE B 1 81 ? 45.375 -9.289 4.168 1 94.62 81 PHE B N 1
ATOM 5735 C CA . PHE B 1 81 ? 44.188 -9.109 4.988 1 94.62 81 PHE B CA 1
ATOM 5736 C C . PHE B 1 81 ? 43.094 -8.344 4.227 1 94.62 81 PHE B C 1
ATOM 5738 O O . PHE B 1 81 ? 43.406 -7.414 3.473 1 94.62 81 PHE B O 1
ATOM 5745 N N . VAL B 1 82 ? 41.938 -8.805 4.289 1 95.88 82 VAL B N 1
ATOM 5746 C CA . VAL B 1 82 ? 40.812 -8.07 3.709 1 95.88 82 VAL B CA 1
ATOM 5747 C C . VAL B 1 82 ? 39.594 -8.227 4.598 1 95.88 82 VAL B C 1
ATOM 5749 O O . VAL B 1 82 ? 39.344 -9.297 5.148 1 95.88 82 VAL B O 1
ATOM 5752 N N . ARG B 1 83 ? 38.875 -7.184 4.785 1 95.5 83 ARG B N 1
ATOM 5753 C CA . ARG B 1 83 ? 37.625 -7.289 5.527 1 95.5 83 ARG B CA 1
ATOM 5754 C C . ARG B 1 83 ? 36.438 -7.594 4.594 1 95.5 83 ARG B C 1
ATOM 5756 O O . ARG B 1 83 ? 36.406 -7.133 3.451 1 95.5 83 ARG B O 1
ATOM 5763 N N . MET B 1 84 ? 35.531 -8.375 5.043 1 96.25 84 MET B N 1
ATOM 5764 C CA . MET B 1 84 ? 34.312 -8.672 4.336 1 96.25 84 MET B CA 1
ATOM 5765 C C . MET B 1 84 ? 33.094 -8.156 5.117 1 96.25 84 MET B C 1
ATOM 5767 O O . MET B 1 84 ? 32.969 -8.398 6.32 1 96.25 84 MET B O 1
ATOM 5771 N N . THR B 1 85 ? 32.281 -7.434 4.441 1 96 85 THR B N 1
ATOM 5772 C CA . THR B 1 85 ? 31.047 -6.926 5.035 1 96 85 THR B CA 1
ATOM 5773 C C . THR B 1 85 ? 29.875 -7.852 4.727 1 96 85 THR B C 1
ATOM 5775 O O . THR B 1 85 ? 29.734 -8.312 3.596 1 96 85 THR B O 1
ATOM 5778 N N . ASP B 1 86 ? 29.078 -8.148 5.73 1 95.94 86 ASP B N 1
ATOM 5779 C CA . ASP B 1 86 ? 27.969 -9.078 5.543 1 95.94 86 ASP B CA 1
ATOM 5780 C C . ASP B 1 86 ? 26.906 -8.477 4.633 1 95.94 86 ASP B C 1
ATOM 5782 O O . ASP B 1 86 ? 26.906 -7.277 4.359 1 95.94 86 ASP B O 1
ATOM 5786 N N . PRO B 1 87 ? 25.891 -9.211 4.188 1 95.94 87 PRO B N 1
ATOM 5787 C CA . PRO B 1 87 ? 24.859 -8.727 3.268 1 95.94 87 PRO B CA 1
ATOM 5788 C C . PRO B 1 87 ? 24.062 -7.555 3.84 1 95.94 87 PRO B C 1
ATOM 5790 O O . PRO B 1 87 ? 23.594 -6.691 3.09 1 95.94 87 PRO B O 1
ATOM 5793 N N . THR B 1 88 ? 23.875 -7.449 5.191 1 94.81 88 THR B N 1
ATOM 5794 C CA . THR B 1 88 ? 23.109 -6.371 5.812 1 94.81 88 THR B CA 1
ATOM 5795 C C . THR B 1 88 ? 23.953 -5.098 5.898 1 94.81 88 THR B C 1
ATOM 5797 O O . THR B 1 88 ? 23.422 -4.02 6.188 1 94.81 88 THR B O 1
ATOM 5800 N N . MET B 1 89 ? 25.25 -5.25 5.699 1 94.12 89 MET B N 1
ATOM 5801 C CA . MET B 1 89 ? 26.234 -4.172 5.738 1 94.12 89 MET B CA 1
ATOM 5802 C C . MET B 1 89 ? 26.391 -3.641 7.16 1 94.12 89 MET B C 1
ATOM 5804 O O . MET B 1 89 ? 26.844 -2.508 7.355 1 94.12 89 MET B O 1
ATOM 5808 N N . LYS B 1 90 ? 26.078 -4.43 8.164 1 92.31 90 LYS B N 1
ATOM 5809 C CA . LYS B 1 90 ? 26.156 -3.994 9.555 1 92.31 90 LYS B CA 1
ATOM 5810 C C . LYS B 1 90 ? 27.359 -4.605 10.258 1 92.31 90 LYS B C 1
ATOM 5812 O O . LYS B 1 90 ? 27.828 -4.082 11.273 1 92.31 90 LYS B O 1
ATOM 5817 N N . HIS B 1 91 ? 27.812 -5.742 9.688 1 92.12 91 HIS B N 1
ATOM 5818 C CA . HIS B 1 91 ? 28.922 -6.465 10.312 1 92.12 91 HIS B CA 1
ATOM 5819 C C . HIS B 1 91 ? 30.047 -6.695 9.328 1 92.12 91 HIS B C 1
ATOM 5821 O O . HIS B 1 91 ? 29.828 -6.703 8.109 1 92.12 91 HIS B O 1
ATOM 5827 N N . SER B 1 92 ? 31.234 -6.801 9.844 1 93.25 92 SER B N 1
ATOM 5828 C CA . SER B 1 92 ? 32.406 -7.094 9.031 1 93.25 92 SER B CA 1
ATOM 5829 C C . SER B 1 92 ? 33.344 -8.094 9.727 1 93.25 92 SER B C 1
ATOM 5831 O O . SER B 1 92 ? 33.344 -8.18 10.953 1 93.25 92 SER B O 1
ATOM 5833 N N . ILE B 1 93 ? 34.031 -8.836 8.969 1 93.75 93 ILE B N 1
ATOM 5834 C CA . ILE B 1 93 ? 34.969 -9.836 9.492 1 93.75 93 ILE B CA 1
ATOM 5835 C C . ILE B 1 93 ? 36.25 -9.82 8.68 1 93.75 93 ILE B C 1
ATOM 5837 O O . ILE B 1 93 ? 36.219 -9.508 7.48 1 93.75 93 ILE B O 1
ATOM 5841 N N . GLN B 1 94 ? 37.312 -10.07 9.336 1 95 94 GLN B N 1
ATOM 5842 C CA . GLN B 1 94 ? 38.594 -10.086 8.664 1 95 94 GLN B CA 1
ATOM 5843 C C . GLN B 1 94 ? 38.844 -11.438 7.988 1 95 94 GLN B C 1
ATOM 5845 O O . GLN B 1 94 ? 38.625 -12.484 8.586 1 95 94 GLN B O 1
ATOM 5850 N N . LEU B 1 95 ? 39.281 -11.391 6.762 1 96.25 95 LEU B N 1
ATOM 5851 C CA . LEU B 1 95 ? 39.75 -12.547 6.012 1 96.25 95 LEU B CA 1
ATOM 5852 C C . LEU B 1 95 ? 41.281 -12.562 5.934 1 96.25 95 LEU B C 1
ATOM 5854 O O . LEU B 1 95 ? 41.906 -11.523 5.68 1 96.25 95 LEU B O 1
ATOM 5858 N N . VAL B 1 96 ? 41.781 -13.672 6.234 1 95.31 96 VAL B N 1
ATOM 5859 C CA . VAL B 1 96 ? 43.25 -13.859 6.141 1 95.31 96 VAL B CA 1
ATOM 5860 C C . VAL B 1 96 ? 43.562 -14.828 5.004 1 95.31 96 VAL B C 1
ATOM 5862 O O . VAL B 1 96 ? 43.125 -15.977 5.02 1 95.31 96 VAL B O 1
ATOM 5865 N N . SER B 1 97 ? 44.219 -14.359 4.055 1 94.69 97 SER B N 1
ATOM 5866 C CA . SER B 1 97 ? 44.594 -15.188 2.91 1 94.69 97 SER B CA 1
ATOM 5867 C C . SER B 1 97 ? 46.094 -15.352 2.803 1 94.69 97 SER B C 1
ATOM 5869 O O . SER B 1 97 ? 46.844 -14.375 2.926 1 94.69 97 SER B O 1
ATOM 5871 N N . THR B 1 98 ? 46.5 -16.562 2.582 1 91.25 98 THR B N 1
ATOM 5872 C CA . THR B 1 98 ? 47.906 -16.875 2.449 1 91.25 98 THR B CA 1
ATOM 5873 C C . THR B 1 98 ? 48.219 -17.484 1.079 1 91.25 98 THR B C 1
ATOM 5875 O O . THR B 1 98 ? 47.312 -17.984 0.409 1 91.25 98 THR B O 1
ATOM 5878 N N . ALA B 1 99 ? 49.438 -17.438 0.622 1 87.19 99 ALA B N 1
ATOM 5879 C CA . ALA B 1 99 ? 49.844 -17.953 -0.68 1 87.19 99 ALA B CA 1
ATOM 5880 C C . ALA B 1 99 ? 49.844 -19.469 -0.696 1 87.19 99 ALA B C 1
ATOM 5882 O O . ALA B 1 99 ? 49.812 -20.094 -1.764 1 87.19 99 ALA B O 1
ATOM 5883 N N . LYS B 1 100 ? 49.844 -20.125 0.362 1 83 100 LYS B N 1
ATOM 5884 C CA . LYS B 1 100 ? 50 -21.578 0.488 1 83 100 LYS B CA 1
ATOM 5885 C C . LYS B 1 100 ? 48.875 -22.328 -0.213 1 83 100 LYS B C 1
ATOM 5887 O O . LYS B 1 100 ? 49.125 -23.391 -0.793 1 83 100 LYS B O 1
ATOM 5892 N N . ASN B 1 101 ? 47.719 -21.891 -0.272 1 83.5 101 ASN B N 1
ATOM 5893 C CA . ASN B 1 101 ? 46.594 -22.672 -0.776 1 83.5 101 ASN B CA 1
ATOM 5894 C C . ASN B 1 101 ? 45.969 -22.016 -1.999 1 83.5 101 ASN B C 1
ATOM 5896 O O . ASN B 1 101 ? 44.844 -22.375 -2.393 1 83.5 101 ASN B O 1
ATOM 5900 N N . GLY B 1 102 ? 46.594 -20.984 -2.613 1 85.38 102 GLY B N 1
ATOM 5901 C CA . GLY B 1 102 ? 46.125 -20.375 -3.842 1 85.38 102 GLY B CA 1
ATOM 5902 C C . GLY B 1 102 ? 45.031 -19.328 -3.611 1 85.38 102 GLY B C 1
ATOM 5903 O O . GLY B 1 102 ? 44.625 -18.641 -4.543 1 85.38 102 GLY B O 1
ATOM 5904 N N . SER B 1 103 ? 44.531 -19.266 -2.469 1 87.56 103 SER B N 1
ATOM 5905 C CA . SER B 1 103 ? 43.438 -18.328 -2.154 1 87.56 103 SER B CA 1
ATOM 5906 C C . SER B 1 103 ? 43.906 -16.875 -2.373 1 87.56 103 SER B C 1
ATOM 5908 O O . SER B 1 103 ? 43.094 -16.031 -2.783 1 87.56 103 SER B O 1
ATOM 5910 N N . LEU B 1 104 ? 45.094 -16.625 -2.117 1 91.25 104 LEU B N 1
ATOM 5911 C CA . LEU B 1 104 ? 45.625 -15.273 -2.26 1 91.25 104 LEU B CA 1
ATOM 5912 C C . LEU B 1 104 ? 45.562 -14.812 -3.715 1 91.25 104 LEU B C 1
ATOM 5914 O O . LEU B 1 104 ? 45.188 -13.672 -3.996 1 91.25 104 LEU B O 1
ATOM 5918 N N . GLU B 1 105 ? 45.938 -15.664 -4.613 1 90.19 105 GLU B N 1
ATOM 5919 C CA . GLU B 1 105 ? 45.875 -15.336 -6.039 1 90.19 105 GLU B CA 1
ATOM 5920 C C . GLU B 1 105 ? 44.469 -15.039 -6.496 1 90.19 105 GLU B C 1
ATOM 5922 O O . GLU B 1 105 ? 44.25 -14.125 -7.293 1 90.19 105 GLU B O 1
ATOM 5927 N N . LYS B 1 106 ? 43.531 -15.836 -6.023 1 89.69 106 LYS B N 1
ATOM 5928 C CA . LYS B 1 106 ? 42.125 -15.609 -6.352 1 89.69 106 LYS B CA 1
ATOM 5929 C C . LYS B 1 106 ? 41.625 -14.281 -5.793 1 89.69 106 LYS B C 1
ATOM 5931 O O . LYS B 1 106 ? 40.938 -13.531 -6.484 1 89.69 106 LYS B O 1
ATOM 5936 N N . LEU B 1 107 ? 42 -14.008 -4.613 1 92.38 107 LEU B N 1
ATOM 5937 C CA . LEU B 1 107 ? 41.562 -12.797 -3.922 1 92.38 107 LEU B CA 1
ATOM 5938 C C . LEU B 1 107 ? 42.125 -11.555 -4.629 1 92.38 107 LEU B C 1
ATOM 5940 O O . LEU B 1 107 ? 41.438 -10.516 -4.668 1 92.38 107 LEU B O 1
ATOM 5944 N N . LYS B 1 108 ? 43.25 -11.648 -5.172 1 90.38 108 LYS B N 1
ATOM 5945 C CA . LYS B 1 108 ? 43.906 -10.523 -5.84 1 90.38 108 LYS B CA 1
ATOM 5946 C C . LYS B 1 108 ? 43.156 -10.133 -7.113 1 90.38 108 LYS B C 1
ATOM 5948 O O . LYS B 1 108 ? 43.219 -8.992 -7.562 1 90.38 108 LYS B O 1
ATOM 5953 N N . LEU B 1 109 ? 42.375 -11.023 -7.617 1 90.25 109 LEU B N 1
ATOM 5954 C CA . LEU B 1 109 ? 41.656 -10.797 -8.867 1 90.25 109 LEU B CA 1
ATOM 5955 C C . LEU B 1 109 ? 40.281 -10.164 -8.602 1 90.25 109 LEU B C 1
ATOM 5957 O O . LEU B 1 109 ? 39.625 -9.68 -9.531 1 90.25 109 LEU B O 1
ATOM 5961 N N . ILE B 1 110 ? 39.875 -10.164 -7.379 1 94.12 110 ILE B N 1
ATOM 5962 C CA . ILE B 1 110 ? 38.531 -9.672 -7.039 1 94.12 110 ILE B CA 1
ATOM 5963 C C . ILE B 1 110 ? 38.625 -8.227 -6.547 1 94.12 110 ILE B C 1
ATOM 5965 O O . ILE B 1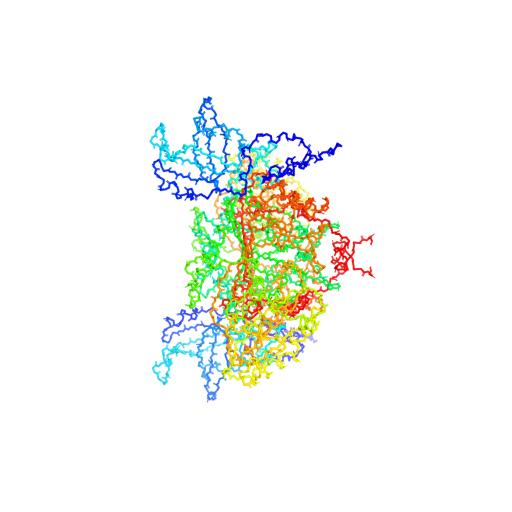 110 ? 39.469 -7.91 -5.691 1 94.12 110 ILE B O 1
ATOM 5969 N N . ARG B 1 111 ? 37.812 -7.375 -7.062 1 94.19 111 ARG B N 1
ATOM 5970 C CA . ARG B 1 111 ? 37.844 -5.965 -6.688 1 94.19 111 ARG B CA 1
ATOM 5971 C C . ARG B 1 111 ? 37 -5.719 -5.434 1 94.19 111 ARG B C 1
ATOM 5973 O O . ARG B 1 111 ? 36.062 -6.465 -5.152 1 94.19 111 ARG B O 1
ATOM 5980 N N . ALA B 1 112 ? 37.312 -4.613 -4.801 1 94.69 112 ALA B N 1
ATOM 5981 C CA . ALA B 1 112 ? 36.531 -4.211 -3.629 1 94.69 112 ALA B CA 1
ATOM 5982 C C . ALA B 1 112 ? 35.094 -3.951 -4 1 94.69 112 ALA B C 1
ATOM 5984 O O . ALA B 1 112 ? 34.781 -3.492 -5.105 1 94.69 112 ALA B O 1
ATOM 5985 N N . ASN B 1 113 ? 34.156 -4.258 -3.086 1 95.25 113 ASN B N 1
ATOM 5986 C CA . ASN B 1 113 ? 32.719 -4.047 -3.188 1 95.25 113 ASN B CA 1
ATOM 5987 C C . ASN B 1 113 ? 32.031 -5.164 -3.979 1 95.25 113 ASN B C 1
ATOM 5989 O O . ASN B 1 113 ? 30.812 -5.207 -4.086 1 95.25 113 ASN B O 1
ATOM 5993 N N . SER B 1 114 ? 32.812 -6.137 -4.465 1 96.19 114 SER B N 1
ATOM 5994 C CA . SER B 1 114 ? 32.25 -7.289 -5.16 1 96.19 114 SER B CA 1
ATOM 5995 C C . SER B 1 114 ? 31.609 -8.266 -4.184 1 96.19 114 SER B C 1
ATOM 5997 O O . SER B 1 114 ? 32.125 -8.492 -3.09 1 96.19 114 SER B O 1
ATOM 5999 N N . PRO B 1 115 ? 30.453 -8.781 -4.543 1 96.88 115 PRO B N 1
ATOM 6000 C CA . PRO B 1 115 ? 29.906 -9.867 -3.729 1 96.88 115 PRO B CA 1
ATOM 6001 C C . PRO B 1 115 ? 30.703 -11.164 -3.854 1 96.88 115 PRO B C 1
ATOM 6003 O O . PRO B 1 115 ? 31.109 -11.539 -4.957 1 96.88 115 PRO B O 1
ATOM 6006 N N . ILE B 1 116 ? 30.891 -11.875 -2.701 1 96.06 116 ILE B N 1
ATOM 6007 C CA . ILE B 1 116 ? 31.719 -13.07 -2.725 1 96.06 116 ILE B CA 1
ATOM 6008 C C . ILE B 1 116 ? 31.109 -14.133 -1.811 1 96.06 116 ILE B C 1
ATOM 6010 O O . ILE B 1 116 ? 30.281 -13.82 -0.954 1 96.06 116 ILE B O 1
ATOM 6014 N N . ALA B 1 117 ? 31.438 -15.359 -2.062 1 95.81 117 ALA B N 1
ATOM 6015 C CA . ALA B 1 117 ? 31.297 -16.484 -1.145 1 95.81 117 ALA B CA 1
ATOM 6016 C C . ALA B 1 117 ? 32.688 -17 -0.707 1 95.81 117 ALA B C 1
ATOM 6018 O O . ALA B 1 117 ? 33.5 -17.344 -1.545 1 95.81 117 ALA B O 1
ATOM 6019 N N . VAL B 1 118 ? 32.906 -17.047 0.596 1 95.62 118 VAL B N 1
ATOM 6020 C CA . VAL B 1 118 ? 34.219 -17.422 1.106 1 95.62 118 VAL B CA 1
ATOM 6021 C C . VAL B 1 118 ? 34.094 -18.672 1.956 1 95.62 118 VAL B C 1
ATOM 6023 O O . VAL B 1 118 ? 33.219 -18.781 2.805 1 95.62 118 VAL B O 1
ATOM 6026 N N . ARG B 1 119 ? 34.875 -19.625 1.63 1 95.94 119 ARG B N 1
ATOM 6027 C CA . ARG B 1 119 ? 35.031 -20.812 2.455 1 95.94 119 ARG B CA 1
ATOM 6028 C C . ARG B 1 119 ? 36.344 -20.781 3.227 1 95.94 119 ARG B C 1
ATOM 6030 O O . ARG B 1 119 ? 37.406 -20.469 2.66 1 95.94 119 ARG B O 1
ATOM 6037 N N . GLY B 1 120 ? 36.281 -21.031 4.516 1 96 120 GLY B N 1
ATOM 6038 C CA . GLY B 1 120 ? 37.5 -21.016 5.324 1 96 120 GLY B CA 1
ATOM 6039 C C . GLY B 1 120 ? 37.281 -21.562 6.723 1 96 120 GLY B C 1
ATOM 6040 O O . GLY B 1 120 ? 36.25 -22.172 7.004 1 96 120 GLY B O 1
ATOM 6041 N N . ARG B 1 121 ? 38.312 -21.328 7.559 1 96.19 121 ARG B N 1
ATOM 6042 C CA . ARG B 1 121 ? 38.312 -21.812 8.938 1 96.19 121 ARG B CA 1
ATOM 6043 C C . ARG B 1 121 ? 38.312 -20.641 9.922 1 96.19 121 ARG B C 1
ATOM 6045 O O . ARG B 1 121 ? 39.062 -19.672 9.727 1 96.19 121 ARG B O 1
ATOM 6052 N N . VAL B 1 122 ? 37.5 -20.812 10.891 1 95.56 122 VAL B N 1
ATOM 6053 C CA . VAL B 1 122 ? 37.375 -19.781 11.906 1 95.56 122 VAL B CA 1
ATOM 6054 C C . VAL B 1 122 ? 38.594 -19.797 12.82 1 95.56 122 VAL B C 1
ATOM 6056 O O . VAL B 1 122 ? 39.031 -20.859 13.258 1 95.56 122 VAL B O 1
ATOM 6059 N N . GLN B 1 123 ? 39.156 -18.609 13.031 1 93.81 123 GLN B N 1
ATOM 6060 C CA . GLN B 1 123 ? 40.281 -18.453 13.953 1 93.81 123 GLN B CA 1
ATOM 6061 C C . GLN B 1 123 ? 40.031 -17.297 14.93 1 93.81 123 GLN B C 1
ATOM 6063 O O . GLN B 1 123 ? 39.438 -16.297 14.562 1 93.81 123 GLN B O 1
ATOM 6068 N N . ALA B 1 124 ? 40.469 -17.516 16.078 1 88.69 124 ALA B N 1
ATOM 6069 C CA . ALA B 1 124 ? 40.438 -16.406 17.047 1 88.69 124 ALA B CA 1
ATOM 6070 C C . ALA B 1 124 ? 41.469 -15.336 16.688 1 88.69 124 ALA B C 1
ATOM 6072 O O . ALA B 1 124 ? 42.594 -15.648 16.312 1 88.69 124 ALA B O 1
ATOM 6073 N N . LYS B 1 125 ? 41 -14.109 16.672 1 84.38 125 LYS B N 1
ATOM 6074 C CA . LYS B 1 125 ? 41.906 -13.016 16.359 1 84.38 125 LYS B CA 1
ATOM 6075 C C . LYS B 1 125 ? 42.906 -12.805 17.484 1 84.38 125 LYS B C 1
ATOM 6077 O O . LYS B 1 125 ? 42.562 -12.875 18.656 1 84.38 125 LYS B O 1
ATOM 6082 N N . GLN B 1 126 ? 44.188 -12.812 17.078 1 72.25 126 GLN B N 1
ATOM 6083 C CA . GLN B 1 126 ? 45.219 -12.531 18.047 1 72.25 126 GLN B CA 1
ATOM 6084 C C . GLN B 1 126 ? 45.406 -11.031 18.25 1 72.25 126 GLN B C 1
ATOM 6086 O O . GLN B 1 126 ? 45.938 -10.336 17.375 1 72.25 126 GLN B O 1
ATOM 6091 N N . ALA B 1 127 ? 44.406 -10.32 18.719 1 61.88 127 ALA B N 1
ATOM 6092 C CA . ALA B 1 127 ? 44.5 -8.867 18.828 1 61.88 127 ALA B CA 1
ATOM 6093 C C . ALA B 1 127 ? 45.219 -8.445 20.094 1 61.88 127 ALA B C 1
ATOM 6095 O O . ALA B 1 127 ? 45.281 -9.219 21.062 1 61.88 127 ALA B O 1
ATOM 6096 N N . LYS B 1 128 ? 45.938 -7.188 19.828 1 54.31 128 LYS B N 1
ATOM 6097 C CA . LYS B 1 128 ? 46.594 -6.52 20.953 1 54.31 128 LYS B CA 1
ATOM 6098 C C . LYS B 1 128 ? 45.594 -5.758 21.812 1 54.31 128 LYS B C 1
ATOM 6100 O O . LYS B 1 128 ? 45.062 -4.727 21.375 1 54.31 128 LYS B O 1
ATOM 6105 N N . GLY B 1 129 ? 44.906 -6.402 22.734 1 57.72 129 GLY B N 1
ATOM 6106 C CA . GLY B 1 129 ? 44.156 -5.77 23.797 1 57.72 129 GLY B CA 1
ATOM 6107 C C . GLY B 1 129 ? 42.75 -6.355 23.953 1 57.72 129 GLY B C 1
ATOM 6108 O O . GLY B 1 129 ? 42.188 -6.895 22.984 1 57.72 129 GLY B O 1
ATOM 6109 N N . SER B 1 130 ? 42.281 -6.449 25.141 1 57.38 130 SER B N 1
ATOM 6110 C CA . SER B 1 130 ? 41.094 -7.102 25.656 1 57.38 130 SER B CA 1
ATOM 6111 C C . SER B 1 130 ? 39.844 -6.57 24.969 1 57.38 130 SER B C 1
ATOM 6113 O O . SER B 1 130 ? 38.906 -7.332 24.688 1 57.38 130 SER B O 1
ATOM 6115 N N . GLU B 1 131 ? 39.812 -5.316 24.562 1 59.41 131 GLU B N 1
ATOM 6116 C CA . GLU B 1 131 ? 38.594 -4.711 24.062 1 59.41 131 GLU B CA 1
ATOM 6117 C C . GLU B 1 131 ? 38.312 -5.129 22.625 1 59.41 131 GLU B C 1
ATOM 6119 O O . GLU B 1 131 ? 37.156 -5.398 22.25 1 59.41 131 GLU B O 1
ATOM 6124 N N . MET B 1 132 ? 39.25 -5.191 21.828 1 61.16 132 MET B N 1
ATOM 6125 C CA . MET B 1 132 ? 39.094 -5.57 20.422 1 61.16 132 MET B CA 1
ATOM 6126 C C . MET B 1 132 ? 38.719 -7.043 20.297 1 61.16 132 MET B C 1
ATOM 6128 O O . MET B 1 132 ? 37.969 -7.418 19.406 1 61.16 132 MET B O 1
ATOM 6132 N N . GLU B 1 133 ? 39.281 -7.742 21.219 1 61.47 133 GLU B N 1
ATOM 6133 C CA . GLU B 1 133 ? 38.969 -9.164 21.219 1 61.47 133 GLU B CA 1
ATOM 6134 C C . GLU B 1 133 ? 37.469 -9.414 21.453 1 61.47 133 GLU B C 1
ATOM 6136 O O . GLU B 1 133 ? 36.906 -10.383 20.953 1 61.47 133 GLU B O 1
ATOM 6141 N N . LYS B 1 134 ? 36.938 -8.438 22.156 1 64.69 134 LYS B N 1
ATOM 6142 C CA . LYS B 1 134 ? 35.5 -8.609 22.469 1 64.69 134 LYS B CA 1
ATOM 6143 C C . LYS B 1 134 ? 34.625 -8.133 21.312 1 64.69 134 LYS B C 1
ATOM 6145 O O . LYS B 1 134 ? 33.656 -8.789 20.984 1 64.69 134 LYS B O 1
ATOM 6150 N N . THR B 1 135 ? 35.062 -7.094 20.578 1 71.06 135 THR B N 1
ATOM 6151 C CA . THR B 1 135 ? 34.219 -6.484 19.562 1 71.06 135 THR B CA 1
ATOM 6152 C C . THR B 1 135 ? 34.406 -7.156 18.203 1 71.06 135 THR B C 1
ATOM 6154 O O . THR B 1 135 ? 33.5 -7.18 17.375 1 71.06 135 THR B O 1
ATOM 6157 N N . ASP B 1 136 ? 35.656 -7.742 18 1 82.81 136 ASP B N 1
ATOM 6158 C CA . ASP B 1 136 ? 36.031 -8.375 16.75 1 82.81 136 ASP B CA 1
ATOM 6159 C C . ASP B 1 136 ? 36.875 -9.625 17 1 82.81 136 ASP B C 1
ATOM 6161 O O . ASP B 1 136 ? 38.031 -9.688 16.609 1 82.81 136 ASP B O 1
ATOM 6165 N N . PRO B 1 137 ? 36.281 -10.688 17.531 1 82.75 137 PRO B N 1
ATOM 6166 C CA . PRO B 1 137 ? 37.031 -11.82 18.078 1 82.75 137 PRO B CA 1
ATOM 6167 C C . PRO B 1 137 ? 37.469 -12.805 17 1 82.75 137 PRO B C 1
ATOM 6169 O O . PRO B 1 137 ? 38.375 -13.602 17.219 1 82.75 137 PRO B O 1
ATOM 6172 N N . TRP B 1 138 ? 36.812 -12.727 15.852 1 91.06 138 TRP B N 1
ATOM 6173 C CA . TRP B 1 138 ? 37.031 -13.828 14.922 1 91.06 138 TRP B CA 1
ATOM 6174 C C . TRP B 1 138 ? 37.688 -13.32 13.633 1 91.06 138 TRP B C 1
ATOM 6176 O O . TRP B 1 138 ? 37.531 -12.156 13.266 1 91.06 138 TRP B O 1
ATOM 6186 N N . GLU B 1 139 ? 38.438 -14.148 13.023 1 94.5 139 GLU B N 1
ATOM 6187 C CA . GLU B 1 139 ? 38.875 -14 11.648 1 94.5 139 GLU B CA 1
ATOM 6188 C C . GLU B 1 139 ? 38.75 -15.32 10.883 1 94.5 139 GLU B C 1
ATOM 6190 O O . GLU B 1 139 ? 38.594 -16.375 11.484 1 94.5 139 GLU B O 1
ATOM 6195 N N . ILE B 1 140 ? 38.719 -15.203 9.602 1 95.62 140 ILE B N 1
ATOM 6196 C CA . ILE B 1 140 ? 38.562 -16.391 8.766 1 95.62 140 ILE B CA 1
ATOM 6197 C C . ILE B 1 140 ? 39.844 -16.625 7.961 1 95.62 140 ILE B C 1
ATOM 6199 O O . ILE B 1 140 ? 40.281 -15.766 7.191 1 95.62 140 ILE B O 1
ATOM 6203 N N . GLN B 1 141 ? 40.469 -17.734 8.234 1 95.69 141 GLN B N 1
ATOM 6204 C CA . GLN B 1 141 ? 41.5 -18.188 7.328 1 95.69 141 GLN B CA 1
ATOM 6205 C C . GLN B 1 141 ? 40.938 -18.719 6.023 1 95.69 141 GLN B C 1
ATOM 6207 O O . GLN B 1 141 ? 40.312 -19.797 6.008 1 95.69 141 GLN B O 1
ATOM 6212 N N . VAL B 1 142 ? 41.219 -18.094 4.93 1 96.62 142 VAL B N 1
ATOM 6213 C CA . VAL B 1 142 ? 40.531 -18.344 3.672 1 96.62 142 VAL B CA 1
ATOM 6214 C C . VAL B 1 142 ? 41.094 -19.609 3.018 1 96.62 142 VAL B C 1
ATOM 6216 O O . VAL B 1 142 ? 42.312 -19.719 2.838 1 96.62 142 VAL B O 1
ATOM 6219 N N . ASP B 1 143 ? 40.188 -20.484 2.707 1 95.25 143 ASP B N 1
ATOM 6220 C CA . ASP B 1 143 ? 40.531 -21.656 1.907 1 95.25 143 ASP B CA 1
ATOM 6221 C C . ASP B 1 143 ? 40.188 -21.438 0.435 1 95.25 143 ASP B C 1
ATOM 6223 O O . ASP B 1 143 ? 40.938 -21.844 -0.449 1 95.25 143 ASP B O 1
ATOM 6227 N N . ASP B 1 144 ? 39.094 -20.828 0.22 1 93.44 144 ASP B N 1
ATOM 6228 C CA . ASP B 1 144 ? 38.594 -20.578 -1.136 1 93.44 144 ASP B CA 1
ATOM 6229 C C . ASP B 1 144 ? 37.719 -19.344 -1.178 1 93.44 144 ASP B C 1
ATOM 6231 O O . ASP B 1 144 ? 37.062 -19.016 -0.184 1 93.44 144 ASP B O 1
ATOM 6235 N N . VAL B 1 145 ? 37.75 -18.703 -2.301 1 93.81 145 VAL B N 1
ATOM 6236 C CA . VAL B 1 145 ? 36.938 -17.516 -2.484 1 93.81 145 VAL B CA 1
ATOM 6237 C C . VAL B 1 145 ? 36.312 -17.516 -3.883 1 93.81 145 VAL B C 1
ATOM 6239 O O . VAL B 1 145 ? 37 -17.812 -4.863 1 93.81 145 VAL B O 1
ATOM 6242 N N . HIS B 1 146 ? 35 -17.25 -3.93 1 91.88 146 HIS B N 1
ATOM 6243 C CA . HIS B 1 146 ? 34.281 -17.172 -5.188 1 91.88 146 HIS B CA 1
ATOM 6244 C C . HIS B 1 146 ? 33.688 -15.773 -5.398 1 91.88 146 HIS B C 1
ATOM 6246 O O . HIS B 1 146 ? 32.875 -15.312 -4.598 1 91.88 146 HIS B O 1
ATOM 6252 N N . ALA B 1 147 ? 34.156 -15.109 -6.477 1 93.38 147 ALA B N 1
ATOM 6253 C CA . ALA B 1 147 ? 33.5 -13.859 -6.852 1 93.38 147 ALA B CA 1
ATOM 6254 C C . ALA B 1 147 ? 32.125 -14.125 -7.484 1 93.38 147 ALA B C 1
ATOM 6256 O O . ALA B 1 147 ? 32.031 -14.938 -8.406 1 93.38 147 ALA B O 1
ATOM 6257 N N . LEU B 1 148 ? 31.156 -13.516 -7.004 1 94.69 148 LEU B N 1
ATOM 6258 C CA . LEU B 1 148 ? 29.797 -13.758 -7.496 1 94.69 148 LEU B CA 1
ATOM 6259 C C . LEU B 1 148 ? 29.406 -12.703 -8.523 1 94.69 148 LEU B C 1
ATOM 6261 O O . LEU B 1 148 ? 28.422 -12.875 -9.25 1 94.69 148 LEU B O 1
ATOM 6265 N N . ASN B 1 149 ? 29.969 -11.594 -8.562 1 94.12 149 ASN B N 1
ATOM 6266 C CA . ASN B 1 149 ? 29.891 -10.5 -9.523 1 94.12 149 ASN B CA 1
ATOM 6267 C C . ASN B 1 149 ? 31.094 -9.578 -9.43 1 94.12 149 ASN B C 1
ATOM 6269 O O . ASN B 1 149 ? 31.906 -9.703 -8.508 1 94.12 149 ASN B O 1
ATOM 6273 N N . ASP B 1 150 ? 31.281 -8.789 -10.422 1 92.12 150 ASP B N 1
ATOM 6274 C CA . ASP B 1 150 ? 32.375 -7.816 -10.406 1 92.12 150 ASP B CA 1
ATOM 6275 C C . ASP B 1 150 ? 31.859 -6.426 -10.031 1 92.12 150 ASP B C 1
ATOM 6277 O O . ASP B 1 150 ? 30.656 -6.184 -10.031 1 92.12 150 ASP B O 1
ATOM 6281 N N . PHE B 1 151 ? 32.75 -5.625 -9.617 1 94.38 151 PHE B N 1
ATOM 6282 C CA . PHE B 1 151 ? 32.469 -4.215 -9.383 1 94.38 151 PHE B CA 1
ATOM 6283 C C . PHE B 1 151 ? 33.312 -3.336 -10.305 1 94.38 151 PHE B C 1
ATOM 6285 O O . PHE B 1 151 ? 34.531 -3.467 -10.352 1 94.38 151 PHE B O 1
ATOM 6292 N N . PRO B 1 152 ? 32.656 -2.537 -11.039 1 93.06 152 PRO B N 1
ATOM 6293 C CA . PRO B 1 152 ? 33.375 -1.793 -12.07 1 93.06 152 PRO B CA 1
ATOM 6294 C C . PRO B 1 152 ? 34.406 -0.808 -11.492 1 93.06 152 PRO B C 1
ATOM 6296 O O . PRO B 1 152 ? 34.125 -0.188 -10.461 1 93.06 152 PRO B O 1
ATOM 6299 N N . LYS B 1 153 ? 35.438 -0.546 -12.266 1 90.5 153 LYS B N 1
ATOM 6300 C CA . LYS B 1 153 ? 36.531 0.338 -11.844 1 90.5 153 LYS B CA 1
ATOM 6301 C C . LYS B 1 153 ? 36.094 1.802 -11.93 1 90.5 153 LYS B C 1
ATOM 6303 O O . LYS B 1 153 ? 36.656 2.652 -11.219 1 90.5 153 LYS B O 1
ATOM 6308 N N . ASP B 1 154 ? 35.125 2.055 -12.719 1 91.81 154 ASP B N 1
ATOM 6309 C CA . ASP B 1 154 ? 34.75 3.439 -12.969 1 91.81 154 ASP B CA 1
ATOM 6310 C C . ASP B 1 154 ? 33.812 3.957 -11.867 1 91.81 154 ASP B C 1
ATOM 6312 O O . ASP B 1 154 ? 33.562 5.16 -11.781 1 91.81 154 ASP B O 1
ATOM 6316 N N . ILE B 1 155 ? 33.344 3.084 -11.031 1 93 155 ILE B N 1
ATOM 6317 C CA . ILE B 1 155 ? 32.562 3.51 -9.875 1 93 155 ILE B CA 1
ATOM 6318 C C . ILE B 1 155 ? 33.5 3.674 -8.664 1 93 155 ILE B C 1
ATOM 6320 O O . ILE B 1 155 ? 34.031 2.689 -8.141 1 93 155 ILE B O 1
ATOM 6324 N N . LEU B 1 156 ? 33.688 4.809 -8.25 1 87 156 LEU B N 1
ATOM 6325 C CA . LEU B 1 156 ? 34.562 5.086 -7.109 1 87 156 LEU B CA 1
ATOM 6326 C C . LEU B 1 156 ? 33.75 5.199 -5.824 1 87 156 LEU B C 1
ATOM 6328 O O . LEU B 1 156 ? 32.969 6.137 -5.656 1 87 156 LEU B O 1
ATOM 6332 N N . MET B 1 157 ? 33.969 4.277 -4.992 1 84.5 157 MET B N 1
ATOM 6333 C CA . MET B 1 157 ? 33.281 4.238 -3.715 1 84.5 157 MET B CA 1
ATOM 6334 C C . MET B 1 157 ? 34.156 4.801 -2.598 1 84.5 157 MET B C 1
ATOM 6336 O O . MET B 1 157 ? 34.938 4.074 -1.992 1 84.5 157 MET B O 1
ATOM 6340 N N . LYS B 1 158 ? 34.312 6 -2.488 1 74 158 LYS B N 1
ATOM 6341 C CA . LYS B 1 158 ? 35.062 6.609 -1.405 1 74 158 LYS B CA 1
ATOM 6342 C C . LYS B 1 158 ? 34.156 7.133 -0.308 1 74 158 LYS B C 1
ATOM 6344 O O . LYS B 1 158 ? 32.938 7.332 -0.536 1 74 158 LYS B O 1
ATOM 6349 N N . SER B 1 159 ? 34.719 7.277 0.86 1 69.5 159 SER B N 1
ATOM 6350 C CA . SER B 1 159 ? 33.938 7.695 2.025 1 69.5 159 SER B CA 1
ATOM 6351 C C . SER B 1 159 ? 33.25 9.031 1.78 1 69.5 159 SER B C 1
ATOM 6353 O O . SER B 1 159 ? 32.156 9.266 2.293 1 69.5 159 SER B O 1
ATOM 6355 N N . ASP B 1 160 ? 33.75 9.789 0.948 1 75.75 160 ASP B N 1
ATOM 6356 C CA . ASP B 1 160 ? 33.219 11.141 0.773 1 75.75 160 ASP B CA 1
ATOM 6357 C C . ASP B 1 160 ? 32.5 11.273 -0.553 1 75.75 160 ASP B C 1
ATOM 6359 O O . ASP B 1 160 ? 32.062 12.367 -0.927 1 75.75 160 ASP B O 1
ATOM 6363 N N . THR B 1 161 ? 32.312 10.086 -1.134 1 82.62 161 THR B N 1
ATOM 6364 C CA . THR B 1 161 ? 31.641 10.164 -2.434 1 82.62 161 THR B CA 1
ATOM 6365 C C . THR B 1 161 ? 30.156 10.445 -2.273 1 82.62 161 THR B C 1
ATOM 6367 O O . THR B 1 161 ? 29.469 9.781 -1.494 1 82.62 161 THR B O 1
ATOM 6370 N N . VAL B 1 162 ? 29.797 11.547 -2.869 1 87 162 VAL B N 1
ATOM 6371 C CA . VAL B 1 162 ? 28.375 11.883 -2.924 1 87 162 VAL B CA 1
ATOM 6372 C C . VAL B 1 162 ? 27.812 11.523 -4.297 1 87 162 VAL B C 1
ATOM 6374 O O . VAL B 1 162 ? 28.203 12.117 -5.305 1 87 162 VAL B O 1
ATOM 6377 N N . PHE B 1 163 ? 27.016 10.516 -4.332 1 93 163 PHE B N 1
ATOM 6378 C CA . PHE B 1 163 ? 26.422 10.078 -5.59 1 93 163 PHE B CA 1
ATOM 6379 C C . PHE B 1 163 ? 25.203 10.914 -5.934 1 93 163 PHE B C 1
ATOM 6381 O O . PHE B 1 163 ? 24.453 11.32 -5.047 1 93 163 PHE B O 1
ATOM 6388 N N . ALA B 1 164 ? 25.016 11.125 -7.211 1 92.69 164 ALA B N 1
ATOM 6389 C CA . ALA B 1 164 ? 23.859 11.867 -7.715 1 92.69 164 ALA B CA 1
ATOM 6390 C C . ALA B 1 164 ? 22.594 11.039 -7.602 1 92.69 164 ALA B C 1
ATOM 6392 O O . ALA B 1 164 ? 22.641 9.812 -7.445 1 92.69 164 ALA B O 1
ATOM 6393 N N . PRO B 1 165 ? 21.438 11.734 -7.75 1 90.38 165 PRO B N 1
ATOM 6394 C CA . PRO B 1 165 ? 20.141 11.039 -7.66 1 90.38 165 PRO B CA 1
ATOM 6395 C C . PRO B 1 165 ? 19.969 9.969 -8.727 1 90.38 165 PRO B C 1
ATOM 6397 O O . PRO B 1 165 ? 19.266 8.977 -8.508 1 90.38 165 PRO B O 1
ATOM 6400 N N . LYS B 1 166 ? 20.609 10.094 -9.828 1 94 166 LYS B N 1
ATOM 6401 C CA . LYS B 1 166 ? 20.516 9.102 -10.898 1 94 166 LYS B CA 1
ATOM 6402 C C . LYS B 1 166 ? 21.172 7.785 -10.492 1 94 166 LYS B C 1
ATOM 6404 O O . LYS B 1 166 ? 20.938 6.75 -11.125 1 94 166 LYS B O 1
ATOM 6409 N N . HIS B 1 167 ? 21.984 7.855 -9.445 1 95.94 167 HIS B N 1
ATOM 6410 C CA . HIS B 1 167 ? 22.625 6.66 -8.906 1 95.94 167 HIS B CA 1
ATOM 6411 C C . HIS B 1 167 ? 22.109 6.344 -7.508 1 95.94 167 HIS B C 1
ATOM 6413 O O . HIS B 1 167 ? 22.891 6.062 -6.598 1 95.94 167 HIS B O 1
ATOM 6419 N N . ARG B 1 168 ? 20.797 6.457 -7.324 1 96.81 168 ARG B N 1
ATOM 6420 C CA . ARG B 1 168 ? 20.156 6.242 -6.027 1 96.81 168 ARG B CA 1
ATOM 6421 C C . ARG B 1 168 ? 20.562 4.895 -5.438 1 96.81 168 ARG B C 1
ATOM 6423 O O . ARG B 1 168 ? 20.703 4.758 -4.219 1 96.81 168 ARG B O 1
ATOM 6430 N N . TYR B 1 169 ? 20.797 3.807 -6.238 1 97.12 169 TYR B N 1
ATOM 6431 C CA . TYR B 1 169 ? 21.219 2.494 -5.75 1 97.12 169 TYR B CA 1
ATOM 6432 C C . TYR B 1 169 ? 22.594 2.566 -5.094 1 97.12 169 TYR B C 1
ATOM 6434 O O . TYR B 1 169 ? 22.844 1.875 -4.105 1 97.12 169 TYR B O 1
ATOM 6442 N N . LEU B 1 170 ? 23.453 3.412 -5.574 1 96.75 170 LEU B N 1
ATOM 6443 C CA . LEU B 1 170 ? 24.766 3.605 -4.973 1 96.75 170 LEU B CA 1
ATOM 6444 C C . LEU B 1 170 ? 24.672 4.445 -3.703 1 96.75 170 LEU B C 1
ATOM 6446 O O . LEU B 1 170 ? 25.391 4.215 -2.738 1 96.75 170 LEU B O 1
ATOM 6450 N N . GLN B 1 171 ? 23.734 5.488 -3.701 1 95.81 171 GLN B N 1
ATOM 6451 C CA . GLN B 1 171 ? 23.484 6.25 -2.479 1 95.81 171 GLN B CA 1
ATOM 6452 C C . GLN B 1 171 ? 23.109 5.328 -1.325 1 95.81 171 GLN B C 1
ATOM 6454 O O . GLN B 1 171 ? 23.672 5.426 -0.232 1 95.81 171 GLN B O 1
ATOM 6459 N N . LEU B 1 172 ? 22.203 4.469 -1.611 1 95.88 172 LEU B N 1
ATOM 6460 C CA . LEU B 1 172 ? 21.734 3.535 -0.596 1 95.88 172 LEU B CA 1
ATOM 6461 C C . LEU B 1 172 ? 22.844 2.598 -0.153 1 95.88 172 LEU B C 1
ATOM 6463 O O . LEU B 1 172 ? 22.984 2.299 1.036 1 95.88 172 LEU B O 1
ATOM 6467 N N . ARG B 1 173 ? 23.625 2.18 -1.082 1 94.25 173 ARG B N 1
ATOM 6468 C CA . ARG B 1 173 ? 24.672 1.211 -0.791 1 94.25 173 ARG B CA 1
ATOM 6469 C C . ARG B 1 173 ? 25.719 1.81 0.135 1 94.25 173 ARG B C 1
ATOM 6471 O O . ARG B 1 173 ? 26.234 1.131 1.032 1 94.25 173 ARG B O 1
ATOM 6478 N N . VAL B 1 174 ? 26.047 3.08 -0.056 1 93 174 VAL B N 1
ATOM 6479 C CA . VAL B 1 174 ? 27.172 3.672 0.656 1 93 174 VAL B CA 1
ATOM 6480 C C . VAL B 1 174 ? 26.688 4.328 1.944 1 93 174 VAL B C 1
ATOM 6482 O O . VAL B 1 174 ? 27.422 4.387 2.936 1 93 174 VAL B O 1
ATOM 6485 N N . ASP B 1 175 ? 25.484 4.805 1.96 1 93.44 175 ASP B N 1
ATOM 6486 C CA . ASP B 1 175 ? 24.984 5.605 3.072 1 93.44 175 ASP B CA 1
ATOM 6487 C C . ASP B 1 175 ? 24.188 4.75 4.051 1 93.44 175 ASP B C 1
ATOM 6489 O O . ASP B 1 175 ? 23 4.473 3.822 1 93.44 175 ASP B O 1
ATOM 6493 N N . SER B 1 176 ? 24.797 4.453 5.168 1 94.25 176 SER B N 1
ATOM 6494 C CA . SER B 1 176 ? 24.125 3.631 6.172 1 94.25 176 SER B CA 1
ATOM 6495 C C . SER B 1 176 ? 22.922 4.352 6.762 1 94.25 176 SER B C 1
ATOM 6497 O O . SER B 1 176 ? 21.953 3.715 7.172 1 94.25 176 SER B O 1
ATOM 6499 N N . GLU B 1 177 ? 22.969 5.695 6.781 1 95.25 177 GLU B N 1
ATOM 6500 C CA . GLU B 1 177 ? 21.859 6.461 7.34 1 95.25 177 GLU B CA 1
ATOM 6501 C C . GLU B 1 177 ? 20.594 6.293 6.5 1 95.25 177 GLU B C 1
ATOM 6503 O O . GLU B 1 177 ? 19.484 6.223 7.043 1 95.25 177 GLU B O 1
ATOM 6508 N N . LEU B 1 178 ? 20.75 6.203 5.199 1 96.38 178 LEU B N 1
ATOM 6509 C CA . LEU B 1 178 ? 19.609 5.996 4.316 1 96.38 178 LEU B CA 1
ATOM 6510 C C . LEU B 1 178 ? 19 4.609 4.527 1 96.38 178 LEU B C 1
ATOM 6512 O O . LEU B 1 178 ? 17.781 4.465 4.582 1 96.38 178 LEU B O 1
ATOM 6516 N N . ARG B 1 179 ? 19.828 3.602 4.645 1 97.12 179 ARG B N 1
ATOM 6517 C CA . ARG B 1 179 ? 19.344 2.244 4.883 1 97.12 179 ARG B CA 1
ATOM 6518 C C . ARG B 1 179 ? 18.641 2.141 6.234 1 97.12 179 ARG B C 1
ATOM 6520 O O . ARG B 1 179 ? 17.594 1.504 6.348 1 97.12 179 ARG B O 1
ATOM 6527 N N . GLU B 1 180 ? 19.266 2.752 7.211 1 97.5 180 GLU B N 1
ATOM 6528 C CA . GLU B 1 180 ? 18.672 2.719 8.547 1 97.5 180 GLU B CA 1
ATOM 6529 C C . GLU B 1 180 ? 17.344 3.471 8.586 1 97.5 180 GLU B C 1
ATOM 6531 O O . GLU B 1 180 ? 16.438 3.092 9.32 1 97.5 180 GLU B O 1
ATOM 6536 N N . ALA B 1 181 ? 17.266 4.535 7.816 1 98.38 181 ALA B N 1
ATOM 6537 C CA . ALA B 1 181 ? 16 5.27 7.738 1 98.38 181 ALA B CA 1
ATOM 6538 C C . ALA B 1 181 ? 14.883 4.379 7.199 1 98.38 181 ALA B C 1
ATOM 6540 O O . ALA B 1 181 ? 13.75 4.449 7.668 1 98.38 181 ALA B O 1
ATOM 6541 N N . LEU B 1 182 ? 15.211 3.555 6.215 1 98.44 182 LEU B N 1
ATOM 6542 C CA . LEU B 1 182 ? 14.219 2.65 5.645 1 98.44 182 LEU B CA 1
ATOM 6543 C C . LEU B 1 182 ? 13.789 1.596 6.66 1 98.44 182 LEU B C 1
ATOM 6545 O O . LEU B 1 182 ? 12.617 1.234 6.734 1 98.44 182 LEU B O 1
ATOM 6549 N N . ARG B 1 183 ? 14.75 1.082 7.418 1 97.94 183 ARG B N 1
ATOM 6550 C CA . ARG B 1 183 ? 14.43 0.13 8.477 1 97.94 183 ARG B CA 1
ATOM 6551 C C . ARG B 1 183 ? 13.57 0.782 9.555 1 97.94 183 ARG B C 1
ATOM 6553 O O . ARG B 1 183 ? 12.602 0.187 10.031 1 97.94 183 ARG B O 1
ATOM 6560 N N . PHE B 1 184 ? 13.977 2.01 9.945 1 98.56 184 PHE B N 1
ATOM 6561 C CA . PHE B 1 184 ? 13.227 2.775 10.93 1 98.56 184 PHE B CA 1
ATOM 6562 C C . PHE B 1 184 ? 11.797 3.004 10.461 1 98.56 184 PHE B C 1
ATOM 6564 O O . PHE B 1 184 ? 10.852 2.852 11.242 1 98.56 184 PHE B O 1
ATOM 6571 N N . ARG B 1 185 ? 11.641 3.35 9.219 1 98.75 185 ARG B N 1
ATOM 6572 C CA . ARG B 1 185 ? 10.328 3.559 8.617 1 98.75 185 ARG B CA 1
ATOM 6573 C C . ARG B 1 185 ? 9.461 2.316 8.766 1 98.75 185 ARG B C 1
ATOM 6575 O O . ARG B 1 185 ? 8.273 2.418 9.102 1 98.75 185 ARG B O 1
ATOM 6582 N N . ALA B 1 186 ? 10.008 1.179 8.477 1 98.5 186 ALA B N 1
ATOM 6583 C CA . ALA B 1 186 ? 9.281 -0.081 8.625 1 98.5 186 ALA B CA 1
ATOM 6584 C C . ALA B 1 186 ? 8.852 -0.3 10.07 1 98.5 186 ALA B C 1
ATOM 6586 O O . ALA B 1 186 ? 7.758 -0.806 10.336 1 98.5 186 ALA B O 1
ATOM 6587 N N . GLN B 1 187 ? 9.695 0.032 10.992 1 98.44 187 GLN B N 1
ATOM 6588 C CA . GLN B 1 187 ? 9.359 -0.1 12.406 1 98.44 187 GLN B CA 1
ATOM 6589 C C . GLN B 1 187 ? 8.203 0.815 12.789 1 98.44 187 GLN B C 1
ATOM 6591 O O . GLN B 1 187 ? 7.301 0.41 13.531 1 98.44 187 GLN B O 1
ATOM 6596 N N . VAL B 1 188 ? 8.273 2.066 12.312 1 98.81 188 VAL B N 1
ATOM 6597 C CA . VAL B 1 188 ? 7.203 3.018 12.578 1 98.81 188 VAL B CA 1
ATOM 6598 C C . VAL B 1 188 ? 5.879 2.453 12.062 1 98.81 188 VAL B C 1
ATOM 6600 O O . VAL B 1 188 ? 4.855 2.529 12.75 1 98.81 188 VAL B O 1
ATOM 6603 N N . HIS B 1 189 ? 5.941 1.897 10.859 1 98.69 189 HIS B N 1
ATOM 6604 C CA . HIS B 1 189 ? 4.773 1.262 10.266 1 98.69 189 HIS B CA 1
ATOM 6605 C C . HIS B 1 189 ? 4.184 0.208 11.195 1 98.69 189 HIS B C 1
ATOM 6607 O O . HIS B 1 189 ? 2.975 0.196 11.438 1 98.69 189 HIS B O 1
ATOM 6613 N N . ASN B 1 190 ? 4.973 -0.648 11.719 1 98.44 190 ASN B N 1
ATOM 6614 C CA . ASN B 1 190 ? 4.539 -1.75 12.57 1 98.44 190 ASN B CA 1
ATOM 6615 C C . ASN B 1 190 ? 3.918 -1.244 13.867 1 98.44 190 ASN B C 1
ATOM 6617 O O . ASN B 1 190 ? 2.885 -1.753 14.305 1 98.44 190 ASN B O 1
ATOM 6621 N N . ILE B 1 191 ? 4.527 -0.272 14.453 1 98.62 191 ILE B N 1
ATOM 6622 C CA . ILE B 1 191 ? 4.066 0.244 15.734 1 98.62 191 ILE B CA 1
ATOM 6623 C C . ILE B 1 191 ? 2.711 0.923 15.562 1 98.62 191 ILE B C 1
ATOM 6625 O O . ILE B 1 191 ? 1.813 0.754 16.391 1 98.62 191 ILE B O 1
ATOM 6629 N N . CYS B 1 192 ? 2.574 1.72 14.508 1 98.75 192 CYS B N 1
ATOM 6630 C CA . CYS B 1 192 ? 1.286 2.342 14.227 1 98.75 192 CYS B CA 1
ATOM 6631 C C . CYS B 1 192 ? 0.188 1.292 14.109 1 98.75 192 CYS B C 1
ATOM 6633 O O . CYS B 1 192 ? -0.887 1.441 14.688 1 98.75 192 CYS B O 1
ATOM 6635 N N . LYS B 1 193 ? 0.485 0.293 13.312 1 98.12 193 LYS B N 1
ATOM 6636 C CA . LYS B 1 193 ? -0.471 -0.787 13.094 1 98.12 193 LYS B CA 1
ATOM 6637 C C . LYS B 1 193 ? -0.856 -1.462 14.406 1 98.12 193 LYS B C 1
ATOM 6639 O O . LYS B 1 193 ? -2.041 -1.665 14.68 1 98.12 193 LYS B O 1
ATOM 6644 N N . GLU B 1 194 ? 0.096 -1.787 15.172 1 98 194 GLU B N 1
ATOM 6645 C CA . GLU B 1 194 ? -0.141 -2.459 16.453 1 98 194 GLU B CA 1
ATOM 6646 C C . GLU B 1 194 ? -1.021 -1.613 17.359 1 98 194 GLU B C 1
ATOM 6648 O O . GLU B 1 194 ? -1.951 -2.127 17.984 1 98 194 GLU B O 1
ATOM 6653 N N . GLU B 1 195 ? -0.738 -0.322 17.438 1 98.56 195 GLU B N 1
ATOM 6654 C CA . GLU B 1 195 ? -1.5 0.575 18.312 1 98.56 195 GLU B CA 1
ATOM 6655 C C . GLU B 1 195 ? -2.963 0.642 17.875 1 98.56 195 GLU B C 1
ATOM 6657 O O . GLU B 1 195 ? -3.863 0.614 18.719 1 98.56 195 GLU B O 1
ATOM 6662 N N . LEU B 1 196 ? -3.197 0.735 16.641 1 98.75 196 LEU B N 1
ATOM 6663 C CA . LEU B 1 196 ? -4.551 0.85 16.125 1 98.75 196 LEU B CA 1
ATOM 6664 C C . LEU B 1 196 ? -5.316 -0.457 16.297 1 98.75 196 LEU B C 1
ATOM 6666 O O . LEU B 1 196 ? -6.492 -0.447 16.672 1 98.75 196 LEU B O 1
ATOM 6670 N N . GLU B 1 197 ? -4.656 -1.584 16.062 1 98.19 197 GLU B N 1
ATOM 6671 C CA . GLU B 1 197 ? -5.324 -2.881 16.125 1 98.19 197 GLU B CA 1
ATOM 6672 C C . GLU B 1 197 ? -5.566 -3.311 17.578 1 98.19 197 GLU B C 1
ATOM 6674 O O . GLU B 1 197 ? -6.336 -4.234 17.828 1 98.19 197 GLU B O 1
ATOM 6679 N N . GLN B 1 198 ? -4.996 -2.621 18.5 1 97 198 GLN B N 1
ATOM 6680 C CA . GLN B 1 198 ? -5.207 -2.896 19.922 1 97 198 GLN B CA 1
ATOM 6681 C C . GLN B 1 198 ? -6.34 -2.045 20.484 1 97 198 GLN B C 1
ATOM 6683 O O . GLN B 1 198 ? -6.781 -2.258 21.609 1 97 198 GLN B O 1
ATOM 6688 N N . CYS B 1 199 ? -6.82 -1.129 19.656 1 96.56 199 CYS B N 1
ATOM 6689 C CA . CYS B 1 199 ? -7.961 -0.329 20.094 1 96.56 199 CYS B CA 1
ATOM 6690 C C . CYS B 1 199 ? -9.195 -1.202 20.297 1 96.56 199 CYS B C 1
ATOM 6692 O O . CYS B 1 199 ? -9.211 -2.365 19.891 1 96.56 199 CYS B O 1
ATOM 6694 N N . ARG B 1 200 ? -10.258 -0.534 20.984 1 92.75 200 ARG B N 1
ATOM 6695 C CA . ARG B 1 200 ? -11.547 -1.187 21.188 1 92.75 200 ARG B CA 1
ATOM 6696 C C . ARG B 1 200 ? -12.695 -0.292 20.734 1 92.75 200 ARG B C 1
ATOM 6698 O O . ARG B 1 200 ? -12.945 0.757 21.328 1 92.75 200 ARG B O 1
ATOM 6705 N N . PRO B 1 201 ? -13.406 -0.753 19.75 1 94.5 201 PRO B N 1
ATOM 6706 C CA . PRO B 1 201 ? -13.156 -1.888 18.859 1 94.5 201 PRO B CA 1
ATOM 6707 C C . PRO B 1 201 ? -11.859 -1.736 18.062 1 94.5 201 PRO B C 1
ATOM 6709 O O . PRO B 1 201 ? -11.383 -0.618 17.859 1 94.5 201 PRO B O 1
ATOM 6712 N N . ALA B 1 202 ? -11.32 -2.859 17.578 1 96.81 202 ALA B N 1
ATOM 6713 C CA . ALA B 1 202 ? -10.055 -2.873 16.844 1 96.81 202 ALA B CA 1
ATOM 6714 C C . ALA B 1 202 ? -10.211 -2.254 15.461 1 96.81 202 ALA B C 1
ATOM 6716 O O . ALA B 1 202 ? -11.211 -2.482 14.781 1 96.81 202 ALA B O 1
ATOM 6717 N N . PHE B 1 203 ? -9.266 -1.42 15.117 1 98.69 203 PHE B N 1
ATOM 6718 C CA . PHE B 1 203 ? -9.188 -0.989 13.727 1 98.69 203 PHE B CA 1
ATOM 6719 C C . PHE B 1 203 ? -8.859 -2.162 12.812 1 98.69 203 PHE B C 1
ATOM 6721 O O . PHE B 1 203 ? -8.164 -3.1 13.219 1 98.69 203 PHE B O 1
ATOM 6728 N N . VAL B 1 204 ? -9.344 -2.1 11.609 1 98.5 204 VAL B N 1
ATOM 6729 C CA . VAL B 1 204 ? -9.094 -3.131 10.602 1 98.5 204 VAL B CA 1
ATOM 6730 C C . VAL B 1 204 ? -8.438 -2.506 9.375 1 98.5 204 VAL B C 1
ATOM 6732 O O . VAL B 1 204 ? -8.898 -1.475 8.875 1 98.5 204 VAL B O 1
ATOM 6735 N N . GLU B 1 205 ? -7.352 -3.08 8.945 1 98.62 205 GLU B N 1
ATOM 6736 C CA . GLU B 1 205 ? -6.699 -2.609 7.727 1 98.62 205 GLU B CA 1
ATOM 6737 C C . GLU B 1 205 ? -7.488 -3.016 6.484 1 98.62 205 GLU B C 1
ATOM 6739 O O . GLU B 1 205 ? -7.629 -4.203 6.195 1 98.62 205 GLU B O 1
ATOM 6744 N N . ILE B 1 206 ? -7.996 -2.045 5.742 1 98.62 206 ILE B N 1
ATOM 6745 C CA . ILE B 1 206 ? -8.773 -2.309 4.535 1 98.62 206 ILE B CA 1
ATOM 6746 C C . ILE B 1 206 ? -8.195 -1.51 3.367 1 98.62 206 ILE B C 1
ATOM 6748 O O . ILE B 1 206 ? -8.062 -0.286 3.447 1 98.62 206 ILE B O 1
ATOM 6752 N N . GLU B 1 207 ? -7.836 -2.191 2.332 1 97.56 207 GLU B N 1
ATOM 6753 C CA . GLU B 1 207 ? -7.297 -1.562 1.13 1 97.56 207 GLU B CA 1
ATOM 6754 C C . GLU B 1 207 ? -8.414 -1.003 0.252 1 97.56 207 GLU B C 1
ATOM 6756 O O . GLU B 1 207 ? -9.438 -1.661 0.041 1 97.56 207 GLU B O 1
ATOM 6761 N N . THR B 1 208 ? -8.242 0.192 -0.238 1 98 208 THR B N 1
ATOM 6762 C CA . THR B 1 208 ? -9.203 0.81 -1.146 1 98 208 THR B CA 1
ATOM 6763 C C . THR B 1 208 ? -8.609 0.953 -2.545 1 98 208 THR B C 1
ATOM 6765 O O . THR B 1 208 ? -7.387 0.979 -2.709 1 98 208 THR B O 1
ATOM 6768 N N . PRO B 1 209 ? -9.398 1.077 -3.545 1 97.25 209 PRO B N 1
ATOM 6769 C CA . PRO B 1 209 ? -8.938 1.141 -4.93 1 97.25 209 PRO B CA 1
ATOM 6770 C C . PRO B 1 209 ? -8.109 2.393 -5.219 1 97.25 209 PRO B C 1
ATOM 6772 O O . PRO B 1 209 ? -8.367 3.451 -4.641 1 97.25 209 PRO B O 1
ATOM 6775 N N . LEU B 1 210 ? -7.188 2.201 -6.18 1 97.88 210 LEU B N 1
ATOM 6776 C CA . LEU B 1 210 ? -6.402 3.33 -6.672 1 97.88 210 LEU B CA 1
ATOM 6777 C C . LEU B 1 210 ? -6.895 3.775 -8.047 1 97.88 210 LEU B C 1
ATOM 6779 O O . LEU B 1 210 ? -6.633 4.906 -8.469 1 97.88 210 LEU B O 1
ATOM 6783 N N . LEU B 1 211 ? -7.465 2.883 -8.781 1 97.19 211 LEU B N 1
ATOM 6784 C CA . LEU B 1 211 ? -8.133 3.262 -10.023 1 97.19 211 LEU B CA 1
ATOM 6785 C C . LEU B 1 211 ? -9.547 3.77 -9.742 1 97.19 211 LEU B C 1
ATOM 6787 O O . LEU B 1 211 ? -10.516 3.014 -9.844 1 97.19 211 LEU B O 1
ATOM 6791 N N . PHE B 1 212 ? -9.672 5 -9.406 1 95.94 212 PHE B N 1
ATOM 6792 C CA . PHE B 1 212 ? -10.906 5.676 -9.008 1 95.94 212 PHE B CA 1
ATOM 6793 C C . PHE B 1 212 ? -11.398 6.594 -10.117 1 95.94 212 PHE B C 1
ATOM 6795 O O . PHE B 1 212 ? -10.938 6.5 -11.258 1 95.94 212 PHE B O 1
ATOM 6802 N N . LYS B 1 213 ? -12.398 7.324 -9.859 1 92.94 213 LYS B N 1
ATOM 6803 C CA . LYS B 1 213 ? -12.906 8.297 -10.82 1 92.94 213 LYS B CA 1
ATOM 6804 C C . LYS B 1 213 ? -12.406 9.703 -10.492 1 92.94 213 LYS B C 1
ATOM 6806 O O . LYS B 1 213 ? -11.977 9.969 -9.367 1 92.94 213 LYS B O 1
ATOM 6811 N N . SER B 1 214 ? -12.43 10.578 -11.453 1 88.75 214 SER B N 1
ATOM 6812 C CA . SER B 1 214 ? -12.062 11.977 -11.242 1 88.75 214 SER B CA 1
ATOM 6813 C C . SER B 1 214 ? -13.141 12.711 -10.445 1 88.75 214 SER B C 1
ATOM 6815 O O . SER B 1 214 ? -14.32 12.672 -10.805 1 88.75 214 SER B O 1
ATOM 6817 N N . THR B 1 215 ? -12.742 13.211 -9.32 1 81.38 215 THR B N 1
ATOM 6818 C CA . THR B 1 215 ? -13.625 14.047 -8.508 1 81.38 215 THR B CA 1
ATOM 6819 C C . THR B 1 215 ? -12.914 15.32 -8.07 1 81.38 215 THR B C 1
ATOM 6821 O O . THR B 1 215 ? -11.727 15.289 -7.746 1 81.38 215 THR B O 1
ATOM 6824 N N . PRO B 1 216 ? -13.562 16.422 -8.125 1 73.62 216 PRO B N 1
ATOM 6825 C CA . PRO B 1 216 ? -12.922 17.688 -7.723 1 73.62 216 PRO B CA 1
ATOM 6826 C C . PRO B 1 216 ? -12.773 17.812 -6.207 1 73.62 216 PRO B C 1
ATOM 6828 O O . PRO B 1 216 ? -13.656 18.359 -5.539 1 73.62 216 PRO B O 1
ATOM 6831 N N . GLU B 1 217 ? -11.711 17.359 -5.645 1 68.12 217 GLU B N 1
ATOM 6832 C CA . GLU B 1 217 ? -11.562 17.406 -4.191 1 68.12 217 GLU B CA 1
ATOM 6833 C C . GLU B 1 217 ? -10.539 18.469 -3.785 1 68.12 217 GLU B C 1
ATOM 6835 O O . GLU B 1 217 ? -10.344 18.734 -2.596 1 68.12 217 GLU B O 1
ATOM 6840 N N . GLY B 1 218 ? -9.898 19.078 -4.617 1 67.25 218 GLY B N 1
ATOM 6841 C CA . GLY B 1 218 ? -8.977 20.141 -4.219 1 67.25 218 GLY B CA 1
ATOM 6842 C C . GLY B 1 218 ? -7.719 20.172 -5.066 1 67.25 218 GLY B C 1
ATOM 6843 O O . GLY B 1 218 ? -7.324 21.234 -5.555 1 67.25 218 GLY B O 1
ATOM 6844 N N . ALA B 1 219 ? -7.02 19.062 -5.121 1 69.19 219 ALA B N 1
ATOM 6845 C CA . ALA B 1 219 ? -5.781 19.016 -5.895 1 69.19 219 ALA B CA 1
ATOM 6846 C C . ALA B 1 219 ? -6.031 18.438 -7.289 1 69.19 219 ALA B C 1
ATOM 6848 O O . ALA B 1 219 ? -7.082 17.844 -7.543 1 69.19 219 ALA B O 1
ATOM 6849 N N . ARG B 1 220 ? -5.027 18.703 -8.141 1 81.81 220 ARG B N 1
ATOM 6850 C CA . ARG B 1 220 ? -5.125 18.125 -9.477 1 81.81 220 ARG B CA 1
ATOM 6851 C C . ARG B 1 220 ? -4.832 16.625 -9.445 1 81.81 220 ARG B C 1
ATOM 6853 O O . ARG B 1 220 ? -3.914 16.188 -8.75 1 81.81 220 ARG B O 1
ATOM 6860 N N . GLU B 1 221 ? -5.59 15.93 -10.156 1 89.88 221 GLU B N 1
ATOM 6861 C CA . GLU B 1 221 ? -5.48 14.477 -10.164 1 89.88 221 GLU B CA 1
ATOM 6862 C C . GLU B 1 221 ? -4.723 13.984 -11.398 1 89.88 221 GLU B C 1
ATOM 6864 O O . GLU B 1 221 ? -4.727 14.648 -12.438 1 89.88 221 GLU B O 1
ATOM 6869 N N . PHE B 1 222 ? -4.031 12.836 -11.25 1 94.81 222 PHE B N 1
ATOM 6870 C CA . PHE B 1 222 ? -3.473 12.117 -12.391 1 94.81 222 PHE B CA 1
ATOM 6871 C C . PHE B 1 222 ? -4.547 11.289 -13.086 1 94.81 222 PHE B C 1
ATOM 6873 O O . PHE B 1 222 ? -5.305 10.562 -12.43 1 94.81 222 PHE B O 1
ATOM 6880 N N . LEU B 1 223 ? -4.621 11.406 -14.359 1 96.19 223 LEU B N 1
ATOM 6881 C CA . LEU B 1 223 ? -5.582 10.617 -15.125 1 96.19 223 LEU B CA 1
ATOM 6882 C C . LEU B 1 223 ? -4.945 9.336 -15.641 1 96.19 223 LEU B C 1
ATOM 6884 O O . LEU B 1 223 ? -3.748 9.297 -15.922 1 96.19 223 LEU B O 1
ATOM 6888 N N . VAL B 1 224 ? -5.711 8.266 -15.75 1 97.44 224 VAL B N 1
ATOM 6889 C CA . VAL B 1 224 ? -5.305 6.977 -16.297 1 97.44 224 VAL B CA 1
ATOM 6890 C C . VAL B 1 224 ? -6.262 6.566 -17.422 1 97.44 224 VAL B C 1
ATOM 6892 O O . VAL B 1 224 ? -7.27 5.902 -17.156 1 97.44 224 VAL B O 1
ATOM 6895 N N . PRO B 1 225 ? -5.957 6.844 -18.609 1 96.25 225 PRO B N 1
ATOM 6896 C CA . PRO B 1 225 ? -6.836 6.512 -19.734 1 96.25 225 PRO B CA 1
ATOM 6897 C C . PRO B 1 225 ? -7.125 5.016 -19.844 1 96.25 225 PRO B C 1
ATOM 6899 O O . PRO B 1 225 ? -6.27 4.195 -19.484 1 96.25 225 PRO B O 1
ATOM 6902 N N . THR B 1 226 ? -8.328 4.703 -20.328 1 95.31 226 THR B N 1
ATOM 6903 C CA . THR B 1 226 ? -8.711 3.311 -20.516 1 95.31 226 THR B CA 1
ATOM 6904 C C . THR B 1 226 ? -8.867 2.996 -22 1 95.31 226 THR B C 1
ATOM 6906 O O . THR B 1 226 ? -8.805 3.895 -22.844 1 95.31 226 THR B O 1
ATOM 6909 N N . ARG B 1 227 ? -9.078 1.729 -22.328 1 93.31 227 ARG B N 1
ATOM 6910 C CA . ARG B 1 227 ? -9.258 1.293 -23.719 1 93.31 227 ARG B CA 1
ATOM 6911 C C . ARG B 1 227 ? -10.617 1.715 -24.25 1 93.31 227 ARG B C 1
ATOM 6913 O O . ARG B 1 227 ? -10.852 1.674 -25.453 1 93.31 227 ARG B O 1
ATOM 6920 N N . LYS B 1 228 ? -11.508 2.045 -23.375 1 93.31 228 LYS B N 1
ATOM 6921 C CA . LYS B 1 228 ? -12.773 2.623 -23.812 1 93.31 228 LYS B CA 1
ATOM 6922 C C . LYS B 1 228 ? -12.617 4.102 -24.141 1 93.31 228 LYS B C 1
ATOM 6924 O O . LYS B 1 228 ? -12.234 4.902 -23.281 1 93.31 228 LYS B O 1
ATOM 6929 N N . LYS B 1 229 ? -12.977 4.477 -25.312 1 94.94 229 LYS B N 1
ATOM 6930 C CA . LYS B 1 229 ? -12.727 5.809 -25.859 1 94.94 229 LYS B CA 1
ATOM 6931 C C . LYS B 1 229 ? -13.336 6.887 -24.969 1 94.94 229 LYS B C 1
ATOM 6933 O O . LYS B 1 229 ? -14.523 6.82 -24.625 1 94.94 229 LYS B O 1
ATOM 6938 N N . GLY B 1 230 ? -12.523 7.781 -24.516 1 95.06 230 GLY B N 1
ATOM 6939 C CA . GLY B 1 230 ? -12.977 8.969 -23.812 1 95.06 230 GLY B CA 1
ATOM 6940 C C . GLY B 1 230 ? -13.086 8.758 -22.312 1 95.06 230 GLY B C 1
ATOM 6941 O O . GLY B 1 230 ? -13.359 9.703 -21.562 1 95.06 230 GLY B O 1
ATOM 6942 N N . LEU B 1 231 ? -12.898 7.582 -21.844 1 95.81 231 LEU B N 1
ATOM 6943 C CA . LEU B 1 231 ? -13.047 7.285 -20.422 1 95.81 231 LEU B CA 1
ATOM 6944 C C . LEU B 1 231 ? -11.688 7.113 -19.766 1 95.81 231 LEU B C 1
ATOM 6946 O O . LEU B 1 231 ? -10.758 6.586 -20.375 1 95.81 231 LEU B O 1
ATOM 6950 N N . ALA B 1 232 ? -11.555 7.551 -18.531 1 96.62 232 ALA B N 1
ATOM 6951 C CA . ALA B 1 232 ? -10.312 7.422 -17.766 1 96.62 232 ALA B CA 1
ATOM 6952 C C . ALA B 1 232 ? -10.602 7.203 -16.297 1 96.62 232 ALA B C 1
ATOM 6954 O O . ALA B 1 232 ? -11.633 7.652 -15.781 1 96.62 232 ALA B O 1
ATOM 6955 N N . TYR B 1 233 ? -9.727 6.422 -15.664 1 97.19 233 TYR B N 1
ATOM 6956 C CA . TYR B 1 233 ? -9.648 6.461 -14.203 1 97.19 233 TYR B CA 1
ATOM 6957 C C . TYR B 1 233 ? -8.883 7.691 -13.734 1 97.19 233 TYR B C 1
ATOM 6959 O O . TYR B 1 233 ? -8.328 8.438 -14.547 1 97.19 233 TYR B O 1
ATOM 6967 N N . ALA B 1 234 ? -8.867 7.949 -12.484 1 96.44 234 ALA B N 1
ATOM 6968 C CA . ALA B 1 234 ? -8.039 8.953 -11.828 1 96.44 234 ALA B CA 1
ATOM 6969 C C . ALA B 1 234 ? -7.402 8.398 -10.555 1 96.44 234 ALA B C 1
ATOM 6971 O O . ALA B 1 234 ? -8.055 7.68 -9.797 1 96.44 234 ALA B O 1
ATOM 6972 N N . LEU B 1 235 ? -6.082 8.609 -10.438 1 97.19 235 LEU B N 1
ATOM 6973 C CA . LEU B 1 235 ? -5.426 8.219 -9.188 1 97.19 235 LEU B CA 1
ATOM 6974 C C . LEU B 1 235 ? -5.879 9.102 -8.039 1 97.19 235 LEU B C 1
ATOM 6976 O O . LEU B 1 235 ? -5.926 10.328 -8.172 1 97.19 235 LEU B O 1
ATOM 6980 N N . PRO B 1 236 ? -6.211 8.523 -6.918 1 95.88 236 PRO B N 1
ATOM 6981 C CA . PRO B 1 236 ? -6.84 9.297 -5.844 1 95.88 236 PRO B CA 1
ATOM 6982 C C . PRO B 1 236 ? -5.848 10.172 -5.078 1 95.88 236 PRO B C 1
ATOM 6984 O O . PRO B 1 236 ? -4.711 9.75 -4.84 1 95.88 236 PRO B O 1
ATOM 6987 N N . GLN B 1 237 ? -6.312 11.367 -4.668 1 93.19 237 GLN B N 1
ATOM 6988 C CA . GLN B 1 237 ? -5.531 12.242 -3.799 1 93.19 237 GLN B CA 1
ATOM 6989 C C . GLN B 1 237 ? -5.535 11.734 -2.359 1 93.19 237 GLN B C 1
ATOM 6991 O O . GLN B 1 237 ? -4.652 12.078 -1.571 1 93.19 237 GLN B O 1
ATOM 6996 N N . SER B 1 238 ? -6.531 11.062 -1.991 1 94.25 238 SER B N 1
ATOM 6997 C CA . SER B 1 238 ? -6.73 10.398 -0.71 1 94.25 238 SER B CA 1
ATOM 6998 C C . SER B 1 238 ? -7.871 9.391 -0.785 1 94.25 238 SER B C 1
ATOM 7000 O O . SER B 1 238 ? -8.672 9.422 -1.72 1 94.25 238 SER B O 1
ATOM 7002 N N . PRO B 1 239 ? -7.98 8.477 0.173 1 96.5 239 PRO B N 1
ATOM 7003 C CA . PRO B 1 239 ? -9.078 7.512 0.148 1 96.5 239 PRO B CA 1
ATOM 7004 C C . PRO B 1 239 ? -10.344 8.039 0.829 1 96.5 239 PRO B C 1
ATOM 7006 O O . PRO B 1 239 ? -11.125 7.254 1.376 1 96.5 239 PRO B O 1
ATOM 7009 N N . GLN B 1 240 ? -10.562 9.305 0.879 1 95.69 240 GLN B N 1
ATOM 7010 C CA . GLN B 1 240 ? -11.578 9.984 1.685 1 95.69 240 GLN B CA 1
ATOM 7011 C C . GLN B 1 240 ? -12.969 9.438 1.386 1 95.69 240 GLN B C 1
ATOM 7013 O O . GLN B 1 240 ? -13.719 9.094 2.303 1 95.69 240 GLN B O 1
ATOM 7018 N N . GLN B 1 241 ? -13.359 9.305 0.154 1 96.44 241 GLN B N 1
ATOM 7019 C CA . GLN B 1 241 ? -14.703 8.867 -0.183 1 96.44 241 GLN B CA 1
ATOM 7020 C C . GLN B 1 241 ? -14.922 7.402 0.19 1 96.44 241 GLN B C 1
ATOM 7022 O O . GLN B 1 241 ? -15.953 7.043 0.759 1 96.44 241 GLN B O 1
ATOM 7027 N N . TYR B 1 242 ? -13.938 6.535 -0.09 1 97.88 242 TYR B N 1
ATOM 7028 C CA . TYR B 1 242 ? -14.07 5.113 0.211 1 97.88 242 TYR B CA 1
ATOM 7029 C C . TYR B 1 242 ? -14.133 4.879 1.716 1 97.88 242 TYR B C 1
ATOM 7031 O O . TYR B 1 242 ? -14.852 3.988 2.18 1 97.88 242 TYR B O 1
ATOM 7039 N N . LYS B 1 243 ? -13.281 5.594 2.469 1 98.12 243 LYS B N 1
ATOM 7040 C CA . LYS B 1 243 ? -13.312 5.355 3.908 1 98.12 243 LYS B CA 1
ATOM 7041 C C . LYS B 1 243 ? -14.656 5.781 4.508 1 98.12 243 LYS B C 1
ATOM 7043 O O . LYS B 1 243 ? -15.133 5.172 5.465 1 98.12 243 LYS B O 1
ATOM 7048 N N . GLN B 1 244 ? -15.344 6.84 3.965 1 98.19 244 GLN B N 1
ATOM 7049 C CA . GLN B 1 244 ? -16.688 7.195 4.402 1 98.19 244 GLN B CA 1
ATOM 7050 C C . GLN B 1 244 ? -17.688 6.113 4.023 1 98.19 244 GLN B C 1
ATOM 7052 O O . GLN B 1 244 ? -18.578 5.773 4.812 1 98.19 244 GLN B O 1
ATOM 7057 N N . ILE B 1 245 ? -17.531 5.586 2.854 1 98.38 245 ILE B N 1
ATOM 7058 C CA . ILE B 1 245 ? -18.422 4.52 2.402 1 98.38 245 ILE B CA 1
ATOM 7059 C C . ILE B 1 245 ? -18.297 3.312 3.328 1 98.38 245 ILE B C 1
ATOM 7061 O O . ILE B 1 245 ? -19.281 2.646 3.631 1 98.38 245 ILE B O 1
ATOM 7065 N N . LEU B 1 246 ? -17.094 3.018 3.729 1 98.69 246 LEU B N 1
ATOM 7066 C CA . LEU B 1 246 ? -16.859 1.91 4.652 1 98.69 246 LEU B CA 1
ATOM 7067 C C . LEU B 1 246 ? -17.625 2.129 5.957 1 98.69 246 LEU B C 1
ATOM 7069 O O . LEU B 1 246 ? -18.141 1.177 6.547 1 98.69 246 LEU B O 1
ATOM 7073 N N . MET B 1 247 ? -17.75 3.416 6.488 1 98.44 247 MET B N 1
ATOM 7074 C CA . MET B 1 247 ? -18.531 3.713 7.684 1 98.44 247 MET B CA 1
ATOM 7075 C C . MET B 1 247 ? -20 3.383 7.465 1 98.44 247 MET B C 1
ATOM 7077 O O . MET B 1 247 ? -20.641 2.789 8.328 1 98.44 247 MET B O 1
ATOM 7081 N N . ALA B 1 248 ? -20.453 3.721 6.32 1 97.5 248 ALA B N 1
ATOM 7082 C CA . ALA B 1 248 ? -21.844 3.432 5.965 1 97.5 248 ALA B CA 1
ATOM 7083 C C . ALA B 1 248 ? -22.078 1.93 5.82 1 97.5 248 ALA B C 1
ATOM 7085 O O . ALA B 1 248 ? -23.203 1.45 5.957 1 97.5 248 ALA B O 1
ATOM 7086 N N . SER B 1 249 ? -21 1.155 5.559 1 97.25 249 SER B N 1
ATOM 7087 C CA . SER B 1 249 ? -21.062 -0.269 5.25 1 97.25 249 SER B CA 1
ATOM 7088 C C . SER B 1 249 ? -21.016 -1.114 6.52 1 97.25 249 SER B C 1
ATOM 7090 O O . SER B 1 249 ? -21 -2.346 6.449 1 97.25 249 SER B O 1
ATOM 7092 N N . GLY B 1 250 ? -20.969 -0.483 7.629 1 95.88 250 GLY B N 1
ATOM 7093 C CA . GLY B 1 250 ? -20.938 -1.23 8.875 1 95.88 250 GLY B CA 1
ATOM 7094 C C . GLY B 1 250 ? -19.531 -1.616 9.305 1 95.88 250 GLY B C 1
ATOM 7095 O O . GLY B 1 250 ? -19.344 -2.611 10.008 1 95.88 250 GLY B O 1
ATOM 7096 N N . ILE B 1 251 ? -18.547 -0.925 8.867 1 97.81 251 ILE B N 1
ATOM 7097 C CA . ILE B 1 251 ? -17.156 -1.075 9.32 1 97.81 251 ILE B CA 1
ATOM 7098 C C . ILE B 1 251 ? -16.797 0.084 10.242 1 97.81 251 ILE B C 1
ATOM 7100 O O . ILE B 1 251 ? -16.375 1.147 9.773 1 97.81 251 ILE B O 1
ATOM 7104 N N . PRO B 1 252 ? -16.766 -0.137 11.477 1 97.56 252 PRO B N 1
ATOM 7105 C CA . PRO B 1 252 ? -16.734 0.994 12.406 1 97.56 252 PRO B CA 1
ATOM 7106 C C . PRO B 1 252 ? -15.328 1.579 12.562 1 97.56 252 PRO B C 1
ATOM 7108 O O . PRO B 1 252 ? -15.172 2.711 13.031 1 97.56 252 PRO B O 1
ATOM 7111 N N . ARG B 1 253 ? -14.297 0.774 12.344 1 98.44 253 ARG B N 1
ATOM 7112 C CA . ARG B 1 253 ? -12.898 1.181 12.484 1 98.44 253 ARG B CA 1
ATOM 7113 C C . ARG B 1 253 ? -12.078 0.765 11.266 1 98.44 253 ARG B C 1
ATOM 7115 O O . ARG B 1 253 ? -11.891 -0.428 11.016 1 98.44 253 ARG B O 1
ATOM 7122 N N . TYR B 1 254 ? -11.625 1.764 10.594 1 98.5 254 TYR B N 1
ATOM 7123 C CA . TYR B 1 254 ? -10.836 1.57 9.383 1 98.5 254 TYR B CA 1
ATOM 7124 C C . TYR B 1 254 ? -9.469 2.234 9.516 1 98.5 254 TYR B C 1
ATOM 7126 O O . TYR B 1 254 ? -9.352 3.332 10.062 1 98.5 254 TYR B O 1
ATOM 7134 N N . TYR B 1 255 ? -8.43 1.577 9.023 1 98.81 255 TYR B N 1
ATOM 7135 C CA . TYR B 1 255 ? -7.184 2.283 8.727 1 98.81 255 TYR B CA 1
ATOM 7136 C C . TYR B 1 255 ? -6.5 1.687 7.5 1 98.81 255 TYR B C 1
ATOM 7138 O O . TYR B 1 255 ? -6.855 0.596 7.051 1 98.81 255 TYR B O 1
ATOM 7146 N N . GLN B 1 256 ? -5.574 2.436 6.934 1 98.56 256 GLN B N 1
ATOM 7147 C CA . GLN B 1 256 ? -4.777 2.014 5.785 1 98.56 256 GLN B CA 1
ATOM 7148 C C . GLN B 1 256 ? -3.533 2.885 5.629 1 98.56 256 GLN B C 1
ATOM 7150 O O . GLN B 1 256 ? -3.578 4.09 5.887 1 98.56 256 GLN B O 1
ATOM 7155 N N . PHE B 1 257 ? -2.406 2.236 5.336 1 98.5 257 PHE B N 1
ATOM 7156 C CA . PHE B 1 257 ? -1.321 3.016 4.75 1 98.5 257 PHE B CA 1
ATOM 7157 C C . PHE B 1 257 ? -1.57 3.262 3.268 1 98.5 257 PHE B C 1
ATOM 7159 O O . PHE B 1 257 ? -1.175 2.455 2.424 1 98.5 257 PHE B O 1
ATOM 7166 N N . ALA B 1 258 ? -2.18 4.371 3.004 1 98.31 258 ALA B N 1
ATOM 7167 C CA . ALA B 1 258 ? -2.73 4.66 1.682 1 98.31 258 ALA B CA 1
ATOM 7168 C C . ALA B 1 258 ? -1.698 5.355 0.796 1 98.31 258 ALA B C 1
ATOM 7170 O O . ALA B 1 258 ? -1.046 6.309 1.225 1 98.31 258 ALA B O 1
ATOM 7171 N N . ARG B 1 259 ? -1.527 4.832 -0.417 1 97.81 259 ARG B N 1
ATOM 7172 C CA . ARG B 1 259 ? -0.79 5.566 -1.438 1 97.81 259 ARG B CA 1
ATOM 7173 C C . ARG B 1 259 ? -1.653 6.664 -2.055 1 97.81 259 ARG B C 1
ATOM 7175 O O . ARG B 1 259 ? -2.783 6.406 -2.479 1 97.81 259 ARG B O 1
ATOM 7182 N N . CYS B 1 260 ? -1.172 7.859 -2.113 1 96.94 260 CYS B N 1
ATOM 7183 C CA . CYS B 1 260 ? -1.905 9.016 -2.619 1 96.94 260 CYS B CA 1
ATOM 7184 C C . CYS B 1 260 ? -1.12 9.719 -3.717 1 96.94 260 CYS B C 1
ATOM 7186 O O . CYS B 1 260 ? 0.106 9.617 -3.773 1 96.94 260 CYS B O 1
ATOM 7188 N N . PHE B 1 261 ? -1.823 10.484 -4.574 1 96.06 261 PHE B N 1
ATOM 7189 C CA . PHE B 1 261 ? -1.218 11.102 -5.746 1 96.06 261 PHE B CA 1
ATOM 7190 C C . PHE B 1 261 ? -1.708 12.531 -5.918 1 96.06 261 PHE B C 1
ATOM 7192 O O . PHE B 1 261 ? -2.912 12.797 -5.863 1 96.06 261 PHE B O 1
ATOM 7199 N N . ARG B 1 262 ? -0.886 13.398 -6.051 1 91.56 262 ARG B N 1
ATOM 7200 C CA . ARG B 1 262 ? -1.216 14.797 -6.34 1 91.56 262 ARG B CA 1
ATOM 7201 C C . ARG B 1 262 ? -0.322 15.352 -7.445 1 91.56 262 ARG B C 1
ATOM 7203 O O . ARG B 1 262 ? 0.904 15.344 -7.32 1 91.56 262 ARG B O 1
ATOM 7210 N N . ASP B 1 263 ? -0.909 15.75 -8.516 1 90.38 263 ASP B N 1
ATOM 7211 C CA . ASP B 1 263 ? -0.164 16.328 -9.633 1 90.38 263 ASP B CA 1
ATOM 7212 C C . ASP B 1 263 ? 0.172 17.797 -9.367 1 90.38 263 ASP B C 1
ATOM 7214 O O . ASP B 1 263 ? -0.378 18.688 -10.023 1 90.38 263 ASP B O 1
ATOM 7218 N N . GLU B 1 264 ? 0.961 18.016 -8.453 1 82.19 264 GLU B N 1
ATOM 7219 C CA . GLU B 1 264 ? 1.456 19.328 -8.039 1 82.19 264 GLU B CA 1
ATOM 7220 C C . GLU B 1 264 ? 2.979 19.391 -8.117 1 82.19 264 GLU B C 1
ATOM 7222 O O . GLU B 1 264 ? 3.641 18.359 -8.25 1 82.19 264 GLU B O 1
ATOM 7227 N N . ASP B 1 265 ? 3.438 20.562 -8.109 1 76.44 265 ASP B N 1
ATOM 7228 C CA . ASP B 1 265 ? 4.887 20.719 -8.141 1 76.44 265 ASP B CA 1
ATOM 7229 C C . ASP B 1 265 ? 5.523 20.203 -6.855 1 76.44 265 ASP B C 1
ATOM 7231 O O . ASP B 1 265 ? 4.973 20.391 -5.766 1 76.44 265 ASP B O 1
ATOM 7235 N N . LEU B 1 266 ? 6.699 19.672 -7.059 1 75.69 266 LEU B N 1
ATOM 7236 C CA . LEU B 1 266 ? 7.402 19.031 -5.949 1 75.69 266 LEU B CA 1
ATOM 7237 C C . LEU B 1 266 ? 8.07 20.078 -5.062 1 75.69 266 LEU B C 1
ATOM 7239 O O . LEU B 1 266 ? 8.445 21.156 -5.535 1 75.69 266 LEU B O 1
ATOM 7243 N N . ARG B 1 267 ? 8.125 19.766 -3.791 1 73.81 267 ARG B N 1
ATOM 7244 C CA . ARG B 1 267 ? 8.875 20.484 -2.762 1 73.81 267 ARG B CA 1
ATOM 7245 C C . ARG B 1 267 ? 9.602 19.516 -1.837 1 73.81 267 ARG B C 1
ATOM 7247 O O . ARG B 1 267 ? 9.555 18.297 -2.043 1 73.81 267 ARG B O 1
ATOM 7254 N N . ALA B 1 268 ? 10.414 20.047 -0.977 1 74.94 268 ALA B N 1
ATOM 7255 C CA . ALA B 1 268 ? 11.188 19.234 -0.047 1 74.94 268 ALA B CA 1
ATOM 7256 C C . ALA B 1 268 ? 10.273 18.281 0.74 1 74.94 268 ALA B C 1
ATOM 7258 O O . ALA B 1 268 ? 10.672 17.172 1.082 1 74.94 268 ALA B O 1
ATOM 7259 N N . ASP B 1 269 ? 9.141 18.641 0.911 1 78.81 269 ASP B N 1
ATOM 7260 C CA . ASP B 1 269 ? 8.258 17.828 1.755 1 78.81 269 ASP B CA 1
ATOM 7261 C C . ASP B 1 269 ? 7.086 17.281 0.951 1 78.81 269 ASP B C 1
ATOM 7263 O O . ASP B 1 269 ? 6.082 16.844 1.524 1 78.81 269 ASP B O 1
ATOM 7267 N N . ARG B 1 270 ? 7.27 17.375 -0.341 1 85.62 270 ARG B N 1
ATOM 7268 C CA . ARG B 1 270 ? 6.133 16.953 -1.155 1 85.62 270 ARG B CA 1
ATOM 7269 C C . ARG B 1 270 ? 6.586 16.078 -2.312 1 85.62 270 ARG B C 1
ATOM 7271 O O . ARG B 1 270 ? 7.566 16.375 -2.99 1 85.62 270 ARG B O 1
ATOM 7278 N N . GLN B 1 271 ? 5.996 14.953 -2.426 1 93.88 271 GLN B N 1
ATOM 7279 C CA . GLN B 1 271 ? 6.164 14.008 -3.521 1 93.88 271 GLN B CA 1
ATOM 7280 C C . GLN B 1 271 ? 4.867 13.844 -4.312 1 93.88 271 GLN B C 1
ATOM 7282 O O . GLN B 1 271 ? 3.773 13.953 -3.75 1 93.88 271 GLN B O 1
ATOM 7287 N N . PRO B 1 272 ? 4.898 13.68 -5.633 1 94.5 272 PRO B N 1
ATOM 7288 C CA . PRO B 1 272 ? 3.672 13.453 -6.398 1 94.5 272 PRO B CA 1
ATOM 7289 C C . PRO B 1 272 ? 2.936 12.188 -5.977 1 94.5 272 PRO B C 1
ATOM 7291 O O . PRO B 1 272 ? 1.722 12.078 -6.168 1 94.5 272 PRO B O 1
ATOM 7294 N N . GLU B 1 273 ? 3.652 11.227 -5.527 1 96.31 273 GLU B N 1
ATOM 7295 C CA . GLU B 1 273 ? 3.104 10.047 -4.863 1 96.31 273 GLU B CA 1
ATOM 7296 C C . GLU B 1 273 ? 3.654 9.906 -3.449 1 96.31 273 GLU B C 1
ATOM 7298 O O . GLU B 1 273 ? 4.859 10.039 -3.23 1 96.31 273 GLU B O 1
ATOM 7303 N N . PHE B 1 274 ? 2.836 9.773 -2.494 1 96.5 274 PHE B N 1
ATOM 7304 C CA . PHE B 1 274 ? 3.252 9.727 -1.097 1 96.5 274 PHE B CA 1
ATOM 7305 C C . PHE B 1 274 ? 2.34 8.805 -0.293 1 96.5 274 PHE B C 1
ATOM 7307 O O . PHE B 1 274 ? 1.338 8.305 -0.812 1 96.5 274 PHE B O 1
ATOM 7314 N N . THR B 1 275 ? 2.754 8.414 0.921 1 98.19 275 THR B N 1
ATOM 7315 C CA . THR B 1 275 ? 2.01 7.492 1.771 1 98.19 275 THR B CA 1
ATOM 7316 C C . THR B 1 275 ? 1.414 8.219 2.971 1 98.19 275 THR B C 1
ATOM 7318 O O . THR B 1 275 ? 2.074 9.062 3.582 1 98.19 275 THR B O 1
ATOM 7321 N N . GLN B 1 276 ? 0.154 7.961 3.232 1 98 276 GLN B N 1
ATOM 7322 C CA . GLN B 1 276 ? -0.534 8.469 4.418 1 98 276 GLN B CA 1
ATOM 7323 C C . GLN B 1 276 ? -1.022 7.32 5.297 1 98 276 GLN B C 1
ATOM 7325 O O . GLN B 1 276 ? -1.421 6.266 4.793 1 98 276 GLN B O 1
ATOM 7330 N N . LEU B 1 277 ? -0.866 7.473 6.602 1 98.75 277 LEU B N 1
ATOM 7331 C CA . LEU B 1 277 ? -1.663 6.652 7.508 1 98.75 277 LEU B CA 1
ATOM 7332 C C . LEU B 1 277 ? -3.068 7.223 7.66 1 98.75 277 LEU B C 1
ATOM 7334 O O . LEU B 1 277 ? -3.264 8.227 8.352 1 98.75 277 LEU B O 1
ATOM 7338 N N . ASP B 1 278 ? -3.996 6.57 7.051 1 98.69 278 ASP B N 1
ATOM 7339 C CA . ASP B 1 278 ? -5.379 7.043 6.992 1 98.69 278 ASP B CA 1
ATOM 7340 C C . ASP B 1 278 ? -6.273 6.234 7.93 1 98.69 278 ASP B C 1
ATOM 7342 O O . ASP B 1 278 ? -6.141 5.012 8.016 1 98.69 278 ASP B O 1
ATOM 7346 N N . LEU B 1 279 ? -7.121 6.887 8.703 1 98.81 279 LEU B N 1
ATOM 7347 C CA . LEU B 1 279 ? -8.047 6.176 9.578 1 98.81 279 LEU B CA 1
ATOM 7348 C C . LEU B 1 279 ? -9.406 6.859 9.609 1 98.81 279 LEU B C 1
ATOM 7350 O O . LEU B 1 279 ? -9.516 8.039 9.281 1 98.81 279 LEU B O 1
ATOM 7354 N N . GLU B 1 280 ? -10.422 6.164 9.875 1 98.75 280 GLU B N 1
ATOM 7355 C CA . GLU B 1 280 ? -11.797 6.625 10.008 1 98.75 280 GLU B CA 1
ATOM 7356 C C . GLU B 1 280 ? -12.555 5.812 11.062 1 98.75 280 GLU B C 1
ATOM 7358 O O . GLU B 1 280 ? -12.312 4.613 11.211 1 98.75 280 GLU B O 1
ATOM 7363 N N . MET B 1 281 ? -13.414 6.504 11.789 1 98.19 281 MET B N 1
ATOM 7364 C CA . MET B 1 281 ? -14.164 5.895 12.883 1 98.19 281 MET B CA 1
ATOM 7365 C C . MET B 1 281 ? -15.641 6.281 12.812 1 98.19 281 MET B C 1
ATOM 7367 O O . MET B 1 281 ? -15.969 7.461 12.688 1 98.19 281 MET B O 1
ATOM 7371 N N . SER B 1 282 ? -16.5 5.32 12.906 1 97.81 282 SER B N 1
ATOM 7372 C CA . SER B 1 282 ? -17.922 5.629 13 1 97.81 282 SER B CA 1
ATOM 7373 C C . SER B 1 282 ? -18.344 5.852 14.453 1 97.81 282 SER B C 1
ATOM 7375 O O . SER B 1 282 ? -17.656 5.43 15.375 1 97.81 282 SER B O 1
ATOM 7377 N N . PHE B 1 283 ? -19.5 6.551 14.648 1 96.88 283 PHE B N 1
ATOM 7378 C CA . PHE B 1 283 ? -19.984 6.945 15.969 1 96.88 283 PHE B CA 1
ATOM 7379 C C . PHE B 1 283 ? -18.906 7.672 16.75 1 96.88 283 PHE B C 1
ATOM 7381 O O . PHE B 1 283 ? -18.656 7.367 17.922 1 96.88 283 PHE B O 1
ATOM 7388 N N . ALA B 1 284 ? -18.234 8.555 16.031 1 96.25 284 ALA B N 1
ATOM 7389 C CA . ALA B 1 284 ? -17.078 9.234 16.609 1 96.25 284 ALA B CA 1
ATOM 7390 C C . ALA B 1 284 ? -17.094 10.719 16.281 1 96.25 284 ALA B C 1
ATOM 7392 O O . ALA B 1 284 ? -17.656 11.133 15.266 1 96.25 284 ALA B O 1
ATOM 7393 N N . THR B 1 285 ? -16.484 11.484 17.125 1 94.5 285 THR B N 1
ATOM 7394 C CA . THR B 1 285 ? -16.266 12.914 16.922 1 94.5 285 THR B CA 1
ATOM 7395 C C . THR B 1 285 ? -14.789 13.211 16.688 1 94.5 285 THR B C 1
ATOM 7397 O O . THR B 1 285 ? -13.953 12.297 16.703 1 94.5 285 THR B O 1
ATOM 7400 N N . GLY B 1 286 ? -14.539 14.492 16.469 1 95.94 286 GLY B N 1
ATOM 7401 C CA . GLY B 1 286 ? -13.156 14.906 16.328 1 95.94 286 GLY B CA 1
ATOM 7402 C C . GLY B 1 286 ? -12.32 14.617 17.562 1 95.94 286 GLY B C 1
ATOM 7403 O O . GLY B 1 286 ? -11.148 14.25 17.438 1 95.94 286 GLY B O 1
ATOM 7404 N N . ASP B 1 287 ? -12.93 14.719 18.703 1 95.75 287 ASP B N 1
ATOM 7405 C CA . ASP B 1 287 ? -12.234 14.445 19.953 1 95.75 287 ASP B CA 1
ATOM 7406 C C . ASP B 1 287 ? -11.758 12.992 20.016 1 95.75 287 ASP B C 1
ATOM 7408 O O . ASP B 1 287 ? -10.656 12.711 20.5 1 95.75 287 ASP B O 1
ATOM 7412 N N . ASP B 1 288 ? -12.609 12.102 19.562 1 96.56 288 ASP B N 1
ATOM 7413 C CA . ASP B 1 288 ? -12.258 10.68 19.547 1 96.56 288 ASP B CA 1
ATOM 7414 C C . ASP B 1 288 ? -11.055 10.43 18.656 1 96.56 288 ASP B C 1
ATOM 7416 O O . ASP B 1 288 ? -10.164 9.648 19 1 96.56 288 ASP B O 1
ATOM 7420 N N . VAL B 1 289 ? -11.039 11.07 17.516 1 98.25 289 VAL B N 1
ATOM 7421 C CA . VAL B 1 289 ? -9.953 10.891 16.547 1 98.25 289 VAL B CA 1
ATOM 7422 C C . VAL B 1 289 ? -8.656 11.445 17.125 1 98.25 289 VAL B C 1
ATOM 7424 O O . VAL B 1 289 ? -7.609 10.789 17.047 1 98.25 289 VAL B O 1
ATOM 7427 N N . MET B 1 290 ? -8.703 12.648 17.719 1 98.5 290 MET B N 1
ATOM 7428 C CA . MET B 1 290 ? -7.516 13.266 18.297 1 98.5 290 MET B CA 1
ATOM 7429 C C . MET B 1 290 ? -6.93 12.391 19.391 1 98.5 290 MET B C 1
ATOM 7431 O O . MET B 1 290 ? -5.711 12.203 19.469 1 98.5 290 MET B O 1
ATOM 7435 N N . ARG B 1 291 ? -7.773 11.82 20.219 1 97.75 291 ARG B N 1
ATOM 7436 C CA . ARG B 1 291 ? -7.305 10.922 21.281 1 97.75 291 ARG B CA 1
ATOM 7437 C C . ARG B 1 291 ? -6.621 9.695 20.688 1 97.75 291 ARG B C 1
ATOM 7439 O O . ARG B 1 291 ? -5.59 9.25 21.203 1 97.75 291 ARG B O 1
ATOM 7446 N N . THR B 1 292 ? -7.23 9.125 19.672 1 98.31 292 THR B N 1
ATOM 7447 C CA . THR B 1 292 ? -6.668 7.953 19 1 98.31 292 THR B CA 1
ATOM 7448 C C . THR B 1 292 ? -5.289 8.266 18.438 1 98.31 292 THR B C 1
ATOM 7450 O O . THR B 1 292 ? -4.344 7.496 18.625 1 98.31 292 THR B O 1
ATOM 7453 N N . VAL B 1 293 ? -5.164 9.398 17.781 1 98.69 293 VAL B N 1
ATOM 7454 C CA . VAL B 1 293 ? -3.914 9.797 17.156 1 98.69 293 VAL B CA 1
ATOM 7455 C C . VAL B 1 293 ? -2.861 10.094 18.219 1 98.69 293 VAL B C 1
ATOM 7457 O O . VAL B 1 293 ? -1.685 9.766 18.047 1 98.69 293 VAL B O 1
ATOM 7460 N N . GLU B 1 294 ? -3.264 10.758 19.297 1 98.62 294 GLU B N 1
ATOM 7461 C CA . GLU B 1 294 ? -2.348 10.977 20.406 1 98.62 294 GLU B CA 1
ATOM 7462 C C . GLU B 1 294 ? -1.79 9.656 20.938 1 98.62 294 GLU B C 1
ATOM 7464 O O . GLU B 1 294 ? -0.617 9.57 21.297 1 98.62 294 GLU B O 1
ATOM 7469 N N . GLY B 1 295 ? -2.65 8.648 20.969 1 98.25 295 GLY B N 1
ATOM 7470 C CA . GLY B 1 295 ? -2.184 7.324 21.359 1 98.25 295 GLY B CA 1
ATOM 7471 C C . GLY B 1 295 ? -1.104 6.781 20.453 1 98.25 295 GLY B C 1
ATOM 7472 O O . GLY B 1 295 ? -0.108 6.223 20.922 1 98.25 295 GLY B O 1
ATOM 7473 N N . ILE B 1 296 ? -1.256 6.926 19.172 1 98.56 296 ILE B N 1
ATOM 7474 C CA . ILE B 1 296 ? -0.274 6.488 18.172 1 98.56 296 ILE B CA 1
ATOM 7475 C C . ILE B 1 296 ? 1.052 7.207 18.422 1 98.56 296 ILE B C 1
ATOM 7477 O O . ILE B 1 296 ? 2.105 6.574 18.5 1 98.56 296 ILE B O 1
ATOM 7481 N N . ILE B 1 297 ? 0.977 8.555 18.547 1 98.62 297 ILE B N 1
ATOM 7482 C CA . ILE B 1 297 ? 2.168 9.383 18.688 1 98.62 297 ILE B CA 1
ATOM 7483 C C . ILE B 1 297 ? 2.9 9 19.984 1 98.62 297 ILE B C 1
ATOM 7485 O O . ILE B 1 297 ? 4.121 8.844 19.984 1 98.62 297 ILE B O 1
ATOM 7489 N N . ARG B 1 298 ? 2.191 8.836 21.047 1 98.25 298 ARG B N 1
ATOM 7490 C CA . ARG B 1 298 ? 2.801 8.477 22.312 1 98.25 298 ARG B CA 1
ATOM 7491 C C . ARG B 1 298 ? 3.504 7.129 22.234 1 98.25 298 ARG B C 1
ATOM 7493 O O . ARG B 1 298 ? 4.609 6.965 22.75 1 98.25 298 ARG B O 1
ATOM 7500 N N . ARG B 1 299 ? 2.859 6.18 21.578 1 98.19 299 ARG B N 1
ATOM 7501 C CA . ARG B 1 299 ? 3.471 4.863 21.438 1 98.19 299 ARG B CA 1
ATOM 7502 C C . ARG B 1 299 ? 4.738 4.941 20.594 1 98.19 299 ARG B C 1
ATOM 7504 O O . ARG B 1 299 ? 5.75 4.312 20.922 1 98.19 299 ARG B O 1
ATOM 7511 N N . LEU B 1 300 ? 4.703 5.676 19.547 1 98.62 300 LEU B N 1
ATOM 7512 C CA . LEU B 1 300 ? 5.863 5.84 18.672 1 98.62 300 LEU B CA 1
ATOM 7513 C C . LEU B 1 300 ? 7.031 6.457 19.438 1 98.62 300 LEU B C 1
ATOM 7515 O O . LEU B 1 300 ? 8.156 5.953 19.375 1 98.62 300 LEU B O 1
ATOM 7519 N N . TRP B 1 301 ? 6.773 7.535 20.141 1 98.31 301 TRP B N 1
ATOM 7520 C CA . TRP B 1 301 ? 7.832 8.273 20.828 1 98.31 301 TRP B CA 1
ATOM 7521 C C . TRP B 1 301 ? 8.359 7.48 22.016 1 98.31 301 TRP B C 1
ATOM 7523 O O . TRP B 1 301 ? 9.555 7.539 22.328 1 98.31 301 TRP B O 1
ATOM 7533 N N . SER B 1 302 ? 7.523 6.742 22.656 1 97.5 302 SER B N 1
ATOM 7534 C CA . SER B 1 302 ? 7.973 5.938 23.781 1 97.5 302 SER B CA 1
ATOM 7535 C C . SER B 1 302 ? 8.797 4.738 23.312 1 97.5 302 SER B C 1
ATOM 7537 O O . SER B 1 302 ? 9.703 4.285 24.016 1 97.5 302 SER B O 1
ATOM 7539 N N . SER B 1 303 ? 8.539 4.285 22.125 1 97.81 303 SER B N 1
ATOM 7540 C CA . SER B 1 303 ? 9.18 3.066 21.641 1 97.81 303 SER B CA 1
ATOM 7541 C C . SER B 1 303 ? 10.469 3.383 20.891 1 97.81 303 SER B C 1
ATOM 7543 O O . SER B 1 303 ? 11.422 2.605 20.938 1 97.81 303 SER B O 1
ATOM 7545 N N . LEU B 1 304 ? 10.492 4.5 20.188 1 98.12 304 LEU B N 1
ATOM 7546 C CA . LEU B 1 304 ? 11.562 4.652 19.203 1 98.12 304 LEU B CA 1
ATOM 7547 C C . LEU B 1 304 ? 12.383 5.91 19.484 1 98.12 304 LEU B C 1
ATOM 7549 O O . LEU B 1 304 ? 13.469 6.074 18.938 1 98.12 304 LEU B O 1
ATOM 7553 N N . MET B 1 305 ? 11.828 6.816 20.266 1 97.31 305 MET B N 1
ATOM 7554 C CA . MET B 1 305 ? 12.508 8.094 20.484 1 97.31 305 MET B CA 1
ATOM 7555 C C . MET B 1 305 ? 13.109 8.156 21.875 1 97.31 305 MET B C 1
ATOM 7557 O O . MET B 1 305 ? 12.719 7.395 22.766 1 97.31 305 MET B O 1
ATOM 7561 N N . LYS B 1 306 ? 14.047 9.016 22.031 1 94.75 306 LYS B N 1
ATOM 7562 C CA . LYS B 1 306 ? 14.719 9.188 23.312 1 94.75 306 LYS B CA 1
ATOM 7563 C C . LYS B 1 306 ? 13.766 9.789 24.359 1 94.75 306 LYS B C 1
ATOM 7565 O O . LYS B 1 306 ? 13.695 9.305 25.484 1 94.75 306 LYS B O 1
ATOM 7570 N N . ASP B 1 307 ? 13.062 10.844 23.906 1 92.75 307 ASP B N 1
ATOM 7571 C CA . ASP B 1 307 ? 12.133 11.523 24.797 1 92.75 307 ASP B CA 1
ATOM 7572 C C . ASP B 1 307 ? 10.688 11.18 24.438 1 92.75 307 ASP B C 1
ATOM 7574 O O . ASP B 1 307 ? 10.312 11.211 23.266 1 92.75 307 ASP B O 1
ATOM 7578 N N . PRO B 1 308 ? 9.898 10.945 25.469 1 93.44 308 PRO B N 1
ATOM 7579 C CA . PRO B 1 308 ? 8.5 10.609 25.203 1 93.44 308 PRO B CA 1
ATOM 7580 C C . PRO B 1 308 ? 7.664 11.828 24.812 1 93.44 308 PRO B C 1
ATOM 7582 O O . PRO B 1 308 ? 8.047 12.969 25.125 1 93.44 308 PRO B O 1
ATOM 7585 N N . ALA B 1 309 ? 6.551 11.578 24.188 1 94.62 309 ALA B N 1
ATOM 7586 C CA . ALA B 1 309 ? 5.547 12.617 23.953 1 94.62 309 ALA B CA 1
ATOM 7587 C C . ALA B 1 309 ? 4.797 12.945 25.234 1 94.62 309 ALA B C 1
ATOM 7589 O O . ALA B 1 309 ? 4.844 12.188 26.203 1 94.62 309 ALA B O 1
ATOM 7590 N N . PRO B 1 310 ? 4.094 14.039 25.25 1 91.69 310 PRO B N 1
ATOM 7591 C CA . PRO B 1 310 ? 3.352 14.422 26.453 1 91.69 310 PRO B CA 1
ATOM 7592 C C . PRO B 1 310 ? 2.336 13.359 26.875 1 91.69 310 PRO B C 1
ATOM 7594 O O . PRO B 1 310 ? 1.668 12.766 26.031 1 91.69 310 PRO B O 1
ATOM 7597 N N . SER B 1 311 ? 2.16 13.133 28.125 1 90.56 311 SER B N 1
ATOM 7598 C CA . SER B 1 311 ? 1.247 12.125 28.656 1 90.56 311 SER B CA 1
ATOM 7599 C C . SER B 1 311 ? -0.201 12.594 28.578 1 90.56 311 SER B C 1
ATOM 7601 O O . SER B 1 311 ? -1.111 11.789 28.391 1 90.56 311 SER B O 1
ATOM 7603 N N . GLY B 1 312 ? -0.477 13.867 28.703 1 91.19 312 GLY B N 1
ATOM 7604 C CA . GLY B 1 312 ? -1.831 14.391 28.609 1 91.19 312 GLY B CA 1
ATOM 7605 C C . GLY B 1 312 ? -2.221 14.805 27.203 1 91.19 312 GLY B C 1
ATOM 7606 O O . GLY B 1 312 ? -1.442 14.633 26.266 1 91.19 312 GLY B O 1
ATOM 7607 N N . PRO B 1 313 ? -3.479 15.234 27.078 1 96.19 313 PRO B N 1
ATOM 7608 C CA . PRO B 1 313 ? -3.912 15.711 25.75 1 96.19 313 PRO B CA 1
ATOM 7609 C C . PRO B 1 313 ? -3.004 16.797 25.188 1 96.19 313 PRO B C 1
ATOM 7611 O O . PRO B 1 313 ? -2.516 17.641 25.938 1 96.19 313 PRO B O 1
ATOM 7614 N N . PHE B 1 314 ? -2.725 16.734 23.969 1 98.19 314 PHE B N 1
ATOM 7615 C CA . PHE B 1 314 ? -1.933 17.781 23.328 1 98.19 314 PHE B CA 1
ATOM 7616 C C . PHE B 1 314 ? -2.645 19.125 23.406 1 98.19 314 PHE B C 1
ATOM 7618 O O . PHE B 1 314 ? -3.875 19.188 23.406 1 98.19 314 PHE B O 1
ATOM 7625 N N . HIS B 1 315 ? -1.885 20.141 23.5 1 97.31 315 HIS B N 1
ATOM 7626 C CA . HIS B 1 315 ? -2.43 21.5 23.578 1 97.31 315 HIS B CA 1
ATOM 7627 C C . HIS B 1 315 ? -3.242 21.828 22.328 1 97.31 315 HIS B C 1
ATOM 7629 O O . HIS B 1 315 ? -2.826 21.516 21.203 1 97.31 315 HIS B O 1
ATOM 7635 N N . ARG B 1 316 ? -4.422 22.391 22.531 1 98.19 316 ARG B N 1
ATOM 7636 C CA . ARG B 1 316 ? -5.273 22.797 21.422 1 98.19 316 ARG B CA 1
ATOM 7637 C C . ARG B 1 316 ? -5.27 24.312 21.266 1 98.19 316 ARG B C 1
ATOM 7639 O O . ARG B 1 316 ? -5.402 25.062 22.234 1 98.19 316 ARG B O 1
ATOM 7646 N N . VAL B 1 317 ? -5.035 24.781 20.047 1 98.38 317 VAL B N 1
ATOM 7647 C CA . VAL B 1 317 ? -5.055 26.203 19.703 1 98.38 317 VAL B CA 1
ATOM 7648 C C . VAL B 1 317 ? -6.039 26.438 18.562 1 98.38 317 VAL B C 1
ATOM 7650 O O . VAL B 1 317 ? -6.004 25.75 17.547 1 98.38 317 VAL B O 1
ATOM 7653 N N . ALA B 1 318 ? -6.922 27.344 18.719 1 98.25 318 ALA B N 1
ATOM 7654 C CA . ALA B 1 318 ? -7.852 27.672 17.641 1 98.25 318 ALA B CA 1
ATOM 7655 C C . ALA B 1 318 ? -7.117 28.312 16.469 1 98.25 318 ALA B C 1
ATOM 7657 O O . ALA B 1 318 ? -6.137 29.031 16.656 1 98.25 318 ALA B O 1
ATOM 7658 N N . TYR B 1 319 ? -7.621 28.062 15.289 1 98.06 319 TYR B N 1
ATOM 7659 C CA . TYR B 1 319 ? -7.066 28.641 14.062 1 98.06 319 TYR B CA 1
ATOM 7660 C C . TYR B 1 319 ? -6.887 30.156 14.203 1 98.06 319 TYR B C 1
ATOM 7662 O O . TYR B 1 319 ? -5.824 30.688 13.883 1 98.06 319 TYR B O 1
ATOM 7670 N N . GLN B 1 320 ? -7.828 30.859 14.758 1 97.38 320 GLN B N 1
ATOM 7671 C CA . GLN B 1 320 ? -7.777 32.312 14.906 1 97.38 320 GLN B CA 1
ATOM 7672 C C . GLN B 1 320 ? -6.641 32.719 15.836 1 97.38 320 GLN B C 1
ATOM 7674 O O . GLN B 1 320 ? -5.941 33.719 15.562 1 97.38 320 GLN B O 1
ATOM 7679 N N . ASP B 1 321 ? -6.508 31.984 16.859 1 98.19 321 ASP B N 1
ATOM 7680 C CA . ASP B 1 321 ? -5.441 32.281 17.812 1 98.19 321 ASP B CA 1
ATOM 7681 C C . ASP B 1 321 ? -4.07 32 17.203 1 98.19 321 ASP B C 1
ATOM 7683 O O . ASP B 1 321 ? -3.133 32.781 17.406 1 98.19 321 ASP B O 1
ATOM 7687 N N . ALA B 1 322 ? -3.969 30.906 16.531 1 98.44 322 ALA B N 1
ATOM 7688 C CA . ALA B 1 322 ? -2.703 30.547 15.883 1 98.44 322 ALA B CA 1
ATOM 7689 C C . ALA B 1 322 ? -2.279 31.625 14.891 1 98.44 322 ALA B C 1
ATOM 7691 O O . ALA B 1 322 ? -1.116 32.031 14.859 1 98.44 322 ALA B O 1
ATOM 7692 N N . MET B 1 323 ? -3.246 32.062 14.102 1 98.12 323 MET B N 1
ATOM 7693 C CA . MET B 1 323 ? -2.967 33.062 13.094 1 98.12 323 MET B CA 1
ATOM 7694 C C . MET B 1 323 ? -2.619 34.406 13.75 1 98.12 323 MET B C 1
ATOM 7696 O O . MET B 1 323 ? -1.728 35.125 13.281 1 98.12 323 MET B O 1
ATOM 7700 N N . SER B 1 324 ? -3.275 34.75 14.789 1 97.94 324 SER B N 1
ATOM 7701 C CA . SER B 1 324 ? -3.07 36.031 15.461 1 97.94 324 SER B CA 1
ATOM 7702 C C . SER B 1 324 ? -1.748 36.031 16.219 1 97.94 324 SER B C 1
ATOM 7704 O O . SER B 1 324 ? -1.035 37.062 16.219 1 97.94 324 SER B O 1
ATOM 7706 N N . ARG B 1 325 ? -1.414 34.969 16.812 1 98 325 ARG B N 1
ATOM 7707 C CA . ARG B 1 325 ? -0.273 34.938 17.719 1 98 325 ARG B CA 1
ATOM 7708 C C . ARG B 1 325 ? 1.003 34.531 16.984 1 98 325 ARG B C 1
ATOM 7710 O O . ARG B 1 325 ? 2.104 34.938 17.391 1 98 325 ARG B O 1
ATOM 7717 N N . TYR B 1 326 ? 0.828 33.75 15.945 1 98.25 326 TYR B N 1
ATOM 7718 C CA . TYR B 1 326 ? 2.025 33.219 15.305 1 98.25 326 TYR B CA 1
ATOM 7719 C C . TYR B 1 326 ? 2.025 33.5 13.812 1 98.25 326 TYR B C 1
ATOM 7721 O O . TYR B 1 326 ? 3.039 33.312 13.133 1 98.25 326 TYR B O 1
ATOM 7729 N N . GLY B 1 327 ? 0.895 33.906 13.25 1 98.19 327 GLY B N 1
ATOM 7730 C CA . GLY B 1 327 ? 0.782 34.188 11.828 1 98.19 327 GLY B CA 1
ATOM 7731 C C . GLY B 1 327 ? 0.823 32.969 10.969 1 98.19 327 GLY B C 1
ATOM 7732 O O . GLY B 1 327 ? 1.238 33 9.805 1 98.19 327 GLY B O 1
ATOM 7733 N N . SER B 1 328 ? 0.512 31.812 11.492 1 98.31 328 SER B N 1
ATOM 7734 C CA . SER B 1 328 ? 0.563 30.531 10.789 1 98.31 328 SER B CA 1
ATOM 7735 C C . SER B 1 328 ? -0.425 29.531 11.383 1 98.31 328 SER B C 1
ATOM 7737 O O . SER B 1 328 ? -0.633 29.5 12.594 1 98.31 328 SER B O 1
ATOM 7739 N N . ASP B 1 329 ? -0.999 28.719 10.43 1 97.88 329 ASP B N 1
ATOM 7740 C CA . ASP B 1 329 ? -1.879 27.641 10.906 1 97.88 329 ASP B CA 1
ATOM 7741 C C . ASP B 1 329 ? -1.077 26.422 11.32 1 97.88 329 ASP B C 1
ATOM 7743 O O . ASP B 1 329 ? -1.653 25.391 11.688 1 97.88 329 ASP B O 1
ATOM 7747 N N . LYS B 1 330 ? 0.153 26.484 11.172 1 98.06 330 LYS B N 1
ATOM 7748 C CA . LYS B 1 330 ? 1.054 25.438 11.656 1 98.06 330 LYS B CA 1
ATOM 7749 C C . LYS B 1 330 ? 2.279 26.047 12.336 1 98.06 330 LYS B C 1
ATOM 7751 O O . LYS B 1 330 ? 3.406 25.859 11.867 1 98.06 330 LYS B O 1
ATOM 7756 N N . PRO B 1 331 ? 2.152 26.656 13.422 1 97.81 331 PRO B N 1
ATOM 7757 C CA . PRO B 1 331 ? 3.229 27.406 14.078 1 97.81 331 PRO B CA 1
ATOM 7758 C C . PRO B 1 331 ? 4.254 26.5 14.75 1 97.81 331 PRO B C 1
ATOM 7760 O O . PRO B 1 331 ? 3.906 25.406 15.211 1 97.81 331 PRO B O 1
ATOM 7763 N N . ASP B 1 332 ? 5.441 26.875 14.703 1 97.38 332 ASP B N 1
ATOM 7764 C CA . ASP B 1 332 ? 6.434 26.344 15.641 1 97.38 332 ASP B CA 1
ATOM 7765 C C . ASP B 1 332 ? 6.492 27.203 16.906 1 97.38 332 ASP B C 1
ATOM 7767 O O . ASP B 1 332 ? 7.133 28.25 16.922 1 97.38 332 ASP B O 1
ATOM 7771 N N . THR B 1 333 ? 5.914 26.734 17.891 1 96.31 333 THR B N 1
ATOM 7772 C CA . THR B 1 333 ? 5.75 27.531 19.094 1 96.31 333 THR B CA 1
ATOM 7773 C C . THR B 1 333 ? 7.051 27.578 19.891 1 96.31 333 THR B C 1
ATOM 7775 O O . THR B 1 333 ? 7.16 28.312 20.875 1 96.31 333 THR B O 1
ATOM 7778 N N . ARG B 1 334 ? 8.086 26.812 19.547 1 94.56 334 ARG B N 1
ATOM 7779 C CA . ARG B 1 334 ? 9.375 26.812 20.234 1 94.56 334 ARG B CA 1
ATOM 7780 C C . ARG B 1 334 ? 10.125 28.109 20.016 1 94.56 334 ARG B C 1
ATOM 7782 O O . ARG B 1 334 ? 11.047 28.453 20.766 1 94.56 334 ARG B O 1
ATOM 7789 N N . PHE B 1 335 ? 9.664 28.891 18.953 1 94.06 335 PHE B N 1
ATOM 7790 C CA . PHE B 1 335 ? 10.375 30.109 18.578 1 94.06 335 PHE B CA 1
ATOM 7791 C C . PHE B 1 335 ? 10.07 31.234 19.547 1 94.06 335 PHE B C 1
ATOM 7793 O O . PHE B 1 335 ? 10.828 32.188 19.656 1 94.06 335 PHE B O 1
ATOM 7800 N N . GLY B 1 336 ? 8.914 31.125 20.141 1 93.56 336 GLY B N 1
ATOM 7801 C CA . GLY B 1 336 ? 8.398 32.312 20.797 1 93.56 336 GLY B CA 1
ATOM 7802 C C . GLY B 1 336 ? 7.984 33.406 19.828 1 93.56 336 GLY B C 1
ATOM 7803 O O . GLY B 1 336 ? 7.172 33.156 18.938 1 93.56 336 GLY B O 1
ATOM 7804 N N . MET B 1 337 ? 8.602 34.562 19.969 1 96.31 337 MET B N 1
ATOM 7805 C CA . MET B 1 337 ? 8.367 35.656 19.016 1 96.31 337 MET B CA 1
ATOM 7806 C C . MET B 1 337 ? 6.875 35.781 18.719 1 96.31 337 MET B C 1
ATOM 7808 O O . MET B 1 337 ? 6.469 35.812 17.562 1 96.31 337 MET B O 1
ATOM 7812 N N . GLU B 1 338 ? 6.07 35.844 19.672 1 97.75 338 GLU B N 1
ATOM 7813 C CA . GLU B 1 338 ? 4.629 35.938 19.469 1 97.75 338 GLU B CA 1
ATOM 7814 C C . GLU B 1 338 ? 4.234 37.312 18.891 1 97.75 338 GLU B C 1
ATOM 7816 O O . GLU B 1 338 ? 4.848 38.312 19.219 1 97.75 338 GLU B O 1
ATOM 7821 N N . ILE B 1 339 ? 3.234 37.312 18.094 1 98.38 339 ILE B N 1
ATOM 7822 C CA . ILE B 1 339 ? 2.773 38.5 17.375 1 98.38 339 ILE B CA 1
ATOM 7823 C C . ILE B 1 339 ? 1.664 39.188 18.172 1 98.38 339 ILE B C 1
ATOM 7825 O O . ILE B 1 339 ? 0.809 38.5 18.766 1 98.38 339 ILE B O 1
ATOM 7829 N N . SER B 1 340 ? 1.699 40.5 18.172 1 97.62 340 SER B N 1
ATOM 7830 C CA . SER B 1 340 ? 0.644 41.312 18.766 1 97.62 340 SER B CA 1
ATOM 7831 C C . SER B 1 340 ? 0.178 42.406 17.812 1 97.62 340 SER B C 1
ATOM 7833 O O . SER B 1 340 ? 0.975 42.938 17.047 1 97.62 340 SER B O 1
ATOM 7835 N N . ARG B 1 341 ? -1.065 42.688 17.891 1 96.75 341 ARG B N 1
ATOM 7836 C CA . ARG B 1 341 ? -1.616 43.781 17.109 1 96.75 341 ARG B CA 1
ATOM 7837 C C . ARG B 1 341 ? -1.412 45.125 17.828 1 96.75 341 ARG B C 1
ATOM 7839 O O . ARG B 1 341 ? -1.651 45.219 19.031 1 96.75 341 ARG B O 1
ATOM 7846 N N . ILE B 1 342 ? -0.95 46.25 17.062 1 95.62 342 ILE B N 1
ATOM 7847 C CA . ILE B 1 342 ? -0.613 47.469 17.766 1 95.62 342 ILE B CA 1
ATOM 7848 C C . ILE B 1 342 ? -1.041 48.688 16.938 1 95.62 342 ILE B C 1
ATOM 7850 O O . ILE B 1 342 ? -0.599 49.812 17.172 1 95.62 342 ILE B O 1
ATOM 7854 N N . ASP B 1 343 ? -1.797 48.5 15.922 1 92.31 343 ASP B N 1
ATOM 7855 C CA . ASP B 1 343 ? -2.15 49.594 15.023 1 92.31 343 ASP B CA 1
ATOM 7856 C C . ASP B 1 343 ? -2.807 50.719 15.797 1 92.31 343 ASP B C 1
ATOM 7858 O O . ASP B 1 343 ? -2.592 51.906 15.477 1 92.31 343 ASP B O 1
ATOM 7862 N N . TYR B 1 344 ? -3.447 50.469 16.844 1 90.69 344 TYR B N 1
ATOM 7863 C CA . TYR B 1 344 ? -4.18 51.5 17.594 1 90.69 344 TYR B CA 1
ATOM 7864 C C . TYR B 1 344 ? -3.225 52.375 18.391 1 90.69 344 TYR B C 1
ATOM 7866 O O . TYR B 1 344 ? -3.598 53.469 18.844 1 90.69 344 TYR B O 1
ATOM 7874 N N . LEU B 1 345 ? -1.998 51.938 18.562 1 91 345 LEU B N 1
ATOM 7875 C CA . LEU B 1 345 ? -1.022 52.656 19.375 1 91 345 LEU B CA 1
ATOM 7876 C C . LEU B 1 345 ? -0.136 53.531 18.516 1 91 345 LEU B C 1
ATOM 7878 O O . LEU B 1 345 ? 0.527 54.438 19.031 1 91 345 LEU B O 1
ATOM 7882 N N . LEU B 1 346 ? -0.158 53.406 17.234 1 92.81 346 LEU B N 1
ATOM 7883 C CA . LEU B 1 346 ? 0.869 54 16.391 1 92.81 346 LEU B CA 1
ATOM 7884 C C . LEU B 1 346 ? 0.385 55.312 15.797 1 92.81 346 LEU B C 1
ATOM 7886 O O . LEU B 1 346 ? -0.792 55.469 15.453 1 92.81 346 LEU B O 1
ATOM 7890 N N . PRO B 1 347 ? 1.338 56.219 15.656 1 91.56 347 PRO B N 1
ATOM 7891 C CA . PRO B 1 347 ? 0.983 57.438 14.953 1 91.56 347 PRO B CA 1
ATOM 7892 C C . PRO B 1 347 ? 0.685 57.219 13.477 1 91.56 347 PRO B C 1
ATOM 7894 O O . PRO B 1 347 ? 1.309 56.344 12.844 1 91.56 347 PRO B O 1
ATOM 7897 N N . VAL B 1 348 ? -0.132 58 12.953 1 91 348 VAL B N 1
ATOM 7898 C CA . VAL B 1 348 ? -0.592 57.875 11.578 1 91 348 VAL B CA 1
ATOM 7899 C C . VAL B 1 348 ? 0.592 58.031 10.625 1 91 348 VAL B C 1
ATOM 7901 O O . VAL B 1 348 ? 0.652 57.344 9.586 1 91 348 VAL B O 1
ATOM 7904 N N . ASP B 1 349 ? 1.497 58.906 11.016 1 90.69 349 ASP B N 1
ATOM 7905 C CA . ASP B 1 349 ? 2.65 59.188 10.156 1 90.69 349 ASP B CA 1
ATOM 7906 C C . ASP B 1 349 ? 3.504 57.906 9.977 1 90.69 349 ASP B C 1
ATOM 7908 O O . ASP B 1 349 ? 3.977 57.656 8.867 1 90.69 349 ASP B O 1
ATOM 7912 N N . LEU B 1 350 ? 3.672 57.25 11.047 1 92.69 350 LEU B N 1
ATOM 7913 C CA . LEU B 1 350 ? 4.457 56.031 10.969 1 92.69 350 LEU B CA 1
ATOM 7914 C C . LEU B 1 350 ? 3.738 54.969 10.133 1 92.69 350 LEU B C 1
ATOM 7916 O O . LEU B 1 350 ? 4.363 54.312 9.312 1 92.69 350 LEU B O 1
ATOM 7920 N N . VAL B 1 351 ? 2.463 54.781 10.305 1 93.69 351 VAL B N 1
ATOM 7921 C CA . VAL B 1 351 ? 1.66 53.781 9.586 1 93.69 351 VAL B CA 1
ATOM 7922 C C . VAL B 1 351 ? 1.738 54.062 8.086 1 93.69 351 VAL B C 1
ATOM 7924 O O . VAL B 1 351 ? 1.862 53.156 7.281 1 93.69 351 VAL B O 1
ATOM 7927 N N . GLN B 1 352 ? 1.737 55.312 7.699 1 92.31 352 GLN B N 1
ATOM 7928 C CA . GLN B 1 352 ? 1.789 55.719 6.297 1 92.31 352 GLN B CA 1
ATOM 7929 C C . GLN B 1 352 ? 3.16 55.406 5.695 1 92.31 352 GLN B C 1
ATOM 7931 O O . GLN B 1 352 ? 3.275 55.156 4.492 1 92.31 352 GLN B O 1
ATOM 7936 N N . LYS B 1 353 ? 4.094 55.406 6.531 1 91.44 353 LYS B N 1
ATOM 7937 C CA . LYS B 1 353 ? 5.453 55.156 6.059 1 91.44 353 LYS B CA 1
ATOM 7938 C C . LYS B 1 353 ? 5.688 53.656 5.844 1 91.44 353 LYS B C 1
ATOM 7940 O O . LYS B 1 353 ? 6.504 53.281 5.004 1 91.44 353 LYS B O 1
ATOM 7945 N N . ILE B 1 354 ? 4.973 52.875 6.605 1 92.62 354 ILE B N 1
ATOM 7946 C CA . ILE B 1 354 ? 5.297 51.438 6.543 1 92.62 354 ILE B CA 1
ATOM 7947 C C . ILE B 1 354 ? 4.305 50.719 5.637 1 92.62 354 ILE B C 1
ATOM 7949 O O . ILE B 1 354 ? 4.496 49.562 5.297 1 92.62 354 ILE B O 1
ATOM 7953 N N . SER B 1 355 ? 3.193 51.375 5.199 1 95.56 355 SER B N 1
ATOM 7954 C CA . SER B 1 355 ? 2.219 50.688 4.355 1 95.56 355 SER B CA 1
ATOM 7955 C C . SER B 1 355 ? 1.474 51.656 3.461 1 95.56 355 SER B C 1
ATOM 7957 O O . SER B 1 355 ? 1.185 52.781 3.871 1 95.56 355 SER B O 1
ATOM 7959 N N . PRO B 1 356 ? 1.111 51.281 2.24 1 94.69 356 PRO B N 1
ATOM 7960 C CA . PRO B 1 356 ? 0.275 52.125 1.37 1 94.69 356 PRO B CA 1
ATOM 7961 C C . PRO B 1 356 ? -1.214 51.969 1.681 1 94.69 356 PRO B C 1
ATOM 7963 O O . PRO B 1 356 ? -2.033 52.719 1.115 1 94.69 356 PRO B O 1
ATOM 7966 N N . LEU B 1 357 ? -1.506 51.125 2.57 1 94.75 357 LEU B N 1
ATOM 7967 C CA . LEU B 1 357 ? -2.904 50.875 2.91 1 94.75 357 LEU B CA 1
ATOM 7968 C C . LEU B 1 357 ? -3.463 52.031 3.752 1 94.75 357 LEU B C 1
ATOM 7970 O O . LEU B 1 357 ? -2.754 52.594 4.59 1 94.75 357 LEU B O 1
ATOM 7974 N N . THR B 1 358 ? -4.68 52.406 3.666 1 91.19 358 THR B N 1
ATOM 7975 C CA . THR B 1 358 ? -5.301 53.531 4.348 1 91.19 358 THR B CA 1
ATOM 7976 C C . THR B 1 358 ? -5.578 53.219 5.809 1 91.19 358 THR B C 1
ATOM 7978 O O . THR B 1 358 ? -5.301 54 6.699 1 91.19 358 THR B O 1
ATOM 7981 N N . THR B 1 359 ? -6.133 52.031 6.031 1 92.19 359 THR B N 1
ATOM 7982 C CA . THR B 1 359 ? -6.438 51.594 7.395 1 92.19 359 THR B CA 1
ATOM 7983 C C . THR B 1 359 ? -5.965 50.188 7.641 1 92.19 359 THR B C 1
ATOM 7985 O O . THR B 1 359 ? -6.781 49.281 7.863 1 92.19 359 THR B O 1
ATOM 7988 N N . PRO B 1 360 ? -4.684 50.031 7.695 1 96.31 360 PRO B N 1
ATOM 7989 C CA . PRO B 1 360 ? -4.172 48.656 7.848 1 96.31 360 PRO B CA 1
ATOM 7990 C C . PRO B 1 360 ? -4.156 48.188 9.305 1 96.31 360 PRO B C 1
ATOM 7992 O O . PRO B 1 360 ? -4.207 49.031 10.219 1 96.31 360 PRO B O 1
ATOM 7995 N N . ILE B 1 361 ? -4.168 46.906 9.453 1 97 361 ILE B N 1
ATOM 7996 C CA . ILE B 1 361 ? -3.715 46.281 10.711 1 97 361 ILE B CA 1
ATOM 7997 C C . ILE B 1 361 ? -2.191 46.312 10.773 1 97 361 ILE B C 1
ATOM 7999 O O . ILE B 1 361 ? -1.513 46.094 9.773 1 97 361 ILE B O 1
ATOM 8003 N N . VAL B 1 362 ? -1.664 46.688 11.891 1 97.12 362 VAL B N 1
ATOM 8004 C CA . VAL B 1 362 ? -0.221 46.625 12.094 1 97.12 362 VAL B CA 1
ATOM 8005 C C . VAL B 1 362 ? 0.093 45.688 13.25 1 97.12 362 VAL B C 1
ATOM 8007 O O . VAL B 1 362 ? -0.487 45.812 14.336 1 97.12 362 VAL B O 1
ATOM 8010 N N . GLU B 1 363 ? 0.958 44.75 12.984 1 97.94 363 GLU B N 1
ATOM 8011 C CA . GLU B 1 363 ? 1.348 43.75 13.961 1 97.94 363 GLU B CA 1
ATOM 8012 C C . GLU B 1 363 ? 2.842 43.812 14.266 1 97.94 363 GLU B C 1
ATOM 8014 O O . GLU B 1 363 ? 3.611 44.375 13.484 1 97.94 363 GLU B O 1
ATOM 8019 N N . VAL B 1 364 ? 3.184 43.25 15.477 1 97.88 364 VAL B N 1
ATOM 8020 C CA . VAL B 1 364 ? 4.566 43.375 15.914 1 97.88 364 VAL B CA 1
ATOM 8021 C C . VAL B 1 364 ? 5.02 42.062 16.578 1 97.88 364 VAL B C 1
ATOM 8023 O O . VAL B 1 364 ? 4.211 41.344 17.156 1 97.88 364 VAL B O 1
ATOM 8026 N N . PHE B 1 365 ? 6.312 41.688 16.438 1 98.06 365 PHE B N 1
ATOM 8027 C CA . PHE B 1 365 ? 6.984 40.719 17.266 1 98.06 365 PHE B CA 1
ATOM 8028 C C . PHE B 1 365 ? 8.43 41.094 17.531 1 98.06 365 PHE B C 1
ATOM 8030 O O . PHE B 1 365 ? 8.938 42.062 16.922 1 98.06 365 PHE B O 1
ATOM 8037 N N . LYS B 1 366 ? 9.055 40.469 18.469 1 97.81 366 LYS B N 1
ATOM 8038 C CA . LYS B 1 366 ? 10.453 40.781 18.766 1 97.81 366 LYS B CA 1
ATOM 8039 C C . LYS B 1 366 ? 11.328 39.531 18.578 1 97.81 366 LYS B C 1
ATOM 8041 O O . LYS B 1 366 ? 10.875 38.406 18.781 1 97.81 366 LYS B O 1
ATOM 8046 N N . LEU B 1 367 ? 12.477 39.719 18.141 1 97.44 367 LEU B N 1
ATOM 8047 C CA . LEU B 1 367 ? 13.555 38.75 18.203 1 97.44 367 LEU B CA 1
ATOM 8048 C C . LEU B 1 367 ? 14.555 39.094 19.297 1 97.44 367 LEU B C 1
ATOM 8050 O O . LEU B 1 367 ? 15.117 40.188 19.312 1 97.44 367 LEU B O 1
ATOM 8054 N N . GLU B 1 368 ? 14.719 38.25 20.156 1 95.5 368 GLU B N 1
ATOM 8055 C CA . GLU B 1 368 ? 15.57 38.469 21.312 1 95.5 368 GLU B CA 1
ATOM 8056 C C . GLU B 1 368 ? 17.016 38.75 20.906 1 95.5 368 GLU B C 1
ATOM 8058 O O . GLU B 1 368 ? 17.516 38.125 19.969 1 95.5 368 GLU B O 1
ATOM 8063 N N . ASN B 1 369 ? 17.656 39.5 21.641 1 90 369 ASN B N 1
ATOM 8064 C CA . ASN B 1 369 ? 19.031 39.906 21.344 1 90 369 ASN B CA 1
ATOM 8065 C C . ASN B 1 369 ? 20 38.75 21.547 1 90 369 ASN B C 1
ATOM 8067 O O . ASN B 1 369 ? 19.609 37.688 22.031 1 90 369 ASN B O 1
ATOM 8071 N N . ASN B 1 370 ? 21.094 38.938 21.031 1 88.06 370 ASN B N 1
ATOM 8072 C CA . ASN B 1 370 ? 22.234 38.062 21.312 1 88.06 370 ASN B CA 1
ATOM 8073 C C . ASN B 1 370 ? 23.312 38.75 22.109 1 88.06 370 ASN B C 1
ATOM 8075 O O . ASN B 1 370 ? 24.156 39.438 21.547 1 88.06 370 ASN B O 1
ATOM 8079 N N . ASP B 1 371 ? 23.438 38.625 23.359 1 90.38 371 ASP B N 1
ATOM 8080 C CA . ASP B 1 371 ? 24.469 39.156 24.25 1 90.38 371 ASP B CA 1
ATOM 8081 C C . ASP B 1 371 ? 24.328 40.656 24.406 1 90.38 371 ASP B C 1
ATOM 8083 O O . ASP B 1 371 ? 25.328 41.375 24.422 1 90.38 371 ASP B O 1
ATOM 8087 N N . ASN B 1 372 ? 23.141 41.156 24.281 1 92.44 372 ASN B N 1
ATOM 8088 C CA . ASN B 1 372 ? 22.859 42.562 24.484 1 92.44 372 ASN B CA 1
ATOM 8089 C C . ASN B 1 372 ? 23.719 43.438 23.578 1 92.44 372 ASN B C 1
ATOM 8091 O O . ASN B 1 372 ? 24.359 44.406 24.031 1 92.44 372 ASN B O 1
ATOM 8095 N N . ASP B 1 373 ? 23.75 43.031 22.344 1 94.56 373 ASP B N 1
ATOM 8096 C CA . ASP B 1 373 ? 24.594 43.75 21.375 1 94.56 373 ASP B CA 1
ATOM 8097 C C . ASP B 1 373 ? 23.734 44.281 20.219 1 94.56 373 ASP B C 1
ATOM 8099 O O . ASP B 1 373 ? 23.531 43.594 19.219 1 94.56 373 ASP B O 1
ATOM 8103 N N . PRO B 1 374 ? 23.375 45.5 20.328 1 96 374 PRO B N 1
ATOM 8104 C CA . PRO B 1 374 ? 22.562 46.094 19.266 1 96 374 PRO B CA 1
ATOM 8105 C C . PRO B 1 374 ? 23.266 46.125 17.922 1 96 374 PRO B C 1
ATOM 8107 O O . PRO B 1 374 ? 22.625 46.062 16.875 1 96 374 PRO B O 1
ATOM 8110 N N . SER B 1 375 ? 24.578 46.312 17.922 1 95.69 375 SER B N 1
ATOM 8111 C CA . SER B 1 375 ? 25.344 46.344 16.672 1 95.69 375 SER B CA 1
ATOM 8112 C C . SER B 1 375 ? 25.281 45 15.945 1 95.69 375 SER B C 1
ATOM 8114 O O . SER B 1 375 ? 25.141 44.969 14.727 1 95.69 375 SER B O 1
ATOM 8116 N N . ALA B 1 376 ? 25.422 44 16.75 1 96.12 376 ALA B N 1
ATOM 8117 C CA . ALA B 1 376 ? 25.328 42.656 16.172 1 96.12 376 ALA B CA 1
ATOM 8118 C C . ALA B 1 376 ? 23.953 42.406 15.57 1 96.12 376 ALA B C 1
ATOM 8120 O O . ALA B 1 376 ? 23.828 41.781 14.508 1 96.12 376 ALA B O 1
ATOM 8121 N N . MET B 1 377 ? 22.984 42.844 16.219 1 97.12 377 MET B N 1
ATOM 8122 C CA . MET B 1 377 ? 21.625 42.688 15.727 1 97.12 377 MET B CA 1
ATOM 8123 C C . MET B 1 377 ? 21.406 43.469 14.445 1 97.12 377 MET B C 1
ATOM 8125 O O . MET B 1 377 ? 20.797 42.969 13.492 1 97.12 377 MET B O 1
ATOM 8129 N N . SER B 1 378 ? 21.906 44.688 14.438 1 96.62 378 SER B N 1
ATOM 8130 C CA . SER B 1 378 ? 21.781 45.531 13.258 1 96.62 378 SER B CA 1
ATOM 8131 C C . SER B 1 378 ? 22.469 44.875 12.047 1 96.62 378 SER B C 1
ATOM 8133 O O . SER B 1 378 ? 21.938 44.938 10.938 1 96.62 378 SER B O 1
ATOM 8135 N N . GLU B 1 379 ? 23.531 44.312 12.32 1 96.94 379 GLU B N 1
ATOM 8136 C CA . GLU B 1 379 ? 24.25 43.625 11.25 1 96.94 379 GLU B CA 1
ATOM 8137 C C . GLU B 1 379 ? 23.469 42.406 10.75 1 96.94 379 GLU B C 1
ATOM 8139 O O . GLU B 1 379 ? 23.359 42.188 9.547 1 96.94 379 GLU B O 1
ATOM 8144 N N . PHE B 1 380 ? 23 41.688 11.688 1 96.94 380 PHE B N 1
ATOM 8145 C CA . PHE B 1 380 ? 22.25 40.469 11.359 1 96.94 380 PHE B CA 1
ATOM 8146 C C . PHE B 1 380 ? 21.031 40.812 10.492 1 96.94 380 PHE B C 1
ATOM 8148 O O . PHE B 1 380 ? 20.844 40.219 9.43 1 96.94 380 PHE B O 1
ATOM 8155 N N . ILE B 1 381 ? 20.25 41.75 10.914 1 97.56 381 ILE B N 1
ATOM 8156 C CA . ILE B 1 381 ? 18.984 42.062 10.242 1 97.56 381 ILE B CA 1
ATOM 8157 C C . ILE B 1 381 ? 19.266 42.688 8.883 1 97.56 381 ILE B C 1
ATOM 8159 O O . ILE B 1 381 ? 18.547 42.438 7.914 1 97.56 381 ILE B O 1
ATOM 8163 N N . THR B 1 382 ? 20.281 43.5 8.758 1 97.12 382 THR B N 1
ATOM 8164 C CA . THR B 1 382 ? 20.656 44.094 7.48 1 97.12 382 THR B CA 1
ATOM 8165 C C . THR B 1 382 ? 21.078 43.031 6.488 1 97.12 382 THR B C 1
ATOM 8167 O O . THR B 1 382 ? 20.656 43.031 5.332 1 97.12 382 THR B O 1
ATOM 8170 N N . GLN B 1 383 ? 21.859 42.125 6.961 1 97.12 383 GLN B N 1
ATOM 8171 C CA . GLN B 1 383 ? 22.297 41 6.117 1 97.12 383 GLN B CA 1
ATOM 8172 C C . GLN B 1 383 ? 21.109 40.188 5.645 1 97.12 383 GLN B C 1
ATOM 8174 O O . GLN B 1 383 ? 21.062 39.75 4.488 1 97.12 383 GLN B O 1
ATOM 8179 N N . PHE B 1 384 ? 20.203 39.938 6.527 1 97.5 384 PHE B N 1
ATOM 8180 C CA . PHE B 1 384 ? 19.031 39.156 6.18 1 97.5 384 PHE B CA 1
ATOM 8181 C C . PHE B 1 384 ? 18.188 39.875 5.129 1 97.5 384 PHE B C 1
ATOM 8183 O O . PHE B 1 384 ? 17.828 39.281 4.109 1 97.5 384 PHE B O 1
ATOM 8190 N N . LEU B 1 385 ? 17.859 41.125 5.309 1 97.06 385 LEU B N 1
ATOM 8191 C CA . LEU B 1 385 ? 16.969 41.875 4.422 1 97.06 385 LEU B CA 1
ATOM 8192 C C . LEU B 1 385 ? 17.609 42.062 3.053 1 97.06 385 LEU B C 1
ATOM 8194 O O . LEU B 1 385 ? 16.906 42.188 2.045 1 97.06 385 LEU B O 1
ATOM 8198 N N . ASP B 1 386 ? 18.922 42.031 3.037 1 96.06 386 ASP B N 1
ATOM 8199 C CA . ASP B 1 386 ? 19.641 42.219 1.779 1 96.06 386 ASP B CA 1
ATOM 8200 C C . ASP B 1 386 ? 19.828 40.875 1.067 1 96.06 386 ASP B C 1
ATOM 8202 O O . ASP B 1 386 ? 20.25 40.844 -0.094 1 96.06 386 ASP B O 1
ATOM 8206 N N . SER B 1 387 ? 19.516 39.844 1.729 1 96.06 387 SER B N 1
ATOM 8207 C CA . SER B 1 387 ? 19.672 38.5 1.17 1 96.06 387 SER B CA 1
ATOM 8208 C C . SER B 1 387 ? 18.5 38.125 0.281 1 96.06 387 SER B C 1
ATOM 8210 O O . SER B 1 387 ? 17.453 38.781 0.323 1 96.06 387 SER B O 1
ATOM 8212 N N . PRO B 1 388 ? 18.609 37.094 -0.522 1 94.12 388 PRO B N 1
ATOM 8213 C CA . PRO B 1 388 ? 17.5 36.594 -1.331 1 94.12 388 PRO B CA 1
ATOM 8214 C C . PRO B 1 388 ? 16.312 36.125 -0.485 1 94.12 388 PRO B C 1
ATOM 8216 O O . PRO B 1 388 ? 15.164 36.25 -0.915 1 94.12 388 PRO B O 1
ATOM 8219 N N . ALA B 1 389 ? 16.594 35.688 0.675 1 93.5 389 ALA B N 1
ATOM 8220 C CA . ALA B 1 389 ? 15.539 35.219 1.57 1 93.5 389 ALA B CA 1
ATOM 8221 C C . ALA B 1 389 ? 14.711 36.406 2.094 1 93.5 389 ALA B C 1
ATOM 8223 O O . ALA B 1 389 ? 13.523 36.25 2.383 1 93.5 389 ALA B O 1
ATOM 8224 N N . GLY B 1 390 ? 15.297 37.531 2.193 1 95.31 390 GLY B N 1
ATOM 8225 C CA . GLY B 1 390 ? 14.633 38.719 2.734 1 95.31 390 GLY B CA 1
ATOM 8226 C C . GLY B 1 390 ? 13.945 39.531 1.675 1 95.31 390 GLY B C 1
ATOM 8227 O O . GLY B 1 390 ? 13.047 40.312 1.983 1 95.31 390 GLY B O 1
ATOM 8228 N N . ALA B 1 391 ? 14.258 39.375 0.437 1 95.38 391 ALA B N 1
ATOM 8229 C CA . ALA B 1 391 ? 13.805 40.219 -0.67 1 95.38 391 ALA B CA 1
ATOM 8230 C C . ALA B 1 391 ? 12.289 40.188 -0.793 1 95.38 391 ALA B C 1
ATOM 8232 O O . ALA B 1 391 ? 11.664 41.219 -0.991 1 95.38 391 ALA B O 1
ATOM 8233 N N . PRO B 1 392 ? 11.68 39.031 -0.661 1 95.5 392 PRO B N 1
ATOM 8234 C CA . PRO B 1 392 ? 10.227 39.031 -0.808 1 95.5 392 PRO B CA 1
ATOM 8235 C C . PRO B 1 392 ? 9.508 39.875 0.24 1 95.5 392 PRO B C 1
ATOM 8237 O O . PRO B 1 392 ? 8.414 40.375 -0.017 1 95.5 392 PRO B O 1
ATOM 8240 N N . PHE B 1 393 ? 10.109 40.031 1.322 1 96.56 393 PHE B N 1
ATOM 8241 C CA . PHE B 1 393 ? 9.477 40.781 2.395 1 96.56 393 PHE B CA 1
ATOM 8242 C C . PHE B 1 393 ? 9.633 42.281 2.158 1 96.56 393 PHE B C 1
ATOM 8244 O O . PHE B 1 393 ? 8.727 43.062 2.471 1 96.56 393 PHE B O 1
ATOM 8251 N N . ASN B 1 394 ? 10.703 42.656 1.563 1 94.88 394 ASN B N 1
ATOM 8252 C CA . ASN B 1 394 ? 10.914 44.031 1.183 1 94.88 394 ASN B CA 1
ATOM 8253 C C . ASN B 1 394 ? 9.938 44.469 0.093 1 94.88 394 ASN B C 1
ATOM 8255 O O . ASN B 1 394 ? 9.539 45.625 0.038 1 94.88 394 ASN B O 1
ATOM 8259 N N . GLU B 1 395 ? 9.586 43.531 -0.688 1 94.75 395 GLU B N 1
ATOM 8260 C CA . GLU B 1 395 ? 8.773 43.844 -1.863 1 94.75 395 GLU B CA 1
ATOM 8261 C C . GLU B 1 395 ? 7.297 43.562 -1.591 1 94.75 395 GLU B C 1
ATOM 8263 O O . GLU B 1 395 ? 6.484 43.531 -2.518 1 94.75 395 GLU B O 1
ATOM 8268 N N . ASN B 1 396 ? 6.969 43.344 -0.377 1 95.31 396 ASN B N 1
ATOM 8269 C CA . ASN B 1 396 ? 5.57 43.125 -0.02 1 95.31 396 ASN B CA 1
ATOM 8270 C C . ASN B 1 396 ? 4.695 44.281 -0.459 1 95.31 396 ASN B C 1
ATOM 8272 O O . ASN B 1 396 ? 4.914 45.438 -0.038 1 95.31 396 ASN B O 1
ATOM 8276 N N . PRO B 1 397 ? 3.68 44.094 -1.303 1 93.75 397 PRO B N 1
ATOM 8277 C CA . PRO B 1 397 ? 2.838 45.156 -1.822 1 93.75 397 PRO B CA 1
ATOM 8278 C C . PRO B 1 397 ? 2.064 45.875 -0.723 1 93.75 397 PRO B C 1
ATOM 8280 O O . PRO B 1 397 ? 1.646 47.031 -0.91 1 93.75 397 PRO B O 1
ATOM 8283 N N . GLU B 1 398 ? 1.869 45.219 0.401 1 94.69 398 GLU B N 1
ATOM 8284 C CA . GLU B 1 398 ? 1.138 45.844 1.5 1 94.69 398 GLU B CA 1
ATOM 8285 C C . GLU B 1 398 ? 2.076 46.625 2.412 1 94.69 398 GLU B C 1
ATOM 8287 O O . GLU B 1 398 ? 1.632 47.25 3.375 1 94.69 398 GLU B O 1
ATOM 8292 N N . GLY B 1 399 ? 3.33 46.625 2.039 1 94.88 399 GLY B N 1
ATOM 8293 C CA . GLY B 1 399 ? 4.34 47.344 2.789 1 94.88 399 GLY B CA 1
ATOM 8294 C C . GLY B 1 399 ? 5.453 46.469 3.314 1 94.88 399 GLY B C 1
ATOM 8295 O O . GLY B 1 399 ? 5.203 45.312 3.73 1 94.88 399 GLY B O 1
ATOM 8296 N N . GLY B 1 400 ? 6.578 46.969 3.307 1 95 400 GLY B N 1
ATOM 8297 C CA . GLY B 1 400 ? 7.703 46.25 3.904 1 95 400 GLY B CA 1
ATOM 8298 C C . GLY B 1 400 ? 7.691 46.312 5.422 1 95 400 GLY B C 1
ATOM 8299 O O . GLY B 1 400 ? 6.898 47.031 6.023 1 95 400 GLY B O 1
ATOM 8300 N N . PRO B 1 401 ? 8.586 45.562 5.984 1 97.31 401 PRO B N 1
ATOM 8301 C CA . PRO B 1 401 ? 8.602 45.531 7.449 1 97.31 401 PRO B CA 1
ATOM 8302 C C . PRO B 1 401 ? 9.234 46.781 8.07 1 97.31 401 PRO B C 1
ATOM 8304 O O . PRO B 1 401 ? 10.18 47.344 7.508 1 97.31 401 PRO B O 1
ATOM 8307 N N . GLY B 1 402 ? 8.672 47.25 9.18 1 96.25 402 GLY B N 1
ATOM 8308 C CA . GLY B 1 402 ? 9.344 48.219 10.031 1 96.25 402 GLY B CA 1
ATOM 8309 C C . GLY B 1 402 ? 10.344 47.594 10.984 1 96.25 402 GLY B C 1
ATOM 8310 O O . GLY B 1 402 ? 9.977 46.719 11.781 1 96.25 402 GLY B O 1
ATOM 8311 N N . ILE B 1 403 ? 11.555 48.094 10.914 1 96.81 403 ILE B N 1
ATOM 8312 C CA . ILE B 1 403 ? 12.625 47.469 11.656 1 96.81 403 ILE B CA 1
ATOM 8313 C C . ILE B 1 403 ? 13.219 48.438 12.672 1 96.81 403 ILE B C 1
ATOM 8315 O O . ILE B 1 403 ? 13.633 49.531 12.305 1 96.81 403 ILE B O 1
ATOM 8319 N N . PHE B 1 404 ? 13.289 47.969 13.891 1 96.44 404 PHE B N 1
ATOM 8320 C CA . PHE B 1 404 ? 13.898 48.781 14.945 1 96.44 404 PHE B CA 1
ATOM 8321 C C . PHE B 1 404 ? 14.773 47.906 15.844 1 96.44 404 PHE B C 1
ATOM 8323 O O . PHE B 1 404 ? 14.414 46.781 16.156 1 96.44 404 PHE B O 1
ATOM 8330 N N . VAL B 1 405 ? 15.883 48.438 16.219 1 96.69 405 VAL B N 1
ATOM 8331 C CA . VAL B 1 405 ? 16.75 47.781 17.188 1 96.69 405 VAL B CA 1
ATOM 8332 C C . VAL B 1 405 ? 16.703 48.562 18.516 1 96.69 405 VAL B C 1
ATOM 8334 O O . VAL B 1 405 ? 17.016 49.75 18.531 1 96.69 405 VAL B O 1
ATOM 8337 N N . TYR B 1 406 ? 16.344 47.875 19.516 1 96.5 406 TYR B N 1
ATOM 8338 C CA . TYR B 1 406 ? 16.266 48.5 20.828 1 96.5 406 TYR B CA 1
ATOM 8339 C C . TYR B 1 406 ? 17.656 48.812 21.359 1 96.5 406 TYR B C 1
ATOM 8341 O O . TYR B 1 406 ? 18.453 47.906 21.594 1 96.5 406 TYR B O 1
ATOM 8349 N N . ASP B 1 407 ? 17.891 50 21.516 1 95.75 407 ASP B N 1
ATOM 8350 C CA . ASP B 1 407 ? 19.188 50.5 21.984 1 95.75 407 ASP B CA 1
ATOM 8351 C C . ASP B 1 407 ? 19.016 51.5 23.125 1 95.75 407 ASP B C 1
ATOM 8353 O O . ASP B 1 407 ? 18.672 52.656 22.875 1 95.75 407 ASP B O 1
ATOM 8357 N N . ALA B 1 408 ? 19.297 51.094 24.312 1 91.5 408 ALA B N 1
ATOM 8358 C CA . ALA B 1 408 ? 19.078 51.875 25.516 1 91.5 408 ALA B CA 1
ATOM 8359 C C . ALA B 1 408 ? 19.953 53.156 25.5 1 91.5 408 ALA B C 1
ATOM 8361 O O . ALA B 1 408 ? 19.688 54.094 26.234 1 91.5 408 ALA B O 1
ATOM 8362 N N . LYS B 1 409 ? 20.922 53.25 24.641 1 93.12 409 LYS B N 1
ATOM 8363 C CA . LYS B 1 409 ? 21.844 54.375 24.562 1 93.12 409 LYS B CA 1
ATOM 8364 C C . LYS B 1 409 ? 21.312 55.469 23.641 1 93.12 409 LYS B C 1
ATOM 8366 O O . LYS B 1 409 ? 21.844 56.594 23.609 1 93.12 409 LYS B O 1
ATOM 8371 N N . LYS B 1 410 ? 20.328 55.188 23 1 93.06 410 LYS B N 1
ATOM 8372 C CA . LYS B 1 410 ? 19.766 56.125 22.031 1 93.06 410 LYS B CA 1
ATOM 8373 C C . LYS B 1 410 ? 18.5 56.781 22.594 1 93.06 410 LYS B C 1
ATOM 8375 O O . LYS B 1 410 ? 17.875 56.281 23.516 1 93.06 410 LYS B O 1
ATOM 8380 N N . PRO B 1 411 ? 18.188 57.906 21.969 1 90.62 411 PRO B N 1
ATOM 8381 C CA . PRO B 1 411 ? 16.938 58.562 22.375 1 90.62 411 PRO B CA 1
ATOM 8382 C C . PRO B 1 411 ? 15.727 57.656 22.203 1 90.62 411 PRO B C 1
ATOM 8384 O O . PRO B 1 411 ? 15.555 57.031 21.141 1 90.62 411 PRO B O 1
ATOM 8387 N N . LEU B 1 412 ? 14.992 57.625 23.25 1 93.38 412 LEU B N 1
ATOM 8388 C CA . LEU B 1 412 ? 13.82 56.781 23.312 1 93.38 412 LEU B CA 1
ATOM 8389 C C . LEU B 1 412 ? 14.18 55.344 22.922 1 93.38 412 LEU B C 1
ATOM 8391 O O . LEU B 1 412 ? 13.414 54.688 22.219 1 93.38 412 LEU B O 1
ATOM 8395 N N . CYS B 1 413 ? 15.445 55 23.172 1 93.62 413 CYS B N 1
ATOM 8396 C CA . CYS B 1 413 ? 15.984 53.656 22.984 1 93.62 413 CYS B CA 1
ATOM 8397 C C . CYS B 1 413 ? 15.922 53.25 21.516 1 93.62 413 CYS B C 1
ATOM 8399 O O . CYS B 1 413 ? 15.711 52.094 21.219 1 93.62 413 CYS B O 1
ATOM 8401 N N . GLY B 1 414 ? 15.898 54.156 20.641 1 91.19 414 GLY B N 1
ATOM 8402 C CA . GLY B 1 414 ? 15.898 53.875 19.219 1 91.19 414 GLY B CA 1
ATOM 8403 C C . GLY B 1 414 ? 14.5 53.844 18.609 1 91.19 414 GLY B C 1
ATOM 8404 O O . GLY B 1 414 ? 14.336 53.531 17.438 1 91.19 414 GLY B O 1
ATOM 8405 N N . LEU B 1 415 ? 13.375 54.25 19.359 1 94 415 LEU B N 1
ATOM 8406 C CA . LEU B 1 415 ? 11.992 54.094 18.922 1 94 415 LEU B CA 1
ATOM 8407 C C . LEU B 1 415 ? 11.352 55.469 18.688 1 94 415 LEU B C 1
ATOM 8409 O O . LEU B 1 415 ? 10.133 55.625 18.812 1 94 415 LEU B O 1
ATOM 8413 N N . THR B 1 416 ? 12.109 56.375 18.312 1 90.12 416 THR B N 1
ATOM 8414 C CA . THR B 1 416 ? 11.641 57.75 18.141 1 90.12 416 THR B CA 1
ATOM 8415 C C . THR B 1 416 ? 10.492 57.781 17.125 1 90.12 416 THR B C 1
ATOM 8417 O O . THR B 1 416 ? 9.484 58.469 17.344 1 90.12 416 THR B O 1
ATOM 8420 N N . PRO B 1 417 ? 10.625 57.062 16.031 1 89.62 417 PRO B N 1
ATOM 8421 C CA . PRO B 1 417 ? 9.547 57.125 15.031 1 89.62 417 PRO B CA 1
ATOM 8422 C C . PRO B 1 417 ? 8.227 56.562 15.547 1 89.62 417 PRO B C 1
ATOM 8424 O O . PRO B 1 417 ? 7.164 56.875 15.008 1 89.62 417 PRO B O 1
ATOM 8427 N N . VAL B 1 418 ? 8.234 55.781 16.578 1 91.38 418 VAL B N 1
ATOM 8428 C CA . VAL B 1 418 ? 7.047 55.125 17.109 1 91.38 418 VAL B CA 1
ATOM 8429 C C . VAL B 1 418 ? 6.312 56.062 18.062 1 91.38 418 VAL B C 1
ATOM 8431 O O . VAL B 1 418 ? 5.109 55.906 18.297 1 91.38 418 VAL B O 1
ATOM 8434 N N . GLY B 1 419 ? 6.996 57.031 18.547 1 88.12 419 GLY B N 1
ATOM 8435 C CA . GLY B 1 419 ? 6.414 57.969 19.484 1 88.12 419 GLY B CA 1
ATOM 8436 C C . GLY B 1 419 ? 6.574 57.531 20.938 1 88.12 419 GLY B C 1
ATOM 8437 O O . GLY B 1 419 ? 6.703 56.344 21.219 1 88.12 419 GLY B O 1
ATOM 8438 N N . PHE B 1 420 ? 6.465 58.469 21.766 1 89.88 420 PHE B N 1
ATOM 8439 C CA . PHE B 1 420 ? 6.746 58.25 23.188 1 89.88 420 PHE B CA 1
ATOM 8440 C C . PHE B 1 420 ? 5.75 57.281 23.797 1 89.88 420 PHE B C 1
ATOM 8442 O O . PHE B 1 420 ? 6.145 56.281 24.422 1 89.88 420 PHE B O 1
ATOM 8449 N N . GLU B 1 421 ? 4.535 57.531 23.547 1 89.62 421 GLU B N 1
ATOM 8450 C CA . GLU B 1 421 ? 3.494 56.719 24.156 1 89.62 421 GLU B CA 1
ATOM 8451 C C . GLU B 1 421 ? 3.564 55.281 23.625 1 89.62 421 GLU B C 1
ATOM 8453 O O . GLU B 1 421 ? 3.492 54.344 24.406 1 89.62 421 GLU B O 1
ATOM 8458 N N . ALA B 1 422 ? 3.676 55.156 22.391 1 91.69 422 ALA B N 1
ATOM 8459 C CA . ALA B 1 422 ? 3.746 53.812 21.766 1 91.69 422 ALA B CA 1
ATOM 8460 C C . ALA B 1 422 ? 5.016 53.094 22.188 1 91.69 422 ALA B C 1
ATOM 8462 O O . ALA B 1 422 ? 5.004 51.875 22.359 1 91.69 422 ALA B O 1
ATOM 8463 N N . ALA B 1 423 ? 6.055 53.75 22.328 1 93.5 423 ALA B N 1
ATOM 8464 C CA . ALA B 1 423 ? 7.324 53.156 22.734 1 93.5 423 ALA B CA 1
ATOM 8465 C C . ALA B 1 423 ? 7.23 52.562 24.125 1 93.5 423 ALA B C 1
ATOM 8467 O O . ALA B 1 423 ? 7.73 51.438 24.375 1 93.5 423 ALA B O 1
ATOM 8468 N N . GLU B 1 424 ? 6.633 53.312 24.984 1 91.94 424 GLU B N 1
ATOM 8469 C CA . GLU B 1 424 ? 6.457 52.844 26.359 1 91.94 424 GLU B CA 1
ATOM 8470 C C . GLU B 1 424 ? 5.594 51.594 26.391 1 91.94 424 GLU B C 1
ATOM 8472 O O . GLU B 1 424 ? 5.902 50.625 27.109 1 91.94 424 GLU B O 1
ATOM 8477 N N . HIS B 1 425 ? 4.609 51.594 25.641 1 93.69 425 HIS B N 1
ATOM 8478 C CA . HIS B 1 425 ? 3.719 50.438 25.578 1 93.69 425 HIS B CA 1
ATOM 8479 C C . HIS B 1 425 ? 4.426 49.25 24.969 1 93.69 425 HIS B C 1
ATOM 8481 O O . HIS B 1 425 ? 4.23 48.125 25.438 1 93.69 425 HIS B O 1
ATOM 8487 N N . LEU B 1 426 ? 5.141 49.469 23.984 1 94.44 426 LEU B N 1
ATOM 8488 C CA . LEU B 1 426 ? 5.879 48.375 23.328 1 94.44 426 LEU B CA 1
ATOM 8489 C C . LEU B 1 426 ? 6.891 47.75 24.266 1 94.44 426 LEU B C 1
ATOM 8491 O O . LEU B 1 426 ? 7.105 46.531 24.25 1 94.44 426 LEU B O 1
ATOM 8495 N N . GLU B 1 427 ? 7.574 48.562 25 1 93.75 427 GLU B N 1
ATOM 8496 C CA . GLU B 1 427 ? 8.562 48.094 25.953 1 93.75 427 GLU B CA 1
ATOM 8497 C C . GLU B 1 42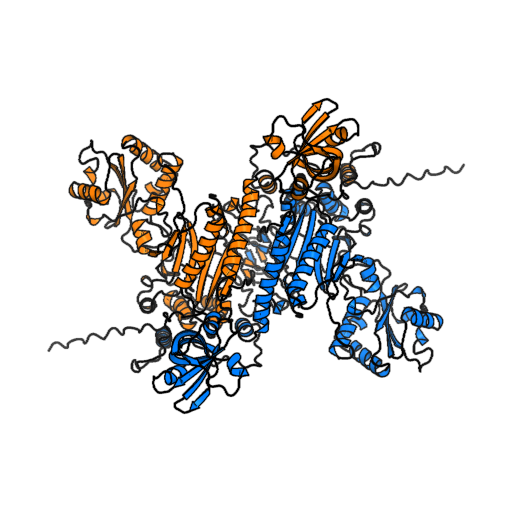7 ? 7.922 47.156 26.969 1 93.75 427 GLU B C 1
ATOM 8499 O O . GLU B 1 427 ? 8.508 46.125 27.328 1 93.75 427 GLU B O 1
ATOM 8504 N N . GLU B 1 428 ? 6.789 47.562 27.391 1 93.69 428 GLU B N 1
ATOM 8505 C CA . GLU B 1 428 ? 6.078 46.75 28.359 1 93.69 428 GLU B CA 1
ATOM 8506 C C . GLU B 1 428 ? 5.504 45.5 27.703 1 93.69 428 GLU B C 1
ATOM 8508 O O . GLU B 1 428 ? 5.641 44.375 28.234 1 93.69 428 GLU B O 1
ATOM 8513 N N . LEU B 1 429 ? 4.875 45.656 26.562 1 94.25 429 LEU B N 1
ATOM 8514 C CA . LEU B 1 429 ? 4.199 44.594 25.844 1 94.25 429 LEU B CA 1
ATOM 8515 C C . LEU B 1 429 ? 5.188 43.5 25.438 1 94.25 429 LEU B C 1
ATOM 8517 O O . LEU B 1 429 ? 4.875 42.312 25.531 1 94.25 429 LEU B O 1
ATOM 8521 N N . LEU B 1 430 ? 6.395 43.875 25.016 1 96.12 430 LEU B N 1
ATOM 8522 C CA . LEU B 1 430 ? 7.359 42.938 24.453 1 96.12 430 LEU B CA 1
ATOM 8523 C C . LEU B 1 430 ? 8.5 42.656 25.438 1 96.12 430 LEU B C 1
ATOM 8525 O O . LEU B 1 430 ? 9.391 41.844 25.156 1 96.12 430 LEU B O 1
ATOM 8529 N N . ASP B 1 431 ? 8.484 43.312 26.594 1 94.75 431 ASP B N 1
ATOM 8530 C CA . ASP B 1 431 ? 9.578 43.188 27.547 1 94.75 431 ASP B CA 1
ATOM 8531 C C . ASP B 1 431 ? 10.93 43.375 26.875 1 94.75 431 ASP B C 1
ATOM 8533 O O . ASP B 1 431 ? 11.797 42.5 26.938 1 94.75 431 ASP B O 1
ATOM 8537 N N . LEU B 1 432 ? 11.148 44.5 26.312 1 95.69 432 LEU B N 1
ATOM 8538 C CA . LEU B 1 432 ? 12.281 44.781 25.453 1 95.69 432 LEU B CA 1
ATOM 8539 C C . LEU B 1 432 ? 13.57 44.906 26.266 1 95.69 432 LEU B C 1
ATOM 8541 O O . LEU B 1 432 ? 13.555 45.438 27.375 1 95.69 432 LEU B O 1
ATOM 8545 N N . ASP B 1 433 ? 14.609 44.375 25.703 1 94.88 433 ASP B N 1
ATOM 8546 C CA . ASP B 1 433 ? 15.961 44.469 26.266 1 94.88 433 ASP B CA 1
ATOM 8547 C C . ASP B 1 433 ? 16.938 45.031 25.219 1 94.88 433 ASP B C 1
ATOM 8549 O O . ASP B 1 433 ? 16.672 44.969 24.016 1 94.88 433 ASP B O 1
ATOM 8553 N N . HIS B 1 434 ? 18.109 45.469 25.766 1 95.81 434 HIS B N 1
ATOM 8554 C CA . HIS B 1 434 ? 19.141 46.062 24.922 1 95.81 434 HIS B CA 1
ATOM 8555 C C . HIS B 1 434 ? 19.594 45.094 23.844 1 95.81 434 HIS B C 1
ATOM 8557 O O . HIS B 1 434 ? 20.047 44 24.141 1 95.81 434 HIS B O 1
ATOM 8563 N N . GLY B 1 435 ? 19.344 45.438 22.594 1 96.56 435 GLY B N 1
ATOM 8564 C CA . GLY B 1 435 ? 19.766 44.625 21.469 1 96.56 435 GLY B CA 1
ATOM 8565 C C . GLY B 1 435 ? 18.641 43.844 20.844 1 96.56 435 GLY B C 1
ATOM 8566 O O . GLY B 1 435 ? 18.828 43.188 19.812 1 96.56 435 GLY B O 1
ATOM 8567 N N . ASP B 1 436 ? 17.469 43.938 21.328 1 97.62 436 ASP B N 1
ATOM 8568 C CA . ASP B 1 436 ? 16.312 43.25 20.766 1 97.62 436 ASP B CA 1
ATOM 8569 C C . ASP B 1 436 ? 15.922 43.844 19.422 1 97.62 436 ASP B C 1
ATOM 8571 O O . ASP B 1 436 ? 16.109 45.031 19.172 1 97.62 436 ASP B O 1
ATOM 8575 N N . LEU B 1 437 ? 15.422 42.969 18.625 1 97.88 437 LEU B N 1
ATOM 8576 C CA . LEU B 1 437 ? 14.898 43.406 17.328 1 97.88 437 LEU B CA 1
ATOM 8577 C C . LEU B 1 437 ? 13.375 43.531 17.375 1 97.88 437 LEU B C 1
ATOM 8579 O O . LEU B 1 437 ? 12.688 42.625 17.859 1 97.88 437 LEU B O 1
ATOM 8583 N N . ILE B 1 438 ? 12.867 44.656 16.953 1 97.56 438 ILE B N 1
ATOM 8584 C CA . ILE B 1 438 ? 11.43 44.875 16.844 1 97.56 438 ILE B CA 1
ATOM 8585 C C . ILE B 1 438 ? 11.023 44.906 15.367 1 97.56 438 ILE B C 1
ATOM 8587 O O . ILE B 1 438 ? 11.57 45.688 14.586 1 97.56 438 ILE B O 1
ATOM 8591 N N . VAL B 1 439 ? 10.062 44.031 15.047 1 98 439 VAL B N 1
ATOM 8592 C CA . VAL B 1 439 ? 9.625 43.938 13.664 1 98 439 VAL B CA 1
ATOM 8593 C C . VAL B 1 439 ? 8.141 44.281 13.562 1 98 439 VAL B C 1
ATOM 8595 O O . VAL B 1 439 ? 7.305 43.688 14.227 1 98 439 VAL B O 1
ATOM 8598 N N . LEU B 1 440 ? 7.809 45.281 12.75 1 97.25 440 LEU B N 1
ATOM 8599 C CA . LEU B 1 440 ? 6.434 45.656 12.453 1 97.25 440 LEU B CA 1
ATOM 8600 C C . LEU B 1 440 ? 6.039 45.25 11.039 1 97.25 440 LEU B C 1
ATOM 8602 O O . LEU B 1 440 ? 6.852 45.312 10.117 1 97.25 440 LEU B O 1
ATOM 8606 N N . GLN B 1 441 ? 4.824 44.812 10.875 1 97.94 441 GLN B N 1
ATOM 8607 C CA . GLN B 1 441 ? 4.301 44.469 9.555 1 97.94 441 GLN B CA 1
ATOM 8608 C C . GLN B 1 441 ? 2.824 44.844 9.43 1 97.94 441 GLN B C 1
ATOM 8610 O O . GLN B 1 441 ? 2.023 44.531 10.312 1 97.94 441 GLN B O 1
ATOM 8615 N N . ALA B 1 442 ? 2.5 45.625 8.422 1 97.06 442 ALA B N 1
ATOM 8616 C CA . ALA B 1 442 ? 1.116 46 8.141 1 97.06 442 ALA B CA 1
ATOM 8617 C C . ALA B 1 442 ? 0.446 44.969 7.23 1 97.06 442 ALA B C 1
ATOM 8619 O O . ALA B 1 442 ? 1.116 44.281 6.449 1 97.06 442 ALA B O 1
ATOM 8620 N N . ARG B 1 443 ? -0.861 44.75 7.328 1 96.19 443 ARG B N 1
ATOM 8621 C CA . ARG B 1 443 ? -1.665 43.938 6.422 1 96.19 443 ARG B CA 1
ATOM 8622 C C . ARG B 1 443 ? -3.072 44.531 6.277 1 96.19 443 ARG B C 1
ATOM 8624 O O . ARG B 1 443 ? -3.49 45.375 7.07 1 96.19 443 ARG B O 1
ATOM 8631 N N . LYS B 1 444 ? -3.771 44.062 5.316 1 94.94 444 LYS B N 1
ATOM 8632 C CA . LYS B 1 444 ? -5.141 44.5 5.066 1 94.94 444 LYS B CA 1
ATOM 8633 C C . LYS B 1 444 ? -6.043 44.188 6.254 1 94.94 444 LYS B C 1
ATOM 8635 O O . LYS B 1 444 ? -5.922 43.125 6.871 1 94.94 444 LYS B O 1
ATOM 8640 N N . GLN B 1 445 ? -6.918 45.094 6.508 1 94.5 445 GLN B N 1
ATOM 8641 C CA . GLN B 1 445 ? -7.918 44.875 7.547 1 94.5 445 GLN B CA 1
ATOM 8642 C C . GLN B 1 445 ? -8.992 43.906 7.078 1 94.5 445 GLN B C 1
ATOM 8644 O O . GLN B 1 445 ? -10.086 44.312 6.691 1 94.5 445 GLN B O 1
ATOM 8649 N N . ALA B 1 446 ? -8.75 42.625 7.188 1 91.88 446 ALA B N 1
ATOM 8650 C CA . ALA B 1 446 ? -9.609 41.531 6.75 1 91.88 446 ALA B CA 1
ATOM 8651 C C . ALA B 1 446 ? -9.453 40.312 7.652 1 91.88 446 ALA B C 1
ATOM 8653 O O . ALA B 1 446 ? -8.445 40.188 8.344 1 91.88 446 ALA B O 1
ATOM 8654 N N . PRO B 1 447 ? -10.516 39.469 7.68 1 91.81 447 PRO B N 1
ATOM 8655 C CA . PRO B 1 447 ? -10.367 38.219 8.445 1 91.81 447 PRO B CA 1
ATOM 8656 C C . PRO B 1 447 ? -9.219 37.344 7.941 1 91.81 447 PRO B C 1
ATOM 8658 O O . PRO B 1 447 ? -8.828 37.469 6.777 1 91.81 447 PRO B O 1
ATOM 8661 N N . PHE B 1 448 ? -8.68 36.562 8.859 1 94.25 448 PHE B N 1
ATOM 8662 C CA . PHE B 1 448 ? -7.613 35.656 8.469 1 94.25 448 PHE B CA 1
ATOM 8663 C C . PHE B 1 448 ? -8.109 34.656 7.418 1 94.25 448 PHE B C 1
ATOM 8665 O O . PHE B 1 448 ? -9.242 34.188 7.484 1 94.25 448 PHE B O 1
ATOM 8672 N N . ALA B 1 449 ? -7.273 34.375 6.48 1 90.31 449 ALA B N 1
ATOM 8673 C CA . ALA B 1 449 ? -7.52 33.375 5.457 1 90.31 449 ALA B CA 1
ATOM 8674 C C . ALA B 1 449 ? -6.223 32.688 5.043 1 90.31 449 ALA B C 1
ATOM 8676 O O . ALA B 1 449 ? -5.152 33.312 5.066 1 90.31 449 ALA B O 1
ATOM 8677 N N . GLY B 1 450 ? -6.371 31.422 4.801 1 90.19 450 GLY B N 1
ATOM 8678 C CA . GLY B 1 450 ? -5.203 30.703 4.324 1 90.19 450 GLY B CA 1
ATOM 8679 C C . GLY B 1 450 ? -4.34 30.156 5.445 1 90.19 450 GLY B C 1
ATOM 8680 O O . GLY B 1 450 ? -4.809 29.984 6.574 1 90.19 450 GLY B O 1
ATOM 8681 N N . GLY B 1 451 ? -3.068 29.891 5.043 1 94 451 GLY B N 1
ATOM 8682 C CA . GLY B 1 451 ? -2.232 29.141 5.965 1 94 451 GLY B CA 1
ATOM 8683 C C . GLY B 1 451 ? -1.238 30.016 6.711 1 94 451 GLY B C 1
ATOM 8684 O O . GLY B 1 451 ? -0.688 29.594 7.734 1 94 451 GLY B O 1
ATOM 8685 N N . SER B 1 452 ? -1.02 31.281 6.191 1 96.38 452 SER B N 1
ATOM 8686 C CA . SER B 1 452 ? -0.059 32.156 6.867 1 96.38 452 SER B CA 1
ATOM 8687 C C . SER B 1 452 ? -0.289 33.625 6.512 1 96.38 452 SER B C 1
ATOM 8689 O O . SER B 1 452 ? -1.038 33.938 5.582 1 96.38 452 SER B O 1
ATOM 8691 N N . THR B 1 453 ? 0.31 34.531 7.289 1 96.62 453 THR B N 1
ATOM 8692 C CA . THR B 1 453 ? 0.34 35.969 7.055 1 96.62 453 THR B CA 1
ATOM 8693 C C . THR B 1 453 ? 1.756 36.438 6.727 1 96.62 453 THR B C 1
ATOM 8695 O O . THR B 1 453 ? 2.725 35.719 6.977 1 96.62 453 THR B O 1
ATOM 8698 N N . PRO B 1 454 ? 1.858 37.562 6.172 1 96.19 454 PRO B N 1
ATOM 8699 C CA . PRO B 1 454 ? 3.197 38.062 5.859 1 96.19 454 PRO B CA 1
ATOM 8700 C C . PRO B 1 454 ? 4.102 38.125 7.09 1 96.19 454 PRO B C 1
ATOM 8702 O O . PRO B 1 454 ? 5.281 37.781 7.012 1 96.19 454 PRO B O 1
ATOM 8705 N N . ILE B 1 455 ? 3.576 38.625 8.18 1 97.88 455 ILE B N 1
ATOM 8706 C CA . ILE B 1 455 ? 4.395 38.719 9.383 1 97.88 455 ILE B CA 1
ATOM 8707 C C . ILE B 1 455 ? 4.773 37.344 9.875 1 97.88 455 ILE B C 1
ATOM 8709 O O . ILE B 1 455 ? 5.867 37.125 10.414 1 97.88 455 ILE B O 1
ATOM 8713 N N . GLY B 1 456 ? 3.842 36.375 9.797 1 98 456 GLY B N 1
ATOM 8714 C CA . GLY B 1 456 ? 4.156 35.031 10.148 1 98 456 GLY B CA 1
ATOM 8715 C C . GLY B 1 456 ? 5.273 34.438 9.312 1 98 456 GLY B C 1
ATOM 8716 O O . GLY B 1 456 ? 6.148 33.719 9.836 1 98 456 GLY B O 1
ATOM 8717 N N . ASP B 1 457 ? 5.242 34.688 8.031 1 97.56 457 ASP B N 1
ATOM 8718 C CA . ASP B 1 457 ? 6.285 34.219 7.129 1 97.56 457 ASP B CA 1
ATOM 8719 C C . ASP B 1 457 ? 7.633 34.844 7.465 1 97.56 457 ASP B C 1
ATOM 8721 O O . ASP B 1 457 ? 8.664 34.188 7.422 1 97.56 457 ASP B O 1
ATOM 8725 N N . LEU B 1 458 ? 7.57 36.062 7.711 1 97.75 458 LEU B N 1
ATOM 8726 C CA . LEU B 1 458 ? 8.781 36.781 8.094 1 97.75 458 LEU B CA 1
ATOM 8727 C C . LEU B 1 458 ? 9.359 36.219 9.391 1 97.75 458 LEU B C 1
ATOM 8729 O O . LEU B 1 458 ? 10.578 36.062 9.508 1 97.75 458 LEU B O 1
ATOM 8733 N N . ARG B 1 459 ? 8.484 36 10.352 1 97.81 459 ARG B N 1
ATOM 8734 C CA . ARG B 1 459 ? 8.875 35.406 11.625 1 97.81 459 ARG B CA 1
ATOM 8735 C C . ARG B 1 459 ? 9.633 34.094 11.406 1 97.81 459 ARG B C 1
ATOM 8737 O O . ARG B 1 459 ? 10.695 33.875 11.984 1 97.81 459 ARG B O 1
ATOM 8744 N N . ARG B 1 460 ? 9.133 33.25 10.594 1 96.69 460 ARG B N 1
ATOM 8745 C CA . ARG B 1 460 ? 9.742 31.969 10.297 1 96.69 460 ARG B CA 1
ATOM 8746 C C . ARG B 1 460 ? 11.078 32.156 9.578 1 96.69 460 ARG B C 1
ATOM 8748 O O . ARG B 1 460 ? 12.062 31.484 9.906 1 96.69 460 ARG B O 1
ATOM 8755 N N . ALA B 1 461 ? 11.125 33.031 8.586 1 97.12 461 ALA B N 1
ATOM 8756 C CA . ALA B 1 461 ? 12.328 33.25 7.797 1 97.12 461 ALA B CA 1
ATOM 8757 C C . ALA B 1 461 ? 13.453 33.812 8.664 1 97.12 461 ALA B C 1
ATOM 8759 O O . ALA B 1 461 ? 14.617 33.406 8.516 1 97.12 461 ALA B O 1
ATOM 8760 N N . LEU B 1 462 ? 13.102 34.719 9.5 1 97.25 462 LEU B N 1
ATOM 8761 C CA . LEU B 1 462 ? 14.086 35.312 10.383 1 97.25 462 LEU B CA 1
ATOM 8762 C C . LEU B 1 462 ? 14.672 34.281 11.352 1 97.25 462 LEU B C 1
ATOM 8764 O O . LEU B 1 462 ? 15.875 34.281 11.609 1 97.25 462 LEU B O 1
ATOM 8768 N N . HIS B 1 463 ? 13.789 33.562 11.898 1 96.94 463 HIS B N 1
ATOM 8769 C CA . HIS B 1 463 ? 14.266 32.531 12.797 1 96.94 463 HIS B CA 1
ATOM 8770 C C . HIS B 1 463 ? 15.219 31.562 12.078 1 96.94 463 HIS B C 1
ATOM 8772 O O . HIS B 1 463 ? 16.266 31.219 12.609 1 96.94 463 HIS B O 1
ATOM 8778 N N . SER B 1 464 ? 14.852 31.141 10.938 1 95.69 464 SER B N 1
ATOM 8779 C CA . SER B 1 464 ? 15.688 30.234 10.141 1 95.69 464 SER B CA 1
ATOM 8780 C C . SER B 1 464 ? 17.047 30.859 9.852 1 95.69 464 SER B C 1
ATOM 8782 O O . SER B 1 464 ? 18.078 30.188 9.977 1 95.69 464 SER B O 1
ATOM 8784 N N . ALA B 1 465 ? 17.062 32.094 9.492 1 96.69 465 ALA B N 1
ATOM 8785 C CA . ALA B 1 465 ? 18.297 32.812 9.203 1 96.69 465 ALA B CA 1
ATOM 8786 C C . ALA B 1 465 ? 19.172 32.906 10.453 1 96.69 465 ALA B C 1
ATOM 8788 O O . ALA B 1 465 ? 20.391 32.781 10.383 1 96.69 465 ALA B O 1
ATOM 8789 N N . ALA B 1 466 ? 18.516 33.219 11.562 1 96.69 466 ALA B N 1
ATOM 8790 C CA . ALA B 1 466 ? 19.25 33.344 12.812 1 96.69 466 ALA B CA 1
ATOM 8791 C C . ALA B 1 466 ? 19.938 32.031 13.203 1 96.69 466 ALA B C 1
ATOM 8793 O O . ALA B 1 466 ? 21.078 32.031 13.672 1 96.69 466 ALA B O 1
ATOM 8794 N N . VAL B 1 467 ? 19.281 31 12.961 1 95.31 467 VAL B N 1
ATOM 8795 C CA . VAL B 1 467 ? 19.812 29.688 13.312 1 95.31 467 VAL B CA 1
ATOM 8796 C C . VAL B 1 467 ? 20.922 29.297 12.328 1 95.31 467 VAL B C 1
ATOM 8798 O O . VAL B 1 467 ? 22 28.859 12.742 1 95.31 467 VAL B O 1
ATOM 8801 N N . THR B 1 468 ? 20.688 29.484 11.094 1 94.94 468 THR B N 1
ATOM 8802 C CA . THR B 1 468 ? 21.625 29.078 10.055 1 94.94 468 THR B CA 1
ATOM 8803 C C . THR B 1 468 ? 22.922 29.875 10.156 1 94.94 468 THR B C 1
ATOM 8805 O O . THR B 1 468 ? 24 29.344 9.883 1 94.94 468 THR B O 1
ATOM 8808 N N . SER B 1 469 ? 22.828 31.125 10.609 1 94.75 469 SER B N 1
ATOM 8809 C CA . SER B 1 469 ? 24 31.984 10.727 1 94.75 469 SER B CA 1
ATOM 8810 C C . SER B 1 469 ? 24.703 31.781 12.062 1 94.75 469 SER B C 1
ATOM 8812 O O . SER B 1 469 ? 25.781 32.312 12.289 1 94.75 469 SER B O 1
ATOM 8814 N N . GLY B 1 470 ? 24.047 31.094 12.945 1 94.06 470 GLY B N 1
ATOM 8815 C CA . GLY B 1 470 ? 24.609 30.859 14.266 1 94.06 470 GLY B CA 1
ATOM 8816 C C . GLY B 1 470 ? 24.281 31.969 15.25 1 94.06 470 GLY B C 1
ATOM 8817 O O . GLY B 1 470 ? 24.797 31.984 16.375 1 94.06 470 GLY B O 1
ATOM 8818 N N . PHE B 1 471 ? 23.484 32.906 14.805 1 95.25 471 PHE B N 1
ATOM 8819 C CA . PHE B 1 471 ? 23.078 34.031 15.664 1 95.25 471 PHE B CA 1
ATOM 8820 C C . PHE B 1 471 ? 22.266 33.5 16.859 1 95.25 471 PHE B C 1
ATOM 8822 O O . PHE B 1 471 ? 22.391 34.031 17.969 1 95.25 471 PHE B O 1
ATOM 8829 N N . LYS B 1 472 ? 21.422 32.531 16.625 1 94.38 472 LYS B N 1
ATOM 8830 C CA . LYS B 1 472 ? 20.641 31.844 17.656 1 94.38 472 LYS B CA 1
ATOM 8831 C C . LYS B 1 472 ? 20.812 30.328 17.562 1 94.38 472 LYS B C 1
ATOM 8833 O O . LYS B 1 472 ? 21.062 29.797 16.469 1 94.38 472 LYS B O 1
ATOM 8838 N N . PRO B 1 473 ? 20.703 29.656 18.625 1 94.62 473 PRO B N 1
ATOM 8839 C CA . PRO B 1 473 ? 20.703 28.188 18.547 1 94.62 473 PRO B CA 1
ATOM 8840 C C . PRO B 1 473 ? 19.422 27.609 17.984 1 94.62 473 PRO B C 1
ATOM 8842 O O . PRO B 1 473 ? 18.359 28.234 18.109 1 94.62 473 PRO B O 1
ATOM 8845 N N . ALA B 1 474 ? 19.531 26.438 17.375 1 94 474 ALA B N 1
ATOM 8846 C CA . ALA B 1 474 ? 18.344 25.75 16.891 1 94 474 ALA B CA 1
ATOM 8847 C C . ALA B 1 474 ? 17.469 25.297 18.047 1 94 474 ALA B C 1
ATOM 8849 O O . ALA B 1 474 ? 17.969 24.875 19.094 1 94 474 ALA B O 1
ATOM 8850 N N . PRO B 1 475 ? 16.156 25.406 17.797 1 93.75 475 PRO B N 1
ATOM 8851 C CA . PRO B 1 475 ? 15.273 24.906 18.844 1 93.75 475 PRO B CA 1
ATOM 8852 C C . PRO B 1 475 ? 15.398 23.391 19.047 1 93.75 475 PRO B C 1
ATOM 8854 O O . PRO B 1 475 ? 15.695 22.656 18.094 1 93.75 475 PRO B O 1
ATOM 8857 N N . THR B 1 476 ? 15.164 22.953 20.266 1 92.38 476 THR B N 1
ATOM 8858 C CA . THR B 1 476 ? 15.289 21.531 20.594 1 92.38 476 THR B CA 1
ATOM 8859 C C . THR B 1 476 ? 13.945 20.953 21 1 92.38 476 THR B C 1
ATOM 8861 O O . THR B 1 476 ? 13.023 21.688 21.359 1 92.38 476 THR B O 1
ATOM 8864 N N . GLY B 1 477 ? 13.828 19.641 20.859 1 93.19 477 GLY B N 1
ATOM 8865 C CA . GLY B 1 477 ? 12.648 18.938 21.328 1 93.19 477 GLY B CA 1
ATOM 8866 C C . GLY B 1 477 ? 11.508 18.953 20.344 1 93.19 477 GLY B C 1
ATOM 8867 O O . GLY B 1 477 ? 11.656 19.438 19.219 1 93.19 477 GLY B O 1
ATOM 8868 N N . PHE B 1 478 ? 10.367 18.359 20.781 1 96.38 478 PHE B N 1
ATOM 8869 C CA . PHE B 1 478 ? 9.164 18.266 19.969 1 96.38 478 PHE B CA 1
ATOM 8870 C C . PHE B 1 478 ? 8 18.984 20.641 1 96.38 478 PHE B C 1
ATOM 8872 O O . PHE B 1 478 ? 7.727 18.75 21.828 1 96.38 478 PHE B O 1
ATOM 8879 N N . ASP B 1 479 ? 7.438 19.875 19.953 1 96.62 479 ASP B N 1
ATOM 8880 C CA . ASP B 1 479 ? 6.246 20.562 20.438 1 96.62 479 ASP B CA 1
ATOM 8881 C C . ASP B 1 479 ? 5.004 20.109 19.672 1 96.62 479 ASP B C 1
ATOM 8883 O O . ASP B 1 479 ? 4.855 20.438 18.484 1 96.62 479 ASP B O 1
ATOM 8887 N N . PHE B 1 480 ? 4.105 19.406 20.391 1 97.94 480 PHE B N 1
ATOM 8888 C CA . PHE B 1 480 ? 2.898 18.844 19.797 1 97.94 480 PHE B CA 1
ATOM 8889 C C . PHE B 1 480 ? 1.7 19.75 20.062 1 97.94 480 PHE B C 1
ATOM 8891 O O . PHE B 1 480 ? 1.399 20.078 21.203 1 97.94 480 PHE B O 1
ATOM 8898 N N . LEU B 1 481 ? 0.933 20.125 19.016 1 97.38 481 LEU B N 1
ATOM 8899 C CA . LEU B 1 481 ? -0.28 20.906 19.25 1 97.38 481 LEU B CA 1
ATOM 8900 C C . LEU B 1 481 ? -1.327 20.594 18.172 1 97.38 481 LEU B C 1
ATOM 8902 O O . LEU B 1 481 ? -0.984 20.234 17.047 1 97.38 481 LEU B O 1
ATOM 8906 N N . TRP B 1 482 ? -2.537 20.641 18.578 1 98.75 482 TRP B N 1
ATOM 8907 C CA . TRP B 1 482 ? -3.67 20.594 17.656 1 98.75 482 TRP B CA 1
ATOM 8908 C C . TRP B 1 482 ? -4.117 22 17.266 1 98.75 482 TRP B C 1
ATOM 8910 O O . TRP B 1 482 ? -4.328 22.844 18.141 1 98.75 482 TRP B O 1
ATOM 8920 N N . ILE B 1 483 ? -4.184 22.297 15.992 1 98.75 483 ILE B N 1
ATOM 8921 C CA . ILE B 1 483 ? -4.914 23.484 15.531 1 98.75 483 ILE B CA 1
ATOM 8922 C C . ILE B 1 483 ? -6.363 23.094 15.234 1 98.75 483 ILE B C 1
ATOM 8924 O O . ILE B 1 483 ? -6.625 22.203 14.43 1 98.75 483 ILE B O 1
ATOM 8928 N N . VAL B 1 484 ? -7.305 23.781 15.883 1 98.38 484 VAL B N 1
ATOM 8929 C CA . VAL B 1 484 ? -8.719 23.422 15.773 1 98.38 484 VAL B CA 1
ATOM 8930 C C . VAL B 1 484 ? -9.523 24.656 15.359 1 98.38 484 VAL B C 1
ATOM 8932 O O . VAL B 1 484 ? -8.977 25.75 15.203 1 98.38 484 VAL B O 1
ATOM 8935 N N . ASP B 1 485 ? -10.805 24.469 15.047 1 97.25 485 ASP B N 1
ATOM 8936 C CA . ASP B 1 485 ? -11.781 25.531 14.789 1 97.25 485 ASP B CA 1
ATOM 8937 C C . ASP B 1 485 ? -11.414 26.312 13.531 1 97.25 485 ASP B C 1
ATOM 8939 O O . ASP B 1 485 ? -11.422 27.547 13.539 1 97.25 485 ASP B O 1
ATOM 8943 N N . PHE B 1 486 ? -11.055 25.562 12.523 1 97.62 486 PHE B N 1
ATOM 8944 C CA . PHE B 1 486 ? -10.828 26.188 11.227 1 97.62 486 PHE B CA 1
ATOM 8945 C C . PHE B 1 486 ? -12.133 26.734 10.648 1 97.62 486 PHE B C 1
ATOM 8947 O O . PHE B 1 486 ? -13.211 26.219 10.961 1 97.62 486 PHE B O 1
ATOM 8954 N N . PRO B 1 487 ? -12.016 27.812 9.844 1 96.12 487 PRO B N 1
ATOM 8955 C CA . PRO B 1 487 ? -13.211 28.141 9.07 1 96.12 487 PRO B CA 1
ATOM 8956 C C . PRO B 1 487 ? -13.625 27.016 8.125 1 96.12 487 PRO B C 1
ATOM 8958 O O . PRO B 1 487 ? -12.773 26.359 7.527 1 96.12 487 PRO B O 1
ATOM 8961 N N . LEU B 1 488 ? -14.883 26.734 8.039 1 95.75 488 LEU B N 1
ATOM 8962 C CA . LEU B 1 488 ? -15.367 25.688 7.148 1 95.75 488 LEU B CA 1
ATOM 8963 C C . LEU B 1 488 ? -15.117 26.047 5.688 1 95.75 488 LEU B C 1
ATOM 8965 O O . LEU B 1 488 ? -14.82 25.188 4.867 1 95.75 488 LEU B O 1
ATOM 8969 N N . PHE B 1 489 ? -15.234 27.328 5.363 1 93.44 489 PHE B N 1
ATOM 8970 C CA . PHE B 1 489 ? -15.039 27.844 4.008 1 93.44 489 PHE B CA 1
ATOM 8971 C C . PHE B 1 489 ? -13.992 28.938 3.982 1 93.44 489 PHE B C 1
ATOM 8973 O O . PHE B 1 489 ? -13.852 29.688 4.949 1 93.44 489 PHE B O 1
ATOM 8980 N N . SER B 1 490 ? -13.266 28.953 2.994 1 90.69 490 SER B N 1
ATOM 8981 C CA . SER B 1 490 ? -12.273 30 2.746 1 90.69 490 SER B CA 1
ATOM 8982 C C . SER B 1 490 ? -12.469 30.641 1.374 1 90.69 490 SER B C 1
ATOM 8984 O O . SER B 1 490 ? -13.008 30 0.463 1 90.69 490 SER B O 1
ATOM 8986 N N . PRO B 1 491 ? -12.039 31.875 1.28 1 86.69 491 PRO B N 1
ATOM 8987 C CA . PRO B 1 491 ? -12.109 32.469 -0.054 1 86.69 491 PRO B CA 1
ATOM 8988 C C . PRO B 1 491 ? -11.312 31.688 -1.095 1 86.69 491 PRO B C 1
ATOM 8990 O O . PRO B 1 491 ? -10.227 31.188 -0.793 1 86.69 491 PRO B O 1
ATOM 8993 N N . SER B 1 492 ? -11.953 31.562 -2.246 1 79.69 492 SER B N 1
ATOM 8994 C CA . SER B 1 492 ? -11.281 30.828 -3.316 1 79.69 492 SER B CA 1
ATOM 8995 C C . SER B 1 492 ? -10.086 31.609 -3.854 1 79.69 492 SER B C 1
ATOM 8997 O O . SER B 1 492 ? -10.086 32.844 -3.85 1 79.69 492 SER B O 1
ATOM 8999 N N . SER B 1 493 ? -9.047 30.906 -3.992 1 68.31 493 SER B N 1
ATOM 9000 C CA . SER B 1 493 ? -7.867 31.5 -4.617 1 68.31 493 SER B CA 1
ATOM 9001 C C . SER B 1 493 ? -7.613 30.906 -5.996 1 68.31 493 SER B C 1
ATOM 9003 O O . SER B 1 493 ? -8.016 29.781 -6.273 1 68.31 493 SER B O 1
ATOM 9005 N N . ASP B 1 494 ? -7.129 31.688 -6.973 1 56.53 494 ASP B N 1
ATOM 9006 C CA . ASP B 1 494 ? -6.82 31.25 -8.328 1 56.53 494 ASP B CA 1
ATOM 9007 C C . ASP B 1 494 ? -5.812 30.094 -8.32 1 56.53 494 ASP B C 1
ATOM 9009 O O . ASP B 1 494 ? -5.75 29.312 -9.273 1 56.53 494 ASP B O 1
ATOM 9013 N N . ALA B 1 495 ? -4.996 30.062 -7.332 1 52.41 495 ALA B N 1
ATOM 9014 C CA . ALA B 1 495 ? -3.863 29.141 -7.336 1 52.41 495 ALA B CA 1
ATOM 9015 C C . ALA B 1 495 ? -4.316 27.703 -7.051 1 52.41 495 ALA B C 1
ATOM 9017 O O . ALA B 1 495 ? -3.6 26.75 -7.352 1 52.41 495 ALA B O 1
ATOM 9018 N N . GLU B 1 496 ? -5.383 27.562 -6.52 1 56.31 496 GLU B N 1
ATOM 9019 C CA . GLU B 1 496 ? -5.832 26.203 -6.199 1 56.31 496 GLU B CA 1
ATOM 9020 C C . GLU B 1 496 ? -7.137 25.875 -6.918 1 56.31 496 GLU B C 1
ATOM 9022 O O . GLU B 1 496 ? -8.078 26.672 -6.898 1 56.31 496 GLU B O 1
ATOM 9027 N N . PRO B 1 497 ? -7.062 24.781 -7.824 1 56.16 497 PRO B N 1
ATOM 9028 C CA . PRO B 1 497 ? -8.312 24.422 -8.5 1 56.16 497 PRO B CA 1
ATOM 9029 C C . PRO B 1 497 ? -9.453 24.172 -7.516 1 56.16 497 PRO B C 1
ATOM 9031 O O . PRO B 1 497 ? -9.25 23.547 -6.473 1 56.16 497 PRO B O 1
ATOM 9034 N N . GLY B 1 498 ? -10.141 25.188 -7.156 1 58.72 498 GLY B N 1
ATOM 9035 C CA . GLY B 1 498 ? -11.289 25.047 -6.273 1 58.72 498 GLY B CA 1
ATOM 9036 C C . GLY B 1 498 ? -12.055 23.766 -6.492 1 58.72 498 GLY B C 1
ATOM 9037 O O . GLY B 1 498 ? -11.539 22.812 -7.09 1 58.72 498 GLY B O 1
ATOM 9038 N N . GLN B 1 499 ? -13.016 23.406 -5.676 1 65.88 499 GLN B N 1
ATOM 9039 C CA . GLN B 1 499 ? -13.898 22.234 -5.676 1 65.88 499 GLN B CA 1
ATOM 9040 C C . GLN B 1 499 ? -15.008 22.391 -6.715 1 65.88 499 GLN B C 1
ATOM 9042 O O . GLN B 1 499 ? -16.094 21.812 -6.562 1 65.88 499 GLN B O 1
ATOM 9047 N N . GLY B 1 500 ? -14.664 23.312 -7.703 1 64.12 500 GLY B N 1
ATOM 9048 C CA . GLY B 1 500 ? -15.578 23.438 -8.828 1 64.12 500 GLY B CA 1
ATOM 9049 C C . GLY B 1 500 ? -16.797 24.281 -8.523 1 64.12 500 GLY B C 1
ATOM 9050 O O . GLY B 1 500 ? -17.766 24.281 -9.273 1 64.12 500 GLY B O 1
ATOM 9051 N N . GLY B 1 501 ? -16.797 25 -7.371 1 72.81 501 GLY B N 1
ATOM 9052 C CA . GLY B 1 501 ? -17.922 25.844 -7.02 1 72.81 501 GLY B CA 1
ATOM 9053 C C . GLY B 1 501 ? -17.828 27.25 -7.57 1 72.81 501 GLY B C 1
ATOM 9054 O O . GLY B 1 501 ? -16.734 27.703 -7.922 1 72.81 501 GLY B O 1
ATOM 9055 N N . ALA B 1 502 ? -18.984 27.859 -7.688 1 72.81 502 ALA B N 1
ATOM 9056 C CA . ALA B 1 502 ? -19.047 29.188 -8.289 1 72.81 502 ALA B CA 1
ATOM 9057 C C . ALA B 1 502 ? -19.297 30.266 -7.234 1 72.81 502 ALA B C 1
ATOM 9059 O O . ALA B 1 502 ? -19.516 31.422 -7.566 1 72.81 502 ALA B O 1
ATOM 9060 N N . ALA B 1 503 ? -19.25 29.938 -5.969 1 79.5 503 ALA B N 1
ATOM 9061 C CA . ALA B 1 503 ? -19.656 30.844 -4.906 1 79.5 503 ALA B CA 1
ATOM 9062 C C . ALA B 1 503 ? -18.516 31.766 -4.5 1 79.5 503 ALA B C 1
ATOM 9064 O O . ALA B 1 503 ? -18.703 32.688 -3.701 1 79.5 503 ALA B O 1
ATOM 9065 N N . GLY B 1 504 ? -17.328 31.516 -5.035 1 83.5 504 GLY B N 1
ATOM 9066 C CA . GLY B 1 504 ? -16.172 32.312 -4.625 1 83.5 504 GLY B CA 1
ATOM 9067 C C . GLY B 1 504 ? -15.562 31.828 -3.32 1 83.5 504 GLY B C 1
ATOM 9068 O O . GLY B 1 504 ? -14.664 32.469 -2.775 1 83.5 504 GLY B O 1
ATOM 9069 N N . ILE B 1 505 ? -16.156 30.797 -2.75 1 87.06 505 ILE B N 1
ATOM 9070 C CA . ILE B 1 505 ? -15.617 30.172 -1.547 1 87.06 505 ILE B CA 1
ATOM 9071 C C . ILE B 1 505 ? -15.398 28.688 -1.792 1 87.06 505 ILE B C 1
ATOM 9073 O O . ILE B 1 505 ? -16.031 28.094 -2.666 1 87.06 505 ILE B O 1
ATOM 9077 N N . SER B 1 506 ? -14.453 28.156 -1.118 1 87.81 506 SER B N 1
ATOM 9078 C CA . SER B 1 506 ? -14.164 26.719 -1.14 1 87.81 506 SER B CA 1
ATOM 9079 C C . SER B 1 506 ? -14.062 26.156 0.274 1 87.81 506 SER B C 1
ATOM 9081 O O . SER B 1 506 ? -13.844 26.906 1.23 1 87.81 506 SER B O 1
ATOM 9083 N N . SER B 1 507 ? -14.328 24.922 0.369 1 89.25 507 SER B N 1
ATOM 9084 C CA . SER B 1 507 ? -14.102 24.281 1.666 1 89.25 507 SER B CA 1
ATOM 9085 C C . SER B 1 507 ? -12.625 24.359 2.061 1 89.25 507 SER B C 1
ATOM 9087 O O . SER B 1 507 ? -11.742 24.109 1.235 1 89.25 507 SER B O 1
ATOM 9089 N N . THR B 1 508 ? -12.375 24.688 3.297 1 89.12 508 THR B N 1
ATOM 9090 C CA . THR B 1 508 ? -11.008 24.859 3.766 1 89.12 508 THR B CA 1
ATOM 9091 C C . THR B 1 508 ? -10.258 23.531 3.76 1 89.12 508 THR B C 1
ATOM 9093 O O . THR B 1 508 ? -9.141 23.438 3.248 1 89.12 508 THR B O 1
ATOM 9096 N N . HIS B 1 509 ? -10.812 22.531 4.348 1 88.62 509 HIS B N 1
ATOM 9097 C CA . HIS B 1 509 ? -10.219 21.188 4.371 1 88.62 509 HIS B CA 1
ATOM 9098 C C . HIS B 1 509 ? -10.656 20.375 3.16 1 88.62 509 HIS B C 1
ATOM 9100 O O . HIS B 1 509 ? -9.891 20.219 2.201 1 88.62 509 HIS B O 1
ATOM 9106 N N . HIS B 1 510 ? -11.844 19.906 3.074 1 88 510 HIS B N 1
ATOM 9107 C CA . HIS B 1 510 ? -12.516 19.266 1.944 1 88 510 HIS B CA 1
ATOM 9108 C C . HIS B 1 510 ? -14.031 19.391 2.055 1 88 510 HIS B C 1
ATOM 9110 O O . HIS B 1 510 ? -14.555 19.734 3.119 1 88 510 HIS B O 1
ATOM 9116 N N . PRO B 1 511 ? -14.727 19.156 1.017 1 90.31 511 PRO B N 1
ATOM 9117 C CA . PRO B 1 511 ? -16.156 19.453 0.977 1 90.31 511 PRO B CA 1
ATOM 9118 C C . PRO B 1 511 ? -16.969 18.562 1.907 1 90.31 511 PRO B C 1
ATOM 9120 O O . PRO B 1 511 ? -18.156 18.828 2.141 1 90.31 511 PRO B O 1
ATOM 9123 N N . PHE B 1 512 ? -16.391 17.547 2.471 1 94.5 512 PHE B N 1
ATOM 9124 C CA . PHE B 1 512 ? -17.125 16.578 3.283 1 94.5 512 PHE B CA 1
ATOM 9125 C C . PHE B 1 512 ? -17 16.922 4.766 1 94.5 512 PHE B C 1
ATOM 9127 O O . PHE B 1 512 ? -17.516 16.188 5.613 1 94.5 512 PHE B O 1
ATOM 9134 N N . THR B 1 513 ? -16.406 18.047 5.102 1 95.19 513 THR B N 1
ATOM 9135 C CA . THR B 1 513 ? -16.141 18.438 6.484 1 95.19 513 THR B CA 1
ATOM 9136 C C . THR B 1 513 ? -17.406 18.984 7.137 1 95.19 513 THR B C 1
ATOM 9138 O O . THR B 1 513 ? -18.109 19.828 6.555 1 95.19 513 THR B O 1
ATOM 9141 N N . ALA B 1 514 ? -17.672 18.578 8.344 1 95 514 ALA B N 1
ATOM 9142 C CA . ALA B 1 514 ? -18.875 19 9.07 1 95 514 ALA B CA 1
ATOM 9143 C C . ALA B 1 514 ? -18.625 20.312 9.812 1 95 514 ALA B C 1
ATOM 9145 O O . ALA B 1 514 ? -17.516 20.594 10.242 1 95 514 ALA B O 1
ATOM 9146 N N . PRO B 1 515 ? -19.75 21.125 9.898 1 93.12 515 PRO B N 1
ATOM 9147 C CA . PRO B 1 515 ? -19.688 22.219 10.867 1 93.12 515 PRO B CA 1
ATOM 9148 C C . PRO B 1 515 ? -19.469 21.734 12.297 1 93.12 515 PRO B C 1
ATOM 9150 O O . PRO B 1 515 ? -19.797 20.594 12.625 1 93.12 515 PRO B O 1
ATOM 9153 N N . LYS B 1 516 ? -18.984 22.531 13.094 1 92.88 516 LYS B N 1
ATOM 9154 C CA . LYS B 1 516 ? -18.578 22.125 14.43 1 92.88 516 LYS B CA 1
ATOM 9155 C C . LYS B 1 516 ? -19.781 22 15.359 1 92.88 516 LYS B C 1
ATOM 9157 O O . LYS B 1 516 ? -19.844 21.062 16.172 1 92.88 516 LYS B O 1
ATOM 9162 N N . THR B 1 517 ? -20.672 22.969 15.336 1 87.69 517 THR B N 1
ATOM 9163 C CA . THR B 1 517 ? -21.812 23 16.25 1 87.69 517 THR B CA 1
ATOM 9164 C C . THR B 1 517 ? -23.109 23.25 15.508 1 87.69 517 THR B C 1
ATOM 9166 O O . THR B 1 517 ? -23.094 23.578 14.32 1 87.69 517 THR B O 1
ATOM 9169 N N . ALA B 1 518 ? -24.172 23.062 16.25 1 82 518 ALA B N 1
ATOM 9170 C CA . ALA B 1 518 ? -25.5 23.359 15.688 1 82 518 ALA B CA 1
ATOM 9171 C C . ALA B 1 518 ? -25.594 24.828 15.281 1 82 518 ALA B C 1
ATOM 9173 O O . ALA B 1 518 ? -26.25 25.172 14.289 1 82 518 ALA B O 1
ATOM 9174 N N . ALA B 1 519 ? -24.984 25.672 16.062 1 84.38 519 ALA B N 1
ATOM 9175 C CA . ALA B 1 519 ? -24.984 27.094 15.742 1 84.38 519 ALA B CA 1
ATOM 9176 C C . ALA B 1 519 ? -24.297 27.359 14.406 1 84.38 519 ALA B C 1
ATOM 9178 O O . ALA B 1 519 ? -24.703 28.25 13.656 1 84.38 519 ALA B O 1
ATOM 9179 N N . ASP B 1 520 ? -23.281 26.641 14.117 1 89.75 520 ASP B N 1
ATOM 9180 C CA . ASP B 1 520 ? -22.562 26.781 12.844 1 89.75 520 ASP B CA 1
ATOM 9181 C C . ASP B 1 520 ? -23.438 26.328 11.68 1 89.75 520 ASP B C 1
ATOM 9183 O O . ASP B 1 520 ? -23.344 26.875 10.578 1 89.75 520 ASP B O 1
ATOM 9187 N N . VAL B 1 521 ? -24.188 25.344 11.914 1 84.38 521 VAL B N 1
ATOM 9188 C CA . VAL B 1 521 ? -25.078 24.859 10.875 1 84.38 521 VAL B CA 1
ATOM 9189 C C . VAL B 1 521 ? -26.062 25.953 10.492 1 84.38 521 VAL B C 1
ATOM 9191 O O . VAL B 1 521 ? -26.391 26.125 9.312 1 84.38 521 VAL B O 1
ATOM 9194 N N . ASP B 1 522 ? -26.469 26.719 11.461 1 83.06 522 ASP B N 1
ATOM 9195 C CA . ASP B 1 522 ? -27.422 27.797 11.234 1 83.06 522 ASP B CA 1
ATOM 9196 C C . ASP B 1 522 ? -26.828 28.891 10.352 1 83.06 522 ASP B C 1
ATOM 9198 O O . ASP B 1 522 ? -27.547 29.609 9.656 1 83.06 522 ASP B O 1
ATOM 9202 N N . LEU B 1 523 ? -25.609 28.969 10.406 1 88.88 523 LEU B N 1
ATOM 9203 C CA . LEU B 1 523 ? -24.906 30.031 9.688 1 88.88 523 LEU B CA 1
ATOM 9204 C C . LEU B 1 523 ? -24.625 29.609 8.25 1 88.88 523 LEU B C 1
ATOM 9206 O O . LEU B 1 523 ? -24.266 30.453 7.414 1 88.88 523 LEU B O 1
ATOM 9210 N N . LEU B 1 524 ? -24.844 28.344 7.852 1 87.75 524 LEU B N 1
ATOM 9211 C CA . LEU B 1 524 ? -24.422 27.797 6.562 1 87.75 524 LEU B CA 1
ATOM 9212 C C . LEU B 1 524 ? -25.016 28.609 5.414 1 87.75 524 LEU B C 1
ATOM 9214 O O . LEU B 1 524 ? -24.344 28.891 4.43 1 87.75 524 LEU B O 1
ATOM 9218 N N . LEU B 1 525 ? -26.281 29 5.566 1 83.75 525 LEU B N 1
ATOM 9219 C CA . LEU B 1 525 ? -26.953 29.688 4.465 1 83.75 525 LEU B CA 1
ATOM 9220 C C . LEU B 1 525 ? -26.906 31.203 4.641 1 83.75 525 LEU B C 1
ATOM 9222 O O . LEU B 1 525 ? -26.891 31.938 3.654 1 83.75 525 LEU B O 1
ATOM 9226 N N . SER B 1 526 ? -26.828 31.656 5.887 1 87.31 526 SER B N 1
ATOM 9227 C CA . SER B 1 526 ? -26.891 33.094 6.141 1 87.31 526 SER B CA 1
ATOM 9228 C C . SER B 1 526 ? -25.5 33.719 6.035 1 87.31 526 SER B C 1
ATOM 9230 O O . SER B 1 526 ? -25.359 34.812 5.465 1 87.31 526 SER B O 1
ATOM 9232 N N . ASP B 1 527 ? -24.562 33.031 6.613 1 90.69 527 ASP B N 1
ATOM 9233 C CA . ASP B 1 527 ? -23.219 33.594 6.59 1 90.69 527 ASP B CA 1
ATOM 9234 C C . ASP B 1 527 ? -22.172 32.469 6.582 1 90.69 527 ASP B C 1
ATOM 9236 O O . ASP B 1 527 ? -21.453 32.25 7.566 1 90.69 527 ASP B O 1
ATOM 9240 N N . PRO B 1 528 ? -21.984 31.844 5.461 1 90.81 528 PRO B N 1
ATOM 9241 C CA . PRO B 1 528 ? -21.109 30.672 5.375 1 90.81 528 PRO B CA 1
ATOM 9242 C C . PRO B 1 528 ? -19.672 30.984 5.789 1 90.81 528 PRO B C 1
ATOM 9244 O O . PRO B 1 528 ? -18.953 30.094 6.285 1 90.81 528 PRO B O 1
ATOM 9247 N N . THR B 1 529 ? -19.141 32.156 5.688 1 89.5 529 THR B N 1
ATOM 9248 C CA . THR B 1 529 ? -17.75 32.5 5.957 1 89.5 529 THR B CA 1
ATOM 9249 C C . THR B 1 529 ? -17.484 32.5 7.461 1 89.5 529 THR B C 1
ATOM 9251 O O . THR B 1 529 ? -16.328 32.531 7.887 1 89.5 529 THR B O 1
ATOM 9254 N N . LYS B 1 530 ? -18.562 32.469 8.25 1 91.88 530 LYS B N 1
ATOM 9255 C CA . LYS B 1 530 ? -18.422 32.5 9.703 1 91.88 530 LYS B CA 1
ATOM 9256 C C . LYS B 1 530 ? -18.562 31.125 10.305 1 91.88 530 LYS B C 1
ATOM 9258 O O . LYS B 1 530 ? -18.375 30.938 11.508 1 91.88 530 LYS B O 1
ATOM 9263 N N . VAL B 1 531 ? -18.859 30.172 9.461 1 94.12 531 VAL B N 1
ATOM 9264 C CA . VAL B 1 531 ? -19.078 28.812 9.945 1 94.12 531 VAL B CA 1
ATOM 9265 C C . VAL B 1 531 ? -17.75 28.203 10.375 1 94.12 531 VAL B C 1
ATOM 9267 O O . VAL B 1 531 ? -16.766 28.25 9.641 1 94.12 531 VAL B O 1
ATOM 9270 N N . VAL B 1 532 ? -17.703 27.672 11.594 1 95.5 532 VAL B N 1
ATOM 9271 C CA . VAL B 1 532 ? -16.531 26.984 12.117 1 95.5 532 VAL B CA 1
ATOM 9272 C C . VAL B 1 532 ? -16.641 25.484 11.836 1 95.5 532 VAL B C 1
ATOM 9274 O O . VAL B 1 532 ? -17.719 24.891 12.023 1 95.5 532 VAL B O 1
ATOM 9277 N N . ALA B 1 533 ? -15.57 24.906 11.328 1 96.06 533 ALA B N 1
ATOM 9278 C CA . ALA B 1 533 ? -15.547 23.5 10.961 1 96.06 533 ALA B CA 1
ATOM 9279 C C . ALA B 1 533 ? -15.07 22.641 12.133 1 96.06 533 ALA B C 1
ATOM 9281 O O . ALA B 1 533 ? -14.273 23.078 12.953 1 96.06 533 ALA B O 1
ATOM 9282 N N . ASP B 1 534 ? -15.602 21.375 12.242 1 95.56 534 ASP B N 1
ATOM 9283 C CA . ASP B 1 534 ? -14.961 20.359 13.062 1 95.56 534 ASP B CA 1
ATOM 9284 C C . ASP B 1 534 ? -13.719 19.812 12.375 1 95.56 534 ASP B C 1
ATOM 9286 O O . ASP B 1 534 ? -13.695 18.641 11.969 1 95.56 534 ASP B O 1
ATOM 9290 N N . HIS B 1 535 ? -12.75 20.609 12.18 1 97.19 535 HIS B N 1
ATOM 9291 C CA . HIS B 1 535 ? -11.477 20.422 11.492 1 97.19 535 HIS B CA 1
ATOM 9292 C C . HIS B 1 535 ? -10.305 20.578 12.461 1 97.19 535 HIS B C 1
ATOM 9294 O O . HIS B 1 535 ? -10.289 21.484 13.289 1 97.19 535 HIS B O 1
ATOM 9300 N N . TYR B 1 536 ? -9.383 19.641 12.445 1 98.56 536 TYR B N 1
ATOM 9301 C CA . TYR B 1 536 ? -8.25 19.641 13.367 1 98.56 536 TYR B CA 1
ATOM 9302 C C . TYR B 1 536 ? -6.98 19.156 12.664 1 98.56 536 TYR B C 1
ATOM 9304 O O . TYR B 1 536 ? -7 18.172 11.93 1 98.56 536 TYR B O 1
ATOM 9312 N N . ASP B 1 537 ? -5.898 19.844 12.852 1 98.62 537 ASP B N 1
ATOM 9313 C CA . ASP B 1 537 ? -4.586 19.5 12.312 1 98.62 537 ASP B CA 1
ATOM 9314 C C . ASP B 1 537 ? -3.582 19.234 13.438 1 98.62 537 ASP B C 1
ATOM 9316 O O . ASP B 1 537 ? -3.5 20.016 14.398 1 98.62 537 ASP B O 1
ATOM 9320 N N . LEU B 1 538 ? -2.893 18.172 13.328 1 98.81 538 LEU B N 1
ATOM 9321 C CA . LEU B 1 538 ? -1.771 17.938 14.234 1 98.81 538 LEU B CA 1
ATOM 9322 C C . LEU B 1 538 ? -0.502 18.609 13.711 1 98.81 538 LEU B C 1
ATOM 9324 O O . LEU B 1 538 ? -0.044 18.297 12.609 1 98.81 538 LEU B O 1
ATOM 9328 N N . VAL B 1 539 ? 0.047 19.5 14.5 1 98.62 539 VAL B N 1
ATOM 9329 C CA . VAL B 1 539 ? 1.258 20.219 14.133 1 98.62 539 VAL B CA 1
ATOM 9330 C C . VAL B 1 539 ? 2.377 19.891 15.117 1 98.62 539 VAL B C 1
ATOM 9332 O O . VAL B 1 539 ? 2.17 19.922 16.328 1 98.62 539 VAL B O 1
ATOM 9335 N N . VAL B 1 540 ? 3.537 19.547 14.594 1 98 540 VAL B N 1
ATOM 9336 C CA . VAL B 1 540 ? 4.723 19.297 15.406 1 98 540 VAL B CA 1
ATOM 9337 C C . VAL B 1 540 ? 5.898 20.109 14.867 1 98 540 VAL B C 1
ATOM 9339 O O . VAL B 1 540 ? 6.301 19.938 13.711 1 98 540 VAL B O 1
ATOM 9342 N N . ASN B 1 541 ? 6.422 20.984 15.664 1 96.5 541 ASN B N 1
ATOM 9343 C CA . ASN B 1 541 ? 7.574 21.797 15.297 1 96.5 541 ASN B CA 1
ATOM 9344 C C . ASN B 1 541 ? 7.324 22.578 14 1 96.5 541 ASN B C 1
ATOM 9346 O O . ASN B 1 541 ? 8.188 22.609 13.125 1 96.5 541 ASN B O 1
ATOM 9350 N N . GLY B 1 542 ? 6.117 23.078 13.805 1 96.19 542 GLY B N 1
ATOM 9351 C CA . GLY B 1 542 ? 5.805 23.891 12.641 1 96.19 542 GLY B CA 1
ATOM 9352 C C . GLY B 1 542 ? 5.434 23.078 11.422 1 96.19 542 GLY B C 1
ATOM 9353 O O . GLY B 1 542 ? 5.215 23.625 10.344 1 96.19 542 GLY B O 1
ATOM 9354 N N . VAL B 1 543 ? 5.371 21.75 11.547 1 95.75 543 VAL B N 1
ATOM 9355 C CA . VAL B 1 543 ? 5.023 20.844 10.445 1 95.75 543 VAL B CA 1
ATOM 9356 C C . VAL B 1 543 ? 3.625 20.281 10.664 1 95.75 543 VAL B C 1
ATOM 9358 O O . VAL B 1 543 ? 3.336 19.719 11.727 1 95.75 543 VAL B O 1
ATOM 9361 N N . GLU B 1 544 ? 2.775 20.5 9.68 1 96.88 544 GLU B N 1
ATOM 9362 C CA . GLU B 1 544 ? 1.494 19.797 9.719 1 96.88 544 GLU B CA 1
ATOM 9363 C C . GLU B 1 544 ? 1.673 18.297 9.461 1 96.88 544 GLU B C 1
ATOM 9365 O O . GLU B 1 544 ? 1.832 17.875 8.32 1 96.88 544 GLU B O 1
ATOM 9370 N N . LEU B 1 545 ? 1.563 17.5 10.414 1 97.06 545 LEU B N 1
ATOM 9371 C CA . LEU B 1 545 ? 1.772 16.062 10.297 1 97.06 545 LEU B CA 1
ATOM 9372 C C . LEU B 1 545 ? 0.522 15.375 9.766 1 97.06 545 LEU B C 1
ATOM 9374 O O . LEU B 1 545 ? 0.612 14.32 9.133 1 97.06 545 LEU B O 1
ATOM 9378 N N . GLY B 1 546 ? -0.551 15.93 10.195 1 97.56 546 GLY B N 1
ATOM 9379 C CA . GLY B 1 546 ? -1.799 15.328 9.75 1 97.56 546 GLY B CA 1
ATOM 9380 C C . GLY B 1 546 ? -2.996 16.234 9.922 1 97.56 546 GLY B C 1
ATOM 9381 O O . GLY B 1 546 ? -2.975 17.156 10.75 1 97.56 546 GLY B O 1
ATOM 9382 N N . GLY B 1 547 ? -4.012 15.977 9.133 1 97.62 547 GLY B N 1
ATOM 9383 C CA . GLY B 1 547 ? -5.27 16.703 9.18 1 97.62 547 GLY B CA 1
ATOM 9384 C C . GLY B 1 547 ? -6.484 15.797 9.141 1 97.62 547 GLY B C 1
ATOM 9385 O O . GLY B 1 547 ? -6.457 14.742 8.5 1 97.62 547 GLY B O 1
ATOM 9386 N N . GLY B 1 548 ? -7.488 16.219 9.844 1 97.94 548 GLY B N 1
ATOM 9387 C CA . GLY B 1 548 ? -8.727 15.461 9.898 1 97.94 548 GLY B CA 1
ATOM 9388 C C . GLY B 1 548 ? -9.945 16.312 10.18 1 97.94 548 GLY B C 1
ATOM 9389 O O . GLY B 1 548 ? -9.828 17.531 10.391 1 97.94 548 GLY B O 1
ATOM 9390 N N . SER B 1 549 ? -11.07 15.727 10.07 1 98.06 549 SER B N 1
ATOM 9391 C CA . SER B 1 549 ? -12.344 16.375 10.367 1 98.06 549 SER B CA 1
ATOM 9392 C C . SER B 1 549 ? -13.445 15.359 10.609 1 98.06 549 SER B C 1
ATOM 9394 O O . SER B 1 549 ? -13.297 14.18 10.281 1 98.06 549 SER B O 1
ATOM 9396 N N . ARG B 1 550 ? -14.422 15.828 11.32 1 97.44 550 ARG B N 1
ATOM 9397 C CA . ARG B 1 550 ? -15.688 15.109 11.289 1 97.44 550 ARG B CA 1
ATOM 9398 C C . ARG B 1 550 ? -16.406 15.312 9.961 1 97.44 550 ARG B C 1
ATOM 9400 O O . ARG B 1 550 ? -16.344 16.391 9.375 1 97.44 550 ARG B O 1
ATOM 9407 N N . ARG B 1 551 ? -17.062 14.242 9.492 1 97.31 551 ARG B N 1
ATOM 9408 C CA . ARG B 1 551 ? -17.672 14.297 8.172 1 97.31 551 ARG B CA 1
ATOM 9409 C C . ARG B 1 551 ? -19.156 14.648 8.273 1 97.31 551 ARG B C 1
ATOM 9411 O O . ARG B 1 551 ? -19.781 14.438 9.312 1 97.31 551 ARG B O 1
ATOM 9418 N N . ILE B 1 552 ? -19.641 15.227 7.219 1 95.06 552 ILE B N 1
ATOM 9419 C CA . ILE B 1 552 ? -21.078 15.328 7.043 1 95.06 552 ILE B CA 1
ATOM 9420 C C . ILE B 1 552 ? -21.656 13.953 6.707 1 95.06 552 ILE B C 1
ATOM 9422 O O . ILE B 1 552 ? -21.422 13.43 5.613 1 95.06 552 ILE B O 1
ATOM 9426 N N . HIS B 1 553 ? -22.344 13.375 7.656 1 95.62 553 HIS B N 1
ATOM 9427 C CA . HIS B 1 553 ? -22.797 12 7.445 1 95.62 553 HIS B CA 1
ATOM 9428 C C . HIS B 1 553 ? -24.219 11.961 6.918 1 95.62 553 HIS B C 1
ATOM 9430 O O . HIS B 1 553 ? -24.703 10.914 6.484 1 95.62 553 HIS B O 1
ATOM 9436 N N . ASP B 1 554 ? -24.891 13.117 6.883 1 92.5 554 ASP B N 1
ATOM 9437 C CA . ASP B 1 554 ? -26.25 13.227 6.352 1 92.5 554 ASP B CA 1
ATOM 9438 C C . ASP B 1 554 ? -26.234 13.633 4.883 1 92.5 554 ASP B C 1
ATOM 9440 O O . ASP B 1 554 ? -25.703 14.688 4.527 1 92.5 554 ASP B O 1
ATOM 9444 N N . ALA B 1 555 ? -26.875 12.867 4.043 1 94.94 555 ALA B N 1
ATOM 9445 C CA . ALA B 1 555 ? -26.828 13.078 2.598 1 94.94 555 ALA B CA 1
ATOM 9446 C C . ALA B 1 555 ? -27.453 14.414 2.213 1 94.94 555 ALA B C 1
ATOM 9448 O O . ALA B 1 555 ? -26.969 15.102 1.314 1 94.94 555 ALA B O 1
ATOM 9449 N N . ALA B 1 556 ? -28.516 14.734 2.812 1 90 556 ALA B N 1
ATOM 9450 C CA . ALA B 1 556 ? -29.219 15.969 2.482 1 90 556 ALA B CA 1
ATOM 9451 C C . ALA B 1 556 ? -28.375 17.188 2.814 1 90 556 ALA B C 1
ATOM 9453 O O . ALA B 1 556 ? -28.312 18.141 2.035 1 90 556 ALA B O 1
ATOM 9454 N N . VAL B 1 557 ? -27.766 17.172 3.984 1 89.5 557 VAL B N 1
ATOM 9455 C CA . VAL B 1 557 ? -26.906 18.266 4.398 1 89.5 557 VAL B CA 1
ATOM 9456 C C . VAL B 1 557 ? -25.703 18.359 3.459 1 89.5 557 VAL B C 1
ATOM 9458 O O . VAL B 1 557 ? -25.312 19.453 3.061 1 89.5 557 VAL B O 1
ATOM 9461 N N . GLN B 1 558 ? -25.109 17.25 3.152 1 93.5 558 GLN B N 1
ATOM 9462 C CA . GLN B 1 558 ? -23.984 17.234 2.229 1 93.5 558 GLN B CA 1
ATOM 9463 C C . GLN B 1 558 ? -24.359 17.844 0.884 1 93.5 558 GLN B C 1
ATOM 9465 O O . GLN B 1 558 ? -23.609 18.641 0.33 1 93.5 558 GLN B O 1
ATOM 9470 N N . GLU B 1 559 ? -25.484 17.453 0.391 1 92.75 559 GLU B N 1
ATOM 9471 C CA . GLU B 1 559 ? -25.953 17.984 -0.883 1 92.75 559 GLU B CA 1
ATOM 9472 C C . GLU B 1 559 ? -26.219 19.484 -0.797 1 92.75 559 GLU B C 1
ATOM 9474 O O . GLU B 1 559 ? -25.906 20.234 -1.732 1 92.75 559 GLU B O 1
ATOM 9479 N N . LEU B 1 560 ? -26.797 19.922 0.264 1 90 560 LEU B N 1
ATOM 9480 C CA . LEU B 1 560 ? -27.078 21.328 0.484 1 90 560 LEU B CA 1
ATOM 9481 C C . LEU B 1 560 ? -25.797 22.156 0.428 1 90 560 LEU B C 1
ATOM 9483 O O . LEU B 1 560 ? -25.75 23.203 -0.233 1 90 560 LEU B O 1
ATOM 9487 N N . ILE B 1 561 ? -24.828 21.734 1.139 1 90.81 561 ILE B N 1
ATOM 9488 C CA . ILE B 1 561 ? -23.562 22.453 1.188 1 90.81 561 ILE B CA 1
ATOM 9489 C C . ILE B 1 561 ? -22.953 22.531 -0.209 1 90.81 561 ILE B C 1
ATOM 9491 O O . ILE B 1 561 ? -22.516 23.594 -0.647 1 90.81 561 ILE B O 1
ATOM 9495 N N . MET B 1 562 ? -22.969 21.438 -0.937 1 91.5 562 MET B N 1
ATOM 9496 C CA . MET B 1 562 ? -22.391 21.406 -2.273 1 91.5 562 MET B CA 1
ATOM 9497 C C . MET B 1 562 ? -23.188 22.266 -3.244 1 91.5 562 MET B C 1
ATOM 9499 O O . MET B 1 562 ? -22.609 23.031 -4.016 1 91.5 562 MET B O 1
ATOM 9503 N N . ARG B 1 563 ? -24.438 22.188 -3.168 1 91.31 563 ARG B N 1
ATOM 9504 C CA . ARG B 1 563 ? -25.312 22.844 -4.125 1 91.31 563 ARG B CA 1
ATOM 9505 C C . ARG B 1 563 ? -25.516 24.312 -3.766 1 91.31 563 ARG B C 1
ATOM 9507 O O . ARG B 1 563 ? -25.344 25.188 -4.605 1 91.31 563 ARG B O 1
ATOM 9514 N N . ASP B 1 564 ? -25.875 24.594 -2.537 1 90.31 564 ASP B N 1
ATOM 9515 C CA . ASP B 1 564 ? -26.391 25.906 -2.16 1 90.31 564 ASP B CA 1
ATOM 9516 C C . ASP B 1 564 ? -25.281 26.781 -1.584 1 90.31 564 ASP B C 1
ATOM 9518 O O . ASP B 1 564 ? -25.328 28 -1.703 1 90.31 564 ASP B O 1
ATOM 9522 N N . VAL B 1 565 ? -24.391 26.203 -0.926 1 90.75 565 VAL B N 1
ATOM 9523 C CA . VAL B 1 565 ? -23.328 27 -0.305 1 90.75 565 VAL B CA 1
ATOM 9524 C C . VAL B 1 565 ? -22.156 27.156 -1.277 1 90.75 565 VAL B C 1
ATOM 9526 O O . VAL B 1 565 ? -21.766 28.266 -1.615 1 90.75 565 VAL B O 1
ATOM 9529 N N . LEU B 1 566 ? -21.672 26.016 -1.784 1 89.5 566 LEU B N 1
ATOM 9530 C CA . LEU B 1 566 ? -20.531 26.031 -2.684 1 89.5 566 LEU B CA 1
ATOM 9531 C C . LEU B 1 566 ? -20.969 26.297 -4.117 1 89.5 566 LEU B C 1
ATOM 9533 O O . LEU B 1 566 ? -20.141 26.625 -4.973 1 89.5 566 LEU B O 1
ATOM 9537 N N . LYS B 1 567 ? -22.266 26.141 -4.395 1 90.25 567 LYS B N 1
ATOM 9538 C CA . LYS B 1 567 ? -22.859 26.391 -5.707 1 90.25 567 LYS B CA 1
ATOM 9539 C C . LYS B 1 567 ? -22.188 25.531 -6.781 1 90.25 567 LYS B C 1
ATOM 9541 O O . LYS B 1 567 ? -21.828 26.031 -7.844 1 90.25 567 LYS B O 1
ATOM 9546 N N . MET B 1 568 ? -22.062 24.297 -6.402 1 88 568 MET B N 1
ATOM 9547 C CA . MET B 1 568 ? -21.547 23.328 -7.375 1 88 568 MET B CA 1
ATOM 9548 C C . MET B 1 568 ? -22.578 23.078 -8.484 1 88 568 MET B C 1
ATOM 9550 O O . MET B 1 568 ? -23.766 22.906 -8.211 1 88 568 MET B O 1
ATOM 9554 N N . PRO B 1 569 ? -22.109 23.109 -9.719 1 88 569 PRO B N 1
ATOM 9555 C CA . PRO B 1 569 ? -23.031 22.766 -10.797 1 88 569 PRO B CA 1
ATOM 9556 C C . PRO B 1 569 ? -23.594 21.344 -10.672 1 88 569 PRO B C 1
ATOM 9558 O O . PRO B 1 569 ? -22.953 20.484 -10.047 1 88 569 PRO B O 1
ATOM 9561 N N . ALA B 1 570 ? -24.656 21.125 -11.281 1 88.06 570 ALA B N 1
ATOM 9562 C CA . ALA B 1 570 ? -25.375 19.844 -11.188 1 88.06 570 ALA B CA 1
ATOM 9563 C C . ALA B 1 570 ? -24.516 18.688 -11.695 1 88.06 570 ALA B C 1
ATOM 9565 O O . ALA B 1 570 ? -24.547 17.594 -11.141 1 88.06 570 ALA B O 1
ATOM 9566 N N . GLU B 1 571 ? -23.781 18.922 -12.703 1 83.94 571 GLU B N 1
ATOM 9567 C CA . GLU B 1 571 ? -22.922 17.891 -13.281 1 83.94 571 GLU B CA 1
ATOM 9568 C C . GLU B 1 571 ? -21.844 17.453 -12.305 1 83.94 571 GLU B C 1
ATOM 9570 O O . GLU B 1 571 ? -21.516 16.266 -12.211 1 83.94 571 GLU B O 1
ATOM 9575 N N . ARG B 1 572 ? -21.344 18.375 -11.617 1 83.81 572 ARG B N 1
ATOM 9576 C CA . ARG B 1 572 ? -20.297 18.094 -10.641 1 83.81 572 ARG B CA 1
ATOM 9577 C C . ARG B 1 572 ? -20.875 17.422 -9.406 1 83.81 572 ARG B C 1
ATOM 9579 O O . ARG B 1 572 ? -20.219 16.578 -8.781 1 83.81 572 ARG B O 1
ATOM 9586 N N . LEU B 1 573 ? -22.031 17.875 -9.07 1 88.44 573 LEU B N 1
ATOM 9587 C CA . LEU B 1 573 ? -22.719 17.234 -7.941 1 88.44 573 LEU B CA 1
ATOM 9588 C C . LEU B 1 573 ? -22.953 15.758 -8.211 1 88.44 573 LEU B C 1
ATOM 9590 O O . LEU B 1 573 ? -22.844 14.93 -7.305 1 88.44 573 LEU B O 1
ATOM 9594 N N . ALA B 1 574 ? -23.234 15.445 -9.414 1 88.94 574 ALA B N 1
ATOM 9595 C CA . ALA B 1 574 ? -23.516 14.07 -9.82 1 88.94 574 ALA B CA 1
ATOM 9596 C C . ALA B 1 574 ? -22.281 13.188 -9.648 1 88.94 574 ALA B C 1
ATOM 9598 O O . ALA B 1 574 ? -22.406 11.977 -9.453 1 88.94 574 ALA B O 1
ATOM 9599 N N . ASP B 1 575 ? -21.141 13.805 -9.688 1 88.38 575 ASP B N 1
ATOM 9600 C CA . ASP B 1 575 ? -19.891 13.07 -9.5 1 88.38 575 ASP B CA 1
ATOM 9601 C C . ASP B 1 575 ? -19.797 12.484 -8.094 1 88.38 575 ASP B C 1
ATOM 9603 O O . ASP B 1 575 ? -19 11.578 -7.844 1 88.38 575 ASP B O 1
ATOM 9607 N N . PHE B 1 576 ? -20.625 12.945 -7.18 1 92.81 576 PHE B N 1
ATOM 9608 C CA . PHE B 1 576 ? -20.578 12.492 -5.793 1 92.81 576 PHE B CA 1
ATOM 9609 C C . PHE B 1 576 ? -21.797 11.656 -5.449 1 92.81 576 PHE B C 1
ATOM 9611 O O . PHE B 1 576 ? -22.047 11.359 -4.277 1 92.81 576 PHE B O 1
ATOM 9618 N N . SER B 1 577 ? -22.562 11.227 -6.457 1 94.38 577 SER B N 1
ATOM 9619 C CA . SER B 1 577 ? -23.812 10.508 -6.234 1 94.38 577 SER B CA 1
ATOM 9620 C C . SER B 1 577 ? -23.578 9.227 -5.445 1 94.38 577 SER B C 1
ATOM 9622 O O . SER B 1 577 ? -24.391 8.852 -4.598 1 94.38 577 SER B O 1
ATOM 9624 N N . HIS B 1 578 ? -22.516 8.484 -5.75 1 95.31 578 HIS B N 1
ATOM 9625 C CA . HIS B 1 578 ? -22.219 7.242 -5.047 1 95.31 578 HIS B CA 1
ATOM 9626 C C . HIS B 1 578 ? -22.047 7.484 -3.551 1 95.31 578 HIS B C 1
ATOM 9628 O O . HIS B 1 578 ? -22.516 6.699 -2.73 1 95.31 578 HIS B O 1
ATOM 9634 N N . LEU B 1 579 ? -21.344 8.531 -3.189 1 96.31 579 LEU B N 1
ATOM 9635 C CA . LEU B 1 579 ? -21.141 8.867 -1.783 1 96.31 579 LEU B CA 1
ATOM 9636 C C . LEU B 1 579 ? -22.453 9.258 -1.122 1 96.31 579 LEU B C 1
ATOM 9638 O O . LEU B 1 579 ? -22.766 8.812 -0.013 1 96.31 579 LEU B O 1
ATOM 9642 N N . LEU B 1 580 ? -23.266 10.117 -1.822 1 96.12 580 LEU B N 1
ATOM 9643 C CA . LEU B 1 580 ? -24.547 10.555 -1.291 1 96.12 580 LEU B CA 1
ATOM 9644 C C . LEU B 1 580 ? -25.469 9.375 -1.056 1 96.12 580 LEU B C 1
ATOM 9646 O O . LEU B 1 580 ? -26.188 9.328 -0.053 1 96.12 580 LEU B O 1
ATOM 9650 N N . ASP B 1 581 ? -25.391 8.422 -1.938 1 96.38 581 ASP B N 1
ATOM 9651 C CA . ASP B 1 581 ? -26.203 7.215 -1.791 1 96.38 581 ASP B CA 1
ATOM 9652 C C . ASP B 1 581 ? -25.781 6.426 -0.553 1 96.38 581 ASP B C 1
ATOM 9654 O O . ASP B 1 581 ? -26.625 5.914 0.177 1 96.38 581 ASP B O 1
ATOM 9658 N N . ALA B 1 582 ? -24.547 6.305 -0.344 1 97.31 582 ALA B N 1
ATOM 9659 C CA . ALA B 1 582 ? -24.047 5.594 0.83 1 97.31 582 ALA B CA 1
ATOM 9660 C C . ALA B 1 582 ? -24.422 6.32 2.115 1 97.31 582 ALA B C 1
ATOM 9662 O O . ALA B 1 582 ? -24.797 5.691 3.105 1 97.31 582 ALA B O 1
ATOM 9663 N N . LEU B 1 583 ? -24.328 7.66 2.115 1 97 583 LEU B N 1
ATOM 9664 C CA . LEU B 1 583 ? -24.625 8.461 3.297 1 97 583 LEU B CA 1
ATOM 9665 C C . LEU B 1 583 ? -26.109 8.359 3.652 1 97 583 LEU B C 1
ATOM 9667 O O . LEU B 1 583 ? -26.469 8.312 4.832 1 97 583 LEU B O 1
ATOM 9671 N N . ARG B 1 584 ? -27 8.336 2.715 1 95.94 584 ARG B N 1
ATOM 9672 C CA . ARG B 1 584 ? -28.438 8.328 2.967 1 95.94 584 ARG B CA 1
ATOM 9673 C C . ARG B 1 584 ? -28.875 7 3.574 1 95.94 584 ARG B C 1
ATOM 9675 O O . ARG B 1 584 ? -29.938 6.914 4.191 1 95.94 584 ARG B O 1
ATOM 9682 N N . ALA B 1 585 ? -28.016 6.004 3.387 1 96.06 585 ALA B N 1
ATOM 9683 C CA . ALA B 1 585 ? -28.359 4.664 3.85 1 96.06 585 ALA B CA 1
ATOM 9684 C C . ALA B 1 585 ? -27.938 4.465 5.309 1 96.06 585 ALA B C 1
ATOM 9686 O O . ALA B 1 585 ? -27.25 3.5 5.637 1 96.06 585 ALA B O 1
ATOM 9687 N N . GLY B 1 586 ? -28.391 5.387 6.156 1 95.81 586 GLY B N 1
ATOM 9688 C CA . GLY B 1 586 ? -28.172 5.242 7.586 1 95.81 586 GLY B CA 1
ATOM 9689 C C . GLY B 1 586 ? -26.719 5.352 7.984 1 95.81 586 GLY B C 1
ATOM 9690 O O . GLY B 1 586 ? -26.25 4.625 8.859 1 95.81 586 GLY B O 1
ATOM 9691 N N . CYS B 1 587 ? -25.891 6.117 7.32 1 97.31 587 CYS B N 1
ATOM 9692 C CA . CYS B 1 587 ? -24.5 6.312 7.684 1 97.31 587 CYS B CA 1
ATOM 9693 C C . CYS B 1 587 ? -24.375 6.961 9.055 1 97.31 587 CYS B C 1
ATOM 9695 O O . CYS B 1 587 ? -25 7.996 9.312 1 97.31 587 CYS B O 1
ATOM 9697 N N . PRO B 1 588 ? -23.641 6.398 9.992 1 97.62 588 PRO B N 1
ATOM 9698 C CA . PRO B 1 588 ? -23.469 7.016 11.312 1 97.62 588 PRO B CA 1
ATOM 9699 C C . PRO B 1 588 ? -22.531 8.227 11.273 1 97.62 588 PRO B C 1
ATOM 9701 O O . PRO B 1 588 ? -21.781 8.398 10.312 1 97.62 588 PRO B O 1
ATOM 9704 N N . PRO B 1 589 ? -22.656 9.086 12.297 1 96.75 589 PRO B N 1
ATOM 9705 C CA . PRO B 1 589 ? -21.609 10.109 12.398 1 96.75 589 PRO B CA 1
ATOM 9706 C C . PRO B 1 589 ? -20.203 9.508 12.438 1 96.75 589 PRO B C 1
ATOM 9708 O O . PRO B 1 589 ? -20 8.445 13.039 1 96.75 589 PRO B O 1
ATOM 9711 N N . HIS B 1 590 ? -19.312 10.094 11.727 1 98.12 590 HIS B N 1
ATOM 9712 C CA . HIS B 1 590 ? -17.969 9.539 11.664 1 98.12 590 HIS B CA 1
ATOM 9713 C C . HIS B 1 590 ? -16.938 10.633 11.453 1 98.12 590 HIS B C 1
ATOM 9715 O O . HIS B 1 590 ? -17.266 11.75 11.055 1 98.12 590 HIS B O 1
ATOM 9721 N N . ALA B 1 591 ? -15.773 10.367 11.82 1 98.31 591 ALA B N 1
ATOM 9722 C CA . ALA B 1 591 ? -14.641 11.281 11.766 1 98.31 591 ALA B CA 1
ATOM 9723 C C . ALA B 1 591 ? -13.344 10.531 11.484 1 98.31 591 ALA B C 1
ATOM 9725 O O . ALA B 1 591 ? -13.266 9.312 11.672 1 98.31 591 ALA B O 1
ATOM 9726 N N . GLY B 1 592 ? -12.375 11.25 10.977 1 98.38 592 GLY B N 1
ATOM 9727 C CA . GLY B 1 592 ? -11.117 10.609 10.625 1 98.38 592 GLY B CA 1
ATOM 9728 C C . GLY B 1 592 ? -9.969 11.586 10.484 1 98.38 592 GLY B C 1
ATOM 9729 O O . GLY B 1 592 ? -10.117 12.773 10.789 1 98.38 592 GLY B O 1
ATOM 9730 N N . LEU B 1 593 ? -8.875 11.07 10.102 1 98.62 593 LEU B N 1
ATOM 9731 C CA . LEU B 1 593 ? -7.645 11.828 9.938 1 98.62 593 LEU B CA 1
ATOM 9732 C C . LEU B 1 593 ? -6.637 11.055 9.094 1 98.62 593 LEU B C 1
ATOM 9734 O O . LEU B 1 593 ? -6.711 9.828 9.008 1 98.62 593 LEU B O 1
ATOM 9738 N N . ALA B 1 594 ? -5.73 11.773 8.43 1 98.5 594 ALA B N 1
ATOM 9739 C CA . ALA B 1 594 ? -4.586 11.164 7.762 1 98.5 594 ALA B CA 1
ATOM 9740 C C . ALA B 1 594 ? -3.277 11.789 8.242 1 98.5 594 ALA B C 1
ATOM 9742 O O . ALA B 1 594 ? -3.148 13.016 8.297 1 98.5 594 ALA B O 1
ATOM 9743 N N . LEU B 1 595 ? -2.344 10.977 8.641 1 98.56 595 LEU B N 1
ATOM 9744 C CA . LEU B 1 595 ? -0.98 11.406 8.938 1 98.56 595 LEU B CA 1
ATOM 9745 C C . LEU B 1 595 ? -0.084 11.25 7.715 1 98.56 595 LEU B C 1
ATOM 9747 O O . LEU B 1 595 ? -0.079 10.195 7.074 1 98.56 595 LEU B O 1
ATOM 9751 N N . GLY B 1 596 ? 0.551 12.352 7.344 1 98.06 596 GLY B N 1
ATOM 9752 C CA . GLY B 1 596 ? 1.589 12.156 6.344 1 98.06 596 GLY B CA 1
ATOM 9753 C C . GLY B 1 596 ? 2.699 11.234 6.812 1 98.06 596 GLY B C 1
ATOM 9754 O O . GLY B 1 596 ? 3.586 11.648 7.559 1 98.06 596 GLY B O 1
ATOM 9755 N N . PHE B 1 597 ? 2.711 10.07 6.395 1 98.56 597 PHE B N 1
ATOM 9756 C CA . PHE B 1 597 ? 3.596 9.039 6.922 1 98.56 597 PHE B CA 1
ATOM 9757 C C . PHE B 1 597 ? 5.055 9.383 6.648 1 98.56 597 PHE B C 1
ATOM 9759 O O . PHE B 1 597 ? 5.914 9.203 7.512 1 98.56 597 PHE B O 1
ATOM 9766 N N . ASP B 1 598 ? 5.352 9.836 5.418 1 98 598 ASP B N 1
ATOM 9767 C CA . ASP B 1 598 ? 6.707 10.227 5.055 1 98 598 ASP B CA 1
ATOM 9768 C C . ASP B 1 598 ? 7.207 11.367 5.938 1 98 598 ASP B C 1
ATOM 9770 O O . ASP B 1 598 ? 8.336 11.328 6.43 1 98 598 ASP B O 1
ATOM 9774 N N . ARG B 1 599 ? 6.355 12.328 6.145 1 97.25 599 ARG B N 1
ATOM 9775 C CA . ARG B 1 599 ? 6.711 13.469 6.984 1 97.25 599 ARG B CA 1
ATOM 9776 C C . ARG B 1 599 ? 6.918 13.039 8.43 1 97.25 599 ARG B C 1
ATOM 9778 O O . ARG B 1 599 ? 7.805 13.555 9.117 1 97.25 599 ARG B O 1
ATOM 9785 N N . LEU B 1 600 ? 6.059 12.18 8.898 1 98.44 600 LEU B N 1
ATOM 9786 C CA . LEU B 1 600 ? 6.176 11.672 10.258 1 98.44 600 LEU B CA 1
ATOM 9787 C C . LEU B 1 600 ? 7.547 11.039 10.484 1 98.44 600 LEU B C 1
ATOM 9789 O O . LEU B 1 600 ? 8.227 11.367 11.461 1 98.44 600 LEU B O 1
ATOM 9793 N N . VAL B 1 601 ? 7.965 10.188 9.594 1 98.5 601 VAL B N 1
ATOM 9794 C CA . VAL B 1 601 ? 9.242 9.492 9.719 1 98.5 601 VAL B CA 1
ATOM 9795 C C . VAL B 1 601 ? 10.391 10.5 9.625 1 98.5 601 VAL B C 1
ATOM 9797 O O . VAL B 1 601 ? 11.336 10.438 10.406 1 98.5 601 VAL B O 1
ATOM 9800 N N . ALA B 1 602 ? 10.297 11.414 8.648 1 97.88 602 ALA B N 1
ATOM 9801 C CA . ALA B 1 602 ? 11.336 12.43 8.484 1 97.88 602 ALA B CA 1
ATOM 9802 C C . ALA B 1 602 ? 11.484 13.273 9.75 1 97.88 602 ALA B C 1
ATOM 9804 O O . ALA B 1 602 ? 12.602 13.539 10.195 1 97.88 602 ALA B O 1
ATOM 9805 N N . LEU B 1 603 ? 10.344 13.664 10.305 1 97.12 603 LEU B N 1
ATOM 9806 C CA . LEU B 1 603 ? 10.344 14.477 11.516 1 97.12 603 LEU B CA 1
ATOM 9807 C C . LEU B 1 603 ? 10.977 13.719 12.68 1 97.12 603 LEU B C 1
ATOM 9809 O O . LEU B 1 603 ? 11.797 14.266 13.406 1 97.12 603 LEU B O 1
ATOM 9813 N N . MET B 1 604 ? 10.625 12.508 12.891 1 98 604 MET B N 1
ATOM 9814 C CA . MET B 1 604 ? 11.133 11.695 13.992 1 98 604 MET B CA 1
ATOM 9815 C C . MET B 1 604 ? 12.648 11.523 13.883 1 98 604 MET B C 1
ATOM 9817 O O . MET B 1 604 ? 13.352 11.508 14.898 1 98 604 MET B O 1
ATOM 9821 N N . LEU B 1 605 ? 13.125 11.445 12.625 1 97.44 605 LEU B N 1
ATOM 9822 C CA . LEU B 1 605 ? 14.547 11.211 12.406 1 97.44 605 LEU B CA 1
ATOM 9823 C C . LEU B 1 605 ? 15.305 12.523 12.289 1 97.44 605 LEU B C 1
ATOM 9825 O O . LEU B 1 605 ? 16.531 12.531 12.125 1 97.44 605 LEU B O 1
ATOM 9829 N N . GLY B 1 606 ? 14.594 13.617 12.312 1 94.94 606 GLY B N 1
ATOM 9830 C CA . GLY B 1 606 ? 15.219 14.93 12.203 1 94.94 606 GLY B CA 1
ATOM 9831 C C . GLY B 1 606 ? 15.75 15.211 10.812 1 94.94 606 GLY B C 1
ATOM 9832 O O . GLY B 1 606 ? 16.797 15.859 10.656 1 94.94 606 GLY B O 1
ATOM 9833 N N . LYS B 1 607 ? 15.078 14.602 9.82 1 94.94 607 LYS B N 1
ATOM 9834 C CA . LYS B 1 607 ? 15.484 14.852 8.438 1 94.94 607 LYS B CA 1
ATOM 9835 C C . LYS B 1 607 ? 14.758 16.062 7.863 1 94.94 607 LYS B C 1
ATOM 9837 O O . LYS B 1 607 ? 13.594 16.312 8.172 1 94.94 607 LYS B O 1
ATOM 9842 N N . GLU B 1 608 ? 15.352 16.781 6.961 1 90.44 608 GLU B N 1
ATOM 9843 C CA . GLU B 1 608 ? 14.797 18 6.363 1 90.44 608 GLU B CA 1
ATOM 9844 C C . GLU B 1 608 ? 13.922 17.656 5.16 1 90.44 608 GLU B C 1
ATOM 9846 O O . GLU B 1 608 ? 13.047 18.453 4.781 1 90.44 608 GLU B O 1
ATOM 9851 N N . SER B 1 609 ? 14.188 16.516 4.582 1 93.5 609 SER B N 1
ATOM 9852 C CA . SER B 1 609 ? 13.469 16.141 3.371 1 93.5 609 SER B CA 1
ATOM 9853 C C . SER B 1 609 ? 12.898 14.734 3.479 1 93.5 609 SER B C 1
ATOM 9855 O O . SER B 1 609 ? 13.555 13.836 4.016 1 93.5 609 SER B O 1
ATOM 9857 N N . VAL B 1 610 ? 11.711 14.602 2.893 1 95.69 610 VAL B N 1
ATOM 9858 C CA . VAL B 1 610 ? 11.102 13.273 2.895 1 95.69 610 VAL B CA 1
ATOM 9859 C C . VAL B 1 610 ? 11.867 12.352 1.953 1 95.69 610 VAL B C 1
ATOM 9861 O O . VAL B 1 610 ? 11.719 11.125 2.014 1 95.69 610 VAL B O 1
ATOM 9864 N N . ARG B 1 611 ? 12.719 12.844 1.055 1 94.56 611 ARG B N 1
ATOM 9865 C CA . ARG B 1 611 ? 13.516 12.039 0.133 1 94.56 611 ARG B CA 1
ATOM 9866 C C . ARG B 1 611 ? 14.484 11.141 0.891 1 94.56 611 ARG B C 1
ATOM 9868 O O . ARG B 1 611 ? 14.891 10.086 0.383 1 94.56 611 ARG B O 1
ATOM 9875 N N . ASP B 1 612 ? 14.797 11.523 2.123 1 96.31 612 ASP B N 1
ATOM 9876 C CA . ASP B 1 612 ? 15.789 10.805 2.91 1 96.31 612 ASP B CA 1
ATOM 9877 C C . ASP B 1 612 ? 15.156 9.617 3.641 1 96.31 612 ASP B C 1
ATOM 9879 O O . ASP B 1 612 ? 15.859 8.836 4.281 1 96.31 612 ASP B O 1
ATOM 9883 N N . VAL B 1 613 ? 13.828 9.492 3.521 1 97.88 613 VAL B N 1
ATOM 9884 C CA . VAL B 1 613 ? 13.18 8.398 4.238 1 97.88 613 VAL B CA 1
ATOM 9885 C C . VAL B 1 613 ? 12.359 7.555 3.264 1 97.88 613 VAL B C 1
ATOM 9887 O O . VAL B 1 613 ? 11.555 6.715 3.68 1 97.88 613 VAL B O 1
ATOM 9890 N N . ILE B 1 614 ? 12.5 7.797 2.002 1 96.88 614 ILE B N 1
ATOM 9891 C CA . ILE B 1 614 ? 11.859 7.059 0.917 1 96.88 614 ILE B CA 1
ATOM 9892 C C . ILE B 1 614 ? 12.922 6.352 0.079 1 96.88 614 ILE B C 1
ATOM 9894 O O . ILE B 1 614 ? 13.992 6.914 -0.189 1 96.88 614 ILE B O 1
ATOM 9898 N N . ALA B 1 615 ? 12.656 5.145 -0.387 1 97.81 615 ALA B N 1
ATOM 9899 C CA . ALA B 1 615 ? 13.656 4.348 -1.095 1 97.81 615 ALA B CA 1
ATOM 9900 C C . ALA B 1 615 ? 14 4.977 -2.443 1 97.81 615 ALA B C 1
ATOM 9902 O O . ALA B 1 615 ? 15.18 5.141 -2.773 1 97.81 615 ALA B O 1
ATOM 9903 N N . PHE B 1 616 ? 12.969 5.371 -3.188 1 97.44 616 PHE B N 1
ATOM 9904 C CA . PHE B 1 616 ? 13.164 5.914 -4.527 1 97.44 616 PHE B CA 1
ATOM 9905 C C . PHE B 1 616 ? 12.328 7.172 -4.73 1 97.44 616 PHE B C 1
ATOM 9907 O O . PHE B 1 616 ? 11.305 7.141 -5.418 1 97.44 616 PHE B O 1
ATOM 9914 N N . PRO B 1 617 ? 12.734 8.32 -4.309 1 95.56 617 PRO B N 1
ATOM 9915 C CA . PRO B 1 617 ? 11.969 9.562 -4.395 1 95.56 617 PRO B CA 1
ATOM 9916 C C . PRO B 1 617 ? 12.023 10.195 -5.785 1 95.56 617 PRO B C 1
ATOM 9918 O O . PRO B 1 617 ? 12.977 9.961 -6.535 1 95.56 617 PRO B O 1
ATOM 9921 N N . LYS B 1 618 ? 11.016 10.914 -6.164 1 95.19 618 LYS B N 1
ATOM 9922 C CA . LYS B 1 618 ? 11.055 11.797 -7.328 1 95.19 618 LYS B CA 1
ATOM 9923 C C . LYS B 1 618 ? 11.805 13.086 -7.016 1 95.19 618 LYS B C 1
ATOM 9925 O O . LYS B 1 618 ? 11.891 13.492 -5.855 1 95.19 618 LYS B O 1
ATOM 9930 N N . ILE B 1 619 ? 12.336 13.633 -8.008 1 89.5 619 ILE B N 1
ATOM 9931 C CA . ILE B 1 619 ? 13.086 14.859 -7.809 1 89.5 619 ILE B CA 1
ATOM 9932 C C . ILE B 1 619 ? 12.633 15.914 -8.812 1 89.5 619 ILE B C 1
ATOM 9934 O O . ILE B 1 619 ? 11.969 15.594 -9.805 1 89.5 619 ILE B O 1
ATOM 9938 N N . GLY B 1 620 ? 12.961 17.141 -8.539 1 79.19 620 GLY B N 1
ATOM 9939 C CA . GLY B 1 620 ? 12.695 18.25 -9.445 1 79.19 620 GLY B CA 1
ATOM 9940 C C . GLY B 1 620 ? 11.242 18.688 -9.445 1 79.19 620 GLY B C 1
ATOM 9941 O O . GLY B 1 620 ? 10.375 17.984 -8.93 1 79.19 620 GLY B O 1
ATOM 9942 N N . LYS B 1 621 ? 10.961 19.719 -10.078 1 76.31 621 LYS B N 1
ATOM 9943 C CA . LYS B 1 621 ? 9.625 20.312 -10.109 1 76.31 621 LYS B CA 1
ATOM 9944 C C . LYS B 1 621 ? 8.656 19.438 -10.906 1 76.31 621 LYS B C 1
ATOM 9946 O O . LYS B 1 621 ? 7.469 19.375 -10.594 1 76.31 621 LYS B O 1
ATOM 9951 N N . GLY B 1 622 ? 9.195 18.625 -11.781 1 80.81 622 GLY B N 1
ATOM 9952 C CA . GLY B 1 622 ? 8.328 17.875 -12.68 1 80.81 622 GLY B CA 1
ATOM 9953 C C . GLY B 1 622 ? 8.086 16.453 -12.227 1 80.81 622 GLY B C 1
ATOM 9954 O O . GLY B 1 622 ? 7.434 15.672 -12.93 1 80.81 622 GLY B O 1
ATOM 9955 N N . GLY B 1 623 ? 8.555 16.109 -11.055 1 89.94 623 GLY B N 1
ATOM 9956 C CA . GLY B 1 623 ? 8.312 14.766 -10.555 1 89.94 623 GLY B CA 1
ATOM 9957 C C . GLY B 1 623 ? 9.102 13.703 -11.305 1 89.94 623 GLY B C 1
ATOM 9958 O O . GLY B 1 623 ? 8.578 12.617 -11.578 1 89.94 623 GLY B O 1
ATOM 9959 N N . GLU B 1 624 ? 10.289 13.945 -11.641 1 91.62 624 GLU B N 1
ATOM 9960 C CA . GLU B 1 624 ? 11.117 13.023 -12.414 1 91.62 624 GLU B CA 1
ATOM 9961 C C . GLU B 1 624 ? 11.875 12.062 -11.5 1 91.62 624 GLU B C 1
ATOM 9963 O O . GLU B 1 624 ? 12.219 12.414 -10.375 1 91.62 624 GLU B O 1
ATOM 9968 N N . ASP B 1 625 ? 11.984 10.883 -11.93 1 93.88 625 ASP B N 1
ATOM 9969 C CA . ASP B 1 625 ? 12.922 9.914 -11.367 1 93.88 625 ASP B CA 1
ATOM 9970 C C . ASP B 1 625 ? 14.133 9.727 -12.281 1 93.88 625 ASP B C 1
ATOM 9972 O O . ASP B 1 625 ? 14.07 8.977 -13.258 1 93.88 625 ASP B O 1
ATOM 9976 N N . GLN B 1 626 ? 15.203 10.289 -11.914 1 92.44 626 GLN B N 1
ATOM 9977 C CA . GLN B 1 626 ? 16.375 10.32 -12.773 1 92.44 626 GLN B CA 1
ATOM 9978 C C . GLN B 1 626 ? 17.016 8.945 -12.898 1 92.44 626 GLN B C 1
ATOM 9980 O O . GLN B 1 626 ? 17.688 8.648 -13.891 1 92.44 626 GLN B O 1
ATOM 9985 N N . MET B 1 627 ? 16.844 8.148 -11.883 1 95.06 627 MET B N 1
ATOM 9986 C CA . MET B 1 627 ? 17.469 6.828 -11.914 1 95.06 627 MET B CA 1
ATOM 9987 C C . MET B 1 627 ? 16.828 5.961 -13 1 95.06 627 MET B C 1
ATOM 9989 O O . MET B 1 627 ? 17.547 5.352 -13.805 1 95.06 627 MET B O 1
ATOM 9993 N N . VAL B 1 628 ? 15.5 5.977 -13.086 1 95.12 628 VAL B N 1
ATOM 9994 C CA . VAL B 1 628 ? 14.812 5.098 -14.023 1 95.12 628 VAL B CA 1
ATOM 9995 C C . VAL B 1 628 ? 14.375 5.891 -15.25 1 95.12 628 VAL B C 1
ATOM 9997 O O . VAL B 1 628 ? 13.852 5.32 -16.203 1 95.12 628 VAL B O 1
ATOM 10000 N N . LYS B 1 629 ? 14.562 7.195 -15.227 1 92.75 629 LYS B N 1
ATOM 10001 C CA . LYS B 1 629 ? 14.203 8.078 -16.328 1 92.75 629 LYS B CA 1
ATOM 10002 C C . LYS B 1 629 ? 12.695 8.07 -16.578 1 92.75 629 LYS B C 1
ATOM 10004 O O . LYS B 1 629 ? 12.25 7.852 -17.703 1 92.75 629 LYS B O 1
ATOM 10009 N N . ALA B 1 630 ? 11.93 8.172 -15.578 1 94.31 630 ALA B N 1
ATOM 10010 C CA . ALA B 1 630 ? 10.484 8.328 -15.609 1 94.31 630 ALA B CA 1
ATOM 10011 C C . ALA B 1 630 ? 10.086 9.789 -15.398 1 94.31 630 ALA B C 1
ATOM 10013 O O . ALA B 1 630 ? 10.703 10.5 -14.602 1 94.31 630 ALA B O 1
ATOM 10014 N N . PRO B 1 631 ? 9.047 10.32 -16.047 1 95 631 PRO B N 1
ATOM 10015 C CA . PRO B 1 631 ? 8.211 9.703 -17.078 1 95 631 PRO B CA 1
ATOM 10016 C C . PRO B 1 631 ? 8.953 9.508 -18.406 1 95 631 PRO B C 1
ATOM 10018 O O . PRO B 1 631 ? 10.055 10.031 -18.578 1 95 631 PRO B O 1
ATOM 10021 N N . SER B 1 632 ? 8.398 8.672 -19.25 1 93.94 632 SER B N 1
ATOM 10022 C CA . SER B 1 632 ? 9.008 8.359 -20.531 1 93.94 632 SER B CA 1
ATOM 10023 C C . SER B 1 632 ? 8.086 8.711 -21.688 1 93.94 632 SER B C 1
ATOM 10025 O O . SER B 1 632 ? 6.883 8.922 -21.484 1 93.94 632 SER B O 1
ATOM 10027 N N . PRO B 1 633 ? 8.602 8.852 -22.922 1 93 633 PRO B N 1
ATOM 10028 C CA . PRO B 1 633 ? 7.773 9.203 -24.078 1 93 633 PRO B CA 1
ATOM 10029 C C . PRO B 1 633 ? 6.719 8.148 -24.391 1 93 633 PRO B C 1
ATOM 10031 O O . PRO B 1 633 ? 6.992 6.945 -24.297 1 93 633 PRO B O 1
ATOM 10034 N N . MET B 1 634 ? 5.539 8.602 -24.734 1 92.5 634 MET B N 1
ATOM 10035 C CA . MET B 1 634 ? 4.48 7.699 -25.172 1 92.5 634 MET B CA 1
ATOM 10036 C C . MET B 1 634 ? 4.641 7.371 -26.656 1 92.5 634 MET B C 1
ATOM 10038 O O . MET B 1 634 ? 4.902 8.258 -27.469 1 92.5 634 MET B O 1
ATOM 10042 N N . THR B 1 635 ? 4.492 6.137 -26.984 1 89.44 635 THR B N 1
ATOM 10043 C CA . THR B 1 635 ? 4.551 5.746 -28.391 1 89.44 635 THR B CA 1
ATOM 10044 C C . THR B 1 635 ? 3.219 6.012 -29.078 1 89.44 635 THR B C 1
ATOM 10046 O O . THR B 1 635 ? 2.184 6.125 -28.422 1 89.44 635 THR B O 1
ATOM 10049 N N . LYS B 1 636 ? 3.26 6.098 -30.406 1 91.12 636 LYS B N 1
ATOM 10050 C CA . LYS B 1 636 ? 2.035 6.266 -31.172 1 91.12 636 LYS B CA 1
ATOM 10051 C C . LYS B 1 636 ? 1.089 5.086 -30.984 1 91.12 636 LYS B C 1
ATOM 10053 O O . LYS B 1 636 ? -0.128 5.266 -30.906 1 91.12 636 LYS B O 1
ATOM 10058 N N . GLU B 1 637 ? 1.615 3.885 -30.906 1 88.06 637 GLU B N 1
ATOM 10059 C CA . GLU B 1 637 ? 0.826 2.674 -30.703 1 88.06 637 GLU B CA 1
ATOM 10060 C C . GLU B 1 637 ? 0.113 2.701 -29.359 1 88.06 637 GLU B C 1
ATOM 10062 O O . GLU B 1 637 ? -1.051 2.311 -29.266 1 88.06 637 GLU B O 1
ATOM 10067 N N . ALA B 1 638 ? 0.829 3.141 -28.391 1 89.19 638 ALA B N 1
ATOM 10068 C CA . ALA B 1 638 ? 0.238 3.238 -27.062 1 89.19 638 ALA B CA 1
ATOM 10069 C C . ALA B 1 638 ? -0.901 4.254 -27.047 1 89.19 638 ALA B C 1
ATOM 10071 O O . ALA B 1 638 ? -1.948 4.012 -26.438 1 89.19 638 ALA B O 1
ATOM 10072 N N . LEU B 1 639 ? -0.682 5.395 -27.688 1 94.12 639 LEU B N 1
ATOM 10073 C CA . LEU B 1 639 ? -1.705 6.434 -27.766 1 94.12 639 LEU B CA 1
ATOM 10074 C C . LEU B 1 639 ? -2.947 5.922 -28.484 1 94.12 639 LEU B C 1
ATOM 10076 O O . LEU B 1 639 ? -4.07 6.184 -28.047 1 94.12 639 LEU B O 1
ATOM 10080 N N . GLU B 1 640 ? -2.74 5.195 -29.516 1 93 640 GLU B N 1
ATOM 10081 C CA . GLU B 1 640 ? -3.848 4.66 -30.297 1 93 640 GLU B CA 1
ATOM 10082 C C . GLU B 1 640 ? -4.676 3.668 -29.484 1 93 640 GLU B C 1
ATOM 10084 O O . GLU B 1 640 ? -5.898 3.604 -29.625 1 93 640 GLU B O 1
ATOM 10089 N N . THR B 1 641 ? -4.016 2.861 -28.703 1 91.25 641 THR B N 1
ATOM 10090 C CA . THR B 1 641 ? -4.691 1.894 -27.844 1 91.25 641 THR B CA 1
ATOM 10091 C C . THR B 1 641 ? -5.73 2.582 -26.953 1 91.25 641 THR B C 1
ATOM 10093 O O . THR B 1 641 ? -6.785 2.012 -26.672 1 91.25 641 THR B O 1
ATOM 10096 N N . TYR B 1 642 ? -5.457 3.814 -26.547 1 94 642 TYR B N 1
ATOM 10097 C CA . TYR B 1 642 ? -6.344 4.535 -25.641 1 94 642 TYR B CA 1
ATOM 10098 C C . TYR B 1 642 ? -7.133 5.605 -26.391 1 94 642 TYR B C 1
ATOM 10100 O O . TYR B 1 642 ? -7.738 6.484 -25.766 1 94 642 TYR B O 1
ATOM 10108 N N . HIS B 1 643 ? -7.023 5.586 -27.719 1 95.62 643 HIS B N 1
ATOM 10109 C CA . HIS B 1 643 ? -7.762 6.492 -28.594 1 95.62 643 HIS B CA 1
ATOM 10110 C C . HIS B 1 643 ? -7.367 7.941 -28.344 1 95.62 643 HIS B C 1
ATOM 10112 O O . HIS B 1 643 ? -8.227 8.82 -28.25 1 95.62 643 HIS B O 1
ATOM 10118 N N . LEU B 1 644 ? -6.082 8.141 -28.094 1 96 644 LEU B N 1
ATOM 10119 C CA . LEU B 1 644 ? -5.562 9.469 -27.797 1 96 644 LEU B CA 1
ATOM 10120 C C . LEU B 1 644 ? -4.555 9.906 -28.859 1 96 644 LEU B C 1
ATOM 10122 O O . LEU B 1 644 ? -4.016 9.078 -29.594 1 96 644 LEU B O 1
ATOM 10126 N N . GLN B 1 645 ? -4.355 11.141 -29.016 1 95 645 GLN B N 1
ATOM 10127 C CA . GLN B 1 645 ? -3.303 11.758 -29.812 1 95 645 GLN B CA 1
ATOM 10128 C C . GLN B 1 645 ? -2.785 13.031 -29.141 1 95 645 GLN B C 1
ATOM 10130 O O . GLN B 1 645 ? -3.473 13.625 -28.312 1 95 645 GLN B O 1
ATOM 10135 N N . LEU B 1 646 ? -1.517 13.375 -29.484 1 94.5 646 LEU B N 1
ATOM 10136 C CA . LEU B 1 646 ? -0.96 14.609 -28.938 1 94.5 646 LEU B CA 1
ATOM 10137 C C . LEU B 1 646 ? -1.534 15.828 -29.656 1 94.5 646 LEU B C 1
ATOM 10139 O O . LEU B 1 646 ? -1.746 15.789 -30.875 1 94.5 646 LEU B O 1
ATOM 10143 N N . THR B 1 647 ? -1.765 16.781 -28.844 1 91.38 647 THR B N 1
ATOM 10144 C CA . THR B 1 647 ? -2.26 18 -29.469 1 91.38 647 THR B CA 1
ATOM 10145 C C . THR B 1 647 ? -1.26 18.531 -30.5 1 91.38 647 THR B C 1
ATOM 10147 O O . THR B 1 647 ? -0.049 18.5 -30.266 1 91.38 647 THR B O 1
ATOM 10150 N N . GLY B 1 648 ? -1.72 19 -31.641 1 81.81 648 GLY B N 1
ATOM 10151 C CA . GLY B 1 648 ? -0.897 19.578 -32.688 1 81.81 648 GLY B CA 1
ATOM 10152 C C . GLY B 1 648 ? -0.302 18.531 -33.625 1 81.81 648 GLY B C 1
ATOM 10153 O O . GLY B 1 648 ? 0.357 18.859 -34.594 1 81.81 648 GLY B O 1
ATOM 10154 N N . GLU B 1 649 ? -0.416 17.281 -33.344 1 73.69 649 GLU B N 1
ATOM 10155 C CA . GLU B 1 649 ? 0.087 16.219 -34.219 1 73.69 649 GLU B CA 1
ATOM 10156 C C . GLU B 1 649 ? -1.058 15.469 -34.906 1 73.69 649 GLU B C 1
ATOM 10158 O O . GLU B 1 649 ? -2.15 15.359 -34.344 1 73.69 649 GLU B O 1
#

InterPro domains:
  IPR002312 Aspartyl/Asparaginyl-tRNA synthetase, class IIb [PR01042] (235-247)
  IPR002312 Aspartyl/Asparaginyl-tRNA synthetase, class IIb [PR01042] (252-265)
  IPR002312 Aspartyl/Asparaginyl-tRNA synthetase, class IIb [PR01042] (536-552)
  IPR002312 Aspartyl/Asparaginyl-tRNA synthetase, class IIb [PR01042] (580-594)
  IPR004115 GAD-like domain superfamily [G3DSA:3.30.1360.30] (318-472)
  IPR004364 Aminoacyl-tRNA synthetase, class II (D/K/N) [PF00152] (165-618)
  IPR004524 Aspartate-tRNA ligase, type 1 [MF_00044] (35-647)
  IPR004524 Aspartate-tRNA ligase, type 1 [NF001750] (54-647)
  IPR004524 Aspartate-tRNA ligase, type 1 [TIGR00459] (54-645)
  IPR006195 Aminoacyl-tRNA synthetase, class II [PS50862] (200-631)
  IPR012340 Nucleic acid-binding, OB-fold [G3DSA:2.40.50.140] (48-155)
  IPR012340 Nucleic acid-binding, OB-fold [SSF50249] (55-150)
  IPR045864 Class II Aminoacyl-tRNA synthetase/Biotinyl protein ligase (BPL) and lipoyl protein ligase (LPL) [G3DSA:3.30.930.10] (166-642)
  IPR045864 Class II Aminoacyl-tRNA synthetase/Biotinyl protein ligase (BPL) and lipoyl protein ligase (LPL) [SSF55681] (165-618)

Foldseek 3Di:
DDPPPPDPPPPPQDDAPVSVVVVVVPPPPPPPDDDDQSLDPPDDDWPDAPVCCVVPPDFFDKTKAKFWWADKADPDPFWIKTWGAHPLSPDIAIEIEGPPQPQVVRVVVADGRFIKIFIFGKHFDPDDDDPCCVVHGIHGYTNHMHGNDHDDPVDDQDLPDDDDLLPLVSVVVNDVLLVVLQVLLVVLVVLLQVLQQPDVVHADEDDDDQQAADALWWADWDWAFDLPAPDTTTGAQDCVLVQLLCLLVVRFKYWYQDWHAGQAFDDQADFRIFTKTWMKGFPDFLVRFQVSVVSSQQSSCVVPNPDGDDPDRAAEDACQRCCQFQQFLFHQCLQPFTKHWCQVQFDPVLQVQFFVDNRWTKMKTKDAFQPLDQVVLVVLVVVLCPDPLNVCQCVPNGGHKDKFFQAPPDVLRGCVNRPDRSSVVCCVVHVDGRNMMMIMDIDHPDGDADGGDSVSSVSVSSVVSCCVVVVDPDGDDKRKYKHFFDQQKGADDPVIPASQFDQRIHGPNTLFWAFDDPVLLVCQQPPSRPTTTQKMFIHMSSDGFKIKHWGDLALVSSLCCCCRRRVHDPVSSVVCVVSSVSSNSPRGTMMIMIGRSLVVSCVSVVHSGSCSSDSFGADGRNRASSNVGPPDDDDPVNCVSSPHDDPPD/DDPPPPDDPPPPQDAAPVSVVVVVVVPPPPPPDPDARNPAPDDDDWPDQPVCCVVPPDFFDKTKAKFWWADKADPDPFWIKTWGAHPLSPDIAIEIEGPPQVQVVVVVPADGRFIKIFIFGKDFDPDDDDPCCVVHGIHGYTNHMHGNDHDDPVDDQDLPDDDDLLPLVSVVVNDVLLVVLQVLLVVLVVLLQVLQQPDVVHADEDDDDQQAADALWWADWDWAFDLPAPDTTTGAQDCVLVQLLCLLVVRFKYWYQDWHAGQAFDDQADFRIFTKTWMKGFPDFLVRFQVSVVSSQQSSCVVPNPDGDDPDRAAEDACQRCCQFQQFLFHQCLQPQTKHWCQVQFDPVLQVVFFVDNRWTKMKTKDAFQPLDQVVLVVLVVVLCPDPLNVCQCVPNGGHKDKFFQAPPDVLRGCVNRPDRSSVVCCVVHVDGRNMMMIMDIDHPDGDADGGDSVNSVSVSSVVSCCVVVVDPDGDDKRKYKHFFDQQKGADDPVMPASQFDQRIGGPNTLFWAFDDPVLLVCQQVPSRPTTTQKMFIHMSSDGFKIKHWGDLALVSSLCNCCRRRNHDPVSSVVCVVSSVSSNSPRGTMMIMIGRSLVVSCVSVVHSGSCSSDSFGADGRNRASSNVGPPDDDDPVNCVSSPHDDPPD

Nearest PDB structures (foldseek):
  6sjc-assembly1_A  TM=8.455E-01  e=1.637E-55  Thermus thermophilus
  7ap4-assembly1_B  TM=8.552E-01  e=1.307E-54  Thermus thermophilus HB8
  4rmf-assembly1_A-2  TM=8.560E-01  e=1.042E-52  Mycolicibacterium smegmatis MC2 155
  5w25-assembly3_B  TM=8.755E-01  e=4.230E-50  Mycobacterium tuberculosis H37Rv
  1eqr-assembly1_C-1  TM=8.209E-01  e=5.930E-51  Escherichia coli

Secondary structure (DSSP, 8-state):
--------------S-HHHHHHHHTT----S----S----SS-PPPS--HHHHHHH--TT-EEEEEEEE---EESSSSEEEEEEE-TTSS-EEEEEEEGGGSHHHHHHTSPTT-EEEEEEEEEE---SSHHHHHHS-EEEEEEEEEE-S---TT----TT----GGGHHHHHHH-HHHHHHHHHHHHHHHHHHHHHHTSSSPPEE----SSB----SSSPPEEEE-SSTTEEEEE-S-SHHHHHHHHHTT--EEEEEEEEE--S--BTTB-SEEEEEEEEEES--HHHHHHHHHHHHHHHHHHHSSSPPPSSPPEEEEHHHHHHHHSBSS--GGG----EE-GGGS-HHHHHHH-S-SS-EEEEEEEPPSSS-HHHHHHHHHHHHHSTTTHHHHT-TT-PPEEEE--TTSGGGG-GGG-HHHHHHHHHHHT--TT-EEEEEEE-SS---SSB-HHHHHHHHHHHHHHHTTSSPPP-S--EEEEE--BSEEE--TTS--SS-SSSEEESS-TTBPBSSHHHHHHHHH-GGGPBBSEEEEEETTEEEEEEEEB---HHHHHHIIIIIS---HHHHHTTHHHHHHHHTTPPPEEEEEEEHHHHHHHHHT-S-GGGGSSS--BTTTTBBTTTTBSEEPPHHHHHHTTEEETT-/--------------S-HHHHHHHHTT----TT--SGGG-SS--PPPS--HHHHHHH--TT-EEEEEEEE---EE-SSSEEEEEEE-TTSS-EEEEEEEGGGSHHHHHHTSPTT-EEEEEEEEEE---SSHHHHHHS-EEEEEEEEEE-S---TTS---TT----GGGHHHHHHH-HHHHHHHHHHHHHHHHHHHHHHTSSSPPEE----SSB----SSSPPEEEE-SSTTEEEEE-S-SHHHHHHHHHTT--EEEEEEEEE--S--BTTB-SEEEEEEEEEES--HHHHHHHHHHHHHHHHHHHSSSPPPSSPPEEEEHHHHHHHHSBSS--GGG----EE-GGGS-HHHHHHH-S-SS-EEEEEEEPPSSS-HHHHHHHHHHHHHSTTTHHHHT-TT-PPEEEE--TTSGGGG-GGG-HHHHHHHHHHHT--TT-EEEEEEE-SS---SSB-HHHHHHHHHHHHHHHTTSSPPP-S--EEEEE--BSEEE--TTS--SS-SSSEEESS-TTBPBSSHHHHHHHHH-GGGPBBSEEEEEETTEEEEEEEEB---HHHHHHIIIIIS---HHHHHTTHHHHHHHHTTPPPEEEEEEEHHHHHHHHHT-S-GGGGSSS--BTTTTBBTTTTBSEEPPHHHHHHTTEEETT-

Solvent-accessible surface area (backbone atoms only — not comparable to full-atom values): 68129 Å² total; per-residue (Å²): 138,83,83,79,80,77,77,73,77,81,77,74,68,62,52,24,54,50,50,52,47,44,56,74,66,66,59,78,66,77,83,65,89,79,80,72,79,56,40,48,89,63,72,81,73,57,70,48,52,68,71,55,36,76,74,62,64,50,75,67,37,76,44,28,41,56,25,28,35,39,72,72,42,73,78,49,99,49,34,34,42,29,40,32,28,33,54,74,65,81,48,72,41,42,35,38,26,38,52,87,70,49,25,35,64,54,52,71,72,54,49,52,55,10,19,32,40,37,33,25,28,33,34,71,47,87,57,96,49,76,66,53,38,69,79,55,36,54,28,29,43,45,54,40,69,42,57,53,34,57,35,54,84,87,62,73,87,51,96,81,58,77,64,54,69,55,38,48,46,57,40,38,50,71,33,63,66,45,49,47,31,40,51,49,44,34,49,51,52,51,52,48,50,52,52,43,48,67,38,84,75,47,37,37,58,57,74,75,77,55,79,30,45,76,63,69,66,38,69,49,64,38,47,30,61,31,72,52,73,59,28,19,24,11,39,38,67,57,66,62,68,60,52,52,37,38,34,32,14,46,42,34,34,38,28,33,82,40,77,24,29,38,65,56,72,42,48,62,81,41,60,43,63,45,48,25,45,34,39,35,30,38,78,35,43,53,66,55,45,51,52,54,50,50,50,41,51,34,52,49,22,60,72,74,40,93,62,63,50,74,90,62,83,65,50,76,39,41,34,66,54,31,36,56,34,48,17,17,64,36,51,42,74,83,70,55,53,54,36,43,82,47,46,90,54,47,49,67,70,48,51,55,71,35,16,82,55,90,70,47,41,28,32,35,33,48,46,78,43,62,86,60,28,41,67,60,42,53,51,51,53,50,52,42,52,71,31,83,86,23,39,65,48,62,63,32,88,50,25,26,65,40,78,39,53,30,29,77,90,38,69,74,26,52,34,60,81,45,33,70,69,32,39,55,49,46,37,64,75,65,63,66,50,52,8,17,35,39,43,31,36,41,38,74,75,64,82,90,63,84,60,57,39,72,60,21,51,48,53,52,52,49,50,50,50,30,33,76,72,60,68,37,79,74,82,78,86,82,51,64,32,33,33,26,55,31,50,38,34,34,75,58,51,91,87,44,63,54,55,67,38,70,57,59,37,28,48,56,83,39,86,52,54,17,57,56,46,49,71,24,49,38,24,43,83,77,41,42,72,72,16,35,15,34,31,40,31,40,21,45,66,36,37,72,37,25,48,30,30,17,41,51,30,47,30,61,46,46,47,41,44,41,43,71,50,27,36,31,46,69,73,62,52,56,68,43,44,48,57,40,55,36,24,39,51,16,11,39,43,24,17,31,38,35,33,37,43,48,54,47,48,14,55,77,70,69,46,87,33,33,58,61,53,41,85,71,54,62,42,63,58,81,52,28,27,65,39,71,51,19,50,29,74,64,51,71,68,60,31,52,57,35,36,36,38,51,60,98,108,139,82,83,80,81,78,78,74,78,79,76,75,64,64,45,17,57,56,50,50,45,45,56,73,66,67,59,79,67,78,83,64,89,80,75,77,73,59,46,52,84,61,72,80,73,55,70,47,50,67,73,56,36,75,73,64,66,48,78,67,37,76,44,30,42,55,26,27,35,38,70,72,42,73,78,47,95,48,33,35,40,30,41,33,29,34,54,73,66,81,49,71,41,43,34,39,26,36,51,88,69,51,26,34,66,54,53,71,73,54,49,51,56,9,19,33,39,36,33,26,28,31,34,70,46,87,57,97,50,74,66,52,37,69,79,54,37,53,27,31,42,46,55,38,71,42,65,47,35,56,35,54,83,86,62,73,85,48,94,80,57,78,64,54,72,55,39,46,47,55,38,38,49,72,32,64,67,44,48,48,31,39,51,50,43,35,49,53,52,50,52,47,50,52,51,43,48,66,38,85,75,46,37,37,57,56,75,73,75,55,79,30,45,74,64,68,64,38,68,50,62,40,46,29,60,31,73,54,73,58,28,18,24,11,40,39,66,57,66,62,70,60,53,53,38,37,34,32,14,47,43,34,34,38,27,32,81,39,77,23,27,39,66,56,72,44,49,63,81,40,58,42,61,45,47,26,44,33,38,35,31,38,78,35,45,51,67,55,43,52,52,54,49,50,50,40,51,33,51,48,21,60,72,74,40,94,62,63,51,76,90,61,82,64,51,75,41,42,34,65,55,31,37,56,32,47,15,18,64,36,52,43,73,84,71,55,53,53,36,43,81,47,46,91,56,48,48,67,69,46,52,55,72,34,16,83,54,90,71,46,40,27,33,35,33,47,47,79,44,61,86,60,28,41,67,59,40,53,50,50,53,51,53,42,53,72,30,82,86,23,40,65,48,62,63,32,85,49,24,26,68,42,79,40,53,30,30,76,88,39,70,74,27,52,33,61,79,45,32,71,70,33,39,55,49,47,37,64,76,65,63,66,49,52,8,18,35,39,42,32,33,40,39,74,73,64,82,91,65,85,60,56,41,72,60,20,51,47,52,54,50,50,53,51,51,31,34,76,72,60,69,36,79,73,82,77,86,83,52,64,32,33,33,28,55,31,50,37,34,34,75,58,51,92,88,43,62,53,56,66,38,72,57,58,36,27,50,55,82,40,86,53,55,18,58,55,45,46,72,25,51,45,24,43,82,79,40,40,74,74,15,35,15,34,32,40,31,40,23,45,67,35,37,73,37,25,49,30,31,17,40,50,30,46,31,63,50,46,48,42,45,42,43,71,51,26,35,30,49,70,74,62,51,55,66,43,43,47,59,41,55,37,25,41,51,15,10,39,43,24,16,32,37,33,32,38,42,50,54,47,49,15,56,77,69,69,45,88,32,34,58,60,51,42,85,70,54,64,43,64,59,82,52,30,28,65,37,72,50,18,51,30,76,65,50,71,68,60,30,50,58,35,38,35,40,49,62,97,107

Sequence (1298 aa):
MYLARAARPSRRLCASYIEISNYIRGRETTLRTGLHTYRLFEFPPATYDFETFLSQAAPDQEVVLHGYLGVRKDISKKLAFVRMTDPTMKHSIQLVSTAKNGSLEKLKLIRANSPIAVRGRVQAKQAKGSEMEKTDPWEIQVDDVHALNDFPKDILMKSDTVFAPKHRYLQLRVDSELREALRFRAQVHNICKEELEQCRPAFVEIETPLLFKSTPEGAREFLVPTRKKGLAYALPQSPQQYKQILMASGIPRYYQFARCFRDEDLRADRQPEFTQLDLEMSFATGDDVMRTVEGIIRRLWSSLMKDPAPSGPFHRVAYQDAMSRYGSDKPDTRFGMEISRIDYLLPVDLVQKISPLTTPIVEVFKLENNDNDPSAMSEFITQFLDSPAGAPFNENPEGGPGIFVYDAKKPLCGLTPVGFEAAEHLEELLDLDHGDLIVLQARKQAPFAGGSTPIGDLRRALHSAAVTSGFKPAPTGFDFLWIVDFPLFSPSSDAEPGQGGAAGISSTHHPFTAPKTAADVDLLLSDPTKVVADHYDLVVNGVELGGGSRRIHDAAVQELIMRDVLKMPAERLADFSHLLDALRAGCPPHAGLALGFDRLVALMLGKESVRDVIAFPKIGKGGEDQMVKAPSPMTKEALETYHLQLTGEMYLARAARPSRRLCASYIEISNYIRGRETTLRTGLHTYRLFEFPPATYDFETFLSQAAPDQEVVLHGYLGVRKDISKKLAFVRMTDPTMKHSIQLVSTAKNGSLEKLKLIRANSPIAVRGRVQAKQAKGSEMEKTDPWEIQVDDVHALNDFPKDILMKSDTVFAPKHRYLQLRVDSELREALRFRAQVHNICKEELEQCRPAFVEIETPLLFKSTPEGAREFLVPTRKKGLAYALPQSPQQYKQILMASGIPRYYQFARCFRDEDLRADRQPEFTQLDLEMSFATGDDVMRTVEGIIRRLWSSLMKDPAPSGPFHRVAYQDAMSRYGSDKPDTRFGMEISRIDYLLPVDLVQKISPLTTPIVEVFKLENNDNDPSAMSEFITQFLDSPAGAPFNENPEGGPGIFVYDAKKPLCGLTPVGFEAAEHLEELLDLDHGDLIVLQARKQAPFAGGSTPIGDLRRALHSAAVTSGFKPAPTGFDFLWIVDFPLFSPSSDAEPGQGGAAGISSTHHPFTAPKTAADVDLLLSDPTKVVADHYDLVVNGVELGGGSRRIHDAAVQELIMRDVLKMPAERLADFSHLLDALRAGCPPHAGLALGFDRLVALMLGKESVRDVIAFPKIGKGGEDQMVKAPSPMTKEALETYHLQLTGE

Radius of gyration: 36.78 Å; Cα contacts (8 Å, |Δi|>4): 2669; chains: 2; bounding box: 106×116×90 Å

pLDDT: mean 89.09, std 16.07, range [24.28, 98.81]

Organism: Aspergillus terreus (NCBI:txid33178)